Protein 7VCR (pdb70)

Sequence (972 aa):
EPQTTLHKTITPISGQDDKYELSLDITSKLGIHHVSIKDVLSKYVQLLPNGSSEFRVVKEKDGSSEILTENQVTFDTKTTSEGLVEVTAKFSPNYSLEDGARYVLKFTVTSSQEALDAIAGDKKLEAGDAEGSDVNKLYSNKGASVTYSYGIGNSQTKTKEYSDNPTFKPSDPLTVPVEVEWQGVTGARTVITADQPSNVELKLVQKNKNGGSDNQDYRKTNVNVSKNVSNETRNFEKVAKGYQYDLIAPDVPAFTKEIKNVGTESNPSFKVIYKQLPSLTIKKVLEAENNLNKEFRIKVKLTSPDSKPLNGTFGEITVVNGEAEIRVEKRKRWRGILSYLPRGTHYKVEEEAASTNGYHVTYENQEGDLNKDETSTVTNHKLPSLSVTKKVTGKSFKITINIRDAQNSPLNGTYTATVNNKRTPLQFTNGRASIDLNKDQTIKIDGLPLDSHYTVEEETNSSRGYQVSYENQEGKLDGDKSATVTNNKNEPQTTLHKTITPISGQDDKYELSLDITSKLGIHHVSIKDVLSKYVQLLPNGSSEFRVVKEKDGSSEILTENQVTFDTKTTSEGLVEVTAKFSPNYSLEDGARYVLKFTVTSSQEALDAIAGDKKLEAGDAEGSDVNKLYSNKGASVTYSYQTKTKEYSDNPTFKPSDPLTVPVEVEWQGVTGARTVITADQPSNVELKLVQKNKNGGSDNQDYRKTNVNVSKNVSNETRNFEKVAKGYQYDLIAPDVPAFTKEIKNVGTESNPSFKVIYKQLPSLTIKKVLEAENNLNKEFRIKVKLTSPDSKPLNGTFGEITVVNGEAEIRVEKRKRWRGILSYLPRGTHYKVEEEAASTNGYHVTYENQEGDLNKDETSTVTNHKLPSLSVTKKVTGSFKITINIRDAQNSPLNGTYTATVNNKRTPLQFTNGRASIDLNKDQTIKIDGLPLDSHYTVEEETNSSRGYQVSYENQEGKLDGDKSATVTNN

CATH classification: 2.60.40.1140 (+1 more: 2.60.40.1140)

Structure (mmCIF, N/CA/C/O backbone):
data_7VCR
#
_entry.id   7VCR
#
_cell.length_a   61.480
_cell.length_b   70.875
_cell.length_c   82.466
_cell.angle_alpha   80.087
_cell.angle_beta   87.024
_cell.angle_gamma   87.700
#
_symmetry.space_group_name_H-M   'P 1'
#
loop_
_entity.id
_entity.type
_entity.pdbx_description
1 polymer 'von Willebrand factor type A domain protein'
2 polymer 'von Willebrand factor type A domain protein'
3 water water
#
loop_
_atom_site.group_PDB
_atom_site.id
_atom_site.type_symbol
_atom_site.label_atom_id
_atom_site.label_alt_id
_atom_site.label_comp_id
_atom_site.label_asym_id
_atom_site.label_entity_id
_atom_site.label_seq_id
_atom_site.pdbx_PDB_ins_code
_atom_site.Cartn_x
_atom_site.Cartn_y
_atom_site.Cartn_z
_atom_site.occupancy
_atom_site.B_iso_or_equiv
_atom_site.auth_seq_id
_atom_site.auth_comp_id
_atom_site.auth_asym_id
_atom_site.auth_atom_id
_atom_site.pdbx_PDB_model_num
ATOM 1 N N . GLU A 1 1 ? 11.213 32.598 34.699 1.000 78.012 40 GLU C N 1
ATOM 2 C CA . GLU A 1 1 ? 10.936 32.248 33.261 1.000 84.402 40 GLU C CA 1
ATOM 3 C C . GLU A 1 1 ? 9.886 31.138 33.140 1.000 78.094 40 GLU C C 1
ATOM 4 O O . GLU A 1 1 ? 9.867 30.193 33.929 1.000 67.742 40 GLU C O 1
ATOM 10 N N . PRO A 1 2 ? 8.938 31.226 32.181 1.000 75.970 41 PRO C N 1
ATOM 11 C CA . PRO A 1 2 ? 7.989 30.119 31.948 1.000 67.743 41 PRO C CA 1
ATOM 12 C C . PRO A 1 2 ? 8.649 28.767 31.655 1.000 54.757 41 PRO C C 1
ATOM 13 O O . PRO A 1 2 ? 9.765 28.697 31.155 1.000 57.246 41 PRO C O 1
ATOM 17 N N . GLN A 1 3 ? 8.013 27.693 32.116 1.000 48.276 42 GLN C N 1
ATOM 18 C CA . GLN A 1 3 ? 8.455 26.342 31.843 1.000 50.743 42 GLN C CA 1
ATOM 19 C C . GLN A 1 3 ? 7.762 25.911 30.537 1.000 47.051 42 GLN C C 1
ATOM 20 O O . GLN A 1 3 ? 6.549 26.144 30.349 1.000 43.521 42 GLN C O 1
ATOM 26 N N . THR A 1 4 ? 8.523 25.240 29.673 1.000 44.476 43 THR C N 1
ATOM 27 C CA . THR A 1 4 ? 7.970 24.774 28.403 1.000 41.839 43 THR C CA 1
ATOM 28 C C . THR A 1 4 ? 8.298 23.310 28.237 1.000 45.610 43 THR C C 1
ATOM 29 O O . THR A 1 4 ? 9.374 22.893 28.614 1.000 43.664 43 THR C O 1
ATOM 33 N N . THR A 1 5 ? 7.366 22.544 27.654 1.000 37.123 44 THR C N 1
ATOM 34 C CA . THR A 1 5 ? 7.690 21.178 27.332 1.000 40.230 44 THR C CA 1
ATOM 35 C C . THR A 1 5 ? 7.419 20.976 25.823 1.000 40.859 44 THR C C 1
ATOM 36 O O . THR A 1 5 ? 6.534 21.610 25.268 1.000 38.781 44 THR C O 1
ATOM 40 N N . LEU A 1 6 ? 8.223 20.136 25.181 1.000 39.201 45 LEU C N 1
ATOM 41 C CA . LEU A 1 6 ? 8.257 19.972 23.723 1.000 40.195 45 LEU C CA 1
ATOM 42 C C . LEU A 1 6 ? 8.084 18.503 23.456 1.000 37.353 45 LEU C C 1
ATOM 43 O O . LEU A 1 6 ? 8.861 17.774 24.029 1.000 38.356 45 LEU C O 1
ATOM 48 N N . HIS A 1 7 ? 7.122 18.107 22.591 1.000 35.322 46 HIS C N 1
ATOM 49 C CA . HIS A 1 7 ? 7.063 16.708 22.172 1.000 33.838 46 HIS C CA 1
ATOM 50 C C . HIS A 1 7 ? 6.942 16.683 20.631 1.000 33.517 46 HIS C C 1
ATOM 51 O O . HIS A 1 7 ? 6.185 17.481 20.050 1.000 31.446 46 HIS C O 1
ATOM 58 N N . LYS A 1 8 ? 7.642 15.736 20.006 1.000 31.227 47 LYS C N 1
ATOM 59 C CA . LYS A 1 8 ? 7.577 15.538 18.574 1.000 31.535 47 LYS C CA 1
ATOM 60 C C . LYS A 1 8 ? 7.318 14.058 18.272 1.000 36.120 47 LYS C C 1
ATOM 61 O O . LYS A 1 8 ? 8.070 13.178 18.763 1.000 33.447 47 LYS C O 1
ATOM 67 N N . THR A 1 9 ? 6.282 13.807 17.426 1.000 32.806 48 THR C N 1
ATOM 68 C CA . THR A 1 9 ? 6.015 12.428 16.974 1.000 33.124 48 THR C CA 1
ATOM 69 C C . THR A 1 9 ? 5.834 12.387 15.454 1.000 34.046 48 THR C C 1
ATOM 70 O O . THR A 1 9 ? 5.508 13.410 14.817 1.000 32.062 48 THR C O 1
ATOM 74 N N . ILE A 1 10 ? 5.954 11.182 14.874 1.000 36.606 49 ILE C N 1
ATOM 75 C CA . ILE A 1 10 ? 5.503 10.938 13.502 1.000 33.859 49 ILE C CA 1
ATOM 76 C C . ILE A 1 10 ? 4.554 9.740 13.534 1.000 39.787 49 ILE C C 1
ATOM 77 O O . ILE A 1 10 ? 4.754 8.828 14.301 1.000 45.577 49 ILE C O 1
ATOM 82 N N . THR A 1 11 ? 3.452 9.798 12.783 1.000 37.531 50 THR C N 1
ATOM 83 C CA . THR A 1 11 ? 2.432 8.772 12.818 1.000 35.778 50 THR C CA 1
ATOM 84 C C . THR A 1 11 ? 2.079 8.385 11.374 1.000 33.557 50 THR C C 1
ATOM 85 O O . THR A 1 11 ? 1.669 9.255 10.638 1.000 33.813 50 THR C O 1
ATOM 89 N N . PRO A 1 12 ? 2.192 7.116 10.930 1.000 37.313 51 PRO C N 1
ATOM 90 C CA . PRO A 1 12 ? 1.698 6.705 9.601 1.000 40.736 51 PRO C CA 1
ATOM 91 C C . PRO A 1 12 ? 0.227 7.091 9.447 1.000 39.675 51 PRO C C 1
ATOM 92 O O . PRO A 1 12 ? -0.475 7.076 10.420 1.000 37.491 51 PRO C O 1
ATOM 96 N N . ILE A 1 13 ? -0.194 7.558 8.281 1.000 34.577 52 ILE C N 1
ATOM 97 C CA . ILE A 1 13 ? -1.599 7.857 8.080 1.000 35.726 52 ILE C CA 1
ATOM 98 C C . ILE A 1 13 ? -2.263 6.541 7.623 1.000 40.982 52 ILE C C 1
ATOM 99 O O . ILE A 1 13 ? -1.864 5.933 6.630 1.000 36.936 52 ILE C O 1
ATOM 104 N N . SER A 1 14 ? -3.175 6.030 8.444 1.000 37.529 53 SER C N 1
ATOM 105 C CA . SER A 1 14 ? -3.860 4.774 8.185 1.000 43.865 53 SER C CA 1
ATOM 106 C C . SER A 1 14 ? -4.458 4.722 6.750 1.000 40.024 53 SER C C 1
ATOM 107 O O . SER A 1 14 ? -5.131 5.628 6.296 1.000 40.741 53 SER C O 1
ATOM 110 N N . GLY A 1 15 ? -4.192 3.638 6.026 1.000 43.879 54 GLY C N 1
ATOM 111 C CA . GLY A 1 15 ? -4.736 3.339 4.702 1.000 43.722 54 GLY C CA 1
ATOM 112 C C . GLY A 1 15 ? -4.102 4.205 3.615 1.000 47.385 54 GLY C C 1
ATOM 113 O O . GLY A 1 15 ? -4.702 4.330 2.572 1.000 48.369 54 GLY C O 1
ATOM 114 N N . GLN A 1 16 ? -2.974 4.911 3.897 1.000 43.353 55 GLN C N 1
ATOM 115 C CA . GLN A 1 16 ? -2.290 5.624 2.824 1.000 39.045 55 GLN C CA 1
ATOM 116 C C . GLN A 1 16 ? -0.803 5.303 2.900 1.000 43.151 55 GLN C C 1
ATOM 117 O O . GLN A 1 16 ? -0.048 5.929 3.667 1.000 41.404 55 GLN C O 1
ATOM 123 N N . ASP A 1 17 ? -0.347 4.448 1.999 1.000 37.226 56 ASP C N 1
ATOM 124 C CA . ASP A 1 17 ? 1.035 4.013 1.921 1.000 37.950 56 ASP C CA 1
ATOM 125 C C . ASP A 1 17 ? 1.985 5.217 1.858 1.000 34.021 56 ASP C C 1
ATOM 126 O O . ASP A 1 17 ? 1.767 6.159 1.102 1.000 31.133 56 ASP C O 1
ATOM 131 N N . ASP A 1 18 ? 3.073 5.122 2.602 1.000 32.054 57 ASP C N 1
ATOM 132 C CA . ASP A 1 18 ? 4.165 6.094 2.470 1.000 32.721 57 ASP C CA 1
ATOM 133 C C . ASP A 1 18 ? 3.722 7.514 2.930 1.000 31.625 57 ASP C C 1
ATOM 134 O O . ASP A 1 18 ? 4.411 8.487 2.554 1.000 30.700 57 ASP C O 1
ATOM 139 N N . LYS A 1 19 ? 2.590 7.656 3.668 1.000 29.176 58 LYS C N 1
ATOM 140 C CA . LYS A 1 19 ? 2.238 8.992 4.157 1.000 32.627 58 LYS C CA 1
ATOM 141 C C . LYS A 1 19 ? 2.255 9.012 5.702 1.000 31.519 58 LYS C C 1
ATOM 142 O O . LYS A 1 19 ? 1.872 8.027 6.337 1.000 29.080 58 LYS C O 1
ATOM 148 N N . TYR A 1 20 ? 2.760 10.118 6.293 1.000 28.808 59 TYR C N 1
ATOM 149 C CA . TYR A 1 20 ? 3.017 10.177 7.745 1.000 29.628 59 TYR C CA 1
ATOM 150 C C . TYR A 1 20 ? 2.705 11.601 8.187 1.000 31.961 59 TYR C C 1
ATOM 151 O O . TYR A 1 20 ? 2.907 12.541 7.425 1.000 32.134 59 TYR C O 1
ATOM 160 N N . GLU A 1 21 ? 2.136 11.740 9.392 1.000 30.508 60 GLU C N 1
ATOM 161 C CA . GLU A 1 21 ? 1.845 13.072 9.911 1.000 29.943 60 GLU C CA 1
ATOM 162 C C . GLU A 1 21 ? 2.889 13.390 10.983 1.000 28.381 60 GLU C C 1
ATOM 163 O O . GLU A 1 21 ? 3.100 12.588 11.911 1.000 29.822 60 GLU C O 1
ATOM 169 N N . LEU A 1 22 ? 3.594 14.488 10.809 1.000 26.918 61 LEU C N 1
ATOM 170 C CA . LEU A 1 22 ? 4.523 14.957 11.843 1.000 28.819 61 LEU C CA 1
ATOM 171 C C . LEU A 1 22 ? 3.744 15.886 12.775 1.000 31.595 61 LEU C C 1
ATOM 172 O O . LEU A 1 22 ? 2.890 16.699 12.312 1.000 30.132 61 LEU C O 1
ATOM 177 N N . SER A 1 23 ? 4.114 15.812 14.079 1.000 29.944 62 SER C N 1
ATOM 178 C CA . SER A 1 23 ? 3.487 16.641 15.093 1.000 30.582 62 SER C CA 1
ATOM 179 C C . SER A 1 23 ? 4.576 17.224 15.991 1.000 30.830 62 SER C C 1
ATOM 180 O O . SER A 1 23 ? 5.379 16.480 16.602 1.000 31.475 62 SER C O 1
ATOM 183 N N . LEU A 1 24 ? 4.697 18.562 15.988 1.000 30.231 63 LEU C N 1
ATOM 184 C CA . LEU A 1 24 ? 5.736 19.206 16.821 1.000 29.676 63 LEU C CA 1
ATOM 185 C C . LEU A 1 24 ? 5.021 20.166 17.784 1.000 31.308 63 LEU C C 1
ATOM 186 O O . LEU A 1 24 ? 4.360 21.102 17.320 1.000 32.251 63 LEU C O 1
ATOM 191 N N . ASP A 1 25 ? 5.052 19.836 19.100 1.000 30.343 64 ASP C N 1
ATOM 192 C CA . ASP A 1 25 ? 4.243 20.658 19.987 1.000 32.786 64 ASP C CA 1
ATOM 193 C C . ASP A 1 25 ? 5.080 21.452 20.998 1.000 35.057 64 ASP C C 1
ATOM 194 O O . ASP A 1 25 ? 6.312 21.271 21.120 1.000 31.825 64 ASP C O 1
ATOM 199 N N . ILE A 1 26 ? 4.401 22.461 21.566 1.000 34.174 65 ILE C N 1
ATOM 200 C CA . ILE A 1 26 ? 4.973 23.201 22.670 1.000 33.193 65 ILE C CA 1
ATOM 201 C C . ILE A 1 26 ? 3.814 23.517 23.633 1.000 36.139 65 ILE C C 1
ATOM 202 O O . ILE A 1 26 ? 2.752 23.934 23.177 1.000 37.436 65 ILE C O 1
ATOM 207 N N . THR A 1 27 ? 4.045 23.332 24.930 1.000 35.147 66 THR C N 1
ATOM 208 C CA . THR A 1 27 ? 3.123 23.788 25.977 1.000 41.104 66 THR C CA 1
ATOM 209 C C . THR A 1 27 ? 3.904 24.654 26.974 1.000 43.148 66 THR C C 1
ATOM 210 O O . THR A 1 27 ? 5.022 24.286 27.353 1.000 42.558 66 THR C O 1
ATOM 214 N N . SER A 1 28 ? 3.295 25.772 27.398 1.000 43.855 67 SER C N 1
ATOM 215 C CA . SER A 1 28 ? 3.961 26.725 28.268 1.000 46.009 67 SER C CA 1
ATOM 216 C C . SER A 1 28 ? 3.176 26.885 29.576 1.000 50.665 67 SER C C 1
ATOM 217 O O . SER A 1 28 ? 1.951 27.004 29.533 1.000 50.876 67 SER C O 1
ATOM 220 N N . LYS A 1 29 ? 3.893 26.899 30.714 1.000 54.292 68 LYS C N 1
ATOM 221 C CA . LYS A 1 29 ? 3.321 27.167 32.040 1.000 74.146 68 LYS C CA 1
ATOM 222 C C . LYS A 1 29 ? 3.988 28.405 32.652 1.000 75.727 68 LYS C C 1
ATOM 223 O O . LYS A 1 29 ? 5.201 28.522 32.552 1.000 71.766 68 LYS C O 1
ATOM 229 N N . LEU A 1 30 ? 3.218 29.315 33.283 1.000 84.668 69 LEU C N 1
ATOM 230 C CA . LEU A 1 30 ? 3.686 30.644 33.709 1.000 82.754 69 LEU C CA 1
ATOM 231 C C . LEU A 1 30 ? 4.858 30.561 34.705 1.000 81.064 69 LEU C C 1
ATOM 232 O O . LEU A 1 30 ? 4.890 29.599 35.527 1.000 77.674 69 LEU C O 1
ATOM 234 N N . GLY B 2 1 ? 3.036 35.737 29.111 1.000 54.323 358 GLY A N 1
ATOM 235 C CA . GLY B 2 1 ? 3.274 34.478 28.358 1.000 55.013 358 GLY A CA 1
ATOM 236 C C . GLY B 2 1 ? 4.563 34.565 27.519 1.000 60.283 358 GLY A C 1
ATOM 237 O O . GLY B 2 1 ? 5.295 35.566 27.571 1.000 62.938 358 GLY A O 1
ATOM 238 N N . ILE B 2 2 ? 4.878 33.487 26.784 1.000 46.363 359 ILE A N 1
ATOM 239 C CA . ILE B 2 2 ? 5.962 33.445 25.818 1.000 43.445 359 ILE A CA 1
ATOM 240 C C . ILE B 2 2 ? 5.433 33.964 24.472 1.000 36.982 359 ILE A C 1
ATOM 241 O O . ILE B 2 2 ? 4.225 33.854 24.169 1.000 41.352 359 ILE A O 1
ATOM 246 N N . HIS B 2 3 ? 6.281 34.663 23.724 1.000 36.739 360 HIS A N 1
ATOM 247 C CA . HIS B 2 3 ? 5.864 35.342 22.488 1.000 33.618 360 HIS A CA 1
ATOM 248 C C . HIS B 2 3 ? 7.012 35.240 21.494 1.000 30.920 360 HIS A C 1
ATOM 249 O O . HIS B 2 3 ? 8.025 34.584 21.763 1.000 34.882 360 HIS A O 1
ATOM 256 N N . HIS B 2 4 ? 6.857 35.854 20.317 1.000 32.628 361 HIS A N 1
ATOM 257 C CA . HIS B 2 4 ? 7.839 35.671 19.224 1.000 32.854 361 HIS A CA 1
ATOM 258 C C . HIS B 2 4 ? 8.182 34.187 19.034 1.000 31.896 361 HIS A C 1
ATOM 259 O O . HIS B 2 4 ? 9.359 33.772 18.962 1.000 30.361 361 HIS A O 1
ATOM 266 N N . VAL B 2 5 ? 7.142 33.366 19.001 1.000 30.912 362 VAL A N 1
ATOM 267 C CA . VAL B 2 5 ? 7.382 31.933 19.009 1.000 33.305 362 VAL A CA 1
ATOM 268 C C . VAL B 2 5 ? 7.636 31.449 17.551 1.000 32.778 362 VAL A C 1
ATOM 269 O O . VAL B 2 5 ? 6.938 31.874 16.638 1.000 30.466 362 VAL A O 1
ATOM 273 N N . SER B 2 6 ? 8.555 30.518 17.355 1.000 32.172 363 SER A N 1
ATOM 274 C CA . SER B 2 6 ? 8.615 29.820 16.071 1.000 34.568 363 SER A CA 1
ATOM 275 C C . SER B 2 6 ? 8.934 28.350 16.312 1.000 40.193 363 SER A C 1
ATOM 276 O O . SER B 2 6 ? 9.672 28.063 17.244 1.000 36.905 363 SER A O 1
ATOM 279 N N . ILE B 2 7 ? 8.346 27.437 15.476 1.000 32.783 364 ILE A N 1
ATOM 280 C CA . ILE B 2 7 ? 8.692 26.042 15.574 1.000 31.575 364 ILE A CA 1
ATOM 281 C C . ILE B 2 7 ? 9.316 25.634 14.245 1.000 35.586 364 ILE A C 1
ATOM 282 O O . ILE B 2 7 ? 8.758 25.927 13.166 1.000 35.224 364 ILE A O 1
ATOM 287 N N . LYS B 2 8 ? 10.380 24.833 14.311 1.000 34.370 365 LYS A N 1
ATOM 288 C CA . LYS B 2 8 ? 11.189 24.559 13.122 1.000 33.971 365 LYS A CA 1
ATOM 289 C C . LYS B 2 8 ? 11.419 23.048 13.080 1.000 33.461 365 LYS A C 1
ATOM 290 O O . LYS B 2 8 ? 11.679 22.433 14.115 1.000 32.430 365 LYS A O 1
ATOM 296 N N . ASP B 2 9 ? 11.266 22.425 11.878 1.000 28.889 366 ASP A N 1
ATOM 297 C CA . ASP B 2 9 ? 11.748 21.045 11.733 1.000 28.853 366 ASP A CA 1
ATOM 298 C C . ASP B 2 9 ? 12.625 21.003 10.484 1.000 28.849 366 ASP A C 1
ATOM 299 O O . ASP B 2 9 ? 12.205 21.531 9.455 1.000 32.414 366 ASP A O 1
ATOM 304 N N . VAL B 2 10 ? 13.766 20.308 10.538 1.000 31.899 367 VAL A N 1
ATOM 305 C CA . VAL B 2 10 ? 14.597 20.069 9.364 1.000 30.329 367 VAL A CA 1
ATOM 306 C C . VAL B 2 10 ? 14.322 18.632 8.931 1.000 31.660 367 VAL A C 1
ATOM 307 O O . VAL B 2 10 ? 14.561 17.731 9.714 1.000 36.152 367 VAL A O 1
ATOM 311 N N . LEU B 2 11 ? 13.776 18.441 7.739 1.000 29.906 368 LEU A N 1
ATOM 312 C CA . LEU B 2 11 ? 13.367 17.096 7.291 1.000 30.123 368 LEU A CA 1
ATOM 313 C C . LEU B 2 11 ? 14.585 16.349 6.734 1.000 30.231 368 LEU A C 1
ATOM 314 O O . LEU B 2 11 ? 15.413 16.979 6.081 1.000 35.014 368 LEU A O 1
ATOM 319 N N . SER B 2 12 ? 14.759 15.067 7.088 1.000 33.210 369 SER A N 1
ATOM 320 C CA . SER B 2 12 ? 15.803 14.233 6.546 1.000 31.938 369 SER A CA 1
ATOM 321 C C . SER B 2 12 ? 15.575 13.994 5.036 1.000 28.990 369 SER A C 1
ATOM 322 O O . SER B 2 12 ? 14.491 14.272 4.520 1.000 32.633 369 SER A O 1
ATOM 325 N N . LYS B 2 13 ? 16.584 13.421 4.389 1.000 29.847 370 LYS A N 1
ATOM 326 C CA . LYS B 2 13 ? 16.479 13.138 2.953 1.000 33.206 370 LYS A CA 1
ATOM 327 C C . LYS B 2 13 ? 15.480 12.003 2.735 1.000 31.721 370 LYS A C 1
ATOM 328 O O . LYS B 2 13 ? 15.170 11.733 1.600 1.000 30.403 370 LYS A O 1
ATOM 334 N N . TYR B 2 14 ? 14.963 11.398 3.837 1.000 32.670 371 TYR A N 1
ATOM 335 C CA . TYR B 2 14 ? 14.071 10.243 3.680 1.000 27.255 371 TYR A CA 1
ATOM 336 C C . TYR B 2 14 ? 12.595 10.631 3.555 1.000 28.646 371 TYR A C 1
ATOM 337 O O . TYR B 2 14 ? 11.768 9.761 3.221 1.000 29.321 371 TYR A O 1
ATOM 346 N N . VAL B 2 15 ? 12.236 11.910 3.810 1.000 26.205 372 VAL A N 1
ATOM 347 C CA . VAL B 2 15 ? 10.850 12.308 3.643 1.000 26.764 372 VAL A CA 1
ATOM 348 C C . VAL B 2 15 ? 10.843 13.574 2.803 1.000 27.796 372 VAL A C 1
ATOM 349 O O . VAL B 2 15 ? 11.857 14.246 2.750 1.000 28.542 372 VAL A O 1
ATOM 353 N N . GLN B 2 16 ? 9.646 13.986 2.369 1.000 27.584 373 GLN A N 1
ATOM 354 C CA . GLN B 2 16 ? 9.446 15.255 1.688 1.000 28.253 373 GLN A CA 1
ATOM 355 C C . GLN B 2 16 ? 7.995 15.685 1.872 1.000 30.352 373 GLN A C 1
ATOM 356 O O . GLN B 2 16 ? 7.070 14.850 2.031 1.000 29.046 373 GLN A O 1
ATOM 362 N N . LEU B 2 17 ? 7.762 16.981 1.625 1.000 30.730 374 LEU A N 1
ATOM 363 C CA . LEU B 2 17 ? 6.409 17.525 1.686 1.000 31.769 374 LEU A CA 1
ATOM 364 C C . LEU B 2 17 ? 5.641 17.059 0.463 1.000 34.827 374 LEU A C 1
ATOM 365 O O . LEU B 2 17 ? 6.212 16.643 -0.543 1.000 34.199 374 LEU A O 1
ATOM 370 N N . LEU B 2 18 ? 4.330 17.211 0.532 1.000 37.404 375 LEU A N 1
ATOM 371 C CA . LEU B 2 18 ? 3.441 16.834 -0.533 1.000 38.721 375 LEU A CA 1
ATOM 372 C C . LEU B 2 18 ? 3.400 17.999 -1.502 1.000 41.842 375 LEU A C 1
ATOM 373 O O . LEU B 2 18 ? 3.633 19.094 -1.060 1.000 39.453 375 LEU A O 1
ATOM 378 N N . PRO B 2 19 ? 2.927 17.813 -2.765 1.000 44.526 376 PRO A N 1
ATOM 379 C CA . PRO B 2 19 ? 2.839 18.920 -3.726 1.000 48.570 376 PRO A CA 1
ATOM 380 C C . PRO B 2 19 ? 1.774 19.962 -3.350 1.000 52.189 376 PRO A C 1
ATOM 381 O O . PRO B 2 19 ? 0.735 19.583 -2.789 1.000 59.762 376 PRO A O 1
ATOM 385 N N . ASN B 2 20 ? 1.998 21.260 -3.660 1.000 65.644 377 ASN A N 1
ATOM 386 C CA . ASN B 2 20 ? 0.959 22.307 -3.664 1.000 77.517 377 ASN A CA 1
ATOM 387 C C . ASN B 2 20 ? 0.193 22.438 -2.340 1.000 82.952 377 ASN A C 1
ATOM 388 O O . ASN B 2 20 ? -1.039 22.280 -2.340 1.000 82.476 377 ASN A O 1
ATOM 393 N N . GLY B 2 21 ? 0.899 22.683 -1.216 1.000 74.119 378 GLY A N 1
ATOM 394 C CA . GLY B 2 21 ? 0.259 22.804 0.082 1.000 68.047 378 GLY A CA 1
ATOM 395 C C . GLY B 2 21 ? -0.699 21.662 0.470 1.000 69.586 378 GLY A C 1
ATOM 396 O O . GLY B 2 21 ? -1.568 21.850 1.343 1.000 67.759 378 GLY A O 1
ATOM 397 N N . SER B 2 22 ? -0.546 20.475 -0.142 1.000 58.918 379 SER A N 1
ATOM 398 C CA . SER B 2 22 ? -1.236 19.268 0.332 1.000 55.488 379 SER A CA 1
ATOM 399 C C . SER B 2 22 ? -0.692 18.803 1.690 1.000 48.840 379 SER A C 1
ATOM 400 O O . SER B 2 22 ? -1.296 17.934 2.336 1.000 54.787 379 SER A O 1
ATOM 403 N N . SER B 2 23 ? 0.494 19.324 2.077 1.000 45.308 380 SER A N 1
ATOM 404 C CA . SER B 2 23 ? 1.089 19.070 3.372 1.000 42.462 380 SER A CA 1
ATOM 405 C C . SER B 2 23 ? 0.182 19.573 4.499 1.000 42.613 380 SER A C 1
ATOM 406 O O . SER B 2 23 ? 0.223 18.955 5.555 1.000 37.045 380 SER A O 1
ATOM 409 N N . GLU B 2 24 ? -0.661 20.607 4.185 1.000 45.569 381 GLU A N 1
ATOM 410 C CA . GLU B 2 24 ? -1.726 21.214 4.975 1.000 49.065 381 GLU A CA 1
ATOM 411 C C . GLU B 2 24 ? -1.140 21.708 6.299 1.000 42.331 381 GLU A C 1
ATOM 412 O O . GLU B 2 24 ? -1.532 21.242 7.390 1.000 48.301 381 GLU A O 1
ATOM 418 N N . PHE B 2 25 ? -0.112 22.544 6.221 1.000 38.378 382 PHE A N 1
ATOM 419 C CA . PHE B 2 25 ? 0.493 23.056 7.435 1.000 34.942 382 PHE A CA 1
ATOM 420 C C . PHE B 2 25 ? -0.604 23.696 8.296 1.000 35.256 382 PHE A C 1
ATOM 421 O O . PHE B 2 25 ? -1.402 24.496 7.837 1.000 33.422 382 PHE A O 1
ATOM 429 N N . ARG B 2 26 ? -0.616 23.345 9.597 1.000 34.561 383 ARG A N 1
ATOM 430 C CA . ARG B 2 26 ? -1.527 23.999 10.517 1.000 33.042 383 ARG A CA 1
ATOM 431 C C . ARG B 2 26 ? -0.953 23.969 11.944 1.000 31.722 383 ARG A C 1
ATOM 432 O O . ARG B 2 26 ? -0.149 23.109 12.250 1.000 30.811 383 ARG A O 1
ATOM 440 N N . VAL B 2 27 ? -1.326 24.957 12.779 1.000 28.558 384 VAL A N 1
ATOM 441 C CA . VAL B 2 27 ? -1.025 24.900 14.200 1.000 30.743 384 VAL A CA 1
ATOM 442 C C . VAL B 2 27 ? -2.369 24.812 14.936 1.000 34.623 384 VAL A C 1
ATOM 443 O O . VAL B 2 27 ? -3.246 25.645 14.682 1.000 36.366 384 VAL A O 1
ATOM 447 N N . VAL B 2 28 ? -2.533 23.765 15.756 1.000 31.463 385 VAL A N 1
ATOM 448 C CA . VAL B 2 28 ? -3.760 23.581 16.517 1.000 34.491 385 VAL A CA 1
ATOM 449 C C . VAL B 2 28 ? -3.451 24.012 17.961 1.000 35.973 385 VAL A C 1
ATOM 450 O O . VAL B 2 28 ? -2.405 23.639 18.527 1.000 35.391 385 VAL A O 1
ATOM 454 N N . LYS B 2 29 ? -4.346 24.806 18.530 1.000 33.290 386 LYS A N 1
ATOM 455 C CA . LYS B 2 29 ? -4.300 25.108 19.948 1.000 38.911 386 LYS A CA 1
ATOM 456 C C . LYS B 2 29 ? -5.261 24.175 20.719 1.000 37.025 386 LYS A C 1
ATOM 457 O O . LYS B 2 29 ? -6.451 24.209 20.461 1.000 39.124 386 LYS A O 1
ATOM 463 N N . GLU B 2 30 ? -4.772 23.403 21.691 1.000 37.303 387 GLU A N 1
ATOM 464 C CA . GLU B 2 30 ? -5.604 22.483 22.441 1.000 42.026 387 GLU A CA 1
ATOM 465 C C . GLU B 2 30 ? -5.593 22.887 23.913 1.000 42.087 387 GLU A C 1
ATOM 466 O O . GLU B 2 30 ? -4.510 23.004 24.528 1.000 39.932 387 GLU A O 1
ATOM 472 N N . LYS B 2 31 ? -6.793 23.113 24.429 1.000 43.663 388 LYS A N 1
ATOM 473 C CA . LYS B 2 31 ? -6.967 23.533 25.817 1.000 53.687 388 LYS A CA 1
ATOM 474 C C . LYS B 2 31 ? -8.323 23.048 26.297 1.000 49.302 388 LYS A C 1
ATOM 475 O O . LYS B 2 31 ? -9.315 23.262 25.599 1.000 51.045 388 LYS A O 1
ATOM 481 N N . ASP B 2 32 ? -8.340 22.383 27.464 1.000 55.953 389 ASP A N 1
ATOM 482 C CA . ASP B 2 32 ? -9.577 21.975 28.137 1.000 55.855 389 ASP A CA 1
ATOM 483 C C . ASP B 2 32 ? -10.352 21.059 27.204 1.000 55.503 389 ASP A C 1
ATOM 484 O O . ASP B 2 32 ? -11.576 21.161 27.130 1.000 65.255 389 ASP A O 1
ATOM 489 N N . GLY B 2 33 ? -9.634 20.223 26.448 1.000 50.091 390 GLY A N 1
ATOM 490 C CA . GLY B 2 33 ? -10.279 19.273 25.568 1.000 50.873 390 GLY A CA 1
ATOM 491 C C . GLY B 2 33 ? -10.896 19.844 24.282 1.000 52.570 390 GLY A C 1
ATOM 492 O O . GLY B 2 33 ? -11.562 19.129 23.551 1.000 55.070 390 GLY A O 1
ATOM 493 N N . SER B 2 34 ? -10.714 21.135 24.028 1.000 52.881 391 SER A N 1
ATOM 494 C CA . SER B 2 34 ? -11.147 21.787 22.802 1.000 52.732 391 SER A CA 1
ATOM 495 C C . SER B 2 34 ? -9.957 22.077 21.868 1.000 49.245 391 SER A C 1
ATOM 496 O O . SER B 2 34 ? -8.868 22.411 22.333 1.000 46.726 391 SER A O 1
ATOM 499 N N . SER B 2 35 ? -10.175 22.097 20.551 1.000 45.072 392 SER A N 1
ATOM 500 C CA . SER B 2 35 ? -9.093 22.284 19.584 1.000 45.009 392 SER A CA 1
ATOM 501 C C . SER B 2 35 ? -9.472 23.384 18.622 1.000 42.525 392 SER A C 1
ATOM 502 O O . SER B 2 35 ? -10.560 23.382 18.030 1.000 43.925 392 SER A O 1
ATOM 505 N N . GLU B 2 36 ? -8.546 24.303 18.416 1.000 38.608 393 GLU A N 1
ATOM 506 C CA . GLU B 2 36 ? -8.866 25.276 17.378 1.000 44.312 393 GLU A CA 1
ATOM 507 C C . GLU B 2 36 ? -7.629 25.537 16.522 1.000 40.080 393 GLU A C 1
ATOM 508 O O . GLU B 2 36 ? -6.523 25.360 16.985 1.000 42.545 393 GLU A O 1
ATOM 514 N N . ILE B 2 37 ? -7.840 25.995 15.293 1.000 41.083 394 ILE A N 1
ATOM 515 C CA . ILE B 2 37 ? -6.777 26.175 14.318 1.000 36.044 394 ILE A CA 1
ATOM 516 C C . ILE B 2 37 ? -6.423 27.662 14.305 1.000 35.441 394 ILE A C 1
ATOM 517 O O . ILE B 2 37 ? -7.285 28.499 14.076 1.000 36.904 394 ILE A O 1
ATOM 522 N N . LEU B 2 38 ? -5.140 27.980 14.489 1.000 33.244 395 LEU A N 1
ATOM 523 C CA . LEU B 2 38 ? -4.663 29.352 14.362 1.000 35.356 395 LEU A CA 1
ATOM 524 C C . LEU B 2 38 ? -4.897 29.864 12.935 1.000 38.084 395 LEU A C 1
ATOM 525 O O . LEU B 2 38 ? -4.700 29.092 11.997 1.000 35.675 395 LEU A O 1
ATOM 530 N N . THR B 2 39 ? -5.327 31.123 12.803 1.000 37.051 396 THR A N 1
ATOM 531 C CA . THR B 2 39 ? -5.621 31.695 11.487 1.000 43.048 396 THR A CA 1
ATOM 532 C C . THR B 2 39 ? -4.312 32.184 10.849 1.000 39.643 396 THR A C 1
ATOM 533 O O . THR B 2 39 ? -3.260 32.206 11.505 1.000 38.674 396 THR A O 1
ATOM 537 N N . GLU B 2 40 ? -4.404 32.690 9.628 1.000 52.295 397 GLU A N 1
ATOM 538 C CA . GLU B 2 40 ? -3.283 33.268 8.877 1.000 49.576 397 GLU A CA 1
ATOM 539 C C . GLU B 2 40 ? -2.781 34.553 9.525 1.000 52.733 397 GLU A C 1
ATOM 540 O O . GLU B 2 40 ? -1.624 34.909 9.288 1.000 54.027 397 GLU A O 1
ATOM 546 N N . ASN B 2 41 ? -3.624 35.220 10.317 1.000 50.259 398 ASN A N 1
ATOM 547 C CA . ASN B 2 41 ? -3.148 36.385 11.039 1.000 51.765 398 ASN A CA 1
ATOM 548 C C . ASN B 2 41 ? -2.403 35.997 12.313 1.000 48.722 398 ASN A C 1
ATOM 549 O O . ASN B 2 41 ? -1.891 36.876 12.984 1.000 48.910 398 ASN A O 1
ATOM 554 N N . GLN B 2 42 ? -2.365 34.706 12.657 1.000 42.910 399 GLN A N 1
ATOM 555 C CA . GLN B 2 42 ? -1.736 34.288 13.915 1.000 37.682 399 GLN A CA 1
ATOM 556 C C . GLN B 2 42 ? -0.491 33.452 13.618 1.000 35.636 399 GLN A C 1
ATOM 557 O O . GLN B 2 42 ? 0.401 33.277 14.467 1.000 35.865 399 GLN A O 1
ATOM 563 N N . VAL B 2 43 ? -0.413 32.886 12.397 1.000 36.833 400 VAL A N 1
ATOM 564 C CA . VAL B 2 43 ? 0.787 32.095 12.128 1.000 35.902 400 VAL A CA 1
ATOM 565 C C . VAL B 2 43 ? 1.041 32.102 10.628 1.000 35.755 400 VAL A C 1
ATOM 566 O O . VAL B 2 43 ? 0.084 32.198 9.889 1.000 38.385 400 VAL A O 1
ATOM 570 N N . THR B 2 44 ? 2.324 32.028 10.250 1.000 32.150 401 THR A N 1
ATOM 571 C CA . THR B 2 44 ? 2.796 31.995 8.878 1.000 38.559 401 THR A CA 1
ATOM 572 C C . THR B 2 44 ? 3.755 30.802 8.793 1.000 34.588 401 THR A C 1
ATOM 573 O O . THR B 2 44 ? 4.623 30.637 9.681 1.000 34.401 401 THR A O 1
ATOM 577 N N . PHE B 2 45 ? 3.740 30.081 7.664 1.000 34.280 402 PHE A N 1
ATOM 578 C CA . PHE B 2 45 ? 4.615 28.913 7.430 1.000 31.543 402 PHE A CA 1
ATOM 579 C C . PHE B 2 45 ? 5.630 29.270 6.364 1.000 34.549 402 PHE A C 1
ATOM 580 O O . PHE B 2 45 ? 5.294 29.916 5.353 1.000 35.268 402 PHE A O 1
ATOM 588 N N . ASP B 2 46 ? 6.869 28.867 6.594 1.000 33.872 403 ASP A N 1
ATOM 589 C CA . ASP B 2 46 ? 7.838 29.046 5.527 1.000 36.454 403 ASP A CA 1
ATOM 590 C C . ASP B 2 46 ? 8.577 27.732 5.289 1.000 34.950 403 ASP A C 1
ATOM 591 O O . ASP B 2 46 ? 8.884 27.009 6.264 1.000 32.800 403 ASP A O 1
ATOM 596 N N . THR B 2 47 ? 9.000 27.532 4.040 1.000 31.119 404 THR A N 1
ATOM 597 C CA . THR B 2 47 ? 9.800 26.380 3.682 1.000 39.022 404 THR A CA 1
ATOM 598 C C . THR B 2 47 ? 11.086 26.908 3.064 1.000 41.201 404 THR A C 1
ATOM 599 O O . THR B 2 47 ? 11.023 27.713 2.136 1.000 42.726 404 THR A O 1
ATOM 603 N N . LYS B 2 48 ? 12.241 26.398 3.489 1.000 39.761 405 LYS A N 1
ATOM 604 C CA . LYS B 2 48 ? 13.503 26.875 2.907 1.000 46.905 405 LYS A CA 1
ATOM 605 C C . LYS B 2 48 ? 14.401 25.664 2.729 1.000 43.629 405 LYS A C 1
ATOM 606 O O . LYS B 2 48 ? 14.244 24.699 3.471 1.000 42.354 405 LYS A O 1
ATOM 612 N N . THR B 2 49 ? 15.391 25.786 1.843 1.000 40.977 406 THR A N 1
ATOM 613 C CA . THR B 2 49 ? 16.508 24.849 1.744 1.000 46.842 406 THR A CA 1
ATOM 614 C C . THR B 2 49 ? 17.666 25.278 2.658 1.000 49.850 406 THR A C 1
ATOM 615 O O . THR B 2 49 ? 18.076 26.423 2.617 1.000 58.207 406 THR A O 1
ATOM 619 N N . THR B 2 50 ? 18.184 24.365 3.512 1.000 49.017 407 THR A N 1
ATOM 620 C CA . THR B 2 50 ? 19.344 24.623 4.359 1.000 48.983 407 THR A CA 1
ATOM 621 C C . THR B 2 50 ? 20.597 24.581 3.480 1.000 53.678 407 THR A C 1
ATOM 622 O O . THR B 2 50 ? 20.507 24.183 2.303 1.000 48.468 407 THR A O 1
ATOM 626 N N . SER B 2 51 ? 21.774 24.895 4.057 1.000 60.337 408 SER A N 1
ATOM 627 C CA . SER B 2 51 ? 23.027 24.898 3.286 1.000 68.910 408 SER A CA 1
ATOM 628 C C . SER B 2 51 ? 23.480 23.486 2.885 1.000 79.800 408 SER A C 1
ATOM 629 O O . SER B 2 51 ? 24.211 23.333 1.903 1.000 85.207 408 SER A O 1
ATOM 632 N N . GLU B 2 52 ? 23.008 22.454 3.614 1.000 76.440 409 GLU A N 1
ATOM 633 C CA . GLU B 2 52 ? 23.319 21.065 3.290 1.000 69.839 409 GLU A CA 1
ATOM 634 C C . GLU B 2 52 ? 22.210 20.468 2.439 1.000 57.768 409 GLU A C 1
ATOM 635 O O . GLU B 2 52 ? 22.120 19.253 2.368 1.000 63.943 409 GLU A O 1
ATOM 641 N N . GLY B 2 53 ? 21.321 21.305 1.890 1.000 51.518 410 GLY A N 1
ATOM 642 C CA . GLY B 2 53 ? 20.352 20.860 0.902 1.000 48.205 410 GLY A CA 1
ATOM 643 C C . GLY B 2 53 ? 19.096 20.211 1.481 1.000 45.307 410 GLY A C 1
ATOM 644 O O . GLY B 2 53 ? 18.363 19.590 0.729 1.000 48.656 410 GLY A O 1
ATOM 645 N N . LEU B 2 54 ? 18.817 20.368 2.779 1.000 41.484 411 LEU A N 1
ATOM 646 C CA . LEU B 2 54 ? 17.606 19.802 3.393 1.000 38.701 411 LEU A CA 1
ATOM 647 C C . LEU B 2 54 ? 16.474 20.815 3.439 1.000 36.937 411 LEU A C 1
ATOM 648 O O . LEU B 2 54 ? 16.711 22.017 3.487 1.000 41.026 411 LEU A O 1
ATOM 653 N N . VAL B 2 55 ? 15.235 20.314 3.555 1.000 31.873 412 VAL A N 1
ATOM 654 C CA . VAL B 2 55 ? 14.081 21.153 3.598 1.000 31.164 412 VAL A CA 1
ATOM 655 C C . VAL B 2 55 ? 13.836 21.470 5.066 1.000 35.155 412 VAL A C 1
ATOM 656 O O . VAL B 2 55 ? 13.668 20.554 5.884 1.000 34.835 412 VAL A O 1
ATOM 660 N N . GLU B 2 56 ? 13.688 22.764 5.369 1.000 32.933 413 GLU A N 1
ATOM 661 C CA . GLU B 2 56 ? 13.403 23.178 6.734 1.000 32.660 413 GLU A CA 1
ATOM 662 C C . GLU B 2 56 ? 12.067 23.860 6.700 1.000 31.362 413 GLU A C 1
ATOM 663 O O . GLU B 2 56 ? 11.814 24.749 5.873 1.000 33.160 413 GLU A O 1
ATOM 669 N N . VAL B 2 57 ? 11.196 23.441 7.610 1.000 30.474 414 VAL A N 1
ATOM 670 C CA . VAL B 2 57 ? 9.827 23.933 7.664 1.000 30.122 414 VAL A CA 1
ATOM 671 C C . VAL B 2 57 ? 9.760 24.814 8.933 1.000 33.320 414 VAL A C 1
ATOM 672 O O . VAL B 2 57 ? 10.232 24.386 9.978 1.000 31.987 414 VAL A O 1
ATOM 676 N N . THR B 2 58 ? 9.255 26.051 8.835 1.000 30.562 415 THR A N 1
ATOM 677 C CA . THR B 2 58 ? 9.102 26.878 10.040 1.000 33.748 415 THR A CA 1
ATOM 678 C C . THR B 2 58 ? 7.656 27.331 10.175 1.000 33.027 415 THR A C 1
ATOM 679 O O . THR B 2 58 ? 7.079 27.817 9.197 1.000 36.267 415 THR A O 1
ATOM 683 N N . ALA B 2 59 ? 7.102 27.189 11.380 1.000 28.341 416 ALA A N 1
ATOM 684 C CA . ALA B 2 59 ? 5.846 27.869 11.677 1.000 29.384 416 ALA A CA 1
ATOM 685 C C . ALA B 2 59 ? 6.196 29.101 12.519 1.000 31.736 416 ALA A C 1
ATOM 686 O O . ALA B 2 59 ? 6.625 28.915 13.683 1.000 32.638 416 ALA A O 1
ATOM 688 N N . LYS B 2 60 ? 5.977 30.313 11.981 1.000 35.043 417 LYS A N 1
ATOM 689 C CA . LYS B 2 60 ? 6.337 31.553 12.699 1.000 33.987 417 LYS A CA 1
ATOM 690 C C . LYS B 2 60 ? 5.046 32.163 13.203 1.000 32.889 417 LYS A C 1
ATOM 691 O O . LYS B 2 60 ? 4.229 32.600 12.387 1.000 31.269 417 LYS A O 1
ATOM 697 N N . PHE B 2 61 ? 4.863 32.126 14.542 1.000 32.117 418 PHE A N 1
ATOM 698 C CA . PHE B 2 61 ? 3.665 32.706 15.144 1.000 37.078 418 PHE A CA 1
ATOM 699 C C . PHE B 2 61 ? 3.727 34.228 14.915 1.000 37.581 418 PHE A C 1
ATOM 700 O O . PHE B 2 61 ? 4.810 34.790 14.794 1.000 34.795 418 PHE A O 1
ATOM 708 N N . SER B 2 62 ? 2.592 34.881 14.716 1.000 34.814 419 SER A N 1
ATOM 709 C CA . SER B 2 62 ? 2.593 36.319 14.647 1.000 41.321 419 SER A CA 1
ATOM 710 C C . SER B 2 62 ? 3.358 36.874 15.876 1.000 41.868 419 SER A C 1
ATOM 711 O O . SER B 2 62 ? 3.227 36.348 17.007 1.000 40.625 419 SER A O 1
ATOM 714 N N . PRO B 2 63 ? 4.291 37.863 15.725 1.000 39.124 420 PRO A N 1
ATOM 715 C CA . PRO B 2 63 ? 5.327 38.090 16.743 1.000 39.051 420 PRO A CA 1
ATOM 716 C C . PRO B 2 63 ? 4.731 38.445 18.113 1.000 38.215 420 PRO A C 1
ATOM 717 O O . PRO B 2 63 ? 5.258 38.002 19.120 1.000 39.377 420 PRO A O 1
ATOM 721 N N . ASN B 2 64 ? 3.600 39.154 18.124 1.000 40.632 421 ASN A N 1
ATOM 722 C CA . ASN B 2 64 ? 3.029 39.596 19.395 1.000 47.847 421 ASN A CA 1
ATOM 723 C C . ASN B 2 64 ? 1.998 38.611 19.923 1.000 49.429 421 ASN A C 1
ATOM 724 O O . ASN B 2 64 ? 1.350 38.905 20.917 1.000 48.581 421 ASN A O 1
ATOM 729 N N . TYR B 2 65 ? 1.844 37.446 19.285 1.000 43.544 422 TYR A N 1
ATOM 730 C CA . TYR B 2 65 ? 0.976 36.412 19.844 1.000 40.868 422 TYR A CA 1
ATOM 731 C C . TYR B 2 65 ? 1.640 35.757 21.060 1.000 41.606 422 TYR A C 1
ATOM 732 O O . TYR B 2 65 ? 2.764 35.298 20.994 1.000 41.483 422 TYR A O 1
ATOM 741 N N . SER B 2 66 ? 0.936 35.677 22.186 1.000 44.524 423 SER A N 1
ATOM 742 C CA . SER B 2 66 ? 1.440 35.045 23.411 1.000 47.864 423 SER A CA 1
ATOM 743 C C . SER B 2 66 ? 0.738 33.714 23.596 1.000 41.437 423 SER A C 1
ATOM 744 O O . SER B 2 66 ? -0.487 33.704 23.527 1.000 43.423 423 SER A O 1
ATOM 747 N N . LEU B 2 67 ? 1.486 32.681 23.990 1.000 38.638 424 LEU A N 1
ATOM 748 C CA . LEU B 2 67 ? 0.860 31.378 24.157 1.000 41.993 424 LEU A CA 1
ATOM 749 C C . LEU B 2 67 ? 0.016 31.405 25.423 1.000 43.608 424 LEU A C 1
ATOM 750 O O . LEU B 2 67 ? 0.481 31.868 26.438 1.000 44.683 424 LEU A O 1
ATOM 755 N N . GLU B 2 68 ? -1.238 30.956 25.313 1.000 44.589 425 GLU A N 1
ATOM 756 C CA . GLU B 2 68 ? -2.123 30.831 26.454 1.000 45.546 425 GLU A CA 1
ATOM 757 C C . GLU B 2 68 ? -1.532 29.831 27.425 1.000 43.243 425 GLU A C 1
ATOM 758 O O . GLU B 2 68 ? -1.056 28.758 27.039 1.000 43.300 425 GLU A O 1
ATOM 764 N N . ASP B 2 69 ? -1.546 30.195 28.708 1.000 44.003 426 ASP A N 1
ATOM 765 C CA . ASP B 2 69 ? -1.087 29.344 29.809 1.000 47.324 426 ASP A CA 1
ATOM 766 C C . ASP B 2 69 ? -1.696 27.946 29.793 1.000 43.288 426 ASP A C 1
ATOM 767 O O . ASP B 2 69 ? -2.895 27.800 29.735 1.000 43.309 426 ASP A O 1
ATOM 772 N N . GLY B 2 70 ? -0.831 26.923 29.816 1.000 46.847 427 GLY A N 1
ATOM 773 C CA . GLY B 2 70 ? -1.248 25.529 29.871 1.000 44.815 427 GLY A CA 1
ATOM 774 C C . GLY B 2 70 ? -1.848 24.998 28.557 1.000 46.167 427 GLY A C 1
ATOM 775 O O . GLY B 2 70 ? -2.236 23.846 28.531 1.000 48.138 427 GLY A O 1
ATOM 776 N N . ALA B 2 71 ? -1.920 25.799 27.466 1.000 41.377 428 ALA A N 1
ATOM 777 C CA . ALA B 2 71 ? -2.504 25.280 26.230 1.000 40.345 428 ALA A CA 1
ATOM 778 C C . ALA B 2 71 ? -1.415 24.553 25.460 1.000 39.818 428 ALA A C 1
ATOM 779 O O . ALA B 2 71 ? -0.279 25.023 25.422 1.000 41.218 428 ALA A O 1
ATOM 781 N N . ARG B 2 72 ? -1.776 23.446 24.804 1.000 37.983 429 ARG A N 1
ATOM 782 C CA . ARG B 2 72 ? -0.840 22.831 23.870 1.000 40.187 429 ARG A CA 1
ATOM 783 C C . ARG B 2 72 ? -0.981 23.433 22.471 1.000 32.847 429 ARG A C 1
ATOM 784 O O . ARG B 2 72 ? -2.059 23.467 21.890 1.000 37.063 429 ARG A O 1
ATOM 792 N N . TYR B 2 73 ? 0.136 23.868 21.904 1.000 32.541 430 TYR A N 1
ATOM 793 C CA . TYR B 2 73 ? 0.160 24.323 20.491 1.000 31.762 430 TYR A CA 1
ATOM 794 C C . TYR B 2 73 ? 0.959 23.307 19.686 1.000 30.193 430 TYR A C 1
ATOM 795 O O . TYR B 2 73 ? 2.009 22.898 20.151 1.000 38.319 430 TYR A O 1
ATOM 804 N N . VAL B 2 74 ? 0.370 22.774 18.618 1.000 29.818 431 VAL A N 1
ATOM 805 C CA . VAL B 2 74 ? 1.001 21.667 17.895 1.000 30.400 431 VAL A CA 1
ATOM 806 C C . VAL B 2 74 ? 0.976 21.973 16.381 1.000 29.258 431 VAL A C 1
ATOM 807 O O . VAL B 2 74 ? -0.088 22.313 15.796 1.000 29.015 431 VAL A O 1
ATOM 811 N N . LEU B 2 75 ? 2.188 22.027 15.818 1.000 26.089 432 LEU A N 1
ATOM 812 C CA . LEU B 2 75 ? 2.360 22.156 14.384 1.000 29.138 432 LEU A CA 1
ATOM 813 C C . LEU B 2 75 ? 2.096 20.775 13.772 1.000 28.549 432 LEU A C 1
ATOM 814 O O . LEU B 2 75 ? 2.727 19.804 14.222 1.000 28.075 432 LEU A O 1
ATOM 819 N N . LYS B 2 76 ? 1.150 20.676 12.810 1.000 27.694 433 LYS A N 1
ATOM 820 C CA . LYS B 2 76 ? 0.919 19.374 12.146 1.000 28.749 433 LYS A CA 1
ATOM 821 C C . LYS B 2 76 ? 1.133 19.560 10.637 1.000 28.265 433 LYS A C 1
ATOM 822 O O . LYS B 2 76 ? 0.742 20.604 10.087 1.000 27.008 433 LYS A O 1
ATOM 828 N N . PHE B 2 77 ? 1.769 18.577 9.986 1.000 27.461 434 PHE A N 1
ATOM 829 C CA . PHE B 2 77 ? 1.844 18.548 8.525 1.000 28.082 434 PHE A CA 1
ATOM 830 C C . PHE B 2 77 ? 2.154 17.124 8.078 1.000 28.751 434 PHE A C 1
ATOM 831 O O . PHE B 2 77 ? 2.640 16.283 8.866 1.000 28.031 434 PHE A O 1
ATOM 839 N N . THR B 2 78 ? 1.825 16.840 6.811 1.000 29.146 435 THR A N 1
ATOM 840 C CA . THR B 2 78 ? 2.027 15.476 6.278 1.000 27.861 435 THR A CA 1
ATOM 841 C C . THR B 2 78 ? 3.309 15.459 5.467 1.000 28.923 435 THR A C 1
ATOM 842 O O . THR B 2 78 ? 3.625 16.450 4.795 1.000 31.263 435 THR A O 1
ATOM 846 N N . VAL B 2 79 ? 4.063 14.348 5.541 1.000 28.111 436 VAL A N 1
ATOM 847 C CA . VAL B 2 79 ? 5.196 14.134 4.658 1.000 27.610 436 VAL A CA 1
ATOM 848 C C . VAL B 2 79 ? 4.983 12.780 3.985 1.000 29.601 436 VAL A C 1
ATOM 849 O O . VAL B 2 79 ? 4.122 12.004 4.419 1.000 29.504 436 VAL A O 1
ATOM 85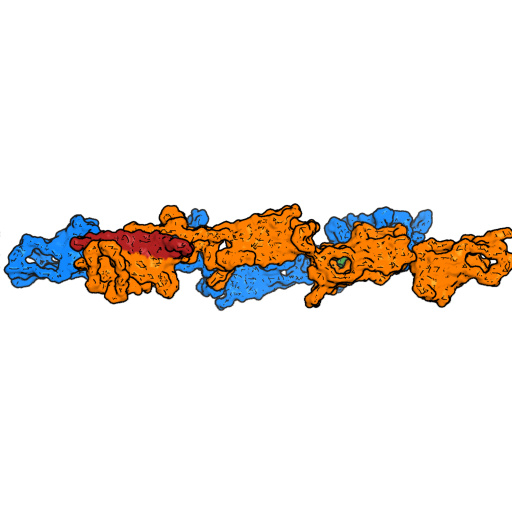3 N N . THR B 2 80 ? 5.774 12.525 2.928 1.000 28.689 437 THR A N 1
ATOM 854 C CA . THR B 2 80 ? 5.685 11.249 2.257 1.000 31.203 437 THR A CA 1
ATOM 855 C C . THR B 2 80 ? 7.126 10.738 2.128 1.000 33.365 437 THR A C 1
ATOM 856 O O . THR B 2 80 ? 8.074 11.548 2.216 1.000 30.928 437 THR A O 1
ATOM 860 N N . SER B 2 81 ? 7.318 9.409 2.018 1.000 30.229 438 SER A N 1
ATOM 861 C CA . SER B 2 81 ? 8.654 8.837 1.772 1.000 30.168 438 SER A CA 1
ATOM 862 C C . SER B 2 81 ? 9.226 9.432 0.479 1.000 32.162 438 SER A C 1
ATOM 863 O O . SER B 2 81 ? 8.498 9.461 -0.506 1.000 30.773 438 SER A O 1
ATOM 866 N N . SER B 2 82 ? 10.507 9.865 0.491 1.000 27.482 439 SER A N 1
ATOM 867 C CA . SER B 2 82 ? 11.210 10.365 -0.647 1.000 28.139 439 SER A CA 1
ATOM 868 C C . SER B 2 82 ? 11.660 9.146 -1.467 1.000 31.466 439 SER A C 1
ATOM 869 O O . SER B 2 82 ? 11.618 8.018 -0.968 1.000 31.137 439 SER A O 1
ATOM 872 N N . GLN B 2 83 ? 12.223 9.386 -2.656 1.000 31.441 440 GLN A N 1
ATOM 873 C CA . GLN B 2 83 ? 12.765 8.291 -3.467 1.000 32.104 440 GLN A CA 1
ATOM 874 C C . GLN B 2 83 ? 13.854 7.570 -2.685 1.000 31.316 440 GLN A C 1
ATOM 875 O O . GLN B 2 83 ? 14.096 6.403 -2.828 1.000 31.084 440 GLN A O 1
ATOM 881 N N . GLU B 2 84 ? 14.631 8.312 -1.921 1.000 29.523 441 GLU A N 1
ATOM 882 C CA . GLU B 2 84 ? 15.707 7.760 -1.135 1.000 32.493 441 GLU A CA 1
ATOM 883 C C . GLU B 2 84 ? 15.186 6.696 -0.163 1.000 30.440 441 GLU A C 1
ATOM 884 O O . GLU B 2 84 ? 15.858 5.698 0.056 1.000 30.718 441 GLU A O 1
ATOM 890 N N . ALA B 2 85 ? 14.043 6.937 0.478 1.000 30.861 442 ALA A N 1
ATOM 891 C CA . ALA B 2 85 ? 13.496 5.970 1.426 1.000 31.046 442 ALA A CA 1
ATOM 892 C C . ALA B 2 85 ? 12.996 4.739 0.623 1.000 31.832 442 ALA A C 1
ATOM 893 O O . ALA B 2 85 ? 13.129 3.612 1.083 1.000 29.845 442 ALA A O 1
ATOM 895 N N . LEU B 2 86 ? 12.326 4.971 -0.513 1.000 31.970 443 LEU A N 1
ATOM 896 C CA . LEU B 2 86 ? 11.821 3.858 -1.322 1.000 36.328 443 LEU A CA 1
ATOM 897 C C . LEU B 2 86 ? 12.973 3.012 -1.860 1.000 34.669 443 LEU A C 1
ATOM 898 O O . LEU B 2 86 ? 12.863 1.788 -1.890 1.000 36.683 443 LEU A O 1
ATOM 903 N N . ASP B 2 87 ? 14.098 3.656 -2.205 1.000 36.891 444 ASP A N 1
ATOM 904 C CA . ASP B 2 87 ? 15.282 2.923 -2.670 1.000 37.561 444 ASP A CA 1
ATOM 905 C C . ASP B 2 87 ? 15.866 2.078 -1.538 1.000 36.980 444 ASP A C 1
ATOM 906 O O . ASP B 2 87 ? 16.209 0.920 -1.763 1.000 34.043 444 ASP A O 1
ATOM 911 N N . ALA B 2 88 ? 16.074 2.694 -0.348 1.000 34.655 445 ALA A N 1
ATOM 912 C CA . ALA B 2 88 ? 16.695 2.047 0.796 1.000 34.354 445 ALA A CA 1
ATOM 913 C C . ALA B 2 88 ? 15.893 0.815 1.214 1.000 32.890 445 ALA A C 1
ATOM 914 O O . ALA B 2 88 ? 16.451 -0.234 1.524 1.000 35.507 445 ALA A O 1
ATOM 916 N N . ILE B 2 89 ? 14.551 0.888 1.177 1.000 33.728 446 ILE A N 1
ATOM 917 C CA . ILE B 2 89 ? 13.804 -0.276 1.633 1.000 34.567 446 ILE A CA 1
ATOM 918 C C . ILE B 2 89 ? 13.816 -1.426 0.594 1.000 39.022 446 ILE A C 1
ATOM 919 O O . ILE B 2 89 ? 13.646 -2.580 0.964 1.000 42.460 446 ILE A O 1
ATOM 924 N N . ALA B 2 90 ? 13.989 -1.112 -0.692 1.000 35.749 447 ALA A N 1
ATOM 925 C CA . ALA B 2 90 ? 14.181 -2.118 -1.752 1.000 38.674 447 ALA A CA 1
ATOM 926 C C . ALA B 2 90 ? 15.600 -2.685 -1.681 1.000 41.068 447 ALA A C 1
ATOM 927 O O . ALA B 2 90 ? 15.918 -3.574 -2.448 1.000 41.278 447 ALA A O 1
ATOM 929 N N . GLY B 2 91 ? 16.482 -2.067 -0.852 1.000 41.589 448 GLY A N 1
ATOM 930 C CA . GLY B 2 91 ? 17.850 -2.545 -0.696 1.000 37.172 448 GLY A CA 1
ATOM 931 C C . GLY B 2 91 ? 18.796 -1.984 -1.761 1.000 42.488 448 GLY A C 1
ATOM 932 O O . GLY B 2 91 ? 19.864 -2.527 -1.930 1.000 42.461 448 GLY A O 1
ATOM 933 N N . ASP B 2 92 ? 18.407 -0.906 -2.477 1.000 39.598 449 ASP A N 1
ATOM 934 C CA . ASP B 2 92 ? 19.179 -0.347 -3.568 1.000 39.478 449 ASP A CA 1
ATOM 935 C C . ASP B 2 92 ? 20.146 0.720 -3.030 1.000 42.812 449 ASP A C 1
ATOM 936 O O . ASP B 2 92 ? 20.960 1.198 -3.789 1.000 44.208 449 ASP A O 1
ATOM 941 N N . LYS B 2 93 ? 20.019 1.149 -1.773 1.000 44.715 450 LYS A N 1
ATOM 942 C CA . LYS B 2 93 ? 20.909 2.183 -1.258 1.000 53.378 450 LYS A CA 1
ATOM 943 C C . LYS B 2 93 ? 21.395 1.755 0.119 1.000 49.450 450 LYS A C 1
ATOM 944 O O . LYS B 2 93 ? 20.576 1.343 0.913 1.000 52.514 450 LYS A O 1
ATOM 950 N N . LYS B 2 94 ? 22.691 1.911 0.400 1.000 53.937 451 LYS A N 1
ATOM 951 C CA . LYS B 2 94 ? 23.270 1.659 1.726 1.000 57.542 451 LYS A CA 1
ATOM 952 C C . LYS B 2 94 ? 22.887 2.791 2.681 1.000 50.904 451 LYS A C 1
ATOM 953 O O . LYS B 2 94 ? 22.739 3.914 2.239 1.000 50.640 451 LYS A O 1
ATOM 959 N N . LEU B 2 95 ? 22.644 2.495 3.961 1.000 47.114 452 LEU A N 1
ATOM 960 C CA . LEU B 2 95 ? 22.515 3.546 4.966 1.000 47.747 452 LEU A CA 1
ATOM 961 C C . LEU B 2 95 ? 23.893 4.003 5.440 1.000 48.552 452 LEU A C 1
ATOM 962 O O . LEU B 2 95 ? 24.836 3.244 5.427 1.000 49.404 452 LEU A O 1
ATOM 967 N N . GLU B 2 96 ? 24.021 5.268 5.832 1.000 49.306 453 GLU A N 1
ATOM 968 C CA . GLU B 2 96 ? 25.190 5.768 6.528 1.000 48.120 453 GLU A CA 1
ATOM 969 C C . GLU B 2 96 ? 24.818 5.990 7.997 1.000 51.692 453 GLU A C 1
ATOM 970 O O . GLU B 2 96 ? 23.632 6.020 8.320 1.000 44.798 453 GLU A O 1
ATOM 976 N N . ALA B 2 97 ? 25.833 6.232 8.859 1.000 51.363 454 ALA A N 1
ATOM 977 C CA . ALA B 2 97 ? 25.666 6.509 10.287 1.000 48.958 454 ALA A CA 1
ATOM 978 C C . ALA B 2 97 ? 24.741 7.709 10.431 1.000 43.551 454 ALA A C 1
ATOM 979 O O . ALA B 2 97 ? 24.915 8.693 9.723 1.000 44.539 454 ALA A O 1
ATOM 981 N N . GLY B 2 98 ? 23.771 7.660 11.340 1.000 42.905 455 GLY A N 1
ATOM 982 C CA . GLY B 2 98 ? 22.880 8.812 11.495 1.000 38.986 455 GLY A CA 1
ATOM 983 C C . GLY B 2 98 ? 21.569 8.676 10.708 1.000 41.016 455 GLY A C 1
ATOM 984 O O . GLY B 2 98 ? 20.643 9.450 10.943 1.000 38.363 455 GLY A O 1
ATOM 985 N N . ASP B 2 99 ? 21.491 7.749 9.741 1.000 38.344 456 ASP A N 1
ATOM 986 C CA . ASP B 2 99 ? 20.345 7.710 8.833 1.000 39.988 456 ASP A CA 1
ATOM 987 C C . ASP B 2 99 ? 19.128 7.133 9.542 1.000 36.182 456 ASP A C 1
ATOM 988 O O . ASP B 2 99 ? 17.997 7.559 9.305 1.000 36.237 456 ASP A O 1
ATOM 993 N N . ALA B 2 100 ? 19.373 6.106 10.373 1.000 38.087 457 ALA A N 1
ATOM 994 C CA . ALA B 2 100 ? 18.277 5.360 10.950 1.000 36.506 457 ALA A CA 1
ATOM 995 C C . ALA B 2 100 ? 18.672 4.809 12.331 1.000 42.590 457 ALA A C 1
ATOM 996 O O . ALA B 2 100 ? 19.830 4.507 12.578 1.000 40.473 457 ALA A O 1
ATOM 998 N N . GLU B 2 101 ? 17.688 4.534 13.177 1.000 36.258 458 GLU A N 1
ATOM 999 C CA . GLU B 2 101 ? 18.000 3.978 14.484 1.000 46.775 458 GLU A CA 1
ATOM 1000 C C . GLU B 2 101 ? 18.576 2.568 14.336 1.000 44.400 458 GLU A C 1
ATOM 1001 O O . GLU B 2 101 ? 17.927 1.715 13.762 1.000 50.293 458 GLU A O 1
ATOM 1007 N N . GLY B 2 102 ? 19.785 2.352 14.854 1.000 47.575 459 GLY A N 1
ATOM 1008 C CA . GLY B 2 102 ? 20.528 1.101 14.714 1.000 51.244 459 GLY A CA 1
ATOM 1009 C C . GLY B 2 102 ? 20.736 0.654 13.261 1.000 59.335 459 GLY A C 1
ATOM 1010 O O . GLY B 2 102 ? 20.783 -0.529 13.008 1.000 58.237 459 GLY A O 1
ATOM 1011 N N . SER B 2 103 ? 20.893 1.585 12.302 1.000 53.406 460 SER A N 1
ATOM 1012 C CA . SER B 2 103 ? 21.001 1.275 10.877 1.000 55.869 460 SER A CA 1
ATOM 1013 C C . SER B 2 103 ? 19.929 0.334 10.333 1.000 51.006 460 SER A C 1
ATOM 1014 O O . SER B 2 103 ? 20.210 -0.427 9.426 1.000 50.894 460 SER A O 1
ATOM 1017 N N . ASP B 2 104 ? 18.707 0.423 10.845 1.000 49.123 461 ASP A N 1
ATOM 1018 C CA . ASP B 2 104 ? 17.608 -0.422 10.405 1.000 43.621 461 ASP A CA 1
ATOM 1019 C C . ASP B 2 104 ? 16.727 0.437 9.502 1.000 44.423 461 ASP A C 1
ATOM 1020 O O . ASP B 2 104 ? 16.196 1.478 9.921 1.000 43.015 461 ASP A O 1
ATOM 1025 N N . VAL B 2 105 ? 16.542 -0.014 8.250 1.000 42.507 462 VAL A N 1
ATOM 1026 C CA . VAL B 2 105 ? 15.747 0.697 7.259 1.000 37.062 462 VAL A CA 1
ATOM 1027 C C . VAL B 2 105 ? 14.264 0.766 7.673 1.000 36.697 462 VAL A C 1
ATOM 1028 O O . VAL B 2 105 ? 13.481 1.550 7.137 1.000 37.077 462 VAL A O 1
ATOM 1032 N N . ASN B 2 106 ? 13.824 -0.045 8.647 1.000 35.357 463 ASN A N 1
ATOM 1033 C CA . ASN B 2 106 ? 12.480 0.097 9.200 1.000 35.727 463 ASN A CA 1
ATOM 1034 C C . ASN B 2 106 ? 12.411 1.240 10.245 1.000 36.531 463 ASN A C 1
ATOM 1035 O O . ASN B 2 106 ? 11.340 1.597 10.726 1.000 37.267 463 ASN A O 1
ATOM 1040 N N . LYS B 2 107 ? 13.527 1.933 10.497 1.000 37.356 464 LYS A N 1
ATOM 1041 C CA . LYS B 2 107 ? 13.519 2.993 11.508 1.000 36.928 464 LYS A CA 1
ATOM 1042 C C . LYS B 2 107 ? 14.337 4.180 11.001 1.000 37.117 464 LYS A C 1
ATOM 1043 O O . LYS B 2 107 ? 15.258 4.615 11.724 1.000 40.230 464 LYS A O 1
ATOM 1049 N N . LEU B 2 108 ? 13.957 4.720 9.809 1.000 36.124 465 LEU A N 1
ATOM 1050 C CA . LEU B 2 108 ? 14.579 5.930 9.269 1.000 32.445 465 LEU A CA 1
ATOM 1051 C C . LEU B 2 108 ? 14.157 7.134 10.126 1.000 29.996 465 LEU A C 1
ATOM 1052 O O . LEU B 2 108 ? 12.968 7.318 10.353 1.000 29.470 465 LEU A O 1
ATOM 1057 N N . TYR B 2 109 ? 15.117 7.998 10.509 1.000 28.592 466 TYR A N 1
ATOM 1058 C CA . TYR B 2 109 ? 14.731 9.258 11.120 1.000 30.173 466 TYR A CA 1
ATOM 1059 C C . TYR B 2 109 ? 14.016 10.165 10.127 1.000 32.908 466 TYR A C 1
ATOM 1060 O O . TYR B 2 109 ? 14.550 10.384 9.007 1.000 31.062 466 TYR A O 1
ATOM 1069 N N . SER B 2 110 ? 12.902 10.787 10.570 1.000 27.950 467 SER A N 1
ATOM 1070 C CA . SER B 2 110 ? 12.216 11.773 9.751 1.000 30.061 467 SER A CA 1
ATOM 1071 C C . SER B 2 110 ? 12.884 13.150 9.843 1.000 32.109 467 SER A C 1
ATOM 1072 O O . SER B 2 110 ? 12.815 13.896 8.885 1.000 31.601 467 SER A O 1
ATOM 1075 N N . ASN B 2 111 ? 13.588 13.449 10.937 1.000 30.969 468 ASN A N 1
ATOM 1076 C CA . ASN B 2 111 ? 14.082 14.798 11.175 1.000 33.679 468 ASN A CA 1
ATOM 1077 C C . ASN B 2 111 ? 15.601 14.770 11.187 1.000 33.885 468 ASN A C 1
ATOM 1078 O O . ASN B 2 111 ? 16.172 13.805 11.614 1.000 32.510 468 ASN A O 1
ATOM 1082 N N . LYS B 2 112 ? 16.222 15.899 10.846 1.000 38.014 469 LYS A N 1
ATOM 1083 C CA . LYS B 2 112 ? 17.628 16.123 11.129 1.000 40.146 469 LYS A CA 1
ATOM 1084 C C . LYS B 2 112 ? 17.753 17.369 12.025 1.000 40.195 469 LYS A C 1
ATOM 1085 O O . LYS B 2 112 ? 18.405 18.315 11.621 1.000 48.341 469 LYS A O 1
ATOM 1091 N N . GLY B 2 113 ? 17.081 17.392 13.177 1.000 39.144 470 GLY A N 1
ATOM 1092 C CA . GLY B 2 113 ? 16.998 18.531 14.078 1.000 41.047 470 GLY A CA 1
ATOM 1093 C C . GLY B 2 113 ? 15.680 19.280 13.965 1.000 39.900 470 GLY A C 1
ATOM 1094 O O . GLY B 2 113 ? 15.083 19.435 12.893 1.000 42.278 470 GLY A O 1
ATOM 1095 N N . ALA B 2 114 ? 15.153 19.620 15.142 1.000 32.491 471 ALA A N 1
ATOM 1096 C CA . ALA B 2 114 ? 13.916 20.357 15.225 1.000 29.853 471 ALA A CA 1
ATOM 1097 C C . ALA B 2 114 ? 14.052 21.177 16.489 1.000 29.668 471 ALA A C 1
ATOM 1098 O O . ALA B 2 114 ? 14.635 20.704 17.483 1.000 29.981 471 ALA A O 1
ATOM 1100 N N . SER B 2 115 ? 13.384 22.318 16.526 1.000 31.141 472 SER A N 1
ATOM 1101 C CA . SER B 2 115 ? 13.547 23.101 17.745 1.000 31.021 472 SER A CA 1
ATOM 1102 C C . SER B 2 115 ? 12.464 24.154 17.781 1.000 33.387 472 SER A C 1
ATOM 1103 O O . SER B 2 115 ? 11.655 24.264 16.852 1.000 30.291 472 SER A O 1
ATOM 1106 N N . VAL B 2 116 ? 12.424 24.890 18.904 1.000 31.405 473 VAL A N 1
ATOM 1107 C CA . VAL B 2 116 ? 11.428 25.935 19.090 1.000 33.485 473 VAL A CA 1
ATOM 1108 C C . VAL B 2 116 ? 12.254 27.113 19.616 1.000 35.779 473 VAL A C 1
ATOM 1109 O O . VAL B 2 116 ? 13.109 26.875 20.487 1.000 37.363 473 VAL A O 1
ATOM 1113 N N . THR B 2 117 ? 11.990 28.321 19.111 1.000 35.834 474 THR A N 1
ATOM 1114 C CA . THR B 2 117 ? 12.551 29.560 19.631 1.000 35.558 474 THR A CA 1
ATOM 1115 C C . THR B 2 117 ? 11.396 30.402 20.179 1.000 37.567 474 THR A C 1
ATOM 1116 O O . THR B 2 117 ? 10.283 30.369 19.642 1.000 34.037 474 THR A O 1
ATOM 1120 N N . TYR B 2 118 ? 11.611 31.122 21.304 1.000 34.913 475 TYR A N 1
ATOM 1121 C CA . TYR B 2 118 ? 10.565 31.975 21.844 1.000 35.235 475 TYR A CA 1
ATOM 1122 C C . TYR B 2 118 ? 11.210 33.039 22.758 1.000 36.690 475 TYR A C 1
ATOM 1123 O O . TYR B 2 118 ? 12.390 32.907 23.162 1.000 37.054 475 TYR A O 1
ATOM 1132 N N . SER B 2 119 ? 10.406 34.057 23.068 1.000 36.459 476 SER A N 1
ATOM 1133 C CA . SER B 2 119 ? 10.869 35.145 23.949 1.000 38.001 476 SER A CA 1
ATOM 1134 C C . SER B 2 119 ? 9.896 35.292 25.103 1.000 40.145 476 SER A C 1
ATOM 1135 O O . SER B 2 119 ? 8.726 34.885 24.994 1.000 37.824 476 SER A O 1
ATOM 1138 N N . TYR B 2 120 ? 10.391 35.938 26.185 1.000 39.492 477 TYR A N 1
ATOM 1139 C CA . TYR B 2 120 ? 9.532 36.180 27.340 1.000 45.956 477 TYR A CA 1
ATOM 1140 C C . TYR B 2 120 ? 10.069 37.408 28.094 1.000 47.409 477 TYR A C 1
ATOM 1141 O O . TYR B 2 120 ? 11.282 37.617 28.085 1.000 42.657 477 TYR A O 1
ATOM 1150 N N . GLY B 2 121 ? 9.191 38.137 28.786 1.000 53.927 478 GLY A N 1
ATOM 1151 C CA . GLY B 2 121 ? 9.596 39.394 29.409 1.000 59.420 478 GLY A CA 1
ATOM 1152 C C . GLY B 2 121 ? 8.895 40.517 28.663 1.000 60.044 478 GLY A C 1
ATOM 1153 O O . GLY B 2 121 ? 8.498 40.297 27.523 1.000 59.787 478 GLY A O 1
ATOM 1154 N N . ILE B 2 122 ? 8.665 41.650 29.343 1.000 69.173 479 ILE A N 1
ATOM 1155 C CA . ILE B 2 122 ? 8.272 42.946 28.770 1.000 73.451 479 ILE A CA 1
ATOM 1156 C C . ILE B 2 122 ? 9.592 43.671 28.490 1.000 73.833 479 ILE A C 1
ATOM 1157 O O . ILE B 2 122 ? 10.627 43.175 28.944 1.000 77.459 479 ILE A O 1
ATOM 1162 N N . GLY B 2 123 ? 9.565 44.829 27.793 1.000 72.683 480 GLY A N 1
ATOM 1163 C CA . GLY B 2 123 ? 10.789 45.598 27.549 1.000 66.515 480 GLY A CA 1
ATOM 1164 C C . GLY B 2 123 ? 11.839 44.721 26.849 1.000 64.380 480 GLY A C 1
ATOM 1165 O O . GLY B 2 123 ? 11.495 44.004 25.923 1.000 59.940 480 GLY A O 1
ATOM 1166 N N . ASN B 2 124 ? 13.098 44.704 27.320 1.000 61.355 481 ASN A N 1
ATOM 1167 C CA . ASN B 2 124 ? 14.105 43.842 26.701 1.000 60.202 481 ASN A CA 1
ATOM 1168 C C . ASN B 2 124 ? 13.877 42.404 27.146 1.000 63.579 481 ASN A C 1
ATOM 1169 O O . ASN B 2 124 ? 14.257 42.003 28.250 1.000 63.612 481 ASN A O 1
ATOM 1174 N N . SER B 2 125 ? 13.240 41.644 26.252 1.000 58.232 482 SER A N 1
ATOM 1175 C CA . SER B 2 125 ? 12.882 40.275 26.566 1.000 57.675 482 SER A CA 1
ATOM 1176 C C . SER B 2 125 ? 14.135 39.385 26.532 1.000 55.660 482 SER A C 1
ATOM 1177 O O . SER B 2 125 ? 15.234 39.842 26.193 1.000 58.524 482 SER A O 1
ATOM 1180 N N . GLN B 2 126 ? 13.994 38.137 26.995 1.000 49.881 483 GLN A N 1
ATOM 1181 C CA . GLN B 2 126 ? 15.030 37.120 26.879 1.000 51.533 483 GLN A CA 1
ATOM 1182 C C . GLN B 2 126 ? 14.533 36.164 25.772 1.000 47.043 483 GLN A C 1
ATOM 1183 O O . GLN B 2 126 ? 13.325 35.969 25.681 1.000 43.334 483 GLN A O 1
ATOM 1189 N N . THR B 2 127 ? 15.465 35.597 25.008 1.000 44.107 484 THR A N 1
ATOM 1190 C CA . THR B 2 127 ? 15.176 34.661 23.927 1.000 49.515 484 THR A CA 1
ATOM 1191 C C . THR B 2 127 ? 15.834 33.319 24.210 1.000 50.579 484 THR A C 1
ATOM 1192 O O . THR B 2 127 ? 17.010 33.302 24.583 1.000 56.102 484 THR A O 1
ATOM 1196 N N . LYS B 2 128 ? 15.079 32.211 24.002 1.000 45.633 485 LYS A N 1
ATOM 1197 C CA . LYS B 2 128 ? 15.634 30.878 24.209 1.000 46.541 485 LYS A CA 1
ATOM 1198 C C . LYS B 2 128 ? 15.324 30.058 22.941 1.000 42.550 485 LYS A C 1
ATOM 1199 O O . LYS B 2 128 ? 14.252 30.224 22.339 1.000 38.422 485 LYS A O 1
ATOM 1205 N N . THR B 2 129 ? 16.212 29.128 22.622 1.000 41.935 486 THR A N 1
ATOM 1206 C CA . THR B 2 129 ? 15.935 28.072 21.654 1.000 45.932 486 THR A CA 1
ATOM 1207 C C . THR B 2 129 ? 16.047 26.718 22.350 1.000 47.610 486 THR A C 1
ATOM 1208 O O . THR B 2 129 ? 17.066 26.483 22.967 1.000 52.883 486 THR A O 1
ATOM 1212 N N . LYS B 2 130 ? 15.037 25.833 22.260 1.000 42.696 487 LYS A N 1
ATOM 1213 C CA . LYS B 2 130 ? 15.187 24.489 22.779 1.000 41.868 487 LYS A CA 1
ATOM 1214 C C . LYS B 2 130 ? 15.049 23.485 21.626 1.000 42.173 487 LYS A C 1
ATOM 1215 O O . LYS B 2 130 ? 14.163 23.648 20.780 1.000 36.793 487 LYS A O 1
ATOM 1221 N N . GLU B 2 131 ? 15.936 22.486 21.614 1.000 45.649 488 GLU A N 1
ATOM 1222 C CA . GLU B 2 131 ? 15.948 21.392 20.647 1.000 44.330 488 GLU A CA 1
ATOM 1223 C C . GLU B 2 131 ? 14.906 20.367 21.086 1.000 40.322 488 GLU A C 1
ATOM 1224 O O . GLU B 2 131 ? 14.756 20.064 22.266 1.000 42.055 488 GLU A O 1
ATOM 1230 N N . TYR B 2 132 ? 14.143 19.798 20.159 1.000 36.726 489 TYR A N 1
ATOM 1231 C CA . TYR B 2 132 ? 13.306 18.678 20.559 1.000 36.708 489 TYR A CA 1
ATOM 1232 C C . TYR B 2 132 ? 14.244 17.509 20.857 1.000 38.167 489 TYR A C 1
ATOM 1233 O O . TYR B 2 132 ? 15.164 17.274 20.092 1.000 39.453 489 TYR A O 1
ATOM 1242 N N . SER B 2 133 ? 13.950 16.727 21.893 1.000 35.117 490 SER A N 1
ATOM 1243 C CA . SER B 2 133 ? 14.802 15.596 22.219 1.000 39.879 490 SER A CA 1
ATOM 1244 C C . SER B 2 133 ? 14.259 14.316 21.564 1.000 40.661 490 SER A C 1
ATOM 1245 O O . SER B 2 133 ? 14.969 13.338 21.427 1.000 43.966 490 SER A O 1
ATOM 1248 N N . ASP B 2 134 ? 13.013 14.319 21.109 1.000 40.056 491 ASP A N 1
ATOM 1249 C CA . ASP B 2 134 ? 12.476 13.172 20.371 1.000 40.098 491 ASP A CA 1
ATOM 1250 C C . ASP B 2 134 ? 13.093 13.130 18.973 1.000 38.945 491 ASP A C 1
ATOM 1251 O O . ASP B 2 134 ? 13.243 14.173 18.344 1.000 37.366 491 ASP A O 1
ATOM 1256 N N . ASN B 2 135 ? 13.435 11.942 18.518 1.000 37.652 492 ASN A N 1
ATOM 1257 C CA . ASN B 2 135 ? 13.967 11.699 17.177 1.000 40.544 492 ASN A CA 1
ATOM 1258 C C . ASN B 2 135 ? 13.111 10.605 16.484 1.000 35.876 492 ASN A C 1
ATOM 1259 O O . ASN B 2 135 ? 13.448 9.427 16.463 1.000 37.175 492 ASN A O 1
ATOM 1264 N N . PRO B 2 136 ? 11.905 10.906 16.006 1.000 29.772 493 PRO A N 1
ATOM 1265 C CA . PRO B 2 136 ? 10.994 9.881 15.547 1.000 31.936 493 PRO A CA 1
ATOM 1266 C C . PRO B 2 136 ? 11.464 9.136 14.272 1.000 32.452 493 PRO A C 1
ATOM 1267 O O . PRO B 2 136 ? 12.300 9.629 13.529 1.000 27.614 493 PRO A O 1
ATOM 1271 N N . THR B 2 137 ? 10.947 7.911 14.075 1.000 28.997 494 THR A N 1
ATOM 1272 C CA . THR B 2 137 ? 11.423 7.041 13.034 1.000 30.892 494 THR A CA 1
ATOM 1273 C C . THR B 2 137 ? 10.191 6.519 12.332 1.000 30.866 494 THR A C 1
ATOM 1274 O O . THR B 2 137 ? 9.067 6.570 12.865 1.000 27.887 494 THR A O 1
ATOM 1278 N N . PHE B 2 138 ? 10.386 6.036 11.091 1.000 29.205 495 PHE A N 1
ATOM 1279 C CA . PHE B 2 138 ? 9.249 5.515 10.338 1.000 28.454 495 PHE A CA 1
ATOM 1280 C C . PHE B 2 138 ? 9.822 4.439 9.423 1.000 30.068 495 PHE A C 1
ATOM 1281 O O . PHE B 2 138 ? 11.039 4.420 9.136 1.000 28.367 495 PHE A O 1
ATOM 1289 N N . LYS B 2 139 ? 8.914 3.588 8.960 1.000 31.461 496 LYS A N 1
ATOM 1290 C CA . LYS B 2 139 ? 9.154 2.516 8.021 1.000 30.886 496 LYS A CA 1
ATOM 1291 C C . LYS B 2 139 ? 8.457 2.872 6.722 1.000 30.020 496 LYS A C 1
ATOM 1292 O O . LYS B 2 139 ? 7.287 3.152 6.721 1.000 33.338 496 LYS A O 1
ATOM 1298 N N . PRO B 2 140 ? 9.147 2.944 5.572 1.000 30.481 497 PRO A N 1
ATOM 1299 C CA . PRO B 2 140 ? 8.464 3.141 4.291 1.000 29.718 497 PRO A CA 1
ATOM 1300 C C . PRO B 2 140 ? 7.623 1.901 3.941 1.000 33.123 497 PRO A C 1
ATOM 1301 O O . PRO B 2 140 ? 7.782 0.874 4.566 1.000 32.068 497 PRO A O 1
ATOM 1305 N N . SER B 2 141 ? 6.722 1.990 2.957 1.000 33.585 498 SER A N 1
ATOM 1306 C CA . SER B 2 141 ? 5.927 0.789 2.572 1.000 40.569 498 SER A CA 1
ATOM 1307 C C . SER B 2 141 ? 6.843 -0.325 2.028 1.000 32.852 498 SER A C 1
ATOM 1308 O O . SER B 2 141 ? 7.966 -0.077 1.656 1.000 35.631 498 SER A O 1
ATOM 1311 N N . ASP B 2 142 ? 6.379 -1.566 2.043 1.000 39.484 499 ASP A N 1
ATOM 1312 C CA . ASP B 2 142 ? 7.057 -2.696 1.413 1.000 42.637 499 ASP A CA 1
ATOM 1313 C C . ASP B 2 142 ? 7.392 -2.372 -0.047 1.000 36.078 499 ASP A C 1
ATOM 1314 O O . ASP B 2 142 ? 6.568 -1.793 -0.734 1.000 35.839 499 ASP A O 1
ATOM 1319 N N . PRO B 2 143 ? 8.578 -2.778 -0.529 1.000 32.138 500 PRO A N 1
ATOM 1320 C CA . PRO B 2 143 ? 8.879 -2.731 -1.962 1.000 32.233 500 PRO A CA 1
ATOM 1321 C C . PRO B 2 143 ? 7.979 -3.728 -2.735 1.000 35.203 500 PRO A C 1
ATOM 1322 O O . PRO B 2 143 ? 7.224 -4.513 -2.170 1.000 38.339 500 PRO A O 1
ATOM 1326 N N . LEU B 2 144 ? 8.000 -3.656 -4.065 1.000 36.896 501 LEU A N 1
ATOM 1327 C CA . LEU B 2 144 ? 7.151 -4.440 -4.960 1.000 35.799 501 LEU A CA 1
ATOM 1328 C C . LEU B 2 144 ? 7.750 -5.816 -5.159 1.000 36.095 501 LEU A C 1
ATOM 1329 O O . LEU B 2 144 ? 8.968 -5.965 -5.080 1.000 35.699 501 LEU A O 1
ATOM 1334 N N . THR B 2 145 ? 6.897 -6.806 -5.473 1.000 35.231 502 THR A N 1
ATOM 1335 C CA . THR B 2 145 ? 7.445 -7.900 -6.235 1.000 40.382 502 THR A CA 1
ATOM 1336 C C . THR B 2 145 ? 6.791 -7.854 -7.625 1.000 33.828 502 THR A C 1
ATOM 1337 O O . THR B 2 145 ? 5.630 -7.508 -7.742 1.000 37.442 502 THR A O 1
ATOM 1341 N N . VAL B 2 146 ? 7.512 -8.182 -8.693 1.000 32.468 503 VAL A N 1
ATOM 1342 C CA . VAL B 2 146 ? 7.029 -8.014 -10.060 1.000 28.103 503 VAL A CA 1
ATOM 1343 C C . VAL B 2 146 ? 6.999 -9.403 -10.676 1.000 30.634 503 VAL A C 1
ATOM 1344 O O . VAL B 2 146 ? 8.080 -9.977 -10.906 1.000 30.815 503 VAL A O 1
ATOM 1348 N N . PRO B 2 147 ? 5.797 -9.977 -10.949 1.000 31.189 504 PRO A N 1
ATOM 1349 C CA . PRO B 2 147 ? 5.679 -11.314 -11.543 1.000 32.142 504 PRO A CA 1
ATOM 1350 C C . PRO B 2 147 ? 6.117 -11.275 -12.992 1.000 34.490 504 PRO A C 1
ATOM 1351 O O . PRO B 2 147 ? 5.908 -10.270 -13.675 1.000 30.621 504 PRO A O 1
ATOM 1355 N N . VAL B 2 148 ? 6.745 -12.375 -13.467 1.000 35.292 505 VAL A N 1
ATOM 1356 C CA . VAL B 2 148 ? 6.979 -12.471 -14.909 1.000 34.164 505 VAL A CA 1
ATOM 1357 C C . VAL B 2 148 ? 6.592 -13.877 -15.343 1.000 39.693 505 VAL A C 1
ATOM 1358 O O . VAL B 2 148 ? 6.890 -14.839 -14.644 1.000 44.057 505 VAL A O 1
ATOM 1362 N N . GLU B 2 149 ? 5.864 -13.977 -16.457 1.000 40.638 506 GLU A N 1
ATOM 1363 C CA . GLU B 2 149 ? 5.380 -15.241 -16.979 1.000 37.713 506 GLU A CA 1
ATOM 1364 C C . GLU B 2 149 ? 5.931 -15.410 -18.413 1.000 38.080 506 GLU A C 1
ATOM 1365 O O . GLU B 2 149 ? 5.980 -14.446 -19.164 1.000 37.240 506 GLU A O 1
ATOM 1371 N N . VAL B 2 150 ? 6.441 -16.604 -18.774 1.000 38.209 507 VAL A N 1
ATOM 1372 C CA . VAL B 2 150 ? 6.900 -16.851 -20.141 1.000 37.278 507 VAL A CA 1
ATOM 1373 C C . VAL B 2 150 ? 5.999 -17.906 -20.764 1.000 40.030 507 VAL A C 1
ATOM 1374 O O . VAL B 2 150 ? 5.775 -18.964 -20.146 1.000 43.512 507 VAL A O 1
ATOM 1378 N N . GLU B 2 151 ? 5.447 -17.603 -21.936 1.000 36.112 508 GLU A N 1
ATOM 1379 C CA . GLU B 2 151 ? 4.554 -18.562 -22.579 1.000 37.882 508 GLU A CA 1
ATOM 1380 C C . GLU B 2 151 ? 5.111 -18.910 -23.971 1.000 41.660 508 GLU A C 1
ATOM 1381 O O . GLU B 2 151 ? 5.493 -17.995 -24.743 1.000 40.393 508 GLU A O 1
ATOM 1387 N N . TRP B 2 152 ? 5.164 -20.203 -24.289 1.000 36.951 509 TRP A N 1
ATOM 1388 C CA . TRP B 2 152 ? 5.627 -20.714 -25.588 1.000 40.643 509 TRP A CA 1
ATOM 1389 C C . TRP B 2 152 ? 4.417 -21.171 -26.417 1.000 43.480 509 TRP A C 1
ATOM 1390 O O . TRP B 2 152 ? 3.622 -21.974 -25.923 1.000 40.547 509 TRP A O 1
ATOM 1401 N N . GLN B 2 153 ? 4.276 -20.638 -27.651 1.000 42.521 510 GLN A N 1
ATOM 1402 C CA . GLN B 2 153 ? 3.235 -21.084 -28.574 1.000 41.572 510 GLN A CA 1
ATOM 1403 C C . GLN B 2 153 ? 3.813 -21.692 -29.857 1.000 40.809 510 GLN A C 1
ATOM 1404 O O . GLN B 2 153 ? 4.844 -21.257 -30.372 1.000 39.393 510 GLN A O 1
ATOM 1410 N N . GLY B 2 154 ? 3.159 -22.749 -30.355 1.000 40.303 511 GLY A N 1
ATOM 1411 C CA . GLY B 2 154 ? 3.476 -23.296 -31.673 1.000 40.805 511 GLY A CA 1
ATOM 1412 C C . GLY B 2 154 ? 2.981 -22.344 -32.742 1.000 39.802 511 GLY A C 1
ATOM 1413 O O . GLY B 2 154 ? 2.396 -21.286 -32.415 1.000 39.811 511 GLY A O 1
ATOM 1414 N N . VAL B 2 155 ? 3.131 -22.782 -34.004 1.000 42.531 512 VAL A N 1
ATOM 1415 C CA . VAL B 2 155 ? 2.904 -21.895 -35.129 1.000 44.973 512 VAL A CA 1
ATOM 1416 C C . VAL B 2 155 ? 1.456 -21.418 -35.131 1.000 43.345 512 VAL A C 1
ATOM 1417 O O . VAL B 2 155 ? 1.193 -20.266 -35.449 1.000 49.558 512 VAL A O 1
ATOM 1421 N N . THR B 2 156 ? 0.515 -22.283 -34.759 1.000 45.426 513 THR A N 1
ATOM 1422 C CA . THR B 2 156 ? -0.871 -21.841 -34.866 1.000 58.462 513 THR A CA 1
ATOM 1423 C C . THR B 2 156 ? -1.477 -21.359 -33.536 1.000 60.698 513 THR A C 1
ATOM 1424 O O . THR B 2 156 ? -2.688 -21.298 -33.452 1.000 67.095 513 THR A O 1
ATOM 1428 N N . GLY B 2 157 ? -0.679 -20.977 -32.526 1.000 57.494 514 GLY A N 1
ATOM 1429 C CA . GLY B 2 157 ? -1.263 -20.360 -31.335 1.000 56.496 514 GLY A CA 1
ATOM 1430 C C . GLY B 2 157 ? -0.987 -21.166 -30.067 1.000 55.175 514 GLY A C 1
ATOM 1431 O O . GLY B 2 157 ? -0.128 -22.076 -30.063 1.000 52.650 514 GLY A O 1
ATOM 1432 N N . ALA B 2 158 ? -1.678 -20.790 -28.971 1.000 64.216 515 ALA A N 1
ATOM 1433 C CA . ALA B 2 158 ? -1.428 -21.378 -27.661 1.000 58.235 515 ALA A CA 1
ATOM 1434 C C . ALA B 2 158 ? -1.764 -22.863 -27.640 1.000 66.870 515 ALA A C 1
ATOM 1435 O O . ALA B 2 158 ? -2.699 -23.312 -28.322 1.000 66.922 515 ALA A O 1
ATOM 1437 N N . ARG B 2 159 ? -0.963 -23.613 -26.863 1.000 68.457 516 ARG A N 1
ATOM 1438 C CA . ARG B 2 159 ? -1.212 -25.027 -26.623 1.000 82.505 516 ARG A CA 1
ATOM 1439 C C . ARG B 2 159 ? -0.901 -25.882 -27.866 1.000 79.370 516 ARG A C 1
ATOM 1440 O O . ARG B 2 159 ? -0.817 -27.094 -27.704 1.000 82.923 516 ARG A O 1
ATOM 1448 N N . THR B 2 160 ? -0.647 -25.292 -29.051 1.000 77.003 517 THR A N 1
ATOM 1449 C CA . THR B 2 160 ? -0.357 -26.020 -30.292 1.000 65.332 517 THR A CA 1
ATOM 1450 C C . THR B 2 160 ? 1.097 -26.463 -30.292 1.000 61.296 517 THR A C 1
ATOM 1451 O O . THR B 2 160 ? 1.924 -25.788 -29.711 1.000 70.898 517 THR A O 1
ATOM 1455 N N . VAL B 2 161 ? 1.388 -27.665 -30.800 1.000 64.760 518 VAL A N 1
ATOM 1456 C CA . VAL B 2 161 ? 2.694 -28.309 -30.639 1.000 60.720 518 VAL A CA 1
ATOM 1457 C C . VAL B 2 161 ? 3.789 -27.380 -31.170 1.000 53.893 518 VAL A C 1
ATOM 1458 O O . VAL B 2 161 ? 3.628 -26.741 -32.197 1.000 57.800 518 VAL A O 1
ATOM 1462 N N . ILE B 2 162 ? 4.940 -27.378 -30.519 1.000 52.438 519 ILE A N 1
ATOM 1463 C CA . ILE B 2 162 ? 6.095 -26.644 -30.990 1.000 49.592 519 ILE A CA 1
ATOM 1464 C C . ILE B 2 162 ? 7.008 -27.671 -31.620 1.000 48.311 519 ILE A C 1
ATOM 1465 O O . ILE B 2 162 ? 7.214 -28.695 -31.012 1.000 48.608 519 ILE A O 1
ATOM 1470 N N . THR B 2 163 ? 7.576 -27.363 -32.795 1.000 45.793 520 THR A N 1
ATOM 1471 C CA . THR B 2 163 ? 8.510 -28.258 -33.445 1.000 46.265 520 THR A CA 1
ATOM 1472 C C . THR B 2 163 ? 9.932 -27.703 -33.448 1.000 51.497 520 THR A C 1
ATOM 1473 O O . THR B 2 163 ? 10.869 -28.466 -33.663 1.000 53.358 520 THR A O 1
ATOM 1477 N N . ALA B 2 164 ? 10.114 -26.374 -33.270 1.000 47.456 521 ALA A N 1
ATOM 1478 C CA . ALA B 2 164 ? 11.447 -25.804 -33.383 1.000 41.111 521 ALA A CA 1
ATOM 1479 C C . ALA B 2 164 ? 12.272 -26.092 -32.126 1.000 43.956 521 ALA A C 1
ATOM 1480 O O . ALA B 2 164 ? 11.720 -26.370 -31.065 1.000 43.189 521 ALA A O 1
ATOM 1482 N N . ASP B 2 165 ? 13.614 -25.995 -32.249 1.000 42.898 522 ASP A N 1
ATOM 1483 C CA . ASP B 2 165 ? 14.519 -26.053 -31.115 1.000 50.141 522 ASP A CA 1
ATOM 1484 C C . ASP B 2 165 ? 14.223 -24.862 -30.198 1.000 49.044 522 ASP A C 1
ATOM 1485 O O . ASP B 2 165 ? 13.879 -23.790 -30.677 1.000 44.400 522 ASP A O 1
ATOM 1490 N N . GLN B 2 166 ? 14.311 -25.111 -28.896 1.000 44.352 523 GLN A N 1
ATOM 1491 C CA . GLN B 2 166 ? 14.122 -24.133 -27.852 1.000 48.199 523 GLN A CA 1
ATOM 1492 C C . GLN B 2 166 ? 15.372 -24.146 -26.980 1.000 52.466 523 GLN A C 1
ATOM 1493 O O . GLN B 2 166 ? 15.950 -25.202 -26.758 1.000 51.920 523 GLN A O 1
ATOM 1499 N N . PRO B 2 167 ? 15.837 -22.995 -26.441 1.000 45.895 524 PRO A N 1
ATOM 1500 C CA . PRO B 2 167 ? 16.909 -23.012 -25.431 1.000 49.142 524 PRO A CA 1
ATOM 1501 C C . PRO B 2 167 ? 16.451 -23.730 -24.145 1.000 46.844 524 PRO A C 1
ATOM 1502 O O . PRO B 2 167 ? 15.251 -23.973 -23.950 1.000 43.092 524 PRO A O 1
ATOM 1506 N N . SER B 2 168 ? 17.398 -24.084 -23.259 1.000 51.801 525 SER A N 1
ATOM 1507 C CA . SER B 2 168 ? 17.047 -24.688 -21.970 1.000 54.169 525 SER A CA 1
ATOM 1508 C C . SER B 2 168 ? 16.572 -23.638 -20.952 1.000 53.559 525 SER A C 1
ATOM 1509 O O . SER B 2 168 ? 15.849 -23.967 -20.018 1.000 50.163 525 SER A O 1
ATOM 1512 N N . ASN B 2 169 ? 16.984 -22.370 -21.107 1.000 51.851 526 ASN A N 1
ATOM 1513 C CA . ASN B 2 169 ? 16.371 -21.307 -20.332 1.000 53.778 526 ASN A CA 1
ATOM 1514 C C . ASN B 2 169 ? 16.476 -19.951 -21.012 1.000 48.145 526 ASN A C 1
ATOM 1515 O O . ASN B 2 169 ? 17.148 -19.819 -22.028 1.000 49.536 526 ASN A O 1
ATOM 1520 N N . VAL B 2 170 ? 15.703 -18.971 -20.495 1.000 40.445 527 VAL A N 1
ATOM 1521 C CA . VAL B 2 170 ? 15.718 -17.604 -20.984 1.000 37.961 527 VAL A CA 1
ATOM 1522 C C . VAL B 2 170 ? 15.988 -16.716 -19.777 1.000 46.542 527 VAL A C 1
ATOM 1523 O O . VAL B 2 170 ? 15.271 -16.824 -18.759 1.000 46.641 527 VAL A O 1
ATOM 1527 N N . GLU B 2 171 ? 17.016 -15.869 -19.891 1.000 40.660 528 GLU A N 1
ATOM 1528 C CA . GLU B 2 171 ? 17.284 -14.887 -18.854 1.000 41.471 528 GLU A CA 1
ATOM 1529 C C . GLU B 2 171 ? 16.420 -13.650 -19.100 1.000 42.457 528 GLU A C 1
ATOM 1530 O O . GLU B 2 171 ? 16.506 -13.078 -20.161 1.000 42.222 528 GLU A O 1
ATOM 1536 N N . LEU B 2 172 ? 15.596 -13.226 -18.125 1.000 38.241 529 LEU A N 1
ATOM 1537 C CA . LEU B 2 172 ? 14.748 -12.047 -18.231 1.000 36.389 529 LEU A CA 1
ATOM 1538 C C . LEU B 2 172 ? 15.317 -10.966 -17.296 1.000 39.197 529 LEU A C 1
ATOM 1539 O O . LEU B 2 172 ? 15.767 -11.299 -16.206 1.000 34.548 529 LEU A O 1
ATOM 1544 N N . LYS B 2 173 ? 15.339 -9.691 -17.740 1.000 38.979 530 LYS A N 1
ATOM 1545 C CA . LYS B 2 173 ? 15.889 -8.586 -16.939 1.000 35.598 530 LYS A CA 1
ATOM 1546 C C . LYS B 2 173 ? 14.827 -7.514 -16.781 1.000 37.200 530 LYS A C 1
ATOM 1547 O O . LYS B 2 173 ? 14.107 -7.197 -17.746 1.000 35.673 530 LYS A O 1
ATOM 1553 N N . LEU B 2 174 ? 14.685 -7.010 -15.534 1.000 32.895 531 LEU A N 1
ATOM 1554 C CA . LEU B 2 174 ? 13.748 -5.939 -15.253 1.000 34.468 531 LEU A CA 1
ATOM 1555 C C . LEU B 2 174 ? 14.566 -4.666 -15.451 1.000 32.862 531 LEU A C 1
ATOM 1556 O O . LEU B 2 174 ? 15.686 -4.545 -14.913 1.000 36.001 531 LEU A O 1
ATOM 1561 N N . VAL B 2 175 ? 13.994 -3.715 -16.213 1.000 34.091 532 VAL A N 1
ATOM 1562 C CA . VAL B 2 175 ? 14.701 -2.501 -16.554 1.000 33.925 532 VAL A CA 1
ATOM 1563 C C . VAL B 2 175 ? 13.992 -1.425 -15.744 1.000 35.396 532 VAL A C 1
ATOM 1564 O O . VAL B 2 175 ? 12.764 -1.254 -15.876 1.000 35.197 532 VAL A O 1
ATOM 1568 N N . GLN B 2 176 ? 14.768 -0.704 -14.936 1.000 32.822 533 GLN A N 1
ATOM 1569 C CA . GLN B 2 176 ? 14.226 0.424 -14.176 1.000 32.980 533 GLN A CA 1
ATOM 1570 C C . GLN B 2 176 ? 14.449 1.638 -15.041 1.000 33.610 533 GLN A C 1
ATOM 1571 O O . GLN B 2 176 ? 15.599 1.927 -15.377 1.000 37.245 533 GLN A O 1
ATOM 1577 N N . LYS B 2 177 ? 13.360 2.326 -15.415 1.000 38.151 534 LYS A N 1
ATOM 1578 C CA . LYS B 2 177 ? 13.470 3.464 -16.315 1.000 44.994 534 LYS A CA 1
ATOM 1579 C C . LYS B 2 177 ? 13.955 4.685 -15.525 1.000 52.538 534 LYS A C 1
ATOM 1580 O O . LYS B 2 177 ? 13.386 5.001 -14.449 1.000 49.454 534 LYS A O 1
ATOM 1586 N N . ASN B 2 178 ? 15.030 5.309 -16.029 1.000 56.465 535 ASN A N 1
ATOM 1587 C CA . ASN B 2 178 ? 15.553 6.548 -15.451 1.000 68.056 535 ASN A CA 1
ATOM 1588 C C . ASN B 2 178 ? 14.515 7.649 -15.619 1.000 67.033 535 ASN A C 1
ATOM 1589 O O . ASN B 2 178 ? 13.958 7.795 -16.697 1.000 82.632 535 ASN A O 1
ATOM 1594 N N . LYS B 2 179 ? 14.249 8.394 -14.539 1.000 72.626 536 LYS A N 1
ATOM 1595 C CA . LYS B 2 179 ? 13.242 9.433 -14.589 1.000 82.607 536 LYS A CA 1
ATOM 1596 C C . LYS B 2 179 ? 13.880 10.825 -14.506 1.000 96.210 536 LYS A C 1
ATOM 1597 O O . LYS B 2 179 ? 13.157 11.788 -14.701 1.000 105.043 536 LYS A O 1
ATOM 1603 N N . ASN B 2 180 ? 15.214 10.907 -14.287 1.000 107.986 537 ASN A N 1
ATOM 1604 C CA . ASN B 2 180 ? 15.965 12.156 -14.142 1.000 105.120 537 ASN A CA 1
ATOM 1605 C C . ASN B 2 180 ? 17.072 12.312 -15.187 1.000 104.855 537 ASN A C 1
ATOM 1606 O O . ASN B 2 180 ? 18.232 12.542 -14.844 1.000 101.965 537 ASN A O 1
ATOM 1611 N N . GLY B 2 181 ? 16.713 12.177 -16.460 1.000 103.924 538 GLY A N 1
ATOM 1612 C CA . GLY B 2 181 ? 17.637 12.509 -17.530 1.000 105.913 538 GLY A CA 1
ATOM 1613 C C . GLY B 2 181 ? 18.616 11.388 -17.886 1.000 106.012 538 GLY A C 1
ATOM 1614 O O . GLY B 2 181 ? 18.963 11.277 -19.054 1.000 107.569 538 GLY A O 1
ATOM 1615 N N . GLY B 2 182 ? 19.057 10.577 -16.902 1.000 99.409 539 GLY A N 1
ATOM 1616 C CA . GLY B 2 182 ? 20.092 9.558 -17.076 1.000 86.343 539 GLY A CA 1
ATOM 1617 C C . GLY B 2 182 ? 19.661 8.396 -17.977 1.000 86.108 539 GLY A C 1
ATOM 1618 O O . GLY B 2 182 ? 18.667 8.490 -18.696 1.000 83.011 539 GLY A O 1
ATOM 1619 N N . SER B 2 183 ? 20.424 7.293 -17.936 1.000 82.209 540 SER A N 1
ATOM 1620 C CA . SER B 2 183 ? 20.145 6.088 -18.710 1.000 76.472 540 SER A CA 1
ATOM 1621 C C . SER B 2 183 ? 19.403 5.030 -17.872 1.000 71.561 540 SER A C 1
ATOM 1622 O O . SER B 2 183 ? 19.703 4.846 -16.690 1.000 59.793 540 SER A O 1
ATOM 1625 N N . ASP B 2 184 ? 18.477 4.296 -18.525 1.000 57.795 541 ASP A N 1
ATOM 1626 C CA . ASP B 2 184 ? 17.771 3.169 -17.931 1.000 52.503 541 ASP A CA 1
ATOM 1627 C C . ASP B 2 184 ? 18.740 2.159 -17.333 1.000 49.431 541 ASP A C 1
ATOM 1628 O O . ASP B 2 184 ? 19.736 1.862 -17.949 1.000 54.573 541 ASP A O 1
ATOM 1633 N N . ASN B 2 185 ? 18.441 1.610 -16.142 1.000 47.059 542 ASN A N 1
ATOM 1634 C CA . ASN B 2 185 ? 19.212 0.504 -15.599 1.000 41.968 542 ASN A CA 1
ATOM 1635 C C . ASN B 2 185 ? 18.593 -0.815 -16.128 1.000 45.075 542 ASN A C 1
ATOM 1636 O O . ASN B 2 185 ? 17.566 -1.286 -15.622 1.000 40.736 542 ASN A O 1
ATOM 1641 N N . GLN B 2 186 ? 19.252 -1.411 -17.120 1.000 42.720 543 GLN A N 1
ATOM 1642 C CA . GLN B 2 186 ? 18.766 -2.566 -17.853 1.000 47.089 543 GLN A CA 1
ATOM 1643 C C . GLN B 2 186 ? 19.182 -3.850 -17.154 1.000 47.418 543 GLN A C 1
ATOM 1644 O O . GLN B 2 186 ? 18.870 -4.931 -17.653 1.000 53.554 543 GLN A O 1
ATOM 1650 N N . ASP B 2 187 ? 19.895 -3.739 -16.031 1.000 49.080 544 ASP A N 1
ATOM 1651 C CA . ASP B 2 187 ? 20.265 -4.924 -15.264 1.000 46.997 544 ASP A CA 1
ATOM 1652 C C . ASP B 2 187 ? 19.739 -4.821 -13.834 1.000 43.341 544 ASP A C 1
ATOM 1653 O O . ASP B 2 187 ? 20.372 -5.347 -12.953 1.000 45.054 544 ASP A O 1
ATOM 1658 N N . TYR B 2 188 ? 18.607 -4.157 -13.612 1.000 42.442 545 TYR A N 1
ATOM 1659 C CA . TYR B 2 188 ? 18.189 -3.851 -12.237 1.000 36.661 545 TYR A CA 1
ATOM 1660 C C . TYR B 2 188 ? 17.852 -5.145 -11.476 1.000 38.064 545 TYR A C 1
ATOM 1661 O O . TYR B 2 188 ? 18.280 -5.310 -10.327 1.000 36.695 545 TYR A O 1
ATOM 1670 N N . ARG B 2 189 ? 17.065 -6.080 -12.072 1.000 33.163 546 ARG A N 1
ATOM 1671 C CA . ARG B 2 189 ? 16.901 -7.398 -11.462 1.000 34.593 546 ARG A CA 1
ATOM 1672 C C . ARG B 2 189 ? 16.914 -8.406 -12.618 1.000 35.618 546 ARG A C 1
ATOM 1673 O O . ARG B 2 189 ? 16.592 -8.039 -13.753 1.000 34.414 546 ARG A O 1
ATOM 1681 N N . LYS B 2 190 ? 17.343 -9.644 -12.349 1.000 39.497 547 LYS A N 1
ATOM 1682 C CA . LYS B 2 190 ? 17.407 -10.659 -13.408 1.000 44.769 547 LYS A CA 1
ATOM 1683 C C . LYS B 2 190 ? 16.867 -11.950 -12.841 1.000 47.755 547 LYS A C 1
ATOM 1684 O O . LYS B 2 190 ? 16.972 -12.146 -11.639 1.000 38.925 547 LYS A O 1
ATOM 1690 N N . THR B 2 191 ? 16.366 -12.826 -13.729 1.000 40.476 548 THR A N 1
ATOM 1691 C CA . THR B 2 191 ? 15.905 -14.118 -13.288 1.000 41.779 548 THR A CA 1
ATOM 1692 C C . THR B 2 191 ? 16.135 -15.068 -14.481 1.000 39.715 548 THR A C 1
ATOM 1693 O O . THR B 2 191 ? 16.181 -14.648 -15.611 1.000 38.387 548 THR A O 1
ATOM 1697 N N . ASN B 2 192 ? 16.366 -16.335 -14.231 1.000 44.909 549 ASN A N 1
ATOM 1698 C CA . ASN B 2 192 ? 16.417 -17.353 -15.290 1.000 50.837 549 ASN A CA 1
ATOM 1699 C C . ASN B 2 192 ? 15.143 -18.163 -15.253 1.000 48.957 549 ASN A C 1
ATOM 1700 O O . ASN B 2 192 ? 14.753 -18.635 -14.189 1.000 51.912 549 ASN A O 1
ATOM 1705 N N . VAL B 2 193 ? 14.416 -18.181 -16.366 1.000 45.228 550 VAL A N 1
ATOM 1706 C CA . VAL B 2 193 ? 13.225 -19.011 -16.401 1.000 47.333 550 VAL A CA 1
ATOM 1707 C C . VAL B 2 193 ? 13.560 -20.299 -17.142 1.000 49.558 550 VAL A C 1
ATOM 1708 O O . VAL B 2 193 ? 14.079 -20.305 -18.264 1.000 46.261 550 VAL A O 1
ATOM 1712 N N . ASN B 2 194 ? 13.297 -21.398 -16.470 1.000 48.809 551 ASN A N 1
ATOM 1713 C CA . ASN B 2 194 ? 13.432 -22.721 -17.049 1.000 53.299 551 ASN A CA 1
ATOM 1714 C C . ASN B 2 194 ? 12.603 -22.876 -18.346 1.000 46.960 551 ASN A C 1
ATOM 1715 O O . ASN B 2 194 ? 11.452 -22.454 -18.462 1.000 46.014 551 ASN A O 1
ATOM 1720 N N . VAL B 2 195 ? 13.159 -23.558 -19.346 1.000 50.079 552 VAL A N 1
ATOM 1721 C CA . VAL B 2 195 ? 12.365 -23.860 -20.538 1.000 53.560 552 VAL A CA 1
ATOM 1722 C C . VAL B 2 195 ? 12.386 -25.362 -20.735 1.000 53.406 552 VAL A C 1
ATOM 1723 O O . VAL B 2 195 ? 13.483 -25.892 -20.891 1.000 58.988 552 VAL A O 1
ATOM 1727 N N . SER B 2 196 ? 11.190 -25.990 -20.720 1.000 55.474 553 SER A N 1
ATOM 1728 C CA . SER B 2 196 ? 11.091 -27.422 -21.000 1.000 59.466 553 SER A CA 1
ATOM 1729 C C . SER B 2 196 ? 10.102 -27.659 -22.130 1.000 57.050 553 SER A C 1
ATOM 1730 O O . SER B 2 196 ? 9.044 -27.016 -22.219 1.000 52.151 553 SER A O 1
ATOM 1733 N N . LYS B 2 197 ? 10.405 -28.721 -22.888 1.000 61.433 554 LYS A N 1
ATOM 1734 C CA . LYS B 2 197 ? 9.564 -29.202 -23.956 1.000 61.011 554 LYS A CA 1
ATOM 1735 C C . LYS B 2 197 ? 8.126 -29.434 -23.480 1.000 59.807 554 LYS A C 1
ATOM 1736 O O . LYS B 2 197 ? 7.876 -30.099 -22.485 1.000 62.721 554 LYS A O 1
ATOM 1742 N N . ASN B 2 198 ? 7.158 -28.895 -24.233 1.000 60.216 555 ASN A N 1
ATOM 1743 C CA . ASN B 2 198 ? 5.730 -29.099 -23.993 1.000 64.061 555 ASN A CA 1
ATOM 1744 C C . ASN B 2 198 ? 5.226 -28.513 -22.672 1.000 70.323 555 ASN A C 1
ATOM 1745 O O . ASN B 2 198 ? 4.059 -28.710 -22.323 1.000 72.655 555 ASN A O 1
ATOM 1750 N N . VAL B 2 199 ? 6.084 -27.766 -21.955 1.000 67.427 556 VAL A N 1
ATOM 1751 C CA . VAL B 2 199 ? 5.532 -26.972 -20.867 1.000 71.082 556 VAL A CA 1
ATOM 1752 C C . VAL B 2 199 ? 5.444 -25.544 -21.373 1.000 68.557 556 VAL A C 1
ATOM 1753 O O . VAL B 2 199 ? 6.457 -24.821 -21.385 1.000 65.849 556 VAL A O 1
ATOM 1757 N N . SER B 2 200 ? 4.204 -25.167 -21.727 1.000 63.301 557 SER A N 1
ATOM 1758 C CA . SER B 2 200 ? 3.934 -23.881 -22.361 1.000 69.675 557 SER A CA 1
ATOM 1759 C C . SER B 2 200 ? 4.164 -22.619 -21.475 1.000 60.986 557 SER A C 1
ATOM 1760 O O . SER B 2 200 ? 4.594 -21.617 -22.017 1.000 53.558 557 SER A O 1
ATOM 1763 N N . ASN B 2 201 ? 3.883 -22.656 -20.154 1.000 51.306 558 ASN A N 1
ATOM 1764 C CA . ASN B 2 201 ? 3.908 -21.477 -19.283 1.000 55.634 558 ASN A CA 1
ATOM 1765 C C . ASN B 2 201 ? 4.657 -21.767 -18.001 1.000 53.364 558 ASN A C 1
ATOM 1766 O O . ASN B 2 201 ? 4.459 -22.832 -17.444 1.000 64.617 558 ASN A O 1
ATOM 1771 N N . GLU B 2 202 ? 5.492 -20.815 -17.562 1.000 51.547 559 GLU A N 1
ATOM 1772 C CA . GLU B 2 202 ? 6.405 -20.856 -16.424 1.000 48.205 559 GLU A CA 1
ATOM 1773 C C . GLU B 2 202 ? 6.452 -19.413 -15.831 1.000 46.388 559 GLU A C 1
ATOM 1774 O O . GLU B 2 202 ? 6.332 -18.443 -16.585 1.000 41.000 559 GLU A O 1
ATOM 1780 N N . THR B 2 203 ? 6.546 -19.255 -14.503 1.000 45.454 560 THR A N 1
ATOM 1781 C CA . THR B 2 203 ? 6.467 -17.946 -13.862 1.000 43.442 560 THR A CA 1
ATOM 1782 C C . THR B 2 203 ? 7.570 -17.801 -12.812 1.000 42.662 560 THR A C 1
ATOM 1783 O O . THR B 2 203 ? 8.017 -18.772 -12.215 1.000 40.418 560 THR A O 1
ATOM 1787 N N . ARG B 2 204 ? 8.052 -16.559 -12.652 1.000 37.073 561 ARG A N 1
ATOM 1788 C CA . ARG B 2 204 ? 9.072 -16.189 -11.697 1.000 37.967 561 ARG A CA 1
ATOM 1789 C C . ARG B 2 204 ? 8.676 -14.811 -11.184 1.000 35.697 561 ARG A C 1
ATOM 1790 O O . ARG B 2 204 ? 7.655 -14.269 -11.640 1.000 34.031 561 ARG A O 1
ATOM 1798 N N . ASN B 2 205 ? 9.427 -14.286 -10.204 1.000 32.218 562 ASN A N 1
ATOM 1799 C CA . ASN B 2 205 ? 9.122 -12.926 -9.782 1.000 32.860 562 ASN A CA 1
ATOM 1800 C C . ASN B 2 205 ? 10.439 -12.217 -9.471 1.000 34.099 562 ASN A C 1
ATOM 1801 O O . ASN B 2 205 ? 11.361 -12.831 -8.938 1.000 33.222 562 ASN A O 1
ATOM 1806 N N . PHE B 2 206 ? 10.531 -10.947 -9.882 1.000 34.094 563 PHE A N 1
ATOM 1807 C CA . PHE B 2 206 ? 11.627 -10.123 -9.370 1.000 33.972 563 PHE A CA 1
ATOM 1808 C C . PHE B 2 206 ? 11.264 -9.655 -7.963 1.000 35.983 563 PHE A C 1
ATOM 1809 O O . PHE B 2 206 ? 10.197 -9.051 -7.741 1.000 33.087 563 PHE A O 1
ATOM 1817 N N . GLU B 2 207 ? 12.214 -9.789 -7.036 1.000 36.718 564 GLU A N 1
ATOM 1818 C CA . GLU B 2 207 ? 11.912 -9.474 -5.656 1.000 39.486 564 GLU A CA 1
ATOM 1819 C C . GLU B 2 207 ? 12.485 -8.082 -5.299 1.000 44.532 564 GLU A C 1
ATOM 1820 O O . GLU B 2 207 ? 13.480 -7.616 -5.901 1.000 36.717 564 GLU A O 1
ATOM 1826 N N . LYS B 2 208 ? 11.868 -7.458 -4.287 1.000 38.211 565 LYS A N 1
ATOM 1827 C CA . LYS B 2 208 ? 12.279 -6.185 -3.665 1.000 37.471 565 LYS A CA 1
ATOM 1828 C C . LYS B 2 208 ? 12.514 -5.132 -4.731 1.000 35.186 565 LYS A C 1
ATOM 1829 O O . LYS B 2 208 ? 13.618 -4.609 -4.876 1.000 40.401 565 LYS A O 1
ATOM 1835 N N . VAL B 2 209 ? 11.440 -4.808 -5.471 1.000 32.028 566 VAL A N 1
ATOM 1836 C CA . VAL B 2 209 ? 11.547 -3.821 -6.547 1.000 31.467 566 VAL A CA 1
ATOM 1837 C C . VAL B 2 209 ? 11.133 -2.462 -6.019 1.000 31.763 566 VAL A C 1
ATOM 1838 O O . VAL B 2 209 ? 10.071 -2.370 -5.394 1.000 35.123 566 VAL A O 1
ATOM 1842 N N . ALA B 2 210 ? 11.931 -1.414 -6.264 1.000 32.078 567 ALA A N 1
ATOM 1843 C CA . ALA B 2 210 ? 11.673 -0.134 -5.607 1.000 28.875 567 ALA A CA 1
ATOM 1844 C C . ALA B 2 210 ? 10.444 0.471 -6.240 1.000 35.351 567 ALA A C 1
ATOM 1845 O O . ALA B 2 210 ? 10.369 0.513 -7.479 1.000 34.778 567 ALA A O 1
ATOM 1847 N N . LYS B 2 211 ? 9.549 1.049 -5.403 1.000 30.541 568 LYS A N 1
ATOM 1848 C CA . LYS B 2 211 ? 8.469 1.883 -5.901 1.000 32.555 568 LYS A CA 1
ATOM 1849 C C . LYS B 2 211 ? 8.991 3.231 -6.405 1.000 38.359 568 LYS A C 1
ATOM 1850 O O . LYS B 2 211 ? 10.128 3.657 -6.067 1.000 34.662 568 LYS A O 1
ATOM 1856 N N . GLY B 2 212 ? 8.166 3.913 -7.203 1.000 34.919 569 GLY A N 1
ATOM 1857 C CA . GLY B 2 212 ? 8.534 5.252 -7.654 1.000 38.518 569 GLY A CA 1
ATOM 1858 C C . GLY B 2 212 ? 9.066 5.266 -9.085 1.000 43.155 569 GLY A C 1
ATOM 1859 O O . GLY B 2 212 ? 9.386 6.343 -9.581 1.000 47.114 569 GLY A O 1
ATOM 1860 N N . TYR B 2 213 ? 9.223 4.094 -9.741 1.000 35.974 570 TYR A N 1
ATOM 1861 C CA . TYR B 2 213 ? 9.823 4.093 -11.058 1.000 36.771 570 TYR A CA 1
ATOM 1862 C C . TYR B 2 213 ? 8.874 3.417 -12.062 1.000 39.424 570 TYR A C 1
ATOM 1863 O O . TYR B 2 213 ? 8.082 2.620 -11.642 1.000 39.982 570 TYR A O 1
ATOM 1872 N N . GLN B 2 214 ? 8.943 3.718 -13.353 1.000 40.695 571 GLN A N 1
ATOM 1873 C CA . GLN B 2 214 ? 8.373 2.818 -14.362 1.000 44.370 571 GLN A CA 1
ATOM 1874 C C . GLN B 2 214 ? 9.345 1.707 -14.735 1.000 38.334 571 GLN A C 1
ATOM 1875 O O . GLN B 2 214 ? 10.572 1.877 -14.632 1.000 39.946 571 GLN A O 1
ATOM 1881 N N . TYR B 2 215 ? 8.801 0.522 -15.035 1.000 32.717 572 TYR A N 1
ATOM 1882 C CA . TYR B 2 215 ? 9.662 -0.611 -15.337 1.000 31.456 572 TYR A CA 1
ATOM 1883 C C . TYR B 2 215 ? 9.333 -1.160 -16.731 1.000 35.193 572 TYR A C 1
ATOM 1884 O O . TYR B 2 215 ? 8.204 -1.049 -17.204 1.000 32.251 572 TYR A O 1
ATOM 1893 N N . ASP B 2 216 ? 10.312 -1.814 -17.323 1.000 34.256 573 ASP A N 1
ATOM 1894 C CA . ASP B 2 216 ? 10.124 -2.527 -18.563 1.000 37.781 573 ASP A CA 1
ATOM 1895 C C . ASP B 2 216 ? 10.850 -3.859 -18.387 1.000 40.157 573 ASP A C 1
ATOM 1896 O O . ASP B 2 216 ? 11.545 -4.048 -17.363 1.000 35.556 573 ASP A O 1
ATOM 1901 N N . LEU B 2 217 ? 10.762 -4.739 -19.403 1.000 35.204 574 LEU A N 1
ATOM 1902 C CA . LEU B 2 217 ? 11.400 -6.032 -19.328 1.000 36.849 574 LEU A CA 1
ATOM 1903 C C . LEU B 2 217 ? 12.233 -6.274 -20.591 1.000 38.906 574 LEU A C 1
ATOM 1904 O O . LEU B 2 217 ? 11.773 -6.003 -21.690 1.000 38.660 574 LEU A O 1
ATOM 1909 N N . ILE B 2 218 ? 13.414 -6.879 -20.445 1.000 37.088 575 ILE A N 1
ATOM 1910 C CA . ILE B 2 218 ? 14.168 -7.344 -21.591 1.000 35.810 575 ILE A CA 1
ATOM 1911 C C . ILE B 2 218 ? 14.117 -8.881 -21.551 1.000 38.668 575 ILE A C 1
ATOM 1912 O O . ILE B 2 218 ? 14.265 -9.546 -20.508 1.000 36.915 575 ILE A O 1
ATOM 1917 N N . ALA B 2 219 ? 13.807 -9.460 -22.699 1.000 38.430 576 ALA A N 1
ATOM 1918 C CA . ALA B 2 219 ? 13.802 -10.911 -22.878 1.000 34.563 576 ALA A CA 1
ATOM 1919 C C . ALA B 2 219 ? 14.571 -11.214 -24.179 1.000 38.396 576 ALA A C 1
ATOM 1920 O O . ALA B 2 219 ? 14.585 -10.409 -25.123 1.000 34.488 576 ALA A O 1
ATOM 1922 N N . PRO B 2 220 ? 15.296 -12.336 -24.234 1.000 35.379 577 PRO A N 1
ATOM 1923 C CA . PRO B 2 220 ? 16.180 -12.588 -25.385 1.000 42.571 577 PRO A CA 1
ATOM 1924 C C . PRO B 2 220 ? 15.373 -12.875 -26.673 1.000 42.790 577 PRO A C 1
ATOM 1925 O O . PRO B 2 220 ? 14.222 -13.304 -26.608 1.000 41.528 577 PRO A O 1
ATOM 1929 N N . ASP B 2 221 ? 15.956 -12.563 -27.839 1.000 45.438 578 ASP A N 1
ATOM 1930 C CA . ASP B 2 221 ? 15.512 -13.038 -29.142 1.000 46.909 578 ASP A CA 1
ATOM 1931 C C . ASP B 2 221 ? 15.824 -14.525 -29.239 1.000 42.058 578 ASP A C 1
ATOM 1932 O O . ASP B 2 221 ? 16.955 -14.931 -29.011 1.000 47.166 578 ASP A O 1
ATOM 1937 N N . VAL B 2 222 ? 14.795 -15.326 -29.524 1.000 39.090 579 VAL A N 1
ATOM 1938 C CA . VAL B 2 222 ? 15.040 -16.754 -29.638 1.000 40.759 579 VAL A CA 1
ATOM 1939 C C . VAL B 2 222 ? 14.795 -17.122 -31.120 1.000 39.652 579 VAL A C 1
ATOM 1940 O O . VAL B 2 222 ? 13.663 -16.935 -31.606 1.000 33.002 579 VAL A O 1
ATOM 1944 N N . PRO B 2 223 ? 15.827 -17.608 -31.851 1.000 40.033 580 PRO A N 1
ATOM 1945 C CA . PRO B 2 223 ? 15.665 -18.072 -33.261 1.000 43.075 580 PRO A CA 1
ATOM 1946 C C . PRO B 2 223 ? 14.460 -18.993 -33.398 1.000 40.748 580 PRO A C 1
ATOM 1947 O O . PRO B 2 223 ? 14.239 -19.845 -32.529 1.000 41.455 580 PRO A O 1
ATOM 1951 N N . ALA B 2 224 ? 13.677 -18.778 -34.465 1.000 42.077 581 ALA A N 1
ATOM 1952 C CA . ALA B 2 224 ? 12.561 -19.638 -34.825 1.000 40.569 581 ALA A CA 1
ATOM 1953 C C . ALA B 2 224 ? 11.279 -19.105 -34.201 1.000 39.580 581 ALA A C 1
ATOM 1954 O O . ALA B 2 224 ? 10.198 -19.574 -34.563 1.000 35.296 581 ALA A O 1
ATOM 1956 N N . PHE B 2 225 ? 11.392 -18.095 -33.313 1.000 37.649 582 PHE A N 1
ATOM 1957 C CA . PHE B 2 225 ? 10.219 -17.552 -32.621 1.000 36.675 582 PHE A CA 1
ATOM 1958 C C . PHE B 2 225 ? 10.178 -16.040 -32.743 1.000 36.847 582 PHE A C 1
ATOM 1959 O O . PHE B 2 225 ? 11.252 -15.416 -32.733 1.000 35.687 582 PHE A O 1
ATOM 1967 N N . THR B 2 226 ? 8.951 -15.478 -32.770 1.000 32.868 583 THR A N 1
ATOM 1968 C CA . THR B 2 226 ? 8.764 -14.068 -32.508 1.000 33.377 583 THR A CA 1
ATOM 1969 C C . THR B 2 226 ? 8.442 -13.886 -31.014 1.000 40.618 583 THR A C 1
ATOM 1970 O O . THR B 2 226 ? 7.954 -14.800 -30.351 1.000 35.709 583 THR A O 1
ATOM 1974 N N . LYS B 2 227 ? 8.642 -12.661 -30.528 1.000 39.037 584 LYS A N 1
ATOM 1975 C CA . LYS B 2 227 ? 8.634 -12.329 -29.100 1.000 46.135 584 LYS A CA 1
ATOM 1976 C C . LYS B 2 227 ? 7.702 -11.144 -28.890 1.000 41.304 584 LYS A C 1
ATOM 1977 O O . LYS B 2 227 ? 7.836 -10.189 -29.630 1.000 39.322 584 LYS A O 1
ATOM 1983 N N . GLU B 2 228 ? 6.722 -11.255 -27.973 1.000 40.512 585 GLU A N 1
ATOM 1984 C CA . GLU B 2 228 ? 5.904 -10.112 -27.595 1.000 41.586 585 GLU A CA 1
ATOM 1985 C C . GLU B 2 228 ? 6.013 -9.914 -26.075 1.000 44.307 585 GLU A C 1
ATOM 1986 O O . GLU B 2 228 ? 5.862 -10.892 -25.315 1.000 37.861 585 GLU A O 1
ATOM 1992 N N . ILE B 2 229 ? 6.203 -8.665 -25.611 1.000 38.059 586 ILE A N 1
ATOM 1993 C CA . ILE B 2 229 ? 6.389 -8.426 -24.179 1.000 37.605 586 ILE A CA 1
ATOM 1994 C C . ILE B 2 229 ? 5.242 -7.513 -23.772 1.000 43.180 586 ILE A C 1
ATOM 1995 O O . ILE B 2 229 ? 5.049 -6.500 -24.436 1.000 42.130 586 ILE A O 1
ATOM 2000 N N . LYS B 2 230 ? 4.438 -7.903 -22.765 1.000 39.886 587 LYS A N 1
ATOM 2001 C CA . LYS B 2 230 ? 3.377 -7.009 -22.330 1.000 42.921 587 LYS A CA 1
ATOM 2002 C C . LYS B 2 230 ? 3.424 -6.793 -20.812 1.000 41.651 587 LYS A C 1
ATOM 2003 O O . LYS B 2 230 ? 3.800 -7.703 -20.061 1.000 36.718 587 LYS A O 1
ATOM 2009 N N . ASN B 2 231 ? 2.970 -5.616 -20.383 1.000 40.293 588 ASN A N 1
ATOM 2010 C CA . ASN B 2 231 ? 2.739 -5.375 -18.964 1.000 39.994 588 ASN A CA 1
ATOM 2011 C C . ASN B 2 231 ? 1.264 -5.689 -18.757 1.000 43.833 588 ASN A C 1
ATOM 2012 O O . ASN B 2 231 ? 0.414 -4.935 -19.192 1.000 49.894 588 ASN A O 1
ATOM 2017 N N . VAL B 2 232 ? 0.962 -6.830 -18.133 1.000 41.434 589 VAL A N 1
ATOM 2018 C CA . VAL B 2 232 ? -0.414 -7.199 -17.916 1.000 42.944 589 VAL A CA 1
ATOM 2019 C C . VAL B 2 232 ? -0.846 -6.696 -16.548 1.000 44.146 589 VAL A C 1
ATOM 2020 O O . VAL B 2 232 ? -1.918 -7.043 -16.120 1.000 48.175 589 VAL A O 1
ATOM 2024 N N . GLY B 2 233 ? -0.030 -5.867 -15.865 1.000 45.916 590 GLY A N 1
ATOM 2025 C CA . GLY B 2 233 ? -0.460 -5.251 -14.593 1.000 43.909 590 GLY A CA 1
ATOM 2026 C C . GLY B 2 233 ? -0.711 -3.760 -14.834 1.000 48.684 590 GLY A C 1
ATOM 2027 O O . GLY B 2 233 ? -1.284 -3.376 -15.862 1.000 51.230 590 GLY A O 1
ATOM 2028 N N . THR B 2 234 ? -0.235 -2.888 -13.932 1.000 45.677 591 THR A N 1
ATOM 2029 C CA . THR B 2 234 ? -0.357 -1.436 -14.095 1.000 46.406 591 THR A CA 1
ATOM 2030 C C . THR B 2 234 ? 1.038 -0.812 -14.070 1.000 46.136 591 THR A C 1
ATOM 2031 O O . THR B 2 234 ? 2.047 -1.506 -13.868 1.000 45.237 591 THR A O 1
ATOM 2035 N N . GLU B 2 235 ? 1.099 0.517 -14.167 1.000 48.520 592 GLU A N 1
ATOM 2036 C CA . GLU B 2 235 ? 2.386 1.189 -14.057 1.000 53.300 592 GLU A CA 1
ATOM 2037 C C . GLU B 2 235 ? 2.926 1.049 -12.624 1.000 51.953 592 GLU A C 1
ATOM 2038 O O . GLU B 2 235 ? 4.125 0.808 -12.427 1.000 48.307 592 GLU A O 1
ATOM 2044 N N . SER B 2 236 ? 2.030 1.097 -11.631 1.000 45.571 593 SER A N 1
ATOM 2045 C CA . SER B 2 236 ? 2.492 1.130 -10.250 1.000 48.130 593 SER A CA 1
ATOM 2046 C C . SER B 2 236 ? 2.571 -0.287 -9.675 1.000 48.878 593 SER A C 1
ATOM 2047 O O . SER B 2 236 ? 3.282 -0.546 -8.673 1.000 47.465 593 SER A O 1
ATOM 2050 N N . ASN B 2 237 ? 1.922 -1.250 -10.364 1.000 41.731 594 ASN A N 1
ATOM 2051 C CA . ASN B 2 237 ? 2.086 -2.637 -9.953 1.000 38.967 594 ASN A CA 1
ATOM 2052 C C . ASN B 2 237 ? 2.327 -3.464 -11.222 1.000 40.640 594 ASN A C 1
ATOM 2053 O O . ASN B 2 237 ? 1.467 -4.227 -11.677 1.000 40.499 594 ASN A O 1
ATOM 2058 N N . PRO B 2 238 ? 3.529 -3.414 -11.793 1.000 37.455 595 PRO A N 1
ATOM 2059 C CA . PRO B 2 238 ? 3.758 -4.094 -13.073 1.000 37.306 595 PRO A CA 1
ATOM 2060 C C . PRO B 2 238 ? 3.750 -5.596 -12.914 1.000 38.674 595 PRO A C 1
ATOM 2061 O O . PRO B 2 238 ? 4.049 -6.139 -11.820 1.000 36.095 595 PRO A O 1
ATOM 2065 N N . SER B 2 239 ? 3.336 -6.273 -13.998 1.000 36.088 596 SER A N 1
ATOM 2066 C CA . SER B 2 239 ? 3.352 -7.719 -14.039 1.000 34.462 596 SER A CA 1
ATOM 2067 C C . SER B 2 239 ? 3.556 -8.053 -15.532 1.000 36.140 596 SER A C 1
ATOM 2068 O O . SER B 2 239 ? 2.884 -7.451 -16.361 1.000 39.732 596 SER A O 1
ATOM 2071 N N . PHE B 2 240 ? 4.552 -8.879 -15.874 1.000 30.699 597 PHE A N 1
ATOM 2072 C CA . PHE B 2 240 ? 4.971 -8.991 -17.260 1.000 34.694 597 PHE A CA 1
ATOM 2073 C C . PHE B 2 240 ? 4.723 -10.385 -17.827 1.000 32.471 597 PHE A C 1
ATOM 2074 O O . PHE B 2 240 ? 4.805 -11.383 -17.118 1.000 33.327 597 PHE A O 1
ATOM 2082 N N . LYS B 2 241 ? 4.341 -10.447 -19.111 1.000 39.890 598 LYS A N 1
ATOM 2083 C CA . LYS B 2 241 ? 4.209 -11.721 -19.835 1.000 36.576 598 LYS A CA 1
ATOM 2084 C C . LYS B 2 241 ? 4.965 -11.631 -21.156 1.000 36.598 598 LYS A C 1
ATOM 2085 O O . LYS B 2 241 ? 4.854 -10.634 -21.861 1.000 37.378 598 LYS A O 1
ATOM 2091 N N . VAL B 2 242 ? 5.834 -12.607 -21.395 1.000 35.162 599 VAL A N 1
ATOM 2092 C CA . VAL B 2 242 ? 6.566 -12.721 -22.646 1.000 34.402 599 VAL A CA 1
ATOM 2093 C C . VAL B 2 242 ? 5.960 -13.897 -23.422 1.000 37.053 599 VAL A C 1
ATOM 2094 O O . VAL B 2 242 ? 5.903 -15.011 -22.888 1.000 37.671 599 VAL A O 1
ATOM 2098 N N . ILE B 2 243 ? 5.538 -13.659 -24.675 1.000 37.183 600 ILE A N 1
ATOM 2099 C CA . ILE B 2 243 ? 5.028 -14.728 -25.521 1.000 34.863 600 ILE A CA 1
ATOM 2100 C C . ILE B 2 243 ? 5.971 -14.945 -26.692 1.000 35.033 600 ILE A C 1
ATOM 2101 O O . ILE B 2 243 ? 6.285 -13.999 -27.409 1.000 34.749 600 ILE A O 1
ATOM 2106 N N . TYR B 2 244 ? 6.501 -16.172 -26.780 1.000 35.981 601 TYR A N 1
ATOM 2107 C CA . TYR B 2 244 ? 7.320 -16.673 -27.875 1.000 34.933 601 TYR A CA 1
ATOM 2108 C C . TYR B 2 244 ? 6.451 -17.601 -28.751 1.000 37.094 601 TYR A C 1
ATOM 2109 O O . TYR B 2 244 ? 5.883 -18.579 -28.259 1.000 37.384 601 TYR A O 1
ATOM 2118 N N . LYS B 2 245 ? 6.319 -17.226 -30.042 1.000 36.769 602 LYS A N 1
ATOM 2119 C CA . LYS B 2 245 ? 5.412 -17.881 -30.961 1.000 38.985 602 LYS A CA 1
ATOM 2120 C C . LYS B 2 245 ? 6.209 -18.358 -32.192 1.000 33.946 602 LYS A C 1
ATOM 2121 O O . LYS B 2 245 ? 6.925 -17.585 -32.832 1.000 33.181 602 LYS A O 1
ATOM 2127 N N . GLN B 2 246 ? 6.193 -19.679 -32.449 1.000 34.352 603 GLN A N 1
ATOM 2128 C CA . GLN B 2 246 ? 7.093 -20.244 -33.457 1.000 39.323 603 GLN A CA 1
ATOM 2129 C C . GLN B 2 246 ? 6.705 -19.634 -34.805 1.000 31.967 603 GLN A C 1
ATOM 2130 O O . GLN B 2 246 ? 5.518 -19.416 -35.046 1.000 37.134 603 GLN A O 1
ATOM 2136 N N . LEU B 2 247 ? 7.684 -19.259 -35.624 1.000 31.975 604 LEU A N 1
ATOM 2137 C CA . LEU B 2 247 ? 7.451 -18.741 -36.965 1.000 34.364 604 LEU A CA 1
ATOM 2138 C C . LEU B 2 247 ? 7.046 -19.921 -37.912 1.000 39.358 604 LEU A C 1
ATOM 2139 O O . LEU B 2 247 ? 7.516 -21.040 -37.764 1.000 35.061 604 LEU A O 1
ATOM 2144 N N . PRO B 2 248 ? 6.278 -19.701 -38.988 1.000 38.118 605 PRO A N 1
ATOM 2145 C CA . PRO B 2 248 ? 5.927 -20.787 -39.934 1.000 41.303 605 PRO A CA 1
ATOM 2146 C C . PRO B 2 248 ? 7.053 -21.168 -40.898 1.000 39.900 605 PRO A C 1
ATOM 2147 O O . PRO B 2 248 ? 8.021 -20.428 -41.026 1.000 41.893 605 PRO A O 1
ATOM 2151 N N . SER B 2 249 ? 6.994 -22.376 -41.478 1.000 37.037 606 SER A N 1
ATOM 2152 C CA . SER B 2 249 ? 7.993 -22.816 -42.445 1.000 40.236 606 SER A CA 1
ATOM 2153 C C . SER B 2 249 ? 7.291 -23.292 -43.731 1.000 38.333 606 SER A C 1
ATOM 2154 O O . SER B 2 249 ? 6.173 -23.848 -43.650 1.000 36.399 606 SER A O 1
ATOM 2157 N N . LEU B 2 250 ? 8.014 -23.180 -44.870 1.000 34.093 607 LEU A N 1
ATOM 2158 C CA . LEU B 2 250 ? 7.459 -23.554 -46.158 1.000 33.626 607 LEU A CA 1
ATOM 2159 C C . LEU B 2 250 ? 8.279 -24.719 -46.690 1.000 34.629 607 LEU A C 1
ATOM 2160 O O . LEU B 2 250 ? 9.508 -24.606 -46.866 1.000 34.012 607 LEU A O 1
ATOM 2165 N N . THR B 2 251 ? 7.635 -25.890 -46.774 1.000 33.070 608 THR A N 1
ATOM 2166 C CA . THR B 2 251 ? 8.311 -27.070 -47.332 1.000 35.898 608 THR A CA 1
ATOM 2167 C C . THR B 2 251 ? 7.982 -27.199 -48.836 1.000 36.538 608 THR A C 1
ATOM 2168 O O . THR B 2 251 ? 6.795 -27.128 -49.204 1.000 38.814 608 THR A O 1
ATOM 2172 N N . ILE B 2 252 ? 9.001 -27.409 -49.664 1.000 33.256 609 ILE A N 1
ATOM 2173 C CA . ILE B 2 252 ? 8.785 -27.626 -51.108 1.000 32.662 609 ILE A CA 1
ATOM 2174 C C . ILE B 2 252 ? 9.097 -29.093 -51.370 1.000 32.932 609 ILE A C 1
ATOM 2175 O O . ILE B 2 252 ? 10.208 -29.513 -50.969 1.000 32.456 609 ILE A O 1
ATOM 2180 N N . LYS B 2 253 ? 8.074 -29.880 -51.796 1.000 29.064 610 LYS A N 1
ATOM 2181 C CA . LYS B 2 253 ? 8.302 -31.292 -52.085 1.000 32.563 610 LYS A CA 1
ATOM 2182 C C . LYS B 2 253 ? 8.263 -31.524 -53.608 1.000 34.582 610 LYS A C 1
ATOM 2183 O O . LYS B 2 253 ? 7.456 -30.896 -54.275 1.000 33.124 610 LYS A O 1
ATOM 2189 N N . LYS B 2 254 ? 9.074 -32.482 -54.104 1.000 33.254 611 LYS A N 1
ATOM 2190 C CA . LYS B 2 254 ? 9.010 -32.891 -55.488 1.000 32.415 611 LYS A CA 1
ATOM 2191 C C . LYS B 2 254 ? 8.498 -34.340 -55.509 1.000 32.929 611 LYS A C 1
ATOM 2192 O O . LYS B 2 254 ? 9.015 -35.195 -54.822 1.000 35.740 611 LYS A O 1
ATOM 2198 N N . VAL B 2 255 ? 7.495 -34.629 -56.332 1.000 32.289 612 VAL A N 1
ATOM 2199 C CA . VAL B 2 255 ? 6.997 -35.975 -56.573 1.000 29.997 612 VAL A CA 1
ATOM 2200 C C . VAL B 2 255 ? 7.256 -36.344 -58.040 1.000 34.166 612 VAL A C 1
ATOM 2201 O O . VAL B 2 255 ? 7.029 -35.514 -58.951 1.000 31.832 612 VAL A O 1
ATOM 2205 N N . LEU B 2 256 ? 7.827 -37.527 -58.256 1.000 31.357 613 LEU A N 1
ATOM 2206 C CA . LEU B 2 256 ? 8.021 -38.094 -59.600 1.000 36.782 613 LEU A CA 1
ATOM 2207 C C . LEU B 2 256 ? 6.887 -39.078 -59.889 1.000 37.521 613 LEU A C 1
ATOM 2208 O O . LEU B 2 256 ? 6.515 -39.831 -58.988 1.000 36.832 613 LEU A O 1
ATOM 2213 N N . GLU B 2 257 ? 6.285 -39.032 -61.079 1.000 35.806 614 GLU A N 1
ATOM 2214 C CA . GLU B 2 257 ? 5.272 -40.027 -61.449 1.000 38.932 614 GLU A CA 1
ATOM 2215 C C . GLU B 2 257 ? 5.632 -40.667 -62.795 1.000 35.935 614 GLU A C 1
ATOM 2216 O O . GLU B 2 257 ? 6.075 -39.958 -63.705 1.000 33.167 614 GLU A O 1
ATOM 2222 N N . ALA B 2 258 ? 5.556 -42.010 -62.865 1.000 36.748 615 ALA A N 1
ATOM 2223 C CA . ALA B 2 258 ? 5.787 -42.812 -64.059 1.000 40.007 615 ALA A CA 1
ATOM 2224 C C . ALA B 2 258 ? 7.228 -42.647 -64.494 1.000 38.810 615 ALA A C 1
ATOM 2225 O O . ALA B 2 258 ? 7.495 -42.546 -65.691 1.000 34.950 615 ALA A O 1
ATOM 2227 N N . GLU B 2 259 ? 8.115 -42.442 -63.530 1.000 37.490 616 GLU A N 1
ATOM 2228 C CA . GLU B 2 259 ? 9.513 -42.158 -63.856 1.000 40.262 616 GLU A CA 1
ATOM 2229 C C . GLU B 2 259 ? 10.396 -43.147 -63.100 1.000 46.960 616 GLU A C 1
ATOM 2230 O O . GLU B 2 259 ? 10.536 -43.055 -61.877 1.000 54.168 616 GLU A O 1
ATOM 2236 N N . ASN B 2 260 ? 11.018 -44.079 -63.810 1.000 50.468 617 ASN A N 1
ATOM 2237 C CA . ASN B 2 260 ? 11.825 -45.106 -63.164 1.000 55.119 617 ASN A CA 1
ATOM 2238 C C . ASN B 2 260 ? 13.272 -44.620 -62.960 1.000 52.064 617 ASN A C 1
ATOM 2239 O O . ASN B 2 260 ? 14.028 -45.254 -62.234 1.000 53.667 617 ASN A O 1
ATOM 2244 N N . ASN B 2 261 ? 13.685 -43.497 -63.565 1.000 43.599 618 ASN A N 1
ATOM 2245 C CA . ASN B 2 261 ? 14.999 -42.936 -63.258 1.000 40.307 618 ASN A CA 1
ATOM 2246 C C . ASN B 2 261 ? 14.913 -41.961 -62.061 1.000 45.729 618 ASN A C 1
ATOM 2247 O O . ASN B 2 261 ? 14.429 -40.844 -62.234 1.000 43.333 618 ASN A O 1
ATOM 2252 N N . LEU B 2 262 ? 15.387 -42.370 -60.863 1.000 41.167 619 LEU A N 1
ATOM 2253 C CA . LEU B 2 262 ? 15.297 -41.585 -59.646 1.000 48.964 619 LEU A CA 1
ATOM 2254 C C . LEU B 2 262 ? 16.577 -40.767 -59.416 1.000 46.413 619 LEU A C 1
ATOM 2255 O O . LEU B 2 262 ? 16.766 -40.258 -58.315 1.000 39.008 619 LEU A O 1
ATOM 2260 N N . ASN B 2 263 ? 17.477 -40.745 -60.406 1.000 41.676 620 ASN A N 1
ATOM 2261 C CA . ASN B 2 263 ? 18.742 -40.051 -60.234 1.000 43.895 620 ASN A CA 1
ATOM 2262 C C . ASN B 2 263 ? 18.673 -38.605 -60.742 1.000 39.171 620 ASN A C 1
ATOM 2263 O O . ASN B 2 263 ? 19.704 -37.964 -60.876 1.000 40.911 620 ASN A O 1
ATOM 2268 N N . LYS B 2 264 ? 17.497 -38.132 -61.160 1.000 38.294 621 LYS A N 1
ATOM 2269 C CA . LYS B 2 264 ? 17.416 -36.807 -61.766 1.000 38.604 621 LYS A CA 1
ATOM 2270 C C . LYS B 2 264 ? 17.541 -35.766 -60.649 1.000 43.857 621 LYS A C 1
ATOM 2271 O O . LYS B 2 264 ? 17.331 -36.085 -59.460 1.000 39.491 621 LYS A O 1
ATOM 2277 N N . GLU B 2 265 ? 17.941 -34.550 -61.014 1.000 40.273 622 GLU A N 1
ATOM 2278 C CA . GLU B 2 265 ? 17.821 -33.439 -60.069 1.000 40.642 622 GLU A CA 1
ATOM 2279 C C . GLU B 2 265 ? 16.918 -32.397 -60.715 1.000 33.772 622 GLU A C 1
ATOM 2280 O O . GLU B 2 265 ? 16.879 -32.302 -61.920 1.000 33.435 622 GLU A O 1
ATOM 2286 N N . PHE B 2 266 ? 16.185 -31.635 -59.894 1.000 33.582 623 PHE A N 1
ATOM 2287 C CA . PHE B 2 266 ? 15.256 -30.634 -60.375 1.000 32.694 623 PHE A CA 1
ATOM 2288 C C . PHE B 2 266 ? 15.519 -29.329 -59.597 1.000 33.352 623 PHE A C 1
ATOM 2289 O O . PHE B 2 266 ? 15.859 -29.412 -58.422 1.000 33.944 623 PHE A O 1
ATOM 2297 N N . ARG B 2 267 ? 15.371 -28.166 -60.285 1.000 30.128 624 ARG A N 1
ATOM 2298 C CA . ARG B 2 267 ? 15.515 -26.864 -59.620 1.000 37.725 624 ARG A CA 1
ATOM 2299 C C . ARG B 2 267 ? 14.142 -26.212 -59.577 1.000 33.947 624 ARG A C 1
ATOM 2300 O O . ARG B 2 267 ? 13.426 -26.155 -60.566 1.000 33.597 624 ARG A O 1
ATOM 2308 N N . ILE B 2 268 ? 13.758 -25.784 -58.380 1.000 30.915 625 ILE A N 1
ATOM 2309 C CA . ILE B 2 268 ? 12.436 -25.251 -58.119 1.000 30.334 625 ILE A CA 1
ATOM 2310 C C . ILE B 2 268 ? 12.638 -23.845 -57.560 1.000 34.688 625 ILE A C 1
ATOM 2311 O O . ILE B 2 268 ? 13.405 -23.677 -56.604 1.000 35.012 625 ILE A O 1
ATOM 2316 N N . LYS B 2 269 ? 11.972 -22.861 -58.157 1.000 33.884 626 LYS A N 1
ATOM 2317 C CA . LYS B 2 269 ? 12.174 -21.484 -57.693 1.000 35.961 626 LYS A CA 1
ATOM 2318 C C . LYS B 2 269 ? 11.022 -21.114 -56.779 1.000 35.103 626 LYS A C 1
ATOM 2319 O O . LYS B 2 269 ? 9.881 -21.573 -57.012 1.000 33.367 626 LYS A O 1
ATOM 2325 N N . VAL B 2 270 ? 11.324 -20.260 -55.784 1.000 34.170 627 VAL A N 1
ATOM 2326 C CA . VAL B 2 270 ? 10.273 -19.824 -54.875 1.000 37.377 627 VAL A CA 1
ATOM 2327 C C . VAL B 2 270 ? 10.363 -18.314 -54.843 1.000 38.220 627 VAL A C 1
ATOM 2328 O O . VAL B 2 270 ? 11.459 -17.787 -54.620 1.000 37.184 627 VAL A O 1
ATOM 2332 N N . LYS B 2 271 ? 9.235 -17.638 -55.052 1.000 38.769 628 LYS A N 1
ATOM 2333 C CA . LYS B 2 271 ? 9.199 -16.182 -54.954 1.000 41.406 628 LYS A CA 1
ATOM 2334 C C . LYS B 2 271 ? 8.510 -15.818 -53.633 1.000 40.567 628 LYS A C 1
ATOM 2335 O O . LYS B 2 271 ? 7.424 -16.340 -53.315 1.000 41.341 628 LYS A O 1
ATOM 2341 N N . LEU B 2 272 ? 9.152 -14.947 -52.838 1.000 41.074 629 LEU A N 1
ATOM 2342 C CA . LEU B 2 272 ? 8.706 -14.655 -51.470 1.000 42.301 629 LEU A CA 1
ATOM 2343 C C . LEU B 2 272 ? 8.634 -13.137 -51.328 1.000 46.929 629 LEU A C 1
ATOM 2344 O O . LEU B 2 272 ? 9.609 -12.456 -51.625 1.000 44.128 629 LEU A O 1
ATOM 2349 N N . THR B 2 273 ? 7.447 -12.637 -50.993 1.000 46.164 630 THR A N 1
ATOM 2350 C CA . THR B 2 273 ? 7.219 -11.201 -50.847 1.000 49.839 630 THR A CA 1
ATOM 2351 C C . THR B 2 273 ? 6.486 -10.936 -49.520 1.000 55.003 630 THR A C 1
ATOM 2352 O O . THR B 2 273 ? 5.697 -11.763 -49.036 1.000 49.543 630 THR A O 1
ATOM 2356 N N . SER B 2 274 ? 6.798 -9.790 -48.900 1.000 63.568 631 SER A N 1
ATOM 2357 C CA . SER B 2 274 ? 6.185 -9.328 -47.652 1.000 67.135 631 SER A CA 1
ATOM 2358 C C . SER B 2 274 ? 4.867 -8.616 -47.941 1.000 72.932 631 SER A C 1
ATOM 2359 O O . SER B 2 274 ? 4.696 -8.062 -49.028 1.000 84.084 631 SER A O 1
ATOM 2362 N N . PRO B 2 275 ? 3.908 -8.535 -46.988 1.000 80.465 632 PRO A N 1
ATOM 2363 C CA . PRO B 2 275 ? 2.730 -7.677 -47.191 1.000 83.087 632 PRO A CA 1
ATOM 2364 C C . PRO B 2 275 ? 3.088 -6.211 -47.490 1.000 93.745 632 PRO A C 1
ATOM 2365 O O . PRO B 2 275 ? 2.531 -5.603 -48.408 1.000 87.828 632 PRO A O 1
ATOM 2369 N N . ASP B 2 276 ? 4.076 -5.677 -46.745 1.000 95.490 633 ASP A N 1
ATOM 2370 C CA . ASP B 2 276 ? 4.634 -4.339 -46.940 1.000 102.602 633 ASP A CA 1
ATOM 2371 C C . ASP B 2 276 ? 5.345 -4.139 -48.284 1.000 103.320 633 ASP A C 1
ATOM 2372 O O . ASP B 2 276 ? 5.504 -3.006 -48.702 1.000 110.418 633 ASP A O 1
ATOM 2377 N N . SER B 2 277 ? 5.817 -5.213 -48.935 1.000 121.685 634 SER A N 1
ATOM 2378 C CA . SER B 2 277 ? 6.438 -5.217 -50.267 1.000 119.824 634 SER A CA 1
ATOM 2379 C C . SER B 2 277 ? 7.889 -4.718 -50.256 1.000 122.314 634 SER A C 1
ATOM 2380 O O . SER B 2 277 ? 8.418 -4.315 -51.293 1.000 116.418 634 SER A O 1
ATOM 2383 N N . LYS B 2 278 ? 8.541 -4.749 -49.085 1.000 128.790 635 LYS A N 1
ATOM 2384 C CA . LYS B 2 278 ? 9.996 -4.719 -49.000 1.000 137.241 635 LYS A CA 1
ATOM 2385 C C . LYS B 2 278 ? 10.562 -5.986 -49.660 1.000 141.761 635 LYS A C 1
ATOM 2386 O O . LYS B 2 278 ? 10.010 -7.080 -49.512 1.000 157.518 635 LYS A O 1
ATOM 2392 N N . PRO B 2 279 ? 11.734 -5.935 -50.342 1.000 133.219 636 PRO A N 1
ATOM 2393 C CA . PRO B 2 279 ? 12.332 -7.162 -50.889 1.000 117.966 636 PRO A CA 1
ATOM 2394 C C . PRO B 2 279 ? 12.740 -8.068 -49.721 1.000 106.052 636 PRO A C 1
ATOM 2395 O O . PRO B 2 279 ? 13.316 -7.579 -48.747 1.000 120.943 636 PRO A O 1
ATOM 2399 N N . LEU B 2 280 ? 12.384 -9.365 -49.758 1.000 82.903 637 LEU A N 1
ATOM 2400 C CA . LEU B 2 280 ? 12.769 -10.246 -48.659 1.000 66.382 637 LEU A CA 1
ATOM 2401 C C . LEU B 2 280 ? 14.187 -10.791 -48.876 1.000 63.865 637 LEU A C 1
ATOM 2402 O O . LEU B 2 280 ? 14.543 -11.308 -49.962 1.000 61.168 637 LEU A O 1
ATOM 2407 N N . ASN B 2 281 ? 15.002 -10.661 -47.827 1.000 55.093 638 ASN A N 1
ATOM 2408 C CA . ASN B 2 281 ? 16.360 -11.165 -47.823 1.000 60.575 638 ASN A CA 1
ATOM 2409 C C . ASN B 2 281 ? 16.631 -11.909 -46.534 1.000 64.447 638 ASN A C 1
ATOM 2410 O O . ASN B 2 281 ? 16.104 -11.514 -45.503 1.000 74.295 638 ASN A O 1
ATOM 2415 N N . GLY B 2 282 ? 17.438 -12.971 -46.605 1.000 57.522 639 GLY A N 1
ATOM 2416 C CA . GLY B 2 282 ? 17.801 -13.703 -45.410 1.000 51.736 639 GLY A CA 1
ATOM 2417 C C . GLY B 2 282 ? 18.097 -15.154 -45.720 1.000 52.244 639 GLY A C 1
ATOM 2418 O O . GLY B 2 282 ? 17.925 -15.592 -46.844 1.000 53.979 639 GLY A O 1
ATOM 2419 N N . THR B 2 283 ? 18.554 -15.878 -44.710 1.000 53.361 640 THR A N 1
ATOM 2420 C CA . THR B 2 283 ? 18.782 -17.300 -44.773 1.000 53.545 640 THR A CA 1
ATOM 2421 C C . THR B 2 283 ? 17.742 -17.951 -43.855 1.000 56.972 640 THR A C 1
ATOM 2422 O O . THR B 2 283 ? 17.655 -17.617 -42.691 1.000 55.124 640 THR A O 1
ATOM 2426 N N . PHE B 2 284 ? 16.967 -18.898 -44.389 1.000 48.997 641 PHE A N 1
ATOM 2427 C CA . PHE B 2 284 ? 15.916 -19.580 -43.670 1.000 47.562 641 PHE A CA 1
ATOM 2428 C C . PHE B 2 284 ? 16.185 -21.079 -43.725 1.000 51.163 641 PHE A C 1
ATOM 2429 O O . PHE B 2 284 ? 15.959 -21.718 -44.745 1.000 54.637 641 PHE A O 1
ATOM 2437 N N . GLY B 2 285 ? 16.788 -21.622 -42.675 1.000 54.121 642 GLY A N 1
ATOM 2438 C CA . GLY B 2 285 ? 17.240 -23.003 -42.688 1.000 57.678 642 GLY A CA 1
ATOM 2439 C C . GLY B 2 285 ? 18.499 -23.085 -43.542 1.000 64.136 642 GLY A C 1
ATOM 2440 O O . GLY B 2 285 ? 19.416 -22.284 -43.377 1.000 57.523 642 GLY A O 1
ATOM 2441 N N . GLU B 2 286 ? 18.452 -23.950 -44.560 1.000 63.095 643 GLU A N 1
ATOM 2442 C CA . GLU B 2 286 ? 19.509 -24.078 -45.554 1.000 65.351 643 GLU A CA 1
ATOM 2443 C C . GLU B 2 286 ? 19.351 -23.095 -46.727 1.000 62.046 643 GLU A C 1
ATOM 2444 O O . GLU B 2 286 ? 20.253 -22.980 -47.530 1.000 68.761 643 GLU A O 1
ATOM 2450 N N . ILE B 2 287 ? 18.218 -22.396 -46.850 1.000 53.887 644 ILE A N 1
ATOM 2451 C CA . ILE B 2 287 ? 17.800 -21.794 -48.102 1.000 51.612 644 ILE A CA 1
ATOM 2452 C C . ILE B 2 287 ? 17.962 -20.309 -47.956 1.000 53.794 644 ILE A C 1
ATOM 2453 O O . ILE B 2 287 ? 17.369 -19.731 -47.074 1.000 52.442 644 ILE A O 1
ATOM 2458 N N . THR B 2 288 ? 18.787 -19.716 -48.817 1.000 53.635 645 THR A N 1
ATOM 2459 C CA . THR B 2 288 ? 18.996 -18.284 -48.797 1.000 54.157 645 THR A CA 1
ATOM 2460 C C . THR B 2 288 ? 18.043 -17.688 -49.822 1.000 52.907 645 THR A C 1
ATOM 2461 O O . THR B 2 288 ? 17.809 -18.286 -50.868 1.000 57.433 645 THR A O 1
ATOM 2465 N N . VAL B 2 289 ? 17.433 -16.568 -49.467 1.000 41.617 646 VAL A N 1
ATOM 2466 C CA . VAL B 2 289 ? 16.542 -15.764 -50.261 1.000 43.059 646 VAL A CA 1
ATOM 2467 C C . VAL B 2 289 ? 17.238 -14.434 -50.572 1.000 50.123 646 VAL A C 1
ATOM 2468 O O . VAL B 2 289 ? 17.619 -13.712 -49.638 1.000 49.320 646 VAL A O 1
ATOM 2472 N N . VAL B 2 290 ? 17.372 -14.094 -51.854 1.000 49.411 647 VAL A N 1
ATOM 2473 C CA . VAL B 2 290 ? 17.970 -12.830 -52.252 1.000 55.314 647 VAL A CA 1
ATOM 2474 C C . VAL B 2 290 ? 16.928 -12.072 -53.054 1.000 56.482 647 VAL A C 1
ATOM 2475 O O . VAL B 2 290 ? 16.418 -12.539 -54.071 1.000 59.403 647 VAL A O 1
ATOM 2479 N N . ASN B 2 291 ? 16.549 -10.924 -52.542 1.000 58.296 648 ASN A N 1
ATOM 2480 C CA . ASN B 2 291 ? 15.588 -10.111 -53.248 1.000 61.703 648 ASN A CA 1
ATOM 2481 C C . ASN B 2 291 ? 14.299 -10.898 -53.518 1.000 52.174 648 ASN A C 1
ATOM 2482 O O . ASN B 2 291 ? 13.707 -10.782 -54.566 1.000 53.487 648 ASN A O 1
ATOM 2487 N N . GLY B 2 292 ? 13.794 -11.645 -52.547 1.000 49.638 649 GLY A N 1
ATOM 2488 C CA . GLY B 2 292 ? 12.501 -12.274 -52.744 1.000 44.493 649 GLY A CA 1
ATOM 2489 C C . GLY B 2 292 ? 12.610 -13.586 -53.566 1.000 43.337 649 GLY A C 1
ATOM 2490 O O . GLY B 2 292 ? 11.595 -14.204 -53.807 1.000 44.785 649 GLY A O 1
ATOM 2491 N N . GLU B 2 293 ? 13.809 -13.989 -54.009 1.000 43.403 650 GLU A N 1
ATOM 2492 C CA . GLU B 2 293 ? 13.964 -15.183 -54.854 1.000 50.732 650 GLU A CA 1
ATOM 2493 C C . GLU B 2 293 ? 14.810 -16.214 -54.123 1.000 44.676 650 GLU A C 1
ATOM 2494 O O . GLU B 2 293 ? 15.802 -15.870 -53.477 1.000 44.318 650 GLU A O 1
ATOM 2500 N N . ALA B 2 294 ? 14.376 -17.481 -54.146 1.000 41.726 651 ALA A N 1
ATOM 2501 C CA . ALA B 2 294 ? 15.198 -18.573 -53.666 1.000 37.888 651 ALA A CA 1
ATOM 2502 C C . ALA B 2 294 ? 15.054 -19.731 -54.674 1.000 41.723 651 ALA A C 1
ATOM 2503 O O . ALA B 2 294 ? 14.088 -19.787 -55.435 1.000 34.973 651 ALA A O 1
ATOM 2505 N N . GLU B 2 295 ? 16.044 -20.619 -54.709 1.000 41.260 652 GLU A N 1
ATOM 2506 C CA . GLU B 2 295 ? 16.102 -21.706 -55.659 1.000 46.281 652 GLU A CA 1
ATOM 2507 C C . GLU B 2 295 ? 16.460 -22.971 -54.869 1.000 49.079 652 GLU A C 1
ATOM 2508 O O . GLU B 2 295 ? 17.449 -22.974 -54.187 1.000 47.097 652 GLU A O 1
ATOM 2514 N N . ILE B 2 296 ? 15.596 -23.992 -54.923 1.000 39.380 653 ILE A N 1
ATOM 2515 C CA . ILE B 2 296 ? 15.823 -25.248 -54.199 1.000 42.529 653 ILE A CA 1
ATOM 2516 C C . ILE B 2 296 ? 16.173 -26.346 -55.230 1.000 48.573 653 ILE A C 1
ATOM 2517 O O . ILE B 2 296 ? 15.480 -26.474 -56.227 1.000 43.431 653 ILE A O 1
ATOM 2522 N N . ARG B 2 297 ? 17.261 -27.061 -55.022 1.000 42.319 654 ARG A N 1
ATOM 2523 C CA . ARG B 2 297 ? 17.631 -28.191 -55.854 1.000 42.346 654 ARG A CA 1
ATOM 2524 C C . ARG B 2 297 ? 17.192 -29.455 -55.123 1.000 45.166 654 ARG A C 1
ATOM 2525 O O . ARG B 2 297 ? 17.665 -29.683 -54.002 1.000 41.133 654 ARG A O 1
ATOM 2533 N N . VAL B 2 298 ? 16.280 -30.237 -55.746 1.000 34.269 655 VAL A N 1
ATOM 2534 C CA . VAL B 2 298 ? 15.822 -31.467 -55.093 1.000 33.707 655 VAL A CA 1
ATOM 2535 C C . VAL B 2 298 ? 16.409 -32.690 -55.814 1.000 42.390 655 VAL A C 1
ATOM 2536 O O . VAL B 2 298 ? 16.538 -32.664 -57.048 1.000 37.663 655 VAL A O 1
ATOM 2540 N N . GLU B 2 299 ? 16.773 -33.720 -55.045 1.000 40.966 656 GLU A N 1
ATOM 2541 C CA . GLU B 2 299 ? 17.235 -34.997 -55.567 1.000 43.045 656 GLU A CA 1
ATOM 2542 C C . GLU B 2 299 ? 16.970 -36.052 -54.468 1.000 44.284 656 GLU A C 1
ATOM 2543 O O . GLU B 2 299 ? 16.530 -35.712 -53.354 1.000 43.355 656 GLU A O 1
ATOM 2549 N N . LYS B 2 300 ? 17.225 -37.329 -54.783 1.000 38.183 657 LYS A N 1
ATOM 2550 C CA . LYS B 2 300 ? 16.881 -38.436 -53.900 1.000 44.143 657 LYS A CA 1
ATOM 2551 C C . LYS B 2 300 ? 17.614 -38.311 -52.570 1.000 43.532 657 LYS A C 1
ATOM 2552 O O . LYS B 2 300 ? 17.017 -38.519 -51.551 1.000 47.710 657 LYS A O 1
ATOM 2558 N N . ARG B 2 301 ? 18.888 -37.943 -52.577 1.000 48.888 658 ARG A N 1
ATOM 2559 C CA . ARG B 2 301 ? 19.707 -37.840 -51.383 1.000 57.222 658 ARG A CA 1
ATOM 2560 C C . ARG B 2 301 ? 19.090 -36.856 -50.371 1.000 58.985 658 ARG A C 1
ATOM 2561 O O . ARG B 2 301 ? 19.208 -37.091 -49.182 1.000 59.697 658 ARG A O 1
ATOM 2569 N N . LYS B 2 302 ? 18.376 -35.817 -50.821 1.000 53.429 659 LYS A N 1
ATOM 2570 C CA . LYS B 2 302 ? 17.730 -34.834 -49.950 1.000 52.433 659 LYS A CA 1
ATOM 2571 C C . LYS B 2 302 ? 16.249 -35.134 -49.731 1.000 47.373 659 LYS A C 1
ATOM 2572 O O . LYS B 2 302 ? 15.482 -34.281 -49.336 1.000 40.900 659 LYS A O 1
ATOM 2578 N N . ARG B 2 303 ? 15.816 -36.336 -50.081 1.000 46.815 660 ARG A N 1
ATOM 2579 C CA . ARG B 2 303 ? 14.444 -36.733 -49.809 1.000 46.129 660 ARG A CA 1
ATOM 2580 C C . ARG B 2 303 ? 13.493 -35.855 -50.598 1.000 43.379 660 ARG A C 1
ATOM 2581 O O . ARG B 2 303 ? 12.367 -35.643 -50.161 1.000 38.821 660 ARG A O 1
ATOM 2589 N N . TRP B 2 304 ? 13.940 -35.456 -51.835 1.000 39.448 661 TRP A N 1
ATOM 2590 C CA . TRP B 2 304 ? 13.038 -34.804 -52.775 1.000 37.592 661 TRP A CA 1
ATOM 2591 C C . TRP B 2 304 ? 12.337 -33.600 -52.155 1.000 34.552 661 TRP A C 1
ATOM 2592 O O . TRP B 2 304 ? 11.177 -33.329 -52.498 1.000 32.825 661 TRP A O 1
ATOM 2603 N N . ARG B 2 305 ? 13.065 -32.826 -51.333 1.000 36.007 662 ARG A N 1
ATOM 2604 C CA . ARG B 2 305 ? 12.421 -31.687 -50.679 1.000 35.281 662 ARG A CA 1
ATOM 2605 C C . ARG B 2 305 ? 13.478 -30.683 -50.230 1.000 36.807 662 ARG A C 1
ATOM 2606 O O . ARG B 2 305 ? 14.663 -31.053 -50.149 1.000 37.468 662 ARG A O 1
ATOM 2614 N N . GLY B 2 306 ? 13.043 -29.415 -50.002 1.000 35.891 663 GLY A N 1
ATOM 2615 C CA . GLY B 2 306 ? 13.836 -28.418 -49.262 1.000 33.878 663 GLY A CA 1
ATOM 2616 C C . GLY B 2 306 ? 12.864 -27.650 -48.353 1.000 38.514 663 GLY A C 1
ATOM 2617 O O . GLY B 2 306 ? 11.628 -27.674 -48.587 1.000 35.905 663 GLY A O 1
ATOM 2618 N N . ILE B 2 307 ? 13.411 -27.005 -47.301 1.000 36.365 664 ILE A N 1
ATOM 2619 C CA . ILE B 2 307 ? 12.565 -26.329 -46.309 1.000 41.701 664 ILE A CA 1
ATOM 2620 C C . ILE B 2 307 ? 13.059 -24.903 -46.138 1.000 38.052 664 ILE A C 1
ATOM 2621 O O . ILE B 2 307 ? 14.221 -24.721 -45.789 1.000 42.849 664 ILE A O 1
ATOM 2626 N N . LEU B 2 308 ? 12.167 -23.919 -46.299 1.000 37.049 665 LEU A N 1
ATOM 2627 C CA . LEU B 2 308 ? 12.475 -22.555 -45.855 1.000 37.151 665 LEU A CA 1
ATOM 2628 C C . LEU B 2 308 ? 11.896 -22.437 -44.444 1.000 38.864 665 LEU A C 1
ATOM 2629 O O . LEU B 2 308 ? 10.685 -22.248 -44.272 1.000 39.835 665 LEU A O 1
ATOM 2634 N N . SER B 2 309 ? 12.773 -22.614 -43.468 1.000 36.073 666 SER A N 1
ATOM 2635 C CA . SER B 2 309 ? 12.425 -22.658 -42.043 1.000 44.793 666 SER A CA 1
ATOM 2636 C C . SER B 2 309 ? 12.231 -21.253 -41.464 1.000 36.258 666 SER A C 1
ATOM 2637 O O . SER B 2 309 ? 13.126 -20.459 -41.636 1.000 36.630 666 SER A O 1
ATOM 2640 N N . TYR B 2 310 ? 11.083 -20.990 -40.823 1.000 38.017 667 TYR A N 1
ATOM 2641 C CA . TYR B 2 310 ? 10.874 -19.842 -39.911 1.000 38.200 667 TYR A CA 1
ATOM 2642 C C . TYR B 2 310 ? 10.873 -18.542 -40.708 1.000 41.716 667 TYR A C 1
ATOM 2643 O O . TYR B 2 310 ? 11.578 -17.609 -40.381 1.000 41.145 667 TYR A O 1
ATOM 2652 N N . LEU B 2 311 ? 10.119 -18.503 -41.816 1.000 39.430 668 LEU A N 1
ATOM 2653 C CA . LEU B 2 311 ? 9.910 -17.296 -42.609 1.000 38.792 668 LEU A CA 1
ATOM 2654 C C . LEU B 2 311 ? 9.021 -16.342 -41.815 1.000 40.063 668 LEU A C 1
ATOM 2655 O O . LEU B 2 311 ? 8.223 -16.813 -40.993 1.000 37.408 668 LEU A O 1
ATOM 2660 N N . PRO B 2 312 ? 8.968 -15.033 -42.165 1.000 42.680 669 PRO A N 1
ATOM 2661 C CA . PRO B 2 312 ? 8.096 -14.085 -41.468 1.000 41.217 669 PRO A CA 1
ATOM 2662 C C . PRO B 2 312 ? 6.633 -14.491 -41.703 1.000 47.721 669 PRO A C 1
ATOM 2663 O O . PRO B 2 312 ? 6.262 -14.968 -42.793 1.000 43.238 669 PRO A O 1
ATOM 2667 N N . ARG B 2 313 ? 5.793 -14.275 -40.686 1.000 39.122 670 ARG A N 1
ATOM 2668 C CA . ARG B 2 313 ? 4.367 -14.540 -40.727 1.000 44.318 670 ARG A CA 1
ATOM 2669 C C . ARG B 2 313 ? 3.750 -13.719 -41.849 1.000 49.930 670 ARG A C 1
ATOM 2670 O O . ARG B 2 313 ? 4.103 -12.564 -41.985 1.000 49.190 670 ARG A O 1
ATOM 2678 N N . GLY B 2 314 ? 2.831 -14.309 -42.646 1.000 51.628 671 GLY A N 1
ATOM 2679 C CA . GLY B 2 314 ? 2.161 -13.617 -43.740 1.000 50.524 671 GLY A CA 1
ATOM 2680 C C . GLY B 2 314 ? 2.998 -13.488 -45.033 1.000 50.138 671 GLY A C 1
ATOM 2681 O O . GLY B 2 314 ? 2.647 -12.716 -45.936 1.000 54.525 671 GLY A O 1
ATOM 2682 N N . THR B 2 315 ? 4.168 -14.136 -45.111 1.000 44.772 672 THR A N 1
ATOM 2683 C CA . THR B 2 315 ? 4.970 -14.037 -46.335 1.000 44.175 672 THR A CA 1
ATOM 2684 C C . THR B 2 315 ? 4.169 -14.642 -47.486 1.000 44.727 672 THR A C 1
ATOM 2685 O O . THR B 2 315 ? 3.564 -15.703 -47.353 1.000 43.364 672 THR A O 1
ATOM 2689 N N . HIS B 2 316 ? 4.078 -13.926 -48.593 1.000 45.978 673 HIS A N 1
ATOM 2690 C CA . HIS B 2 316 ? 3.444 -14.488 -49.775 1.000 48.038 673 HIS A CA 1
ATOM 2691 C C . HIS B 2 316 ? 4.475 -15.377 -50.511 1.000 44.365 673 HIS A C 1
ATOM 2692 O O . HIS B 2 316 ? 5.641 -14.967 -50.698 1.000 40.649 673 HIS A O 1
ATOM 2699 N N . TYR B 2 317 ? 4.057 -16.601 -50.899 1.000 38.705 674 TYR A N 1
ATOM 2700 C CA . TYR B 2 317 ? 4.975 -17.513 -51.603 1.000 38.457 674 TYR A CA 1
ATOM 2701 C C . TYR B 2 317 ? 4.358 -17.903 -52.951 1.000 38.909 674 TYR A C 1
ATOM 2702 O O . TYR B 2 317 ? 3.140 -18.064 -53.042 1.000 34.615 674 TYR A O 1
ATOM 2711 N N . LYS B 2 318 ? 5.211 -18.085 -53.962 1.000 39.496 675 LYS A N 1
ATOM 2712 C CA . LYS B 2 318 ? 4.788 -18.637 -55.246 1.000 42.344 675 LYS A CA 1
ATOM 2713 C C . LYS B 2 318 ? 5.909 -19.543 -55.752 1.000 40.027 675 LYS A C 1
ATOM 2714 O O . LYS B 2 318 ? 7.074 -19.121 -55.898 1.000 37.371 675 LYS A O 1
ATOM 2720 N N . VAL B 2 319 ? 5.545 -20.805 -55.966 1.000 37.252 676 VAL A N 1
ATOM 2721 C CA . VAL B 2 319 ? 6.476 -21.858 -56.294 1.000 34.466 676 VAL A CA 1
ATOM 2722 C C . VAL B 2 319 ? 6.385 -22.163 -57.796 1.000 36.646 676 VAL A C 1
ATOM 2723 O O . VAL B 2 319 ? 5.277 -22.226 -58.381 1.000 38.064 676 VAL A O 1
ATOM 2727 N N . GLU B 2 320 ? 7.571 -22.249 -58.436 1.000 33.521 677 GLU A N 1
ATOM 2728 C CA . GLU B 2 320 ? 7.547 -22.608 -59.852 1.000 34.603 677 GLU A CA 1
ATOM 2729 C C . GLU B 2 320 ? 8.768 -23.442 -60.190 1.000 31.685 677 GLU A C 1
ATOM 2730 O O . GLU B 2 320 ? 9.911 -23.055 -59.828 1.000 32.760 677 GLU A O 1
ATOM 2736 N N . GLU B 2 321 ? 8.580 -24.533 -60.957 1.000 30.017 678 GLU A N 1
ATOM 2737 C CA . GLU B 2 321 ? 9.773 -25.292 -61.257 1.000 28.943 678 GLU A CA 1
ATOM 2738 C C . GLU B 2 321 ? 10.510 -24.545 -62.370 1.000 32.986 678 GLU A C 1
ATOM 2739 O O . GLU B 2 321 ? 9.877 -23.957 -63.277 1.000 32.185 678 GLU A O 1
ATOM 2745 N N . GLU B 2 322 ? 11.840 -24.581 -62.367 1.000 34.156 679 GLU A N 1
ATOM 2746 C CA . GLU B 2 322 ? 12.542 -23.848 -63.416 1.000 35.846 679 GLU A CA 1
ATOM 2747 C C . GLU B 2 322 ? 12.278 -24.541 -64.744 1.000 40.056 679 GLU A C 1
ATOM 2748 O O . GLU B 2 322 ? 12.206 -25.780 -64.823 1.000 35.022 679 GLU A O 1
ATOM 2754 N N . ALA B 2 323 ? 12.119 -23.745 -65.797 1.000 37.762 680 ALA A N 1
ATOM 2755 C CA . ALA B 2 323 ? 11.762 -24.187 -67.145 1.000 37.380 680 ALA A CA 1
ATOM 2756 C C . ALA B 2 323 ? 12.647 -25.326 -67.639 1.000 39.007 680 ALA A C 1
ATOM 2757 O O . ALA B 2 323 ? 12.099 -26.356 -68.068 1.000 37.367 680 ALA A O 1
ATOM 2759 N N . ALA B 2 324 ? 13.970 -25.238 -67.430 1.000 38.711 681 ALA A N 1
ATOM 2760 C CA . ALA B 2 324 ? 14.890 -26.295 -67.856 1.000 48.779 681 ALA A CA 1
ATOM 2761 C C . ALA B 2 324 ? 14.606 -27.658 -67.172 1.000 51.465 681 ALA A C 1
ATOM 2762 O O . ALA B 2 324 ? 14.668 -28.750 -67.828 1.000 53.829 681 ALA A O 1
ATOM 2764 N N . SER B 2 325 ? 14.150 -27.612 -65.912 1.000 39.949 682 SER A N 1
ATOM 2765 C CA . SER B 2 325 ? 13.851 -28.833 -65.169 1.000 37.362 682 SER A CA 1
ATOM 2766 C C . SER B 2 325 ? 12.511 -29.426 -65.609 1.000 38.730 682 SER A C 1
ATOM 2767 O O . SER B 2 325 ? 12.189 -30.497 -65.142 1.000 40.025 682 SER A O 1
ATOM 2770 N N . THR B 2 326 ? 11.671 -28.739 -66.402 1.000 38.948 683 THR A N 1
ATOM 2771 C CA . THR B 2 326 ? 10.360 -29.278 -66.754 1.000 33.036 683 THR A CA 1
ATOM 2772 C C . THR B 2 326 ? 10.399 -30.133 -68.039 1.000 41.031 683 THR A C 1
ATOM 2773 O O . THR B 2 326 ? 9.415 -30.840 -68.357 1.000 36.253 683 THR A O 1
ATOM 2777 N N . ASN B 2 327 ? 11.536 -30.146 -68.751 1.000 38.391 684 ASN A N 1
ATOM 2778 C CA . ASN B 2 327 ? 11.631 -30.820 -70.046 1.000 38.177 684 ASN A CA 1
ATOM 2779 C C . ASN B 2 327 ? 11.413 -32.330 -69.875 1.000 37.661 684 ASN A C 1
ATOM 2780 O O . ASN B 2 327 ? 12.087 -32.973 -69.057 1.000 38.089 684 ASN A O 1
ATOM 2785 N N . GLY B 2 328 ? 10.419 -32.875 -70.573 1.000 37.136 685 GLY A N 1
ATOM 2786 C CA . GLY B 2 328 ? 10.176 -34.317 -70.533 1.000 34.084 685 GLY A CA 1
ATOM 2787 C C . GLY B 2 328 ? 9.084 -34.669 -69.512 1.000 33.440 685 GLY A C 1
ATOM 2788 O O . GLY B 2 328 ? 8.694 -35.840 -69.400 1.000 34.787 685 GLY A O 1
ATOM 2789 N N . TYR B 2 329 ? 8.502 -33.674 -68.847 1.000 28.811 686 TYR A N 1
ATOM 2790 C CA . TYR B 2 329 ? 7.525 -33.888 -67.783 1.000 30.261 686 TYR A CA 1
ATOM 2791 C C . TYR B 2 329 ? 6.229 -33.102 -68.040 1.000 36.161 686 TYR A C 1
ATOM 2792 O O . TYR B 2 329 ? 6.224 -32.009 -68.612 1.000 31.089 686 TYR A O 1
ATOM 2801 N N . HIS B 2 330 ? 5.098 -33.658 -67.581 1.000 32.217 687 HIS A N 1
ATOM 2802 C CA . HIS B 2 330 ? 3.938 -32.825 -67.380 1.000 32.493 687 HIS A CA 1
ATOM 2803 C C . HIS B 2 330 ? 3.981 -32.399 -65.887 1.000 34.405 687 HIS A C 1
ATOM 2804 O O . HIS B 2 330 ? 3.962 -33.266 -64.974 1.000 31.035 687 HIS A O 1
ATOM 2811 N N . VAL B 2 331 ? 4.010 -31.080 -65.651 1.000 31.644 688 VAL A N 1
ATOM 2812 C CA . VAL B 2 331 ? 4.320 -30.541 -64.345 1.000 32.354 688 VAL A CA 1
ATOM 2813 C C . VAL B 2 331 ? 3.056 -29.955 -63.712 1.000 32.998 688 VAL A C 1
ATOM 2814 O O . VAL B 2 331 ? 2.437 -29.128 -64.321 1.000 33.735 688 VAL A O 1
ATOM 2818 N N . THR B 2 332 ? 2.612 -30.491 -62.567 1.000 34.269 689 THR A N 1
ATOM 2819 C CA . THR B 2 332 ? 1.472 -29.901 -61.884 1.000 36.313 689 THR A CA 1
ATOM 2820 C C . THR B 2 332 ? 1.875 -29.531 -60.455 1.000 35.259 689 THR A C 1
ATOM 2821 O O . THR B 2 332 ? 2.925 -29.972 -59.942 1.000 32.185 689 THR A O 1
ATOM 2825 N N . TYR B 2 333 ? 1.000 -28.738 -59.815 1.000 37.549 690 TYR A N 1
ATOM 2826 C CA . TYR B 2 333 ? 1.395 -28.104 -58.548 1.000 42.208 690 TYR A CA 1
ATOM 2827 C C . TYR B 2 333 ? 0.256 -28.239 -57.557 1.000 43.474 690 TYR A C 1
ATOM 2828 O O . TYR B 2 333 ? -0.909 -28.137 -57.964 1.000 41.846 690 TYR A O 1
ATOM 2837 N N . GLU B 2 334 ? 0.596 -28.486 -56.284 1.000 40.383 691 GLU A N 1
ATOM 2838 C CA . GLU B 2 334 ? -0.451 -28.403 -55.265 1.000 42.252 691 GLU A CA 1
ATOM 2839 C C . GLU B 2 334 ? 0.001 -27.314 -54.308 1.000 36.915 691 GLU A C 1
ATOM 2840 O O . GLU B 2 334 ? 1.186 -27.302 -53.961 1.000 30.922 691 GLU A O 1
ATOM 2846 N N . ASN B 2 335 ? -0.903 -26.414 -53.941 1.000 39.322 692 ASN A N 1
ATOM 2847 C CA . ASN B 2 335 ? -0.543 -25.326 -53.020 1.000 40.062 692 ASN A CA 1
ATOM 2848 C C . ASN B 2 335 ? 0.651 -24.562 -53.581 1.000 37.838 692 ASN A C 1
ATOM 2849 O O . ASN B 2 335 ? 1.681 -24.353 -52.901 1.000 39.644 692 ASN A O 1
ATOM 2854 N N . GLN B 2 336 ? 0.474 -24.106 -54.818 1.000 34.394 693 GLN A N 1
ATOM 2855 C CA . GLN B 2 336 ? 1.514 -23.411 -55.542 1.000 34.891 693 GLN A CA 1
ATOM 2856 C C . GLN B 2 336 ? 1.793 -22.009 -54.969 1.000 38.843 693 GLN A C 1
ATOM 2857 O O . GLN B 2 336 ? 2.899 -21.478 -55.080 1.000 35.192 693 GLN A O 1
ATOM 2863 N N . GLU B 2 337 ? 0.763 -21.376 -54.406 1.000 40.408 694 GLU A N 1
ATOM 2864 C CA . GLU B 2 337 ? 0.796 -19.943 -54.150 1.000 42.597 694 GLU A CA 1
ATOM 2865 C C . GLU B 2 337 ? -0.064 -19.690 -52.899 1.000 41.326 694 GLU A C 1
ATOM 2866 O O . GLU B 2 337 ? -1.137 -20.247 -52.766 1.000 39.252 694 GLU A O 1
ATOM 2872 N N . GLY B 2 338 ? 0.397 -18.853 -51.983 1.000 39.104 695 GLY A N 1
ATOM 2873 C CA . GLY B 2 338 ? -0.475 -18.520 -50.857 1.000 42.482 695 GLY A CA 1
ATOM 2874 C C . GLY B 2 338 ? 0.236 -17.580 -49.890 1.000 43.009 695 GLY A C 1
ATOM 2875 O O . GLY B 2 338 ? 1.300 -17.020 -50.235 1.000 41.082 695 GLY A O 1
ATOM 2876 N N . ASP B 2 339 ? -0.402 -17.395 -48.722 1.000 42.872 696 ASP A N 1
ATOM 2877 C CA . ASP B 2 339 ? 0.183 -16.615 -47.634 1.000 47.566 696 ASP A CA 1
ATOM 2878 C C . ASP B 2 339 ? 0.591 -17.557 -46.518 1.000 41.841 696 ASP A C 1
ATOM 2879 O O . ASP B 2 339 ? -0.139 -18.487 -46.215 1.000 52.337 696 ASP A O 1
ATOM 2884 N N . LEU B 2 340 ? 1.763 -17.339 -45.952 1.000 38.842 697 LEU A N 1
ATOM 2885 C CA . LEU B 2 340 ? 2.297 -18.276 -44.979 1.000 42.557 697 LEU A CA 1
ATOM 2886 C C . LEU B 2 340 ? 1.898 -17.839 -43.563 1.000 49.956 697 LEU A C 1
ATOM 2887 O O . LEU B 2 340 ? 2.578 -17.022 -42.913 1.000 44.105 697 LEU A O 1
ATOM 2892 N N . ASN B 2 341 ? 0.780 -18.408 -43.088 1.000 49.872 698 ASN A N 1
ATOM 2893 C CA . ASN B 2 341 ? 0.266 -18.109 -41.754 1.000 53.419 698 ASN A CA 1
ATOM 2894 C C . ASN B 2 341 ? 0.325 -19.334 -40.847 1.000 53.584 698 ASN A C 1
ATOM 2895 O O . ASN B 2 341 ? 0.047 -19.218 -39.672 1.000 57.721 698 ASN A O 1
ATOM 2900 N N . LYS B 2 342 ? 0.618 -20.497 -41.417 1.000 44.298 699 LYS A N 1
ATOM 2901 C CA . LYS B 2 342 ? 0.924 -21.690 -40.666 1.000 47.263 699 LYS A CA 1
ATOM 2902 C C . LYS B 2 342 ? 1.911 -22.482 -41.508 1.000 45.900 699 LYS A C 1
ATOM 2903 O O . LYS B 2 342 ? 2.345 -21.992 -42.536 1.000 45.376 699 LYS A O 1
ATOM 2909 N N . ASP B 2 343 ? 2.346 -23.643 -41.036 1.000 42.941 700 ASP A N 1
ATOM 2910 C CA . ASP B 2 343 ? 3.306 -24.386 -41.830 1.000 44.118 700 ASP A CA 1
ATOM 2911 C C . ASP B 2 343 ? 2.600 -24.727 -43.142 1.000 48.530 700 ASP A C 1
ATOM 2912 O O . ASP B 2 343 ? 1.394 -24.975 -43.103 1.000 44.474 700 ASP A O 1
ATOM 2917 N N . GLU B 2 344 ? 3.311 -24.651 -44.283 1.000 43.980 701 GLU A N 1
ATOM 2918 C CA . GLU B 2 344 ? 2.704 -25.044 -45.561 1.000 47.271 701 GLU A CA 1
ATOM 2919 C C . GLU B 2 344 ? 3.652 -25.964 -46.331 1.000 39.336 701 GLU A C 1
ATOM 2920 O O . GLU B 2 344 ? 4.900 -25.839 -46.226 1.000 38.470 701 GLU A O 1
ATOM 2926 N N . THR B 2 345 ? 3.068 -26.901 -47.080 1.000 39.136 702 THR A N 1
ATOM 2927 C CA . THR B 2 345 ? 3.848 -27.739 -47.993 1.000 41.746 702 THR A CA 1
ATOM 2928 C C . THR B 2 345 ? 3.365 -27.459 -49.416 1.000 39.686 702 THR A C 1
ATOM 2929 O O . THR B 2 345 ? 2.170 -27.452 -49.699 1.000 40.308 702 THR A O 1
ATOM 2933 N N . SER B 2 346 ? 4.319 -27.159 -50.270 1.000 35.625 703 SER A N 1
ATOM 2934 C CA . SER B 2 346 ? 4.005 -26.881 -51.649 1.000 35.978 703 SER A CA 1
ATOM 2935 C C . SER B 2 346 ? 4.591 -28.028 -52.490 1.000 35.837 703 SER A C 1
ATOM 2936 O O . SER B 2 346 ? 5.788 -28.334 -52.323 1.000 30.820 703 SER A O 1
ATOM 2939 N N . THR B 2 347 ? 3.740 -28.702 -53.296 1.000 31.916 704 THR A N 1
ATOM 2940 C CA . THR B 2 347 ? 4.226 -29.938 -53.946 1.000 33.997 704 THR A CA 1
ATOM 2941 C C . THR B 2 347 ? 4.327 -29.768 -55.466 1.000 30.891 704 THR A C 1
ATOM 2942 O O . THR B 2 347 ? 3.347 -29.332 -56.101 1.000 30.887 704 THR A O 1
ATOM 2946 N N . VAL B 2 348 ? 5.478 -30.113 -56.038 1.000 30.424 705 VAL A N 1
ATOM 2947 C CA . VAL B 2 348 ? 5.655 -30.079 -57.503 1.000 28.350 705 VAL A CA 1
ATOM 2948 C C . VAL B 2 348 ? 5.647 -31.532 -57.982 1.000 30.874 705 VAL A C 1
ATOM 2949 O O . VAL B 2 348 ? 6.438 -32.337 -57.470 1.000 31.873 705 VAL A O 1
ATOM 2953 N N . THR B 2 349 ? 4.727 -31.881 -58.893 1.000 30.539 706 THR A N 1
ATOM 2954 C CA . THR B 2 349 ? 4.753 -33.240 -59.466 1.000 30.227 706 THR A CA 1
ATOM 2955 C C . THR B 2 349 ? 5.262 -33.185 -60.913 1.000 29.981 706 THR A C 1
ATOM 2956 O O . THR B 2 349 ? 4.772 -32.408 -61.734 1.000 30.807 706 THR A O 1
ATOM 2960 N N . ASN B 2 350 ? 6.296 -33.991 -61.182 1.000 31.316 707 ASN A N 1
ATOM 2961 C CA . ASN B 2 350 ? 6.854 -34.203 -62.469 1.000 29.527 707 ASN A CA 1
ATOM 2962 C C . ASN B 2 350 ? 6.394 -35.597 -62.949 1.000 33.295 707 ASN A C 1
ATOM 2963 O O . ASN B 2 350 ? 6.910 -36.639 -62.493 1.000 34.644 707 ASN A O 1
ATOM 2967 N N . HIS B 2 351 ? 5.413 -35.614 -63.841 1.000 31.261 708 HIS A N 1
ATOM 2968 C CA . HIS B 2 351 ? 4.890 -36.869 -64.417 1.000 33.489 708 HIS A CA 1
ATOM 2969 C C . HIS B 2 351 ? 5.579 -37.052 -65.783 1.000 30.734 708 HIS A C 1
ATOM 2970 O O . HIS B 2 351 ? 5.362 -36.268 -66.695 1.000 30.264 708 HIS A O 1
ATOM 2977 N N . LYS B 2 352 ? 6.444 -38.064 -65.933 1.000 32.326 709 LYS A N 1
ATOM 2978 C CA . LYS B 2 352 ? 7.119 -38.297 -67.193 1.000 34.419 709 LYS A CA 1
ATOM 2979 C C . LYS B 2 352 ? 6.134 -38.418 -68.369 1.000 32.890 709 LYS A C 1
ATOM 2980 O O . LYS B 2 352 ? 5.050 -38.992 -68.247 1.000 32.171 709 LYS A O 1
ATOM 2986 N N . LEU B 2 353 ? 6.463 -37.729 -69.485 1.000 34.331 710 LEU A N 1
ATOM 2987 C CA . LEU B 2 353 ? 5.505 -37.651 -70.593 1.000 30.814 710 LEU A CA 1
ATOM 2988 C C . LEU B 2 353 ? 5.468 -39.032 -71.225 1.000 31.944 710 LEU A C 1
ATOM 2989 O O . LEU B 2 353 ? 6.477 -39.724 -71.244 1.000 29.714 710 LEU A O 1
ATOM 2994 N N . PRO B 2 354 ? 4.311 -39.469 -71.750 1.000 30.552 711 PRO A N 1
ATOM 2995 C CA . PRO B 2 354 ? 4.213 -40.819 -72.324 1.000 30.235 711 PRO A CA 1
ATOM 2996 C C . PRO B 2 354 ? 4.914 -40.889 -73.696 1.000 33.766 711 PRO A C 1
ATOM 2997 O O . PRO B 2 354 ? 5.244 -39.864 -74.363 1.000 29.098 711 PRO A O 1
ATOM 3001 N N . SER B 2 355 ? 5.178 -42.130 -74.095 1.000 31.126 712 SER A N 1
ATOM 3002 C CA . SER B 2 355 ? 5.707 -42.331 -75.437 1.000 34.457 712 SER A CA 1
ATOM 3003 C C . SER B 2 355 ? 4.766 -43.233 -76.254 1.000 32.999 712 SER A C 1
ATOM 3004 O O . SER B 2 355 ? 3.932 -43.945 -75.687 1.000 33.187 712 SER A O 1
ATOM 3007 N N . LEU B 2 356 ? 4.878 -43.200 -77.599 1.000 32.499 713 LEU A N 1
ATOM 3008 C CA . LEU B 2 356 ? 4.168 -44.158 -78.445 1.000 30.829 713 LEU A CA 1
ATOM 3009 C C . LEU B 2 356 ? 5.205 -44.896 -79.297 1.000 30.061 713 LEU A C 1
ATOM 3010 O O . LEU B 2 356 ? 6.067 -44.283 -79.934 1.000 32.831 713 LEU A O 1
ATOM 3015 N N . SER B 2 357 ? 5.181 -46.227 -79.245 1.000 32.244 714 SER A N 1
ATOM 3016 C CA . SER B 2 357 ? 6.011 -47.108 -80.066 1.000 31.794 714 SER A CA 1
ATOM 3017 C C . SER B 2 357 ? 5.121 -47.762 -81.136 1.000 32.848 714 SER A C 1
ATOM 3018 O O . SER B 2 357 ? 3.983 -48.207 -80.835 1.000 33.619 714 SER A O 1
ATOM 3021 N N . VAL B 2 358 ? 5.634 -47.869 -82.377 1.000 31.698 715 VAL A N 1
ATOM 3022 C CA . VAL B 2 358 ? 4.867 -48.535 -83.453 1.000 33.431 715 VAL A CA 1
ATOM 3023 C C . VAL B 2 358 ? 5.839 -49.541 -84.094 1.000 34.243 715 VAL A C 1
ATOM 3024 O O . VAL B 2 358 ? 6.978 -49.191 -84.408 1.000 33.210 715 VAL A O 1
ATOM 3028 N N . THR B 2 359 ? 5.392 -50.799 -84.209 1.000 36.069 716 THR A N 1
ATOM 3029 C CA . THR B 2 359 ? 6.180 -51.921 -84.712 1.000 35.686 716 THR A CA 1
ATOM 3030 C C . THR B 2 359 ? 5.507 -52.386 -85.996 1.000 35.595 716 THR A C 1
ATOM 3031 O O . THR B 2 359 ? 4.252 -52.492 -86.064 1.000 35.210 716 THR A O 1
ATOM 3035 N N . LYS B 2 360 ? 6.338 -52.705 -87.012 1.000 40.611 717 LYS A N 1
ATOM 3036 C CA . LYS B 2 360 ? 5.859 -53.364 -88.227 1.000 35.635 717 LYS A CA 1
ATOM 3037 C C . LYS B 2 360 ? 6.241 -54.859 -88.203 1.000 41.519 717 LYS A C 1
ATOM 3038 O O . LYS B 2 360 ? 7.427 -55.186 -88.053 1.000 40.525 717 LYS A O 1
ATOM 3044 N N . LYS B 2 361 ? 5.220 -55.727 -88.335 1.000 36.916 718 LYS A N 1
ATOM 3045 C CA . LYS B 2 361 ? 5.418 -57.162 -88.448 1.000 47.284 718 LYS A CA 1
ATOM 3046 C C . LYS B 2 361 ? 4.989 -57.630 -89.845 1.000 47.244 718 LYS A C 1
ATOM 3047 O O . LYS B 2 361 ? 3.932 -57.213 -90.345 1.000 45.507 718 LYS A O 1
ATOM 3053 N N . VAL B 2 362 ? 5.802 -58.507 -90.455 1.000 50.497 719 VAL A N 1
ATOM 3054 C CA . VAL B 2 362 ? 5.455 -59.078 -91.779 1.000 61.452 719 VAL A CA 1
ATOM 3055 C C . VAL B 2 362 ? 5.385 -60.612 -91.715 1.000 59.270 719 VAL A C 1
ATOM 3056 O O . VAL B 2 362 ? 6.381 -61.226 -91.325 1.000 56.571 719 VAL A O 1
ATOM 3060 N N . THR B 2 363 ? 4.212 -61.186 -92.049 1.000 60.002 720 THR A N 1
ATOM 3061 C CA . THR B 2 363 ? 3.946 -62.625 -91.967 1.000 66.974 720 THR A CA 1
ATOM 3062 C C . THR B 2 363 ? 3.760 -63.204 -93.384 1.000 73.838 720 THR A C 1
ATOM 3063 O O . THR B 2 363 ? 3.233 -62.521 -94.281 1.000 72.659 720 THR A O 1
ATOM 3067 N N . GLY B 2 364 ? 4.236 -64.455 -93.606 1.000 85.887 721 GLY A N 1
ATOM 3068 C CA . GLY B 2 364 ? 4.119 -65.136 -94.907 1.000 83.095 721 GLY A CA 1
ATOM 3069 C C . GLY B 2 364 ? 5.444 -65.303 -95.656 1.000 82.352 721 GLY A C 1
ATOM 3070 O O . GLY B 2 364 ? 5.622 -64.663 -96.708 1.000 81.381 721 GLY A O 1
ATOM 3071 N N . LYS B 2 371 ? 11.316 -53.804 -98.501 1.000 70.870 728 LYS A N 1
ATOM 3072 C CA . LYS B 2 371 ? 9.983 -53.176 -98.566 1.000 69.234 728 LYS A CA 1
ATOM 3073 C C . LYS B 2 371 ? 9.792 -52.445 -97.247 1.000 70.772 728 LYS A C 1
ATOM 3074 O O . LYS B 2 371 ? 9.890 -53.028 -96.157 1.000 60.437 728 LYS A O 1
ATOM 3080 N N . SER B 2 372 ? 9.497 -51.162 -97.420 1.000 64.225 729 SER A N 1
ATOM 3081 C CA . SER B 2 372 ? 9.234 -50.208 -96.368 1.000 64.938 729 SER A CA 1
ATOM 3082 C C . SER B 2 372 ? 7.733 -49.962 -96.443 1.000 62.589 729 SER A C 1
ATOM 3083 O O . SER B 2 372 ? 7.191 -49.967 -97.537 1.000 60.703 729 SER A O 1
ATOM 3086 N N . PHE B 2 373 ? 7.078 -49.851 -95.275 1.000 50.304 730 PHE A N 1
ATOM 3087 C CA . PHE B 2 373 ? 5.638 -49.667 -95.136 1.000 46.774 730 PHE A CA 1
ATOM 3088 C C . PHE B 2 373 ? 5.356 -48.310 -94.475 1.000 51.367 730 PHE A C 1
ATOM 3089 O O . PHE B 2 373 ? 5.924 -47.967 -93.445 1.000 47.825 730 PHE A O 1
ATOM 3097 N N . LYS B 2 374 ? 4.474 -47.532 -95.083 1.000 50.993 731 LYS A N 1
ATOM 3098 C CA . LYS B 2 374 ? 4.205 -46.193 -94.650 1.000 47.331 731 LYS A CA 1
ATOM 3099 C C . LYS B 2 374 ? 3.010 -46.243 -93.704 1.000 49.382 731 LYS A C 1
ATOM 3100 O O . LYS B 2 374 ? 1.948 -46.793 -94.0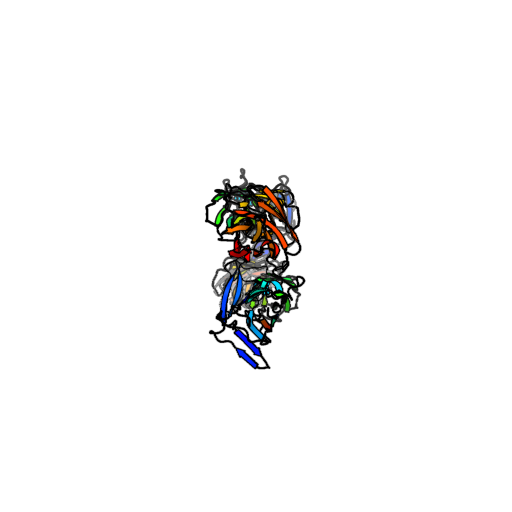62 1.000 42.894 731 LYS A O 1
ATOM 3106 N N . ILE B 2 375 ? 3.177 -45.583 -92.529 1.000 42.727 732 ILE A N 1
ATOM 3107 C CA . ILE B 2 375 ? 2.129 -45.658 -91.505 1.000 41.232 732 ILE A CA 1
ATOM 3108 C C . ILE B 2 375 ? 1.837 -44.235 -91.037 1.000 41.853 732 ILE A C 1
ATOM 3109 O O . ILE B 2 375 ? 2.789 -43.480 -90.778 1.000 42.293 732 ILE A O 1
ATOM 3114 N N . THR B 2 376 ? 0.543 -43.869 -90.985 1.000 37.753 733 THR A N 1
ATOM 3115 C CA . THR B 2 376 ? 0.187 -42.555 -90.499 1.000 41.864 733 THR A CA 1
ATOM 3116 C C . THR B 2 376 ? -0.222 -42.642 -89.013 1.000 44.070 733 THR A C 1
ATOM 3117 O O . THR B 2 376 ? -0.877 -43.621 -88.607 1.000 36.873 733 THR A O 1
ATOM 3121 N N . ILE B 2 377 ? 0.263 -41.665 -88.224 1.000 39.238 734 ILE A N 1
ATOM 3122 C CA . ILE B 2 377 ? -0.106 -41.525 -86.814 1.000 38.512 734 ILE A CA 1
ATOM 3123 C C . ILE B 2 377 ? -0.948 -40.258 -86.628 1.000 39.882 734 ILE A C 1
ATOM 3124 O O . ILE B 2 377 ? -0.477 -39.197 -87.060 1.000 37.311 734 ILE A O 1
ATOM 3129 N N . ASN B 2 378 ? -2.206 -40.400 -86.134 1.000 34.780 735 ASN A N 1
ATOM 3130 C CA . ASN B 2 378 ? -3.011 -39.244 -85.732 1.000 40.286 735 ASN A CA 1
ATOM 3131 C C . ASN B 2 378 ? -3.064 -39.118 -84.208 1.000 37.134 735 ASN A C 1
ATOM 3132 O O . ASN B 2 378 ? -3.318 -40.090 -83.505 1.000 34.417 735 ASN A O 1
ATOM 3137 N N . ILE B 2 379 ? -2.780 -37.912 -83.691 1.000 37.792 736 ILE A N 1
ATOM 3138 C CA . ILE B 2 379 ? -2.813 -37.702 -82.235 1.000 37.411 736 ILE A CA 1
ATOM 3139 C C . ILE B 2 379 ? -3.586 -36.404 -81.960 1.000 41.367 736 ILE A C 1
ATOM 3140 O O . ILE B 2 379 ? -3.371 -35.408 -82.667 1.000 38.077 736 ILE A O 1
ATOM 3145 N N . ARG B 2 380 ? -4.526 -36.456 -81.006 1.000 41.096 737 ARG A N 1
ATOM 3146 C CA . ARG B 2 380 ? -5.228 -35.255 -80.560 1.000 44.729 737 ARG A CA 1
ATOM 3147 C C . ARG B 2 380 ? -4.875 -35.104 -79.087 1.000 44.261 737 ARG A C 1
ATOM 3148 O O . ARG B 2 380 ? -4.841 -36.127 -78.414 1.000 44.008 737 ARG A O 1
ATOM 3156 N N . ASP B 2 381 ? -4.611 -33.888 -78.599 1.000 45.889 738 ASP A N 1
ATOM 3157 C CA . ASP B 2 381 ? -4.138 -33.675 -77.227 1.000 51.856 738 ASP A CA 1
ATOM 3158 C C . ASP B 2 381 ? -5.243 -33.906 -76.185 1.000 51.855 738 ASP A C 1
ATOM 3159 O O . ASP B 2 381 ? -6.356 -34.276 -76.559 1.000 49.720 738 ASP A O 1
ATOM 3164 N N . ALA B 2 382 ? -4.915 -33.695 -74.889 1.000 58.056 739 ALA A N 1
ATOM 3165 C CA . ALA B 2 382 ? -5.884 -33.959 -73.830 1.000 64.024 739 ALA A CA 1
ATOM 3166 C C . ALA B 2 382 ? -7.147 -33.111 -73.999 1.000 67.788 739 ALA A C 1
ATOM 3167 O O . ALA B 2 382 ? -8.250 -33.613 -73.769 1.000 70.988 739 ALA A O 1
ATOM 3169 N N . GLN B 2 383 ? -6.974 -31.864 -74.474 1.000 66.312 740 GLN A N 1
ATOM 3170 C CA . GLN B 2 383 ? -8.068 -30.941 -74.735 1.000 65.768 740 GLN A CA 1
ATOM 3171 C C . GLN B 2 383 ? -8.702 -31.201 -76.110 1.000 63.828 740 GLN A C 1
ATOM 3172 O O . GLN B 2 383 ? -9.436 -30.349 -76.572 1.000 62.343 740 GLN A O 1
ATOM 3178 N N . ASN B 2 384 ? -8.379 -32.318 -76.796 1.000 56.944 741 ASN A N 1
ATOM 3179 C CA . ASN B 2 384 ? -9.058 -32.702 -78.029 1.000 62.027 741 ASN A CA 1
ATOM 3180 C C . ASN B 2 384 ? -8.560 -31.980 -79.309 1.000 61.274 741 ASN A C 1
ATOM 3181 O O . ASN B 2 384 ? -9.103 -32.164 -80.412 1.000 64.167 741 ASN A O 1
ATOM 3186 N N . SER B 2 385 ? -7.482 -31.201 -79.236 1.000 54.482 742 SER A N 1
ATOM 3187 C CA . SER B 2 385 ? -7.080 -30.474 -80.435 1.000 59.119 742 SER A CA 1
ATOM 3188 C C . SER B 2 385 ? -5.929 -31.196 -81.147 1.000 52.625 742 SER A C 1
ATOM 3189 O O . SER B 2 385 ? -5.062 -31.812 -80.519 1.000 49.727 742 SER A O 1
ATOM 3192 N N . PRO B 2 386 ? -5.919 -31.175 -82.495 1.000 51.693 743 PRO A N 1
ATOM 3193 C CA . PRO B 2 386 ? -4.901 -31.901 -83.268 1.000 45.913 743 PRO A CA 1
ATOM 3194 C C . PRO B 2 386 ? -3.491 -31.470 -82.856 1.000 44.524 743 PRO A C 1
ATOM 3195 O O . PRO B 2 386 ? -3.249 -30.302 -82.611 1.000 43.553 743 PRO A O 1
ATOM 3199 N N . LEU B 2 387 ? -2.554 -32.425 -82.758 1.000 37.581 744 LEU A N 1
ATOM 3200 C CA . LEU B 2 387 ? -1.204 -32.107 -82.320 1.000 38.229 744 LEU A CA 1
ATOM 3201 C C . LEU B 2 387 ? -0.459 -31.394 -83.451 1.000 41.235 744 LEU A C 1
ATOM 3202 O O . LEU B 2 387 ? -0.604 -31.756 -84.641 1.000 38.258 744 LEU A O 1
ATOM 3207 N N . ASN B 2 388 ? 0.323 -30.379 -83.071 1.000 37.225 745 ASN A N 1
ATOM 3208 C CA . ASN B 2 388 ? 1.291 -29.732 -83.955 1.000 40.294 745 ASN A CA 1
ATOM 3209 C C . ASN B 2 388 ? 2.561 -29.608 -83.152 1.000 44.695 745 ASN A C 1
ATOM 3210 O O . ASN B 2 388 ? 2.522 -28.961 -82.118 1.000 53.464 745 ASN A O 1
ATOM 3215 N N . GLY B 2 389 ? 3.662 -30.192 -83.612 1.000 37.453 746 GLY A N 1
ATOM 3216 C CA . GLY B 2 389 ? 4.956 -29.987 -82.945 1.000 34.895 746 GLY A CA 1
ATOM 3217 C C . GLY B 2 389 ? 5.855 -31.120 -83.473 1.000 36.358 746 GLY A C 1
ATOM 3218 O O . GLY B 2 389 ? 5.378 -32.018 -84.205 1.000 31.776 746 GLY A O 1
ATOM 3219 N N . THR B 2 390 ? 7.120 -31.084 -83.037 1.000 37.202 747 THR A N 1
ATOM 3220 C CA . THR B 2 390 ? 8.173 -32.020 -83.411 1.000 38.028 747 THR A CA 1
ATOM 3221 C C . THR B 2 390 ? 8.642 -32.718 -82.130 1.000 41.126 747 THR A C 1
ATOM 3222 O O . THR B 2 390 ? 8.834 -32.075 -81.102 1.000 36.436 747 THR A O 1
ATOM 3226 N N . TYR B 2 391 ? 8.829 -34.036 -82.210 1.000 36.229 748 TYR A N 1
ATOM 3227 C CA . TYR B 2 391 ? 9.117 -34.929 -81.103 1.000 36.566 748 TYR A CA 1
ATOM 3228 C C . TYR B 2 391 ? 10.303 -35.797 -81.514 1.000 40.933 748 TYR A C 1
ATOM 3229 O O . TYR B 2 391 ? 10.544 -36.066 -82.718 1.000 41.399 748 TYR A O 1
ATOM 3238 N N . THR B 2 392 ? 11.076 -36.221 -80.513 1.000 36.345 749 THR A N 1
ATOM 3239 C CA . THR B 2 392 ? 12.198 -37.101 -80.812 1.000 40.341 749 THR A CA 1
ATOM 3240 C C . THR B 2 392 ? 11.632 -38.494 -81.060 1.000 41.342 749 THR A C 1
ATOM 3241 O O . THR B 2 392 ? 10.865 -38.975 -80.249 1.000 39.660 749 THR A O 1
ATOM 3245 N N . ALA B 2 393 ? 12.053 -39.127 -82.152 1.000 37.076 750 ALA A N 1
ATOM 3246 C CA . ALA B 2 393 ? 11.690 -40.476 -82.486 1.000 41.997 750 ALA A CA 1
ATOM 3247 C C . ALA B 2 393 ? 12.984 -41.259 -82.666 1.000 46.568 750 ALA A C 1
ATOM 3248 O O . ALA B 2 393 ? 13.936 -40.702 -83.183 1.000 50.253 750 ALA A O 1
ATOM 3250 N N . THR B 2 394 ? 12.985 -42.545 -82.267 1.000 43.235 751 THR A N 1
ATOM 3251 C CA . THR B 2 394 ? 14.173 -43.363 -82.340 1.000 46.423 751 THR A CA 1
ATOM 3252 C C . THR B 2 394 ? 13.781 -44.637 -83.062 1.000 50.015 751 THR A C 1
ATOM 3253 O O . THR B 2 394 ? 12.791 -45.275 -82.682 1.000 44.647 751 THR A O 1
ATOM 3257 N N . VAL B 2 395 ? 14.556 -44.947 -84.108 1.000 54.547 752 VAL A N 1
ATOM 3258 C CA . VAL B 2 395 ? 14.541 -46.266 -84.723 1.000 67.734 752 VAL A CA 1
ATOM 3259 C C . VAL B 2 395 ? 15.963 -46.845 -84.698 1.000 72.091 752 VAL A C 1
ATOM 3260 O O . VAL B 2 395 ? 16.869 -46.282 -85.316 1.000 71.030 752 VAL A O 1
ATOM 3264 N N . ASN B 2 396 ? 16.150 -47.961 -83.970 1.000 76.284 753 ASN A N 1
ATOM 3265 C CA . ASN B 2 396 ? 17.426 -48.665 -83.859 1.000 82.947 753 ASN A CA 1
ATOM 3266 C C . ASN B 2 396 ? 18.526 -47.703 -83.456 1.000 74.765 753 ASN A C 1
ATOM 3267 O O . ASN B 2 396 ? 19.612 -47.747 -84.022 1.000 80.245 753 ASN A O 1
ATOM 3272 N N . ASN B 2 397 ? 18.191 -46.825 -82.514 1.000 69.625 754 ASN A N 1
ATOM 3273 C CA . ASN B 2 397 ? 19.164 -45.942 -81.920 1.000 74.759 754 ASN A CA 1
ATOM 3274 C C . ASN B 2 397 ? 19.563 -44.822 -82.866 1.000 72.848 754 ASN A C 1
ATOM 3275 O O . ASN B 2 397 ? 20.477 -44.104 -82.520 1.000 76.807 754 ASN A O 1
ATOM 3280 N N . LYS B 2 398 ? 18.902 -44.682 -84.028 1.000 79.076 755 LYS A N 1
ATOM 3281 C CA . LYS B 2 398 ? 18.958 -43.452 -84.817 1.000 74.437 755 LYS A CA 1
ATOM 3282 C C . LYS B 2 398 ? 17.853 -42.535 -84.301 1.000 70.119 755 LYS A C 1
ATOM 3283 O O . LYS B 2 398 ? 16.686 -42.896 -84.395 1.000 65.477 755 LYS A O 1
ATOM 3289 N N . ARG B 2 399 ? 18.223 -41.375 -83.740 1.000 65.774 756 ARG A N 1
ATOM 3290 C CA . ARG B 2 399 ? 17.268 -40.370 -83.303 1.000 69.180 756 ARG A CA 1
ATOM 3291 C C . ARG B 2 399 ? 16.968 -39.444 -84.477 1.000 72.671 756 ARG A C 1
ATOM 3292 O O . ARG B 2 399 ? 17.874 -38.806 -84.972 1.000 76.193 756 ARG A O 1
ATOM 3300 N N . THR B 2 400 ? 15.701 -39.370 -84.910 1.000 66.824 757 THR A N 1
ATOM 3301 C CA . THR B 2 400 ? 15.233 -38.383 -85.878 1.000 66.428 757 THR A CA 1
ATOM 3302 C C . THR B 2 400 ? 14.102 -37.532 -85.278 1.000 59.180 757 THR A C 1
ATOM 3303 O O . THR B 2 400 ? 13.297 -38.032 -84.505 1.000 56.627 757 THR A O 1
ATOM 3307 N N . PRO B 2 401 ? 13.958 -36.237 -85.652 1.000 53.804 758 PRO A N 1
ATOM 3308 C CA . PRO B 2 401 ? 12.737 -35.492 -85.368 1.000 49.198 758 PRO A CA 1
ATOM 3309 C C . PRO B 2 401 ? 11.552 -36.043 -86.156 1.000 46.188 758 PRO A C 1
ATOM 3310 O O . PRO B 2 401 ? 11.698 -36.316 -87.321 1.000 44.949 758 PRO A O 1
ATOM 3314 N N . LEU B 2 402 ? 10.374 -36.211 -85.537 1.000 42.548 759 LEU A N 1
ATOM 3315 C CA . LEU B 2 402 ? 9.130 -36.534 -86.237 1.000 32.213 759 LEU A CA 1
ATOM 3316 C C . LEU B 2 402 ? 8.135 -35.407 -85.968 1.000 34.332 759 LEU A C 1
ATOM 3317 O O . LEU B 2 402 ? 7.855 -35.034 -84.796 1.000 31.465 759 LEU A O 1
ATOM 3322 N N . GLN B 2 403 ? 7.619 -34.811 -87.040 1.000 30.173 760 GLN A N 1
ATOM 3323 C CA . GLN B 2 403 ? 6.783 -33.624 -86.912 1.000 33.730 760 GLN A CA 1
ATOM 3324 C C . GLN B 2 403 ? 5.314 -33.970 -87.166 1.000 35.106 760 GLN A C 1
ATOM 3325 O O . GLN B 2 403 ? 5.012 -34.671 -88.144 1.000 36.167 760 GLN A O 1
ATOM 3331 N N . PHE B 2 404 ? 4.416 -33.450 -86.327 1.000 34.115 761 PHE A N 1
ATOM 3332 C CA . PHE B 2 404 ? 2.965 -33.607 -86.446 1.000 33.495 761 PHE A CA 1
ATOM 3333 C C . PHE B 2 404 ? 2.466 -32.294 -87.005 1.000 35.460 761 PHE A C 1
ATOM 3334 O O . PHE B 2 404 ? 2.886 -31.216 -86.543 1.000 34.549 761 PHE A O 1
ATOM 3342 N N . THR B 2 405 ? 1.635 -32.346 -88.051 1.000 33.473 762 THR A N 1
ATOM 3343 C CA . THR B 2 405 ? 0.976 -31.166 -88.562 1.000 32.513 762 THR A CA 1
ATOM 3344 C C . THR B 2 405 ? -0.514 -31.442 -88.552 1.000 34.512 762 THR A C 1
ATOM 3345 O O . THR B 2 405 ? -0.966 -32.482 -89.060 1.000 36.465 762 THR A O 1
ATOM 3349 N N . ASN B 2 406 ? -1.250 -30.607 -87.822 1.000 35.556 763 ASN A N 1
ATOM 3350 C CA . ASN B 2 406 ? -2.684 -30.762 -87.740 1.000 39.520 763 ASN A CA 1
ATOM 3351 C C . ASN B 2 406 ? -3.003 -32.193 -87.263 1.000 41.772 763 ASN A C 1
ATOM 3352 O O . ASN B 2 406 ? -4.022 -32.756 -87.616 1.000 43.231 763 ASN A O 1
ATOM 3357 N N . GLY B 2 407 ? -2.192 -32.762 -86.374 1.000 39.428 764 GLY A N 1
ATOM 3358 C CA . GLY B 2 407 ? -2.563 -34.040 -85.791 1.000 40.232 764 GLY A CA 1
ATOM 3359 C C . GLY B 2 407 ? -1.859 -35.205 -86.479 1.000 39.054 764 GLY A C 1
ATOM 3360 O O . GLY B 2 407 ? -1.829 -36.312 -85.928 1.000 40.510 764 GLY A O 1
ATOM 3361 N N . ARG B 2 408 ? -1.250 -34.945 -87.636 1.000 34.994 765 ARG A N 1
ATOM 3362 C CA . ARG B 2 408 ? -0.817 -36.105 -88.423 1.000 36.149 765 ARG A CA 1
ATOM 3363 C C . ARG B 2 408 ? 0.692 -36.141 -88.580 1.000 31.998 765 ARG A C 1
ATOM 3364 O O . ARG B 2 408 ? 1.324 -35.142 -88.864 1.000 34.542 765 ARG A O 1
ATOM 3372 N N . ALA B 2 409 ? 1.287 -37.312 -88.421 1.000 31.520 766 ALA A N 1
ATOM 3373 C CA . ALA B 2 409 ? 2.672 -37.550 -88.823 1.000 33.575 766 ALA A CA 1
ATOM 3374 C C . ALA B 2 409 ? 2.678 -38.865 -89.601 1.000 34.593 766 ALA A C 1
ATOM 3375 O O . ALA B 2 409 ? 1.740 -39.657 -89.474 1.000 35.427 766 ALA A O 1
ATOM 3377 N N . SER B 2 410 ? 3.778 -39.137 -90.303 1.000 39.199 767 SER A N 1
ATOM 3378 C CA . SER B 2 410 ? 3.928 -40.420 -90.976 1.000 39.829 767 SER A CA 1
ATOM 3379 C C . SER B 2 410 ? 5.342 -40.911 -90.789 1.000 39.821 767 SER A C 1
ATOM 3380 O O . SER B 2 410 ? 6.300 -40.126 -90.763 1.000 35.284 767 SER A O 1
ATOM 3383 N N . ILE B 2 411 ? 5.417 -42.247 -90.693 1.000 35.454 768 ILE A N 1
ATOM 3384 C CA . ILE B 2 411 ? 6.674 -42.935 -90.505 1.000 38.626 768 ILE A CA 1
ATOM 3385 C C . ILE B 2 411 ? 6.762 -44.030 -91.582 1.000 39.060 768 ILE A C 1
ATOM 3386 O O . ILE B 2 411 ? 5.742 -44.439 -92.167 1.000 38.862 768 ILE A O 1
ATOM 3391 N N . ASP B 2 412 ? 8.000 -44.502 -91.780 1.000 41.905 769 ASP A N 1
ATOM 3392 C CA . ASP B 2 412 ? 8.242 -45.654 -92.630 1.000 50.561 769 ASP A CA 1
ATOM 3393 C C . ASP B 2 412 ? 8.948 -46.733 -91.821 1.000 45.484 769 ASP A C 1
ATOM 3394 O O . ASP B 2 412 ? 9.987 -46.439 -91.238 1.000 51.394 769 ASP A O 1
ATOM 3399 N N . LEU B 2 413 ? 8.405 -47.965 -91.845 1.000 40.595 770 LEU A N 1
ATOM 3400 C CA . LEU B 2 413 ? 8.996 -49.088 -91.141 1.000 40.125 770 LEU A CA 1
ATOM 3401 C C . LEU B 2 413 ? 9.224 -50.285 -92.093 1.000 44.275 770 LEU A C 1
ATOM 3402 O O . LEU B 2 413 ? 8.314 -50.713 -92.796 1.000 42.130 770 LEU A O 1
ATOM 3407 N N . ASN B 2 414 ? 10.385 -50.928 -91.959 1.000 47.430 771 ASN A N 1
ATOM 3408 C CA . ASN B 2 414 ? 10.662 -52.264 -92.480 1.000 50.073 771 ASN A CA 1
ATOM 3409 C C . ASN B 2 414 ? 10.163 -53.299 -91.474 1.000 56.496 771 ASN A C 1
ATOM 3410 O O . ASN B 2 414 ? 9.910 -52.992 -90.287 1.000 46.457 771 ASN A O 1
ATOM 3415 N N . LYS B 2 415 ? 10.026 -54.551 -91.968 1.000 50.711 772 LYS A N 1
ATOM 3416 C CA . LYS B 2 415 ? 9.753 -55.702 -91.132 1.000 50.073 772 LYS A CA 1
ATOM 3417 C C . LYS B 2 415 ? 10.586 -55.676 -89.857 1.000 46.830 772 LYS A C 1
ATOM 3418 O O . LYS B 2 415 ? 11.788 -55.466 -89.907 1.000 50.326 772 LYS A O 1
ATOM 3424 N N . ASP B 2 416 ? 9.907 -55.862 -88.715 1.000 49.828 773 ASP A N 1
ATOM 3425 C CA . ASP B 2 416 ? 10.472 -55.995 -87.376 1.000 52.523 773 ASP A CA 1
ATOM 3426 C C . ASP B 2 416 ? 11.113 -54.695 -86.861 1.000 51.706 773 ASP A C 1
ATOM 3427 O O . ASP B 2 416 ? 11.895 -54.728 -85.900 1.000 50.090 773 ASP A O 1
ATOM 3432 N N . GLN B 2 417 ? 10.835 -53.557 -87.493 1.000 43.646 774 GLN A N 1
ATOM 3433 C CA . GLN B 2 417 ? 11.359 -52.327 -86.922 1.000 46.798 774 GLN A CA 1
ATOM 3434 C C . GLN B 2 417 ? 10.309 -51.716 -85.995 1.000 42.900 774 GLN A C 1
ATOM 3435 O O . GLN B 2 417 ? 9.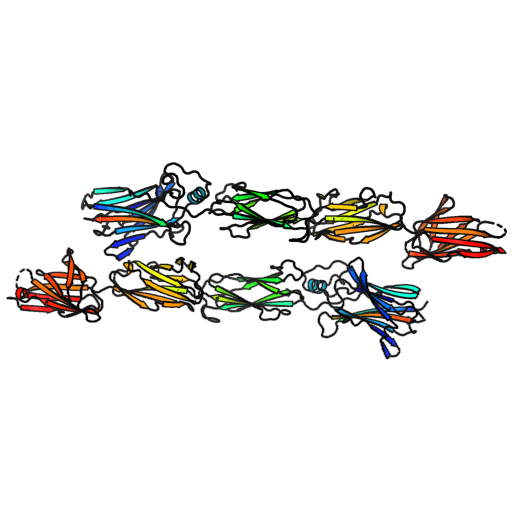080 -51.830 -86.247 1.000 40.292 774 GLN A O 1
ATOM 3441 N N . THR B 2 418 ? 10.824 -51.043 -84.958 1.000 41.761 775 THR A N 1
ATOM 3442 C CA . THR B 2 418 ? 10.004 -50.298 -83.999 1.000 42.637 775 THR A CA 1
ATOM 3443 C C . THR B 2 418 ? 10.476 -48.855 -84.022 1.000 39.836 775 THR A C 1
ATOM 3444 O O . THR B 2 418 ? 11.703 -48.597 -83.926 1.000 42.023 775 THR A O 1
ATOM 3448 N N . ILE B 2 419 ? 9.527 -47.914 -84.106 1.000 36.757 776 ILE A N 1
ATOM 3449 C CA . ILE B 2 419 ? 9.950 -46.544 -83.806 1.000 36.324 776 ILE A CA 1
ATOM 3450 C C . ILE B 2 419 ? 9.323 -46.163 -82.446 1.000 37.363 776 ILE A C 1
ATOM 3451 O O . ILE B 2 419 ? 8.126 -46.441 -82.212 1.000 34.636 776 ILE A O 1
ATOM 3456 N N . LYS B 2 420 ? 10.077 -45.438 -81.617 1.000 29.965 777 LYS A N 1
ATOM 3457 C CA . LYS B 2 420 ? 9.552 -45.001 -80.325 1.000 33.797 777 LYS A CA 1
ATOM 3458 C C . LYS B 2 420 ? 9.577 -43.459 -80.300 1.000 33.284 777 LYS A C 1
ATOM 3459 O O . LYS B 2 420 ? 10.640 -42.825 -80.440 1.000 33.477 777 LYS A O 1
ATOM 3465 N N . ILE B 2 421 ? 8.393 -42.870 -80.129 1.000 28.803 778 ILE A N 1
ATOM 3466 C CA . ILE B 2 421 ? 8.255 -41.426 -80.178 1.000 32.791 778 ILE A CA 1
ATOM 3467 C C . ILE B 2 421 ? 8.046 -40.936 -78.751 1.000 34.209 778 ILE A C 1
ATOM 3468 O O . ILE B 2 421 ? 7.007 -41.280 -78.159 1.000 30.075 778 ILE A O 1
ATOM 3473 N N . ASP B 2 422 ? 8.981 -40.115 -78.262 1.000 32.756 779 ASP A N 1
ATOM 3474 C CA . ASP B 2 422 ? 9.007 -39.646 -76.867 1.000 38.404 779 ASP A CA 1
ATOM 3475 C C . ASP B 2 422 ? 8.403 -38.241 -76.712 1.000 35.601 779 ASP A C 1
ATOM 3476 O O . ASP B 2 422 ? 8.408 -37.451 -77.678 1.000 33.182 779 ASP A O 1
ATOM 3481 N N . GLY B 2 423 ? 7.925 -37.914 -75.473 1.000 32.738 780 GLY A N 1
ATOM 3482 C CA . GLY B 2 423 ? 7.632 -36.532 -75.089 1.000 30.894 780 GLY A CA 1
ATOM 3483 C C . GLY B 2 423 ? 6.248 -36.138 -75.584 1.000 33.559 780 GLY A C 1
ATOM 3484 O O . GLY B 2 423 ? 6.000 -34.950 -75.707 1.000 32.397 780 GLY A O 1
ATOM 3485 N N . LEU B 2 424 ? 5.345 -37.108 -75.894 1.000 28.207 781 LEU A N 1
ATOM 3486 C CA . LEU B 2 424 ? 4.015 -36.686 -76.368 1.000 31.217 781 LEU A CA 1
ATOM 3487 C C . LEU B 2 424 ? 3.142 -36.162 -75.198 1.000 35.078 781 LEU A C 1
ATOM 3488 O O . LEU B 2 424 ? 3.440 -36.401 -74.009 1.000 40.301 781 LEU A O 1
ATOM 3493 N N . PRO B 2 425 ? 2.026 -35.443 -75.451 1.000 36.160 782 PRO A N 1
ATOM 3494 C CA . PRO B 2 425 ? 1.298 -34.866 -74.308 1.000 34.975 782 PRO A CA 1
ATOM 3495 C C . PRO B 2 425 ? 0.512 -35.899 -73.517 1.000 38.917 782 PRO A C 1
ATOM 3496 O O . PRO B 2 425 ? -0.049 -36.852 -74.080 1.000 37.035 782 PRO A O 1
ATOM 3500 N N . LEU B 2 426 ? 0.547 -35.770 -72.183 1.000 38.234 783 LEU A N 1
ATOM 3501 C CA . LEU B 2 426 ? -0.133 -36.677 -71.277 1.000 36.673 783 LEU A CA 1
ATOM 3502 C C . LEU B 2 426 ? -1.637 -36.699 -71.583 1.000 37.872 783 LEU A C 1
ATOM 3503 O O . LEU B 2 426 ? -2.261 -35.652 -71.749 1.000 39.112 783 LEU A O 1
ATOM 3508 N N . ASP B 2 427 ? -2.232 -37.912 -71.695 1.000 38.119 784 ASP A N 1
ATOM 3509 C CA . ASP B 2 427 ? -3.682 -38.079 -71.824 1.000 40.413 784 ASP A CA 1
ATOM 3510 C C . ASP B 2 427 ? -4.189 -37.689 -73.214 1.000 40.847 784 ASP A C 1
ATOM 3511 O O . ASP B 2 427 ? -5.372 -37.553 -73.413 1.000 45.486 784 ASP A O 1
ATOM 3516 N N . SER B 2 428 ? -3.299 -37.585 -74.200 1.000 41.516 785 SER A N 1
ATOM 3517 C CA . SER B 2 428 ? -3.713 -37.458 -75.584 1.000 42.227 785 SER A CA 1
ATOM 3518 C C . SER B 2 428 ? -4.136 -38.840 -76.132 1.000 40.151 785 SER A C 1
ATOM 3519 O O . SER B 2 428 ? -3.945 -39.876 -75.473 1.000 38.914 785 SER A O 1
ATOM 3522 N N . HIS B 2 429 ? -4.775 -38.859 -77.311 1.000 36.000 786 HIS A N 1
ATOM 3523 C CA . HIS B 2 429 ? -5.274 -40.101 -77.903 1.000 41.883 786 HIS A CA 1
ATOM 3524 C C . HIS B 2 429 ? -4.611 -40.268 -79.270 1.000 37.133 786 HIS A C 1
ATOM 3525 O O . HIS B 2 429 ? -4.528 -39.310 -80.016 1.000 33.697 786 HIS A O 1
ATOM 3532 N N . TYR B 2 430 ? -4.172 -41.486 -79.599 1.000 35.274 787 TYR A N 1
ATOM 3533 C CA . TYR B 2 430 ? -3.548 -41.757 -80.882 1.000 33.909 787 TYR A CA 1
ATOM 3534 C C . TYR B 2 430 ? -4.406 -42.759 -81.695 1.000 41.486 787 TYR A C 1
ATOM 3535 O O . TYR B 2 430 ? -5.137 -43.579 -81.122 1.000 37.561 787 TYR A O 1
ATOM 3544 N N . THR B 2 431 ? -4.328 -42.687 -83.049 1.000 39.246 788 THR A N 1
ATOM 3545 C CA . THR B 2 431 ? -4.706 -43.823 -83.882 1.000 39.473 788 THR A CA 1
ATOM 3546 C C . THR B 2 431 ? -3.580 -44.029 -84.886 1.000 39.678 788 THR A C 1
ATOM 3547 O O . THR B 2 431 ? -3.007 -43.030 -85.321 1.000 41.978 788 THR A O 1
ATOM 3551 N N . VAL B 2 432 ? -3.258 -45.293 -85.257 1.000 36.659 789 VAL A N 1
ATOM 3552 C CA . VAL B 2 432 ? -2.339 -45.524 -86.351 1.000 35.206 789 VAL A CA 1
ATOM 3553 C C . VAL B 2 432 ? -3.084 -46.175 -87.522 1.000 43.758 789 VAL A C 1
ATOM 3554 O O . VAL B 2 432 ? -4.083 -46.862 -87.311 1.000 42.792 789 VAL A O 1
ATOM 3558 N N . GLU B 2 433 ? -2.649 -45.882 -88.755 1.000 38.078 790 GLU A N 1
ATOM 3559 C CA . GLU B 2 433 ? -3.310 -46.480 -89.894 1.000 46.440 790 GLU A CA 1
ATOM 3560 C C . GLU B 2 433 ? -2.288 -46.624 -91.013 1.000 44.021 790 GLU A C 1
ATOM 3561 O O . GLU B 2 433 ? -1.591 -45.656 -91.339 1.000 40.321 790 GLU A O 1
ATOM 3567 N N . GLU B 2 434 ? -2.166 -47.833 -91.564 1.000 42.127 791 GLU A N 1
ATOM 3568 C CA . GLU B 2 434 ? -1.230 -48.044 -92.671 1.000 50.188 791 GLU A CA 1
ATOM 3569 C C . GLU B 2 434 ? -1.786 -47.401 -93.941 1.000 48.336 791 GLU A C 1
ATOM 3570 O O . GLU B 2 434 ? -2.993 -47.396 -94.163 1.000 51.401 791 GLU A O 1
ATOM 3576 N N . GLU B 2 435 ? -0.905 -46.764 -94.727 1.000 52.372 792 GLU A N 1
ATOM 3577 C CA . GLU B 2 435 ? -1.341 -46.096 -95.948 1.000 61.519 792 GLU A CA 1
ATOM 3578 C C . GLU B 2 435 ? -1.809 -47.161 -96.966 1.000 63.152 792 GLU A C 1
ATOM 3579 O O . GLU B 2 435 ? -1.223 -48.240 -97.025 1.000 57.626 792 GLU A O 1
ATOM 3585 N N . THR B 2 436 ? -2.856 -46.846 -97.736 1.000 68.779 793 THR A N 1
ATOM 3586 C CA . THR B 2 436 ? -3.445 -47.765 -98.728 1.000 78.700 793 THR A CA 1
ATOM 3587 C C . THR B 2 436 ? -2.422 -48.393 -99.691 1.000 73.561 793 THR A C 1
ATOM 3588 O O . THR B 2 436 ? -2.472 -49.600 -99.910 1.000 74.528 793 THR A O 1
ATOM 3592 N N . ASN B 2 437 ? -1.466 -47.594 -100.176 1.000 70.587 794 ASN A N 1
ATOM 3593 C CA . ASN B 2 437 ? -0.478 -48.084 -101.134 1.000 76.160 794 ASN A CA 1
ATOM 3594 C C . ASN B 2 437 ? 0.521 -49.051 -100.518 1.000 76.401 794 ASN A C 1
ATOM 3595 O O . ASN B 2 437 ? 0.999 -49.993 -101.184 1.000 70.585 794 ASN A O 1
ATOM 3600 N N . SER B 2 438 ? 0.833 -48.785 -99.251 1.000 65.755 795 SER A N 1
ATOM 3601 C CA . SER B 2 438 ? 1.702 -49.679 -98.508 1.000 70.887 795 SER A CA 1
ATOM 3602 C C . SER B 2 438 ? 1.023 -51.028 -98.224 1.000 66.057 795 SER A C 1
ATOM 3603 O O . SER B 2 438 ? 1.704 -52.047 -98.120 1.000 68.563 795 SER A O 1
ATOM 3606 N N . SER B 2 439 ? -0.311 -51.021 -98.081 1.000 66.692 796 SER A N 1
ATOM 3607 C CA . SER B 2 439 ? -1.066 -52.193 -97.660 1.000 65.788 796 SER A CA 1
ATOM 3608 C C . SER B 2 439 ? -1.523 -53.077 -98.849 1.000 75.172 796 SER A C 1
ATOM 3609 O O . SER B 2 439 ? -2.053 -54.176 -98.646 1.000 72.517 796 SER A O 1
ATOM 3612 N N . ARG B 2 440 ? -1.323 -52.608 -100.090 1.000 79.218 797 ARG A N 1
ATOM 3613 C CA . ARG B 2 440 ? -1.759 -53.372 -101.246 1.000 87.178 797 ARG A CA 1
ATOM 3614 C C . ARG B 2 440 ? -0.929 -54.653 -101.328 1.000 85.069 797 ARG A C 1
ATOM 3615 O O . ARG B 2 440 ? 0.284 -54.615 -101.152 1.000 87.161 797 ARG A O 1
ATOM 3623 N N . GLY B 2 441 ? -1.601 -55.790 -101.549 1.000 86.712 798 GLY A N 1
ATOM 3624 C CA . GLY B 2 441 ? -0.964 -57.102 -101.571 1.000 83.592 798 GLY A CA 1
ATOM 3625 C C . GLY B 2 441 ? -0.968 -57.811 -100.211 1.000 81.280 798 GLY A C 1
ATOM 3626 O O . GLY B 2 441 ? -0.552 -58.973 -100.119 1.000 82.692 798 GLY A O 1
ATOM 3627 N N . TYR B 2 442 ? -1.393 -57.084 -99.147 1.000 77.870 799 TYR A N 1
ATOM 3628 C CA . TYR B 2 442 ? -1.325 -57.550 -97.764 1.000 66.098 799 TYR A CA 1
ATOM 3629 C C . TYR B 2 442 ? -2.680 -57.415 -97.097 1.000 65.380 799 TYR A C 1
ATOM 3630 O O . TYR B 2 442 ? -3.406 -56.466 -97.342 1.000 69.261 799 TYR A O 1
ATOM 3639 N N . GLN B 2 443 ? -3.014 -58.378 -96.249 1.000 62.202 800 GLN A N 1
ATOM 3640 C CA . GLN B 2 443 ? -4.035 -58.172 -95.242 1.000 67.179 800 GLN A CA 1
ATOM 3641 C C . GLN B 2 443 ? -3.348 -57.495 -94.025 1.000 62.068 800 GLN A C 1
ATOM 3642 O O . GLN B 2 443 ? -2.331 -57.979 -93.508 1.000 56.126 800 GLN A O 1
ATOM 3648 N N . VAL B 2 444 ? -3.914 -56.366 -93.583 1.000 64.846 801 VAL A N 1
ATOM 3649 C CA . VAL B 2 444 ? -3.351 -55.566 -92.486 1.000 57.755 801 VAL A CA 1
ATOM 3650 C C . VAL B 2 444 ? -4.145 -55.813 -91.209 1.000 50.758 801 VAL A C 1
ATOM 3651 O O . VAL B 2 444 ? -5.327 -55.508 -91.193 1.000 54.829 801 VAL A O 1
ATOM 3655 N N . SER B 2 445 ? -3.474 -56.227 -90.133 1.000 44.567 802 SER A N 1
ATOM 3656 C CA . SER B 2 445 ? -4.127 -56.271 -88.824 1.000 50.113 802 SER A CA 1
ATOM 3657 C C . SER B 2 445 ? -3.332 -55.415 -87.810 1.000 44.520 802 SER A C 1
ATOM 3658 O O . SER B 2 445 ? -2.156 -55.104 -88.031 1.000 40.666 802 SER A O 1
ATOM 3661 N N . TYR B 2 446 ? -3.998 -55.007 -86.742 1.000 41.498 803 TYR A N 1
ATOM 3662 C CA . TYR B 2 446 ? -3.392 -54.040 -85.818 1.000 41.512 803 TYR A CA 1
ATOM 3663 C C . TYR B 2 446 ? -3.565 -54.571 -84.411 1.000 39.391 803 TYR A C 1
ATOM 3664 O O . TYR B 2 446 ? -4.628 -55.106 -84.106 1.000 38.664 803 TYR A O 1
ATOM 3673 N N . GLU B 2 447 ? -2.568 -54.349 -83.555 1.000 38.400 804 GLU A N 1
ATOM 3674 C CA . GLU B 2 447 ? -2.758 -54.462 -82.101 1.000 40.467 804 GLU A CA 1
ATOM 3675 C C . GLU B 2 447 ? -2.619 -53.055 -81.491 1.000 38.900 804 GLU A C 1
ATOM 3676 O O . GLU B 2 447 ? -1.647 -52.350 -81.813 1.000 34.429 804 GLU A O 1
ATOM 3682 N N . ASN B 2 448 ? -3.654 -52.619 -80.748 1.000 36.042 805 ASN A N 1
ATOM 3683 C CA . ASN B 2 448 ? -3.701 -51.329 -80.078 1.000 38.133 805 ASN A CA 1
ATOM 3684 C C . ASN B 2 448 ? -3.655 -50.272 -81.161 1.000 40.174 805 ASN A C 1
ATOM 3685 O O . ASN B 2 448 ? -2.856 -49.310 -81.065 1.000 39.646 805 ASN A O 1
ATOM 3690 N N . GLN B 2 449 ? -4.571 -50.404 -82.133 1.000 35.658 806 GLN A N 1
ATOM 3691 C CA . GLN B 2 449 ? -4.662 -49.437 -83.219 1.000 36.299 806 GLN A CA 1
ATOM 3692 C C . GLN B 2 449 ? -4.917 -48.023 -82.692 1.000 37.421 806 GLN A C 1
ATOM 3693 O O . GLN B 2 449 ? -4.440 -47.041 -83.285 1.000 35.771 806 GLN A O 1
ATOM 3699 N N . GLU B 2 450 ? -5.752 -47.901 -81.657 1.000 38.065 807 GLU A N 1
ATOM 3700 C CA . GLU B 2 450 ? -6.023 -46.638 -81.007 1.000 39.391 807 GLU A CA 1
ATOM 3701 C C . GLU B 2 450 ? -5.697 -46.780 -79.535 1.000 39.474 807 GLU A C 1
ATOM 3702 O O . GLU B 2 450 ? -5.668 -47.890 -78.975 1.000 34.068 807 GLU A O 1
ATOM 3708 N N . GLY B 2 451 ? -5.531 -45.622 -78.858 1.000 35.936 808 GLY A N 1
ATOM 3709 C CA . GLY B 2 451 ? -5.242 -45.736 -77.425 1.000 31.933 808 GLY A CA 1
ATOM 3710 C C . GLY B 2 451 ? -5.035 -44.357 -76.835 1.000 35.347 808 GLY A C 1
ATOM 3711 O O . GLY B 2 451 ? -4.960 -43.351 -77.549 1.000 30.964 808 GLY A O 1
ATOM 3712 N N . LYS B 2 452 ? -5.005 -44.352 -75.512 1.000 35.582 809 LYS A N 1
ATOM 3713 C CA . LYS B 2 452 ? -4.776 -43.167 -74.743 1.000 38.502 809 LYS A CA 1
ATOM 3714 C C . LYS B 2 452 ? -3.326 -43.142 -74.253 1.000 33.808 809 LYS A C 1
ATOM 3715 O O . LYS B 2 452 ? -2.858 -44.091 -73.598 1.000 35.648 809 LYS A O 1
ATOM 3721 N N . LEU B 2 453 ? -2.671 -41.991 -74.449 1.000 35.138 810 LEU A N 1
ATOM 3722 C CA . LEU B 2 453 ? -1.279 -41.778 -74.053 1.000 37.027 810 LEU A CA 1
ATOM 3723 C C . LEU B 2 453 ? -1.225 -41.373 -72.580 1.000 38.433 810 LEU A C 1
ATOM 3724 O O . LEU B 2 453 ? -1.007 -40.213 -72.226 1.000 42.257 810 LEU A O 1
ATOM 3729 N N . ASP B 2 454 ? -1.393 -42.377 -71.711 1.000 38.861 811 ASP A N 1
ATOM 3730 C CA . ASP B 2 454 ? -1.436 -42.180 -70.269 1.000 40.722 811 ASP A CA 1
ATOM 3731 C C . ASP B 2 454 ? -0.252 -42.912 -69.647 1.000 40.478 811 ASP A C 1
ATOM 3732 O O . ASP B 2 454 ? -0.159 -42.953 -68.418 1.000 45.945 811 ASP A O 1
ATOM 3737 N N . GLY B 2 455 ? 0.674 -43.400 -70.491 1.000 37.515 812 GLY A N 1
ATOM 3738 C CA . GLY B 2 455 ? 1.965 -43.977 -70.097 1.000 35.540 812 GLY A CA 1
ATOM 3739 C C . GLY B 2 455 ? 2.568 -44.457 -71.410 1.000 39.122 812 GLY A C 1
ATOM 3740 O O . GLY B 2 455 ? 2.100 -44.024 -72.457 1.000 40.000 812 GLY A O 1
ATOM 3741 N N . ASP B 2 456 ? 3.598 -45.315 -71.389 1.000 33.434 813 ASP A N 1
ATOM 3742 C CA . ASP B 2 456 ? 4.195 -45.831 -72.613 1.000 38.783 813 ASP A CA 1
ATOM 3743 C C . ASP B 2 456 ? 3.234 -46.801 -73.327 1.000 36.627 813 ASP A C 1
ATOM 3744 O O . ASP B 2 456 ? 2.769 -47.726 -72.714 1.000 38.948 813 ASP A O 1
ATOM 3749 N N . LYS B 2 457 ? 2.863 -46.530 -74.569 1.000 33.419 814 LYS A N 1
ATOM 3750 C CA . LYS B 2 457 ? 1.996 -47.438 -75.332 1.000 35.577 814 LYS A CA 1
ATOM 3751 C C . LYS B 2 457 ? 2.759 -47.957 -76.530 1.000 35.325 814 LYS A C 1
ATOM 3752 O O . LYS B 2 457 ? 3.744 -47.294 -76.957 1.000 32.285 814 LYS A O 1
ATOM 3758 N N . SER B 2 458 ? 2.175 -49.021 -77.100 1.000 33.878 815 SER A N 1
ATOM 3759 C CA . SER B 2 458 ? 2.721 -49.781 -78.216 1.000 42.403 815 SER A CA 1
ATOM 3760 C C . SER B 2 458 ? 1.570 -50.155 -79.120 1.000 39.673 815 SER A C 1
ATOM 3761 O O . SER B 2 458 ? 0.691 -50.857 -78.651 1.000 38.463 815 SER A O 1
ATOM 3764 N N . ALA B 2 459 ? 1.726 -49.851 -80.413 1.000 36.204 816 ALA A N 1
ATOM 3765 C CA . ALA B 2 459 ? 0.826 -50.307 -81.453 1.000 35.352 816 ALA A CA 1
ATOM 3766 C C . ALA B 2 459 ? 1.630 -51.213 -82.372 1.000 37.309 816 ALA A C 1
ATOM 3767 O O . ALA B 2 459 ? 2.867 -51.067 -82.500 1.000 35.154 816 ALA A O 1
ATOM 3769 N N . THR B 2 460 ? 0.968 -52.248 -82.897 1.000 31.587 817 THR A N 1
ATOM 3770 C CA . THR B 2 460 ? 1.649 -53.136 -83.844 1.000 36.214 817 THR A CA 1
ATOM 3771 C C . THR B 2 460 ? 0.815 -53.184 -85.114 1.000 37.750 817 THR A C 1
ATOM 3772 O O . THR B 2 460 ? -0.412 -53.354 -85.041 1.000 36.822 817 THR A O 1
ATOM 3776 N N . VAL B 2 461 ? 1.489 -52.974 -86.253 1.000 37.231 818 VAL A N 1
ATOM 3777 C CA . VAL B 2 461 ? 0.823 -53.167 -87.533 1.000 37.525 818 VAL A CA 1
ATOM 3778 C C . VAL B 2 461 ? 1.349 -54.473 -88.145 1.000 40.897 818 VAL A C 1
ATOM 3779 O O . VAL B 2 461 ? 2.574 -54.629 -88.332 1.000 39.347 818 VAL A O 1
ATOM 3783 N N . THR B 2 462 ? 0.423 -55.380 -88.476 1.000 38.466 819 THR A N 1
ATOM 3784 C CA . THR B 2 462 ? 0.812 -56.697 -88.987 1.000 43.766 819 THR A CA 1
ATOM 3785 C C . THR B 2 462 ? 0.384 -56.817 -90.450 1.000 44.315 819 THR A C 1
ATOM 3786 O O . THR B 2 462 ? -0.795 -56.641 -90.774 1.000 45.221 819 THR A O 1
ATOM 3790 N N . ASN B 2 463 ? 1.369 -57.055 -91.315 1.000 44.774 820 ASN A N 1
ATOM 3791 C CA . ASN B 2 463 ? 1.190 -57.159 -92.770 1.000 49.721 820 ASN A CA 1
ATOM 3792 C C . ASN B 2 463 ? 1.337 -58.613 -93.237 1.000 53.257 820 ASN A C 1
ATOM 3793 O O . ASN B 2 463 ? 2.434 -59.193 -93.195 1.000 54.151 820 ASN A O 1
ATOM 3797 N N . ASN B 2 464 ? 0.198 -59.196 -93.616 1.000 54.413 821 ASN A N 1
ATOM 3798 C CA . ASN B 2 464 ? 0.177 -60.618 -93.985 1.000 65.461 821 ASN A CA 1
ATOM 3799 C C . ASN B 2 464 ? -0.033 -60.738 -95.505 1.000 63.975 821 ASN A C 1
ATOM 3800 O O . ASN B 2 464 ? -1.052 -60.297 -95.980 1.000 61.588 821 ASN A O 1
ATOM 3805 N N . LYS B 2 465 ? 0.947 -61.262 -96.243 1.000 71.215 822 LYS A N 1
ATOM 3806 C CA . LYS B 2 465 ? 0.947 -61.352 -97.713 1.000 89.650 822 LYS A CA 1
ATOM 3807 C C . LYS B 2 465 ? -0.272 -62.058 -98.338 1.000 93.516 822 LYS A C 1
ATOM 3808 O O . LYS B 2 465 ? -0.643 -63.133 -97.881 1.000 90.941 822 LYS A O 1
ATOM 3814 N N . ASN B 2 466 ? -0.856 -61.442 -99.392 1.000 103.937 823 ASN A N 1
ATOM 3815 C CA . ASN B 2 466 ? -2.018 -61.854 -100.198 1.000 117.256 823 ASN A CA 1
ATOM 3816 C C . ASN B 2 466 ? -3.234 -60.953 -99.941 1.000 112.687 823 ASN A C 1
ATOM 3817 O O . ASN B 2 466 ? -3.347 -60.447 -98.820 1.000 99.318 823 ASN A O 1
ATOM 3822 N N . GLU C 1 1 ? -21.478 -38.159 -83.712 1.000 102.506 40 GLU D N 1
ATOM 3823 C CA . GLU C 1 1 ? -21.707 -38.104 -82.228 1.000 102.180 40 GLU D CA 1
ATOM 3824 C C . GLU C 1 1 ? -22.890 -37.184 -81.906 1.000 94.150 40 GLU D C 1
ATOM 3825 O O . GLU C 1 1 ? -23.013 -36.101 -82.484 1.000 94.457 40 GLU D O 1
ATOM 3831 N N . PRO C 1 2 ? -23.773 -37.558 -80.948 1.000 88.962 41 PRO D N 1
ATOM 3832 C CA . PRO C 1 2 ? -24.817 -36.647 -80.446 1.000 79.749 41 PRO D CA 1
ATOM 3833 C C . PRO C 1 2 ? -24.342 -35.256 -79.993 1.000 75.635 41 PRO D C 1
ATOM 3834 O O . PRO C 1 2 ? -23.224 -35.089 -79.474 1.000 67.839 41 PRO D O 1
ATOM 3838 N N . GLN C 1 3 ? -25.175 -34.252 -80.305 1.000 72.934 42 GLN D N 1
ATOM 3839 C CA . GLN C 1 3 ? -24.969 -32.883 -79.872 1.000 73.258 42 GLN D CA 1
ATOM 3840 C C . GLN C 1 3 ? -25.565 -32.749 -78.462 1.000 72.959 42 GLN D C 1
ATOM 3841 O O . GLN C 1 3 ? -26.707 -33.147 -78.206 1.000 62.007 42 GLN D O 1
ATOM 3847 N N . THR C 1 4 ? -24.768 -32.193 -77.550 1.000 68.393 43 THR D N 1
ATOM 3848 C CA . THR C 1 4 ? -25.180 -32.032 -76.168 1.000 67.197 43 THR D CA 1
ATOM 3849 C C . THR C 1 4 ? -25.052 -30.564 -75.814 1.000 61.710 43 THR D C 1
ATOM 3850 O O . THR C 1 4 ? -24.097 -29.926 -76.227 1.000 57.079 43 THR D O 1
ATOM 3854 N N . THR C 1 5 ? -26.025 -30.052 -75.063 1.000 58.088 44 THR D N 1
ATOM 3855 C CA . THR C 1 5 ? -25.878 -28.716 -74.523 1.000 55.254 44 THR D CA 1
ATOM 3856 C C . THR C 1 5 ? -25.946 -28.797 -72.998 1.000 52.251 44 THR D C 1
ATOM 3857 O O . THR C 1 5 ? -26.682 -29.599 -72.439 1.000 48.194 44 THR D O 1
ATOM 3861 N N . LEU C 1 6 ? -25.152 -27.960 -72.340 1.000 53.615 45 LEU D N 1
ATOM 3862 C CA . LEU C 1 6 ? -24.952 -27.965 -70.902 1.000 47.801 45 LEU D CA 1
ATOM 3863 C C . LEU C 1 6 ? -25.287 -26.573 -70.397 1.000 47.957 45 LEU D C 1
ATOM 3864 O O . LEU C 1 6 ? -24.724 -25.634 -70.930 1.000 51.176 45 LEU D O 1
ATOM 3869 N N . HIS C 1 7 ? -26.153 -26.441 -69.373 1.000 47.490 46 HIS D N 1
ATOM 3870 C CA . HIS C 1 7 ? -26.383 -25.150 -68.729 1.000 46.899 46 HIS D CA 1
ATOM 3871 C C . HIS C 1 7 ? -26.353 -25.327 -67.221 1.000 46.916 46 HIS D C 1
ATOM 3872 O O . HIS C 1 7 ? -26.939 -26.277 -66.686 1.000 44.345 46 HIS D O 1
ATOM 3879 N N . LYS C 1 8 ? -25.686 -24.378 -66.556 1.000 46.093 47 LYS D N 1
ATOM 3880 C CA . LYS C 1 8 ? -25.568 -24.363 -65.102 1.000 45.473 47 LYS D CA 1
ATOM 3881 C C . LYS C 1 8 ? -25.989 -22.992 -64.557 1.000 44.802 47 LYS D C 1
ATOM 3882 O O . LYS C 1 8 ? -25.478 -21.976 -65.028 1.000 38.090 47 LYS D O 1
ATOM 3888 N N . THR C 1 9 ? -26.875 -22.990 -63.519 1.000 41.398 48 THR D N 1
ATOM 3889 C CA . THR C 1 9 ? -27.329 -21.777 -62.843 1.000 38.225 48 THR D CA 1
ATOM 3890 C C . THR C 1 9 ? -27.246 -21.954 -61.319 1.000 39.450 48 THR D C 1
ATOM 3891 O O . THR C 1 9 ? -27.260 -23.081 -60.791 1.000 39.860 48 THR D O 1
ATOM 3895 N N . ILE C 1 10 ? -27.124 -20.833 -60.579 1.000 40.238 49 ILE D N 1
ATOM 3896 C CA . ILE C 1 10 ? -27.394 -20.844 -59.144 1.000 43.351 49 ILE D CA 1
ATOM 3897 C C . ILE C 1 10 ? -28.434 -19.747 -58.881 1.000 49.871 49 ILE D C 1
ATOM 3898 O O . ILE C 1 10 ? -28.404 -18.691 -59.514 1.000 48.750 49 ILE D O 1
ATOM 3903 N N . THR C 1 11 ? -29.430 -20.053 -58.041 1.000 44.141 50 THR D N 1
ATOM 3904 C CA . THR C 1 11 ? -30.545 -19.148 -57.818 1.000 44.391 50 THR D CA 1
ATOM 3905 C C . THR C 1 11 ? -30.813 -19.070 -56.316 1.000 47.616 50 THR D C 1
ATOM 3906 O O . THR C 1 11 ? -31.024 -20.122 -55.718 1.000 41.488 50 THR D O 1
ATOM 3910 N N . PRO C 1 12 ? -30.911 -17.853 -55.697 1.000 50.576 51 PRO D N 1
ATOM 3911 C CA . PRO C 1 12 ? -31.301 -17.723 -54.277 1.000 41.144 51 PRO D CA 1
ATOM 3912 C C . PRO C 1 12 ? -32.656 -18.384 -54.098 1.000 46.615 51 PRO D C 1
ATOM 3913 O O . PRO C 1 12 ? -33.496 -18.338 -55.002 1.000 44.875 51 PRO D O 1
ATOM 3917 N N . ILE C 1 13 ? -32.835 -19.109 -52.984 1.000 46.907 52 ILE D N 1
ATOM 3918 C CA . ILE C 1 13 ? -34.124 -19.692 -52.706 1.000 42.738 52 ILE D CA 1
ATOM 3919 C C . ILE C 1 13 ? -34.888 -18.570 -52.022 1.000 52.019 52 ILE D C 1
ATOM 3920 O O . ILE C 1 13 ? -34.419 -18.027 -51.015 1.000 53.930 52 ILE D O 1
ATOM 3925 N N . SER C 1 14 ? -36.011 -18.180 -52.634 1.000 55.814 53 SER D N 1
ATOM 3926 C CA . SER C 1 14 ? -36.815 -17.053 -52.173 1.000 60.873 53 SER D CA 1
ATOM 3927 C C . SER C 1 14 ? -37.164 -17.177 -50.682 1.000 59.373 53 SER D C 1
ATOM 3928 O O . SER C 1 14 ? -37.649 -18.238 -50.226 1.000 54.192 53 SER D O 1
ATOM 3931 N N . GLY C 1 15 ? -36.830 -16.128 -49.907 1.000 64.644 54 GLY D N 1
ATOM 3932 C CA . GLY C 1 15 ? -37.257 -16.021 -48.522 1.000 62.142 54 GLY D CA 1
ATOM 3933 C C . GLY C 1 15 ? -36.438 -16.899 -47.586 1.000 64.259 54 GLY D C 1
ATOM 3934 O O . GLY C 1 15 ? -36.751 -16.989 -46.413 1.000 66.020 54 GLY D O 1
ATOM 3935 N N . GLN C 1 16 ? -35.364 -17.532 -48.075 1.000 58.492 55 GLN D N 1
ATOM 3936 C CA . GLN C 1 16 ? -34.460 -18.210 -47.156 1.000 59.391 55 GLN D CA 1
ATOM 3937 C C . GLN C 1 16 ? -33.041 -17.678 -47.314 1.000 60.596 55 GLN D C 1
ATOM 3938 O O . GLN C 1 16 ? -32.336 -18.012 -48.277 1.000 62.122 55 GLN D O 1
ATOM 3944 N N . ASP C 1 17 ? -32.618 -16.862 -46.349 1.000 55.126 56 ASP D N 1
ATOM 3945 C CA . ASP C 1 17 ? -31.299 -16.232 -46.347 1.000 51.202 56 ASP D CA 1
ATOM 3946 C C . ASP C 1 17 ? -30.220 -17.276 -46.557 1.000 44.745 56 ASP D C 1
ATOM 3947 O O . ASP C 1 17 ? -30.214 -18.305 -45.914 1.000 45.621 56 ASP D O 1
ATOM 3952 N N . ASP C 1 18 ? -29.279 -16.989 -47.443 1.000 46.305 57 ASP D N 1
ATOM 3953 C CA . ASP C 1 18 ? -28.064 -17.775 -47.566 1.000 47.579 57 ASP D CA 1
ATOM 3954 C C . ASP C 1 18 ? -28.345 -19.183 -48.119 1.000 44.379 57 ASP D C 1
ATOM 3955 O O . ASP C 1 18 ? -27.488 -20.053 -47.998 1.000 44.764 57 ASP D O 1
ATOM 3960 N N . LYS C 1 19 ? -29.530 -19.426 -48.705 1.000 44.652 58 LYS D N 1
ATOM 3961 C CA . LYS C 1 19 ? -29.777 -20.716 -49.359 1.000 43.230 58 LYS D CA 1
ATOM 3962 C C . LYS C 1 19 ? -29.951 -20.506 -50.864 1.000 41.195 58 LYS D C 1
ATOM 3963 O O . LYS C 1 19 ? -30.583 -19.522 -51.284 1.000 39.591 58 LYS D O 1
ATOM 3969 N N . TYR C 1 20 ? -29.352 -21.416 -51.668 1.000 35.582 59 TYR D N 1
ATOM 3970 C CA . TYR C 1 20 ? -29.346 -21.279 -53.126 1.000 39.476 59 TYR D CA 1
ATOM 3971 C C . TYR C 1 20 ? -29.552 -22.661 -53.742 1.000 42.189 59 TYR D C 1
ATOM 3972 O O . TYR C 1 20 ? -29.064 -23.665 -53.193 1.000 40.855 59 TYR D O 1
ATOM 3981 N N . GLU C 1 21 ? -30.244 -22.686 -54.892 1.000 39.509 60 GLU D N 1
ATOM 3982 C CA . GLU C 1 21 ? -30.381 -23.926 -55.645 1.000 37.422 60 GLU D CA 1
ATOM 3983 C C . GLU C 1 21 ? -29.429 -23.937 -56.845 1.000 35.399 60 GLU D C 1
ATOM 3984 O O . GLU C 1 21 ? -29.425 -23.014 -57.691 1.000 36.878 60 GLU D O 1
ATOM 3990 N N . LEU C 1 22 ? -28.593 -24.961 -56.871 1.000 36.917 61 LEU D N 1
ATOM 3991 C CA . LEU C 1 22 ? -27.709 -25.201 -57.999 1.000 41.095 61 LEU D CA 1
ATOM 3992 C C . LEU C 1 22 ? -28.427 -26.096 -58.996 1.000 47.196 61 LEU D C 1
ATOM 3993 O O . LEU C 1 22 ? -29.140 -27.034 -58.606 1.000 43.284 61 LEU D O 1
ATOM 3998 N N . SER C 1 23 ? -28.182 -25.797 -60.277 1.000 43.641 62 SER D N 1
ATOM 3999 C CA . SER C 1 23 ? -28.890 -26.470 -61.337 1.000 43.106 62 SER D CA 1
ATOM 4000 C C . SER C 1 23 ? -27.874 -26.792 -62.433 1.000 44.195 62 SER D C 1
ATOM 4001 O O . SER C 1 23 ? -27.321 -25.860 -63.029 1.000 48.183 62 SER D O 1
ATOM 4004 N N . LEU C 1 24 ? -27.582 -28.098 -62.659 1.000 43.091 63 LEU D N 1
ATOM 4005 C CA . LEU C 1 24 ? -26.642 -28.523 -63.701 1.000 42.227 63 LEU D CA 1
ATOM 4006 C C . LEU C 1 24 ? -27.368 -29.422 -64.675 1.000 44.504 63 LEU D C 1
ATOM 4007 O O . LEU C 1 24 ? -27.813 -30.516 -64.262 1.000 46.435 63 LEU D O 1
ATOM 4012 N N . ASP C 1 25 ? -27.544 -28.934 -65.915 1.000 40.754 64 ASP D N 1
ATOM 4013 C CA . ASP C 1 25 ? -28.339 -29.708 -66.845 1.000 44.356 64 ASP D CA 1
ATOM 4014 C C . ASP C 1 25 ? -27.545 -30.274 -68.035 1.000 45.264 64 ASP D C 1
ATOM 4015 O O . ASP C 1 25 ? -26.398 -29.889 -68.335 1.000 41.979 64 ASP D O 1
ATOM 4020 N N . ILE C 1 26 ? -28.188 -31.229 -68.701 1.000 42.449 65 ILE D N 1
ATOM 4021 C CA . ILE C 1 26 ? -27.698 -31.757 -69.969 1.000 44.672 65 ILE D CA 1
ATOM 4022 C C . ILE C 1 26 ? -28.892 -32.112 -70.839 1.000 45.764 65 ILE D C 1
ATOM 4023 O O . ILE C 1 26 ? -29.833 -32.749 -70.349 1.000 44.316 65 ILE D O 1
ATOM 4028 N N . THR C 1 27 ? -28.866 -31.649 -72.104 1.000 47.800 66 THR D N 1
ATOM 4029 C CA . THR C 1 27 ? -29.807 -32.101 -73.115 1.000 49.597 66 THR D CA 1
ATOM 4030 C C . THR C 1 27 ? -29.017 -32.695 -74.281 1.000 63.052 66 THR D C 1
ATOM 4031 O O . THR C 1 27 ? -28.044 -32.089 -74.733 1.000 62.172 66 THR D O 1
ATOM 4035 N N . SER C 1 28 ? -29.446 -33.858 -74.791 1.000 62.752 67 SER D N 1
ATOM 4036 C CA . SER C 1 28 ? -28.758 -34.465 -75.928 1.000 65.899 67 SER D CA 1
ATOM 4037 C C . SER C 1 28 ? -29.726 -34.634 -77.090 1.000 67.555 67 SER D C 1
ATOM 4038 O O . SER C 1 28 ? -30.900 -34.944 -76.858 1.000 60.578 67 SER D O 1
ATOM 4041 N N . LYS C 1 29 ? -29.212 -34.419 -78.313 1.000 68.943 68 LYS D N 1
ATOM 4042 C CA . LYS C 1 29 ? -29.897 -34.777 -79.553 1.000 80.278 68 LYS D CA 1
ATOM 4043 C C . LYS C 1 29 ? -29.054 -35.754 -80.383 1.000 84.366 68 LYS D C 1
ATOM 4044 O O . LYS C 1 29 ? -27.894 -35.454 -80.683 1.000 77.690 68 LYS D O 1
ATOM 4050 N N . LEU C 1 30 ? -29.647 -36.924 -80.735 1.000 92.234 69 LEU D N 1
ATOM 4051 C CA . LEU C 1 30 ? -28.980 -38.085 -81.357 1.000 95.383 69 LEU D CA 1
ATOM 4052 C C . LEU C 1 30 ? -29.098 -38.055 -82.890 1.000 87.485 69 LEU D C 1
ATOM 4053 O O . LEU C 1 30 ? -29.146 -36.939 -83.437 1.000 92.058 69 LEU D O 1
ATOM 4055 N N . GLY D 2 1 ? -28.635 -43.381 -77.894 1.000 97.710 358 GLY B N 1
ATOM 4056 C CA . GLY D 2 1 ? -28.399 -42.159 -77.100 1.000 92.624 358 GLY B CA 1
ATOM 4057 C C . GLY D 2 1 ? -27.109 -42.259 -76.288 1.000 96.514 358 GLY B C 1
ATOM 4058 O O . GLY D 2 1 ? -26.319 -43.184 -76.505 1.000 109.370 358 GLY B O 1
ATOM 4059 N N . ILE D 2 2 ? -26.893 -41.292 -75.379 1.000 77.441 359 ILE B N 1
ATOM 4060 C CA . ILE D 2 2 ? -25.669 -41.209 -74.589 1.000 67.081 359 ILE B CA 1
ATOM 4061 C C . ILE D 2 2 ? -25.874 -41.947 -73.274 1.000 63.725 359 ILE B C 1
ATOM 4062 O O . ILE D 2 2 ? -27.001 -42.023 -72.796 1.000 63.426 359 ILE B O 1
ATOM 4067 N N . HIS D 2 3 ? -24.802 -42.549 -72.734 1.000 61.652 360 HIS B N 1
ATOM 4068 C CA . HIS D 2 3 ? -24.916 -43.425 -71.578 1.000 61.638 360 HIS B CA 1
ATOM 4069 C C . HIS D 2 3 ? -23.663 -43.287 -70.738 1.000 60.992 360 HIS B C 1
ATOM 4070 O O . HIS D 2 3 ? -22.815 -42.463 -71.048 1.000 62.028 360 HIS B O 1
ATOM 4077 N N . HIS D 2 4 ? -23.570 -44.063 -69.659 1.000 62.631 361 HIS B N 1
ATOM 4078 C CA . HIS D 2 4 ? -22.473 -43.878 -68.720 1.000 70.717 361 HIS B CA 1
ATOM 4079 C C . HIS D 2 4 ? -22.356 -42.422 -68.265 1.000 68.852 361 HIS B C 1
ATOM 4080 O O . HIS D 2 4 ? -21.247 -41.940 -68.046 1.000 62.827 361 HIS B O 1
ATOM 4087 N N . VAL D 2 5 ? -23.503 -41.776 -68.027 1.000 64.500 362 VAL B N 1
ATOM 4088 C CA . VAL D 2 5 ? -23.540 -40.346 -67.763 1.000 57.636 362 VAL B CA 1
ATOM 4089 C C . VAL D 2 5 ? -23.233 -40.061 -66.291 1.000 54.416 362 VAL B C 1
ATOM 4090 O O . VAL D 2 5 ? -23.765 -40.701 -65.383 1.000 61.336 362 VAL B O 1
ATOM 4094 N N . SER D 2 6 ? -22.372 -39.087 -66.046 1.000 55.785 363 SER B N 1
ATOM 4095 C CA . SER D 2 6 ? -22.249 -38.544 -64.708 1.000 58.991 363 SER B CA 1
ATOM 4096 C C . SER D 2 6 ? -22.161 -37.021 -64.782 1.000 59.456 363 SER B C 1
ATOM 4097 O O . SER D 2 6 ? -21.598 -36.487 -65.736 1.000 61.598 363 SER B O 1
ATOM 4100 N N . ILE D 2 7 ? -22.788 -36.348 -63.813 1.000 56.385 364 ILE B N 1
ATOM 4101 C CA . ILE D 2 7 ? -22.742 -34.908 -63.716 1.000 58.490 364 ILE B CA 1
ATOM 4102 C C . ILE D 2 7 ? -22.035 -34.580 -62.405 1.000 64.273 364 ILE B C 1
ATOM 4103 O O . ILE D 2 7 ? -22.421 -35.058 -61.337 1.000 61.834 364 ILE B O 1
ATOM 4108 N N . LYS D 2 8 ? -21.019 -33.728 -62.520 1.000 65.359 365 LYS B N 1
ATOM 4109 C CA . LYS D 2 8 ? -20.085 -33.486 -61.438 1.000 65.603 365 LYS B CA 1
ATOM 4110 C C . LYS D 2 8 ? -20.034 -31.973 -61.191 1.000 64.421 365 LYS B C 1
ATOM 4111 O O . LYS D 2 8 ? -19.965 -31.190 -62.128 1.000 60.860 365 LYS B O 1
ATOM 4117 N N . ASP D 2 9 ? -20.134 -31.550 -59.931 1.000 57.912 366 ASP B N 1
ATOM 4118 C CA . ASP D 2 9 ? -19.864 -30.162 -59.571 1.000 61.500 366 ASP B CA 1
ATOM 4119 C C . ASP D 2 9 ? -18.881 -30.154 -58.400 1.000 67.060 366 ASP B C 1
ATOM 4120 O O . ASP D 2 9 ? -19.061 -30.907 -57.450 1.000 62.369 366 ASP B O 1
ATOM 4125 N N . VAL D 2 10 ? -17.841 -29.309 -58.481 1.000 69.492 367 VAL B N 1
ATOM 4126 C CA . VAL D 2 10 ? -16.941 -29.067 -57.358 1.000 67.738 367 VAL B CA 1
ATOM 4127 C C . VAL D 2 10 ? -17.347 -27.740 -56.715 1.000 62.475 367 VAL B C 1
ATOM 4128 O O . VAL D 2 10 ? -17.261 -26.674 -57.320 1.000 59.775 367 VAL B O 1
ATOM 4132 N N . LEU D 2 11 ? -17.781 -27.808 -55.458 1.000 65.115 368 LEU B N 1
ATOM 4133 C CA . LEU D 2 11 ? -18.260 -26.634 -54.731 1.000 57.509 368 LEU B CA 1
ATOM 4134 C C . LEU D 2 11 ? -17.039 -25.817 -54.318 1.000 61.941 368 LEU B C 1
ATOM 4135 O O . LEU D 2 11 ? -16.090 -26.395 -53.808 1.000 72.980 368 LEU B O 1
ATOM 4140 N N . SER D 2 12 ? -17.059 -24.493 -54.533 1.000 62.944 369 SER B N 1
ATOM 4141 C CA . SER D 2 12 ? -16.039 -23.599 -53.994 1.000 64.890 369 SER B CA 1
ATOM 4142 C C . SER D 2 12 ? -16.166 -23.577 -52.460 1.000 66.249 369 SER B C 1
ATOM 4143 O O . SER D 2 12 ? -17.127 -24.105 -51.896 1.000 62.143 369 SER B O 1
ATOM 4146 N N . LYS D 2 13 ? -15.173 -23.007 -51.780 1.000 66.288 370 LYS B N 1
ATOM 4147 C CA . LYS D 2 13 ? -15.169 -22.997 -50.328 1.000 69.580 370 LYS B CA 1
ATOM 4148 C C . LYS D 2 13 ? -16.243 -22.042 -49.809 1.000 69.123 370 LYS B C 1
ATOM 4149 O O . LYS D 2 13 ? -16.447 -21.980 -48.603 1.000 68.080 370 LYS B O 1
ATOM 4155 N N . TYR D 2 14 ? -16.912 -21.296 -50.714 1.000 67.538 371 TYR B N 1
ATOM 4156 C CA . TYR D 2 14 ? -17.901 -20.298 -50.330 1.000 60.047 371 TYR B CA 1
ATOM 4157 C C . TYR D 2 14 ? -19.294 -20.901 -50.115 1.000 54.800 371 TYR B C 1
ATOM 4158 O O . TYR D 2 14 ? -20.155 -20.210 -49.594 1.000 51.872 371 TYR B O 1
ATOM 4167 N N . VAL D 2 15 ? -19.532 -22.156 -50.511 1.000 51.628 372 VAL B N 1
ATOM 4168 C CA . VAL D 2 15 ? -20.825 -22.797 -50.289 1.000 54.284 372 VAL B CA 1
ATOM 4169 C C . VAL D 2 15 ? -20.577 -24.157 -49.660 1.000 56.977 372 VAL B C 1
ATOM 4170 O O . VAL D 2 15 ? -19.457 -24.639 -49.693 1.000 56.524 372 VAL B O 1
ATOM 4174 N N . GLN D 2 16 ? -21.649 -24.777 -49.146 1.000 59.083 373 GLN B N 1
ATOM 4175 C CA . GLN D 2 16 ? -21.602 -26.133 -48.616 1.000 55.475 373 GLN B CA 1
ATOM 4176 C C . GLN D 2 16 ? -23.009 -26.737 -48.678 1.000 53.729 373 GLN B C 1
ATOM 4177 O O . GLN D 2 16 ? -24.020 -26.036 -48.669 1.000 56.863 373 GLN B O 1
ATOM 4183 N N . LEU D 2 17 ? -23.064 -28.058 -48.685 1.000 54.140 374 LEU B N 1
ATOM 4184 C CA . LEU D 2 17 ? -24.326 -28.783 -48.647 1.000 58.355 374 LEU B CA 1
ATOM 4185 C C . LEU D 2 17 ? -24.984 -28.582 -47.291 1.000 58.023 374 LEU B C 1
ATOM 4186 O O . LEU D 2 17 ? -24.298 -28.263 -46.338 1.000 61.683 374 LEU B O 1
ATOM 4191 N N . LEU D 2 18 ? -26.287 -28.849 -47.222 1.000 57.584 375 LEU B N 1
ATOM 4192 C CA . LEU D 2 18 ? -27.044 -28.778 -45.999 1.000 60.836 375 LEU B CA 1
ATOM 4193 C C . LEU D 2 18 ? -26.825 -30.101 -45.269 1.000 70.646 375 LEU B C 1
ATOM 4194 O O . LEU D 2 18 ? -26.506 -31.094 -45.911 1.000 70.739 375 LEU B O 1
ATOM 4199 N N . PRO D 2 19 ? -27.036 -30.202 -43.934 1.000 81.130 376 PRO B N 1
ATOM 4200 C CA . PRO D 2 19 ? -26.889 -31.500 -43.247 1.000 80.028 376 PRO B CA 1
ATOM 4201 C C . PRO D 2 19 ? -28.027 -32.484 -43.569 1.000 81.836 376 PRO B C 1
ATOM 4202 O O . PRO D 2 19 ? -29.142 -32.041 -43.815 1.000 76.959 376 PRO B O 1
ATOM 4206 N N . ASN D 2 20 ? -27.737 -33.802 -43.572 1.000 96.811 377 ASN B N 1
ATOM 4207 C CA . ASN D 2 20 ? -28.710 -34.902 -43.558 1.000 101.621 377 ASN B CA 1
ATOM 4208 C C . ASN D 2 20 ? -29.606 -35.003 -44.799 1.000 95.582 377 ASN B C 1
ATOM 4209 O O . ASN D 2 20 ? -30.811 -35.190 -44.637 1.000 91.017 377 ASN B O 1
ATOM 4214 N N . GLY D 2 21 ? -29.046 -34.959 -46.017 1.000 90.261 378 GLY B N 1
ATOM 4215 C CA . GLY D 2 21 ? -29.857 -35.071 -47.228 1.000 83.133 378 GLY B CA 1
ATOM 4216 C C . GLY D 2 21 ? -30.910 -33.955 -47.385 1.000 87.276 378 GLY B C 1
ATOM 4217 O O . GLY D 2 21 ? -31.857 -34.069 -48.185 1.000 80.222 378 GLY B O 1
ATOM 4218 N N . SER D 2 22 ? -30.753 -32.861 -46.612 1.000 80.361 379 SER B N 1
ATOM 4219 C CA . SER D 2 22 ? -31.544 -31.652 -46.773 1.000 74.041 379 SER B CA 1
ATOM 4220 C C . SER D 2 22 ? -31.220 -30.929 -48.089 1.000 69.750 379 SER B C 1
ATOM 4221 O O . SER D 2 22 ? -32.015 -30.088 -48.528 1.000 64.509 379 SER B O 1
ATOM 4224 N N . SER D 2 23 ? -30.044 -31.245 -48.676 1.000 63.918 380 SER B N 1
ATOM 4225 C CA . SER D 2 23 ? -29.657 -30.702 -49.969 1.000 58.160 380 SER B CA 1
ATOM 4226 C C . SER D 2 23 ? -30.617 -31.161 -51.073 1.000 62.203 380 SER B C 1
ATOM 4227 O O . SER D 2 23 ? -30.782 -30.442 -52.041 1.000 60.885 380 SER B O 1
ATOM 4230 N N . GLU D 2 24 ? -31.310 -32.299 -50.873 1.000 61.766 381 GLU B N 1
ATOM 4231 C CA . GLU D 2 24 ? -32.389 -32.784 -51.722 1.000 58.490 381 GLU B CA 1
ATOM 4232 C C . GLU D 2 24 ? -31.894 -33.061 -53.142 1.000 60.167 381 GLU B C 1
ATOM 4233 O O . GLU D 2 24 ? -32.461 -32.540 -54.111 1.000 54.696 381 GLU B O 1
ATOM 4239 N N . PHE D 2 25 ? -30.801 -33.818 -53.250 1.000 51.349 382 PHE B N 1
ATOM 4240 C CA . PHE D 2 25 ? -30.297 -34.158 -54.558 1.000 50.995 382 PHE B CA 1
ATOM 4241 C C . PHE D 2 25 ? -31.410 -34.781 -55.391 1.000 55.478 382 PHE B C 1
ATOM 4242 O O . PHE D 2 25 ? -32.072 -35.723 -54.947 1.000 55.997 382 PHE B O 1
ATOM 4250 N N . ARG D 2 26 ? -31.566 -34.315 -56.630 1.000 45.672 383 ARG B N 1
ATOM 4251 C CA . ARG D 2 26 ? -32.489 -35.007 -57.527 1.000 43.276 383 ARG B CA 1
ATOM 4252 C C . ARG D 2 26 ? -32.083 -34.718 -58.971 1.000 42.535 383 ARG B C 1
ATOM 4253 O O . ARG D 2 26 ? -31.417 -33.697 -59.227 1.000 43.063 383 ARG B O 1
ATOM 4261 N N . VAL D 2 27 ? -32.478 -35.623 -59.891 1.000 37.550 384 VAL B N 1
ATOM 4262 C CA . VAL D 2 27 ? -32.389 -35.332 -61.321 1.000 40.694 384 VAL B CA 1
ATOM 4263 C C . VAL D 2 27 ? -33.821 -35.309 -61.833 1.000 40.392 384 VAL B C 1
ATOM 4264 O O . VAL D 2 27 ? -34.556 -36.252 -61.589 1.000 41.960 384 VAL B O 1
ATOM 4268 N N . VAL D 2 28 ? -34.202 -34.217 -62.482 1.000 33.950 385 VAL B N 1
ATOM 4269 C CA . VAL D 2 28 ? -35.524 -34.094 -63.083 1.000 37.528 385 VAL B CA 1
ATOM 4270 C C . VAL D 2 28 ? -35.332 -34.318 -64.588 1.000 39.388 385 VAL B C 1
ATOM 4271 O O . VAL D 2 28 ? -34.378 -33.796 -65.172 1.000 38.588 385 VAL B O 1
ATOM 4275 N N . LYS D 2 29 ? -36.189 -35.167 -65.183 1.000 42.124 386 LYS B N 1
ATOM 4276 C CA . LYS D 2 29 ? -36.240 -35.286 -66.623 1.000 40.353 386 LYS B CA 1
ATOM 4277 C C . LYS D 2 29 ? -37.418 -34.461 -67.120 1.000 41.488 386 LYS B C 1
ATOM 4278 O O . LYS D 2 29 ? -38.552 -34.724 -66.706 1.000 41.887 386 LYS B O 1
ATOM 4284 N N . GLU D 2 30 ? -37.174 -33.547 -68.083 1.000 35.279 387 GLU B N 1
ATOM 4285 C CA . GLU D 2 30 ? -38.226 -32.682 -68.579 1.000 41.572 387 GLU B CA 1
ATOM 4286 C C . GLU D 2 30 ? -38.293 -32.827 -70.094 1.000 49.175 387 GLU B C 1
ATOM 4287 O O . GLU D 2 30 ? -37.274 -32.838 -70.776 1.000 49.458 387 GLU B O 1
ATOM 4293 N N . LYS D 2 31 ? -39.511 -32.924 -70.605 1.000 54.374 388 LYS B N 1
ATOM 4294 C CA . LYS D 2 31 ? -39.798 -33.287 -71.977 1.000 63.340 388 LYS B CA 1
ATOM 4295 C C . LYS D 2 31 ? -41.257 -32.933 -72.199 1.000 78.106 388 LYS B C 1
ATOM 4296 O O . LYS D 2 31 ? -42.106 -33.395 -71.438 1.000 78.314 388 LYS B O 1
ATOM 4302 N N . ASP D 2 32 ? -41.520 -32.118 -73.238 1.000 84.108 389 ASP B N 1
ATOM 4303 C CA . ASP D 2 32 ? -42.868 -31.783 -73.687 1.000 79.393 389 ASP B CA 1
ATOM 4304 C C . ASP D 2 32 ? -43.698 -31.225 -72.538 1.000 72.936 389 ASP B C 1
ATOM 4305 O O . ASP D 2 32 ? -44.883 -31.505 -72.431 1.000 82.362 389 ASP B O 1
ATOM 4310 N N . GLY D 2 33 ? -43.080 -30.479 -71.636 1.000 67.904 390 GLY B N 1
ATOM 4311 C CA . GLY D 2 33 ? -43.867 -29.795 -70.621 1.000 66.436 390 GLY B CA 1
ATOM 4312 C C . GLY D 2 33 ? -44.101 -30.641 -69.373 1.000 69.670 390 GLY B C 1
ATOM 4313 O O . GLY D 2 33 ? -44.606 -30.147 -68.363 1.000 78.773 390 GLY B O 1
ATOM 4314 N N . SER D 2 34 ? -43.647 -31.891 -69.407 1.000 63.447 391 SER B N 1
ATOM 4315 C CA . SER D 2 34 ? -43.788 -32.806 -68.286 1.000 58.095 391 SER B CA 1
ATOM 4316 C C . SER D 2 34 ? -42.476 -32.992 -67.522 1.000 52.702 391 SER B C 1
ATOM 4317 O O . SER D 2 34 ? -41.413 -33.099 -68.135 1.000 54.777 391 SER B O 1
ATOM 4320 N N . SER D 2 35 ? -42.567 -33.146 -66.194 1.000 44.116 392 SER B N 1
ATOM 4321 C CA . SER D 2 35 ? -41.367 -33.254 -65.373 1.000 44.405 392 SER B CA 1
ATOM 4322 C C . SER D 2 35 ? -41.454 -34.488 -64.504 1.000 44.610 392 SER B C 1
ATOM 4323 O O . SER D 2 35 ? -42.448 -34.695 -63.821 1.000 45.620 392 SER B O 1
ATOM 4326 N N . GLU D 2 36 ? -40.366 -35.232 -64.434 1.000 44.244 393 GLU B N 1
ATOM 4327 C CA . GLU D 2 36 ? -40.399 -36.467 -63.673 1.000 47.101 393 GLU B CA 1
ATOM 4328 C C . GLU D 2 36 ? -39.079 -36.558 -62.912 1.000 41.680 393 GLU B C 1
ATOM 4329 O O . GLU D 2 36 ? -38.028 -36.299 -63.501 1.000 43.042 393 GLU B O 1
ATOM 4335 N N . ILE D 2 37 ? -39.129 -37.069 -61.671 1.000 39.933 394 ILE B N 1
ATOM 4336 C CA . ILE D 2 37 ? -37.914 -37.246 -60.889 1.000 40.300 394 ILE B CA 1
ATOM 4337 C C . ILE D 2 37 ? -37.388 -38.668 -61.048 1.000 43.582 394 ILE B C 1
ATOM 4338 O O . ILE D 2 37 ? -38.139 -39.618 -60.870 1.000 43.761 394 ILE B O 1
ATOM 4343 N N . LEU D 2 38 ? -36.098 -38.805 -61.375 1.000 43.929 395 LEU B N 1
ATOM 4344 C CA . LEU D 2 38 ? -35.544 -40.132 -61.618 1.000 50.516 395 LEU B CA 1
ATOM 4345 C C . LEU D 2 38 ? -35.466 -40.861 -60.275 1.000 53.555 395 LEU B C 1
ATOM 4346 O O . LEU D 2 38 ? -35.226 -40.208 -59.256 1.000 49.061 395 LEU B O 1
ATOM 4351 N N . THR D 2 39 ? -35.642 -42.196 -60.290 1.000 50.868 396 THR B N 1
ATOM 4352 C CA . THR D 2 39 ? -35.591 -43.001 -59.069 1.000 53.724 396 THR B CA 1
ATOM 4353 C C . THR D 2 39 ? -34.134 -43.339 -58.755 1.000 59.406 396 THR B C 1
ATOM 4354 O O . THR D 2 39 ? -33.245 -43.089 -59.589 1.000 63.571 396 THR B O 1
ATOM 4358 N N . GLU D 2 40 ? -33.891 -43.974 -57.595 1.000 62.234 397 GLU B N 1
ATOM 4359 C CA . GLU D 2 40 ? -32.582 -44.495 -57.207 1.000 69.314 397 GLU B CA 1
ATOM 4360 C C . GLU D 2 40 ? -32.053 -45.562 -58.163 1.000 71.669 397 GLU B C 1
ATOM 4361 O O . GLU D 2 40 ? -30.841 -45.757 -58.202 1.000 75.749 397 GLU B O 1
ATOM 4367 N N . ASN D 2 41 ? -32.936 -46.207 -58.939 1.000 72.571 398 ASN B N 1
ATOM 4368 C CA . ASN D 2 41 ? -32.506 -47.148 -59.970 1.000 72.757 398 ASN B CA 1
ATOM 4369 C C . ASN D 2 41 ? -31.998 -46.475 -61.232 1.000 78.005 398 ASN B C 1
ATOM 4370 O O . ASN D 2 41 ? -31.508 -47.167 -62.123 1.000 78.810 398 ASN B O 1
ATOM 4375 N N . GLN D 2 42 ? -32.150 -45.146 -61.321 1.000 70.840 399 GLN B N 1
ATOM 4376 C CA . GLN D 2 42 ? -31.769 -44.432 -62.534 1.000 62.198 399 GLN B CA 1
ATOM 4377 C C . GLN D 2 42 ? -30.579 -43.524 -62.254 1.000 59.582 399 GLN B C 1
ATOM 4378 O O . GLN D 2 42 ? -29.753 -43.276 -63.145 1.000 62.068 399 GLN B O 1
ATOM 4384 N N . VAL D 2 43 ? -30.471 -43.074 -60.997 1.000 57.794 400 VAL B N 1
ATOM 4385 C CA . VAL D 2 43 ? -29.368 -42.182 -60.686 1.000 63.569 400 VAL B CA 1
ATOM 4386 C C . VAL D 2 43 ? -29.048 -42.288 -59.204 1.000 57.774 400 VAL B C 1
ATOM 4387 O O . VAL D 2 43 ? -29.960 -42.438 -58.410 1.000 59.731 400 VAL B O 1
ATOM 4391 N N . THR D 2 44 ? -27.768 -42.135 -58.863 1.000 57.482 401 THR B N 1
ATOM 4392 C CA . THR D 2 44 ? -27.309 -42.141 -57.481 1.000 68.177 401 THR B CA 1
ATOM 4393 C C . THR D 2 44 ? -26.396 -40.940 -57.257 1.000 69.295 401 THR B C 1
ATOM 4394 O O . THR D 2 44 ? -25.747 -40.488 -58.199 1.000 69.037 401 THR B O 1
ATOM 4398 N N . PHE D 2 45 ? -26.300 -40.483 -56.002 1.000 65.789 402 PHE B N 1
ATOM 4399 C CA . PHE D 2 45 ? -25.560 -39.277 -55.635 1.000 71.663 402 PHE B CA 1
ATOM 4400 C C . PHE D 2 45 ? -24.421 -39.584 -54.679 1.000 74.888 402 PHE B C 1
ATOM 4401 O O . PHE D 2 45 ? -24.569 -40.399 -53.786 1.000 83.983 402 PHE B O 1
ATOM 4409 N N . ASP D 2 46 ? -23.290 -38.905 -54.853 1.000 82.455 403 ASP B N 1
ATOM 4410 C CA . ASP D 2 46 ? -22.102 -39.204 -54.073 1.000 86.095 403 ASP B CA 1
ATOM 4411 C C . ASP D 2 46 ? -21.415 -37.891 -53.729 1.000 81.864 403 ASP B C 1
ATOM 4412 O O . ASP D 2 46 ? -21.407 -36.966 -54.531 1.000 78.146 403 ASP B O 1
ATOM 4417 N N . THR D 2 47 ? -20.784 -37.866 -52.559 1.000 86.473 404 THR B N 1
ATOM 4418 C CA . THR D 2 47 ? -19.957 -36.779 -52.069 1.000 92.692 404 THR B CA 1
ATOM 4419 C C . THR D 2 47 ? -18.542 -37.318 -51.879 1.000 99.561 404 THR B C 1
ATOM 4420 O O . THR D 2 47 ? -18.363 -38.329 -51.212 1.000 108.982 404 THR B O 1
ATOM 4424 N N . LYS D 2 48 ? -17.550 -36.614 -52.428 1.000 99.291 405 LYS B N 1
ATOM 4425 C CA . LYS D 2 48 ? -16.144 -36.980 -52.315 1.000 105.178 405 LYS B CA 1
ATOM 4426 C C . LYS D 2 48 ? -15.360 -35.700 -52.043 1.000 100.806 405 LYS B C 1
ATOM 4427 O O . LYS D 2 48 ? -15.745 -34.646 -52.559 1.000 98.756 405 LYS B O 1
ATOM 4433 N N . THR D 2 49 ? -14.287 -35.791 -51.237 1.000 101.278 406 THR B N 1
ATOM 4434 C CA . THR D 2 49 ? -13.400 -34.656 -51.000 1.000 103.507 406 THR B CA 1
ATOM 4435 C C . THR D 2 49 ? -12.215 -34.705 -51.972 1.000 109.765 406 THR B C 1
ATOM 4436 O O . THR D 2 49 ? -11.570 -35.740 -52.063 1.000 127.370 406 THR B O 1
ATOM 4440 N N . THR D 2 50 ? -11.936 -33.603 -52.698 1.000 105.888 407 THR B N 1
ATOM 4441 C CA . THR D 2 50 ? -10.794 -33.507 -53.603 1.000 108.023 407 THR B CA 1
ATOM 4442 C C . THR D 2 50 ? -9.531 -33.316 -52.770 1.000 115.709 407 THR B C 1
ATOM 4443 O O . THR D 2 50 ? -9.622 -33.125 -51.560 1.000 127.895 407 THR B O 1
ATOM 4447 N N . SER D 2 51 ? -8.358 -33.332 -53.420 1.000 122.363 408 SER B N 1
ATOM 4448 C CA . SER D 2 51 ? -7.088 -33.189 -52.717 1.000 125.988 408 SER B CA 1
ATOM 4449 C C . SER D 2 51 ? -6.884 -31.765 -52.183 1.000 127.858 408 SER B C 1
ATOM 4450 O O . SER D 2 51 ? -6.096 -31.564 -51.260 1.000 125.248 408 SER B O 1
ATOM 4453 N N . GLU D 2 52 ? -7.614 -30.782 -52.746 1.000 124.365 409 GLU B N 1
ATOM 4454 C CA . GLU D 2 52 ? -7.566 -29.397 -52.287 1.000 122.268 409 GLU B CA 1
ATOM 4455 C C . GLU D 2 52 ? -8.644 -29.140 -51.243 1.000 116.951 409 GLU B C 1
ATOM 4456 O O . GLU D 2 52 ? -8.830 -28.003 -50.842 1.000 119.665 409 GLU B O 1
ATOM 4462 N N . GLY D 2 53 ? -9.341 -30.193 -50.813 1.000 113.430 410 GLY B N 1
ATOM 4463 C CA . GLY D 2 53 ? -10.265 -30.111 -49.697 1.000 110.362 410 GLY B CA 1
ATOM 4464 C C . GLY D 2 53 ? -11.644 -29.604 -50.111 1.000 109.482 410 GLY B C 1
ATOM 4465 O O . GLY D 2 53 ? -12.412 -29.185 -49.247 1.000 115.924 410 GLY B O 1
ATOM 4466 N N . LEU D 2 54 ? -11.961 -29.643 -51.417 1.000 101.984 411 LEU B N 1
ATOM 4467 C CA . LEU D 2 54 ? -13.271 -29.208 -51.889 1.000 90.226 411 LEU B CA 1
ATOM 4468 C C . LEU D 2 54 ? -14.195 -30.406 -52.018 1.000 90.366 411 LEU B C 1
ATOM 4469 O O . LEU D 2 54 ? -13.774 -31.530 -52.293 1.000 101.629 411 LEU B O 1
ATOM 4474 N N . VAL D 2 55 ? -15.473 -30.129 -51.805 1.000 83.823 412 VAL B N 1
ATOM 4475 C CA . VAL D 2 55 ? -16.491 -31.145 -51.919 1.000 75.016 412 VAL B CA 1
ATOM 4476 C C . VAL D 2 55 ? -16.883 -31.244 -53.391 1.000 72.509 412 VAL B C 1
ATOM 4477 O O . VAL D 2 55 ? -17.255 -30.253 -54.016 1.000 72.223 412 VAL B O 1
ATOM 4481 N N . GLU D 2 56 ? -16.858 -32.474 -53.908 1.000 70.715 413 GLU B N 1
ATOM 4482 C CA . GLU D 2 56 ? -17.313 -32.792 -55.239 1.000 66.837 413 GLU B CA 1
ATOM 4483 C C . GLU D 2 56 ? -18.588 -33.597 -55.098 1.000 66.134 413 GLU B C 1
ATOM 4484 O O . GLU D 2 56 ? -18.642 -34.589 -54.361 1.000 73.676 413 GLU B O 1
ATOM 4490 N N . VAL D 2 57 ? -19.609 -33.137 -55.812 1.000 65.498 414 VAL B N 1
ATOM 4491 C CA . VAL D 2 57 ? -20.906 -33.787 -55.849 1.000 70.445 414 VAL B CA 1
ATOM 4492 C C . VAL D 2 57 ? -21.015 -34.473 -57.204 1.000 72.517 414 VAL B C 1
ATOM 4493 O O . VAL D 2 57 ? -20.803 -33.824 -58.235 1.000 72.201 414 VAL B O 1
ATOM 4497 N N . THR D 2 58 ? -21.322 -35.777 -57.197 1.000 68.007 415 THR B N 1
ATOM 4498 C CA . THR D 2 58 ? -21.563 -36.464 -58.456 1.000 64.889 415 THR B CA 1
ATOM 4499 C C . THR D 2 58 ? -22.977 -37.012 -58.452 1.000 57.542 415 THR B C 1
ATOM 4500 O O . THR D 2 58 ? -23.390 -37.634 -57.479 1.000 65.975 415 THR B O 1
ATOM 4504 N N . ALA D 2 59 ? -23.687 -36.771 -59.555 1.000 55.496 416 ALA B N 1
ATOM 4505 C CA . ALA D 2 59 ? -24.856 -37.557 -59.918 1.000 56.249 416 ALA B CA 1
ATOM 4506 C C . ALA D 2 59 ? -24.459 -38.602 -60.943 1.000 59.113 416 ALA B C 1
ATOM 4507 O O . ALA D 2 59 ? -24.138 -38.256 -62.087 1.000 61.337 416 ALA B O 1
ATOM 4509 N N . LYS D 2 60 ? -24.428 -39.873 -60.512 1.000 69.060 417 LYS B N 1
ATOM 4510 C CA . LYS D 2 60 ? -23.976 -40.988 -61.335 1.000 66.602 417 LYS B CA 1
ATOM 4511 C C . LYS D 2 60 ? -25.207 -41.705 -61.862 1.000 60.076 417 LYS B C 1
ATOM 4512 O O . LYS D 2 60 ? -25.935 -42.306 -61.071 1.000 65.709 417 LYS B O 1
ATOM 4518 N N . PHE D 2 61 ? -25.459 -41.592 -63.172 1.000 58.443 418 PHE B N 1
ATOM 4519 C CA . PHE D 2 61 ? -26.584 -42.301 -63.769 1.000 59.541 418 PHE B CA 1
ATOM 4520 C C . PHE D 2 61 ? -26.300 -43.789 -63.661 1.000 69.250 418 PHE B C 1
ATOM 4521 O O . PHE D 2 61 ? -25.129 -44.162 -63.660 1.000 65.643 418 PHE B O 1
ATOM 4529 N N . SER D 2 62 ? -27.340 -44.621 -63.529 1.000 73.933 419 SER B N 1
ATOM 4530 C CA . SER D 2 62 ? -27.099 -46.047 -63.694 1.000 75.423 419 SER B CA 1
ATOM 4531 C C . SER D 2 62 ? -26.362 -46.235 -65.018 1.000 83.902 419 SER B C 1
ATOM 4532 O O . SER D 2 62 ? -26.800 -45.676 -66.015 1.000 75.288 419 SER B O 1
ATOM 4535 N N . PRO D 2 63 ? -25.218 -46.982 -65.081 1.000 85.935 420 PRO B N 1
ATOM 4536 C CA . PRO D 2 63 ? -24.317 -46.939 -66.240 1.000 83.126 420 PRO B CA 1
ATOM 4537 C C . PRO D 2 63 ? -24.984 -47.222 -67.582 1.000 77.495 420 PRO B C 1
ATOM 4538 O O . PRO D 2 63 ? -24.641 -46.615 -68.590 1.000 71.160 420 PRO B O 1
ATOM 4542 N N . ASN D 2 64 ? -26.004 -48.075 -67.565 1.000 80.862 421 ASN B N 1
ATOM 4543 C CA . ASN D 2 64 ? -26.640 -48.518 -68.797 1.000 84.420 421 ASN B CA 1
ATOM 4544 C C . ASN D 2 64 ? -27.754 -47.560 -69.235 1.000 78.559 421 ASN B C 1
ATOM 4545 O O . ASN D 2 64 ? -28.292 -47.720 -70.327 1.000 79.602 421 ASN B O 1
ATOM 4550 N N . TYR D 2 65 ? -28.118 -46.585 -68.378 1.000 74.496 422 TYR B N 1
ATOM 4551 C CA . TYR D 2 65 ? -29.191 -45.647 -68.699 1.000 68.767 422 TYR B CA 1
ATOM 4552 C C . TYR D 2 65 ? -28.741 -44.647 -69.769 1.000 64.620 422 TYR B C 1
ATOM 4553 O O . TYR D 2 65 ? -27.692 -43.978 -69.579 1.000 55.379 422 TYR B O 1
ATOM 4562 N N . SER D 2 66 ? -29.584 -44.586 -70.831 1.000 58.184 423 SER B N 1
ATOM 4563 C CA . SER D 2 66 ? -29.446 -43.750 -72.004 1.000 65.448 423 SER B CA 1
ATOM 4564 C C . SER D 2 66 ? -30.381 -42.557 -71.917 1.000 59.404 423 SER B C 1
ATOM 4565 O O . SER D 2 66 ? -31.578 -42.765 -71.810 1.000 66.802 423 SER B O 1
ATOM 4568 N N . LEU D 2 67 ? -29.868 -41.355 -72.148 1.000 55.890 424 LEU B N 1
ATOM 4569 C CA . LEU D 2 67 ? -30.707 -40.175 -72.071 1.000 58.168 424 LEU B CA 1
ATOM 4570 C C . LEU D 2 67 ? -31.651 -40.152 -73.259 1.000 58.097 424 LEU B C 1
ATOM 4571 O O . LEU D 2 67 ? -31.227 -40.296 -74.388 1.000 61.639 424 LEU B O 1
ATOM 4576 N N . GLU D 2 68 ? -32.932 -39.952 -72.998 1.000 56.159 425 GLU B N 1
ATOM 4577 C CA . GLU D 2 68 ? -33.933 -39.861 -74.040 1.000 57.088 425 GLU B CA 1
ATOM 4578 C C . GLU D 2 68 ? -33.681 -38.598 -74.850 1.000 67.898 425 GLU B C 1
ATOM 4579 O O . GLU D 2 68 ? -33.380 -37.524 -74.308 1.000 69.160 425 GLU B O 1
ATOM 4585 N N . ASP D 2 69 ? -33.788 -38.767 -76.171 1.000 61.791 426 ASP B N 1
ATOM 4586 C CA . ASP D 2 69 ? -33.487 -37.743 -77.153 1.000 64.593 426 ASP B CA 1
ATOM 4587 C C . ASP D 2 69 ? -34.317 -36.483 -76.923 1.000 62.404 426 ASP B C 1
ATOM 4588 O O . ASP D 2 69 ? -35.538 -36.548 -76.807 1.000 59.986 426 ASP B O 1
ATOM 4593 N N . GLY D 2 70 ? -33.638 -35.324 -76.871 1.000 58.705 427 GLY B N 1
ATOM 4594 C CA . GLY D 2 70 ? -34.283 -34.038 -76.687 1.000 53.834 427 GLY B CA 1
ATOM 4595 C C . GLY D 2 70 ? -34.924 -33.808 -75.312 1.000 54.905 427 GLY B C 1
ATOM 4596 O O . GLY D 2 70 ? -35.518 -32.763 -75.109 1.000 56.740 427 GLY B O 1
ATOM 4597 N N . ALA D 2 71 ? -34.780 -34.729 -74.351 1.000 51.063 428 ALA B N 1
ATOM 4598 C CA . ALA D 2 71 ? -35.242 -34.452 -72.997 1.000 46.552 428 ALA B CA 1
ATOM 4599 C C . ALA D 2 71 ? -34.138 -33.699 -72.245 1.000 47.551 428 ALA B C 1
ATOM 4600 O O . ALA D 2 71 ? -32.963 -33.966 -72.409 1.000 47.125 428 ALA B O 1
ATOM 4602 N N . ARG D 2 72 ? -34.527 -32.746 -71.404 1.000 45.660 429 ARG B N 1
ATOM 4603 C CA . ARG D 2 72 ? -33.592 -32.090 -70.510 1.000 40.946 429 ARG B CA 1
ATOM 4604 C C . ARG D 2 72 ? -33.475 -32.859 -69.193 1.000 42.226 429 ARG B C 1
ATOM 4605 O O . ARG D 2 72 ? -34.485 -33.177 -68.538 1.000 45.483 429 ARG B O 1
ATOM 4613 N N . TYR D 2 73 ? -32.236 -33.193 -68.812 1.000 40.407 430 TYR B N 1
ATOM 4614 C CA . TYR D 2 73 ? -31.996 -33.783 -67.499 1.000 37.224 430 TYR B CA 1
ATOM 4615 C C . TYR D 2 73 ? -31.238 -32.778 -66.645 1.000 42.125 430 TYR B C 1
ATOM 4616 O O . TYR D 2 73 ? -30.239 -32.228 -67.124 1.000 40.048 430 TYR B O 1
ATOM 4625 N N . VAL D 2 74 ? -31.747 -32.504 -65.412 1.000 36.078 431 VAL B N 1
ATOM 4626 C CA . VAL D 2 74 ? -31.135 -31.433 -64.635 1.000 34.547 431 VAL B CA 1
ATOM 4627 C C . VAL D 2 74 ? -30.993 -31.942 -63.197 1.000 40.600 431 VAL B C 1
ATOM 4628 O O . VAL D 2 74 ? -31.976 -32.415 -62.563 1.000 38.020 431 VAL B O 1
ATOM 4632 N N . LEU D 2 75 ? -29.740 -31.881 -62.715 1.000 38.771 432 LEU B N 1
ATOM 4633 C CA . LEU D 2 75 ? -29.435 -32.166 -61.323 1.000 40.195 432 LEU B CA 1
ATOM 4634 C C . LEU D 2 75 ? -29.704 -30.873 -60.555 1.000 43.426 432 LEU B C 1
ATOM 4635 O O . LEU D 2 75 ? -29.251 -29.792 -60.968 1.000 41.509 432 LEU B O 1
ATOM 4640 N N . LYS D 2 76 ? -30.525 -30.966 -59.500 1.000 39.445 433 LYS B N 1
ATOM 4641 C CA . LYS D 2 76 ? -30.847 -29.836 -58.626 1.000 40.148 433 LYS B CA 1
ATOM 4642 C C . LYS D 2 76 ? -30.449 -30.218 -57.200 1.000 45.355 433 LYS B C 1
ATOM 4643 O O . LYS D 2 76 ? -30.639 -31.388 -56.794 1.000 47.005 433 LYS B O 1
ATOM 4649 N N . PHE D 2 77 ? -29.886 -29.255 -56.454 1.000 42.703 434 PHE B N 1
ATOM 4650 C CA . PHE D 2 77 ? -29.641 -29.421 -55.019 1.000 44.747 434 PHE B CA 1
ATOM 4651 C C . PHE D 2 77 ? -29.419 -28.050 -54.389 1.000 44.874 434 PHE B C 1
ATOM 4652 O O . PHE D 2 77 ? -29.114 -27.076 -55.093 1.000 43.208 434 PHE B O 1
ATOM 4660 N N . THR D 2 78 ? -29.612 -27.990 -53.063 1.000 42.204 435 THR B N 1
ATOM 4661 C CA . THR D 2 78 ? -29.489 -26.741 -52.321 1.000 44.845 435 THR B CA 1
ATOM 4662 C C . THR D 2 78 ? -28.124 -26.659 -51.663 1.000 38.529 435 THR B C 1
ATOM 4663 O O . THR D 2 78 ? -27.666 -27.653 -51.137 1.000 42.956 435 THR B O 1
ATOM 4667 N N . VAL D 2 79 ? -27.498 -25.473 -51.705 1.000 40.904 436 VAL B N 1
ATOM 4668 C CA . VAL D 2 79 ? -26.306 -25.213 -50.911 1.000 42.390 436 VAL B CA 1
ATOM 4669 C C . VAL D 2 79 ? -26.542 -23.991 -50.036 1.000 45.452 436 VAL B C 1
ATOM 4670 O O . VAL D 2 79 ? -27.505 -23.285 -50.268 1.000 42.765 436 VAL B O 1
ATOM 4674 N N . THR D 2 80 ? -25.685 -23.785 -49.017 1.000 46.948 437 THR B N 1
ATOM 4675 C CA . THR D 2 80 ? -25.801 -22.616 -48.164 1.000 45.806 437 THR B CA 1
ATOM 4676 C C . THR D 2 80 ? -24.433 -21.934 -48.138 1.000 47.365 437 THR B C 1
ATOM 4677 O O . THR D 2 80 ? -23.420 -22.590 -48.365 1.000 51.677 437 THR B O 1
ATOM 4681 N N . SER D 2 81 ? -24.404 -20.605 -47.947 1.000 49.065 438 SER B N 1
ATOM 4682 C CA . SER D 2 81 ? -23.153 -19.862 -47.709 1.000 52.392 438 SER B CA 1
ATOM 4683 C C . SER D 2 81 ? -22.342 -20.518 -46.580 1.000 58.636 438 SER B C 1
ATOM 4684 O O . SER D 2 81 ? -22.909 -20.749 -45.505 1.000 59.973 438 SER B O 1
ATOM 4687 N N . SER D 2 82 ? -21.039 -20.784 -46.802 1.000 55.799 439 SER B N 1
ATOM 4688 C CA . SER D 2 82 ? -20.134 -21.309 -45.790 1.000 55.625 439 SER B CA 1
ATOM 4689 C C . SER D 2 82 ? -19.715 -20.153 -44.874 1.000 59.873 439 SER B C 1
ATOM 4690 O O . SER D 2 82 ? -19.985 -18.995 -45.182 1.000 57.025 439 SER B O 1
ATOM 4693 N N . GLN D 2 83 ? -19.041 -20.450 -43.745 1.000 67.134 440 GLN B N 1
ATOM 4694 C CA . GLN D 2 83 ? -18.516 -19.393 -42.887 1.000 65.957 440 GLN B CA 1
ATOM 4695 C C . GLN D 2 83 ? -17.561 -18.487 -43.674 1.000 65.519 440 GLN B C 1
ATOM 4696 O O . GLN D 2 83 ? -17.516 -17.278 -43.453 1.000 67.052 440 GLN B O 1
ATOM 4702 N N . GLU D 2 84 ? -16.794 -19.074 -44.592 1.000 64.806 441 GLU B N 1
ATOM 4703 C CA . GLU D 2 84 ? -15.949 -18.298 -45.493 1.000 69.785 441 GLU B CA 1
ATOM 4704 C C . GLU D 2 84 ? -16.712 -17.209 -46.242 1.000 63.084 441 GLU B C 1
ATOM 4705 O O . GLU D 2 84 ? -16.221 -16.103 -46.391 1.000 67.615 441 GLU B O 1
ATOM 4711 N N . ALA D 2 85 ? -17.896 -17.536 -46.749 1.000 59.106 442 ALA B N 1
ATOM 4712 C CA . ALA D 2 85 ? -18.688 -16.558 -47.479 1.000 57.960 442 ALA B CA 1
ATOM 4713 C C . ALA D 2 85 ? -19.231 -15.480 -46.532 1.000 50.625 442 ALA B C 1
ATOM 4714 O O . ALA D 2 85 ? -19.284 -14.301 -46.888 1.000 50.369 442 ALA B O 1
ATOM 4716 N N . LEU D 2 86 ? -19.709 -15.897 -45.351 1.000 54.022 443 LEU B N 1
ATOM 4717 C CA . LEU D 2 86 ? -20.244 -14.924 -44.396 1.000 58.859 443 LEU B CA 1
ATOM 4718 C C . LEU D 2 86 ? -19.128 -13.986 -43.911 1.000 61.810 443 LEU B C 1
ATOM 4719 O O . LEU D 2 86 ? -19.360 -12.796 -43.736 1.000 63.257 443 LEU B O 1
ATOM 4724 N N . ASP D 2 87 ? -17.910 -14.516 -43.733 1.000 63.705 444 ASP B N 1
ATOM 4725 C CA . ASP D 2 87 ? -16.765 -13.694 -43.348 1.000 70.197 444 ASP B CA 1
ATOM 4726 C C . ASP D 2 87 ? -16.403 -12.688 -44.448 1.000 71.070 444 ASP B C 1
ATOM 4727 O O . ASP D 2 87 ? -16.144 -11.521 -44.153 1.000 70.382 444 ASP B O 1
ATOM 4732 N N . ALA D 2 88 ? -16.359 -13.157 -45.708 1.000 64.138 445 ALA B N 1
ATOM 4733 C CA . ALA D 2 88 ? -15.975 -12.341 -46.846 1.000 66.055 445 ALA B CA 1
ATOM 4734 C C . ALA D 2 88 ? -16.926 -11.162 -47.008 1.000 64.309 445 ALA B C 1
ATOM 4735 O O . ALA D 2 88 ? -16.500 -10.053 -47.297 1.000 69.981 445 ALA B O 1
ATOM 4737 N N . ILE D 2 89 ? -18.227 -11.381 -46.834 1.000 58.851 446 ILE B N 1
ATOM 4738 C CA . ILE D 2 89 ? -19.141 -10.274 -47.070 1.000 57.853 446 ILE B CA 1
ATOM 4739 C C . ILE D 2 89 ? -19.083 -9.238 -45.943 1.000 60.807 446 ILE B C 1
ATOM 4740 O O . ILE D 2 89 ? -19.493 -8.090 -46.136 1.000 61.292 446 ILE B O 1
ATOM 4745 N N . ALA D 2 90 ? -18.679 -9.678 -44.739 1.000 57.723 447 ALA B N 1
ATOM 4746 C CA . ALA D 2 90 ? -18.479 -8.800 -43.602 1.000 65.168 447 ALA B CA 1
ATOM 4747 C C . ALA D 2 90 ? -17.182 -8.010 -43.786 1.000 67.803 447 ALA B C 1
ATOM 4748 O O . ALA D 2 90 ? -16.907 -7.110 -42.993 1.000 66.737 447 ALA B O 1
ATOM 4750 N N . GLY D 2 91 ? -16.365 -8.420 -44.761 1.000 61.973 448 GLY B N 1
ATOM 4751 C CA . GLY D 2 91 ? -15.097 -7.759 -45.028 1.000 68.547 448 GLY B CA 1
ATOM 4752 C C . GLY D 2 91 ? -13.952 -8.283 -44.163 1.000 73.490 448 GLY B C 1
ATOM 4753 O O . GLY D 2 91 ? -12.935 -7.627 -44.078 1.000 78.123 448 GLY B O 1
ATOM 4754 N N . ASP D 2 92 ? -14.103 -9.466 -43.552 1.000 76.443 449 ASP B N 1
ATOM 4755 C CA . ASP D 2 92 ? -13.137 -10.015 -42.610 1.000 79.977 449 ASP B CA 1
ATOM 4756 C C . ASP D 2 92 ? -12.085 -10.852 -43.321 1.000 83.586 449 ASP B C 1
ATOM 4757 O O . ASP D 2 92 ? -11.073 -11.164 -42.726 1.000 82.651 449 ASP B O 1
ATOM 4762 N N . LYS D 2 93 ? -12.324 -11.228 -44.578 1.000 86.179 450 LYS B N 1
ATOM 4763 C CA . LYS D 2 93 ? -11.395 -12.096 -45.289 1.000 88.350 450 LYS B CA 1
ATOM 4764 C C . LYS D 2 93 ? -11.277 -11.545 -46.692 1.000 89.570 450 LYS B C 1
ATOM 4765 O O . LYS D 2 93 ? -12.305 -11.281 -47.299 1.000 89.083 450 LYS B O 1
ATOM 4771 N N . LYS D 2 94 ? -10.039 -11.346 -47.168 1.000 91.406 451 LYS B N 1
ATOM 4772 C CA . LYS D 2 94 ? -9.784 -10.849 -48.508 1.000 93.879 451 LYS B CA 1
ATOM 4773 C C . LYS D 2 94 ? -10.005 -11.967 -49.521 1.000 87.204 451 LYS B C 1
ATOM 4774 O O . LYS D 2 94 ? -9.738 -13.127 -49.223 1.000 82.452 451 LYS B O 1
ATOM 4780 N N . LEU D 2 95 ? -10.536 -11.582 -50.685 1.000 81.909 452 LEU B N 1
ATOM 4781 C CA . LEU D 2 95 ? -10.690 -12.466 -51.827 1.000 84.556 452 LEU B CA 1
ATOM 4782 C C . LEU D 2 95 ? -9.357 -12.583 -52.562 1.000 87.703 452 LEU B C 1
ATOM 4783 O O . LEU D 2 95 ? -8.616 -11.622 -52.606 1.000 92.412 452 LEU B O 1
ATOM 4788 N N . GLU D 2 96 ? -9.067 -13.758 -53.129 1.000 91.901 453 GLU B N 1
ATOM 4789 C CA . GLU D 2 96 ? -7.957 -13.904 -54.054 1.000 94.448 453 GLU B CA 1
ATOM 4790 C C . GLU D 2 96 ? -8.521 -14.037 -55.469 1.000 94.345 453 GLU B C 1
ATOM 4791 O O . GLU D 2 96 ? -9.727 -14.230 -55.636 1.000 88.022 453 GLU B O 1
ATOM 4797 N N . ALA D 2 97 ? -7.639 -13.943 -56.481 1.000 96.511 454 ALA B N 1
ATOM 4798 C CA . ALA D 2 97 ? -7.963 -14.141 -57.888 1.000 91.016 454 ALA B CA 1
ATOM 4799 C C . ALA D 2 97 ? -8.681 -15.481 -58.040 1.000 92.796 454 ALA B C 1
ATOM 4800 O O . ALA D 2 97 ? -8.269 -16.471 -57.432 1.000 92.548 454 ALA B O 1
ATOM 4802 N N . GLY D 2 98 ? -9.777 -15.489 -58.819 1.000 85.945 455 GLY B N 1
ATOM 4803 C CA . GLY D 2 98 ? -10.544 -16.706 -59.047 1.000 84.182 455 GLY B CA 1
ATOM 4804 C C . GLY D 2 98 ? -11.688 -16.932 -58.050 1.000 82.160 455 GLY B C 1
ATOM 4805 O O . GLY D 2 98 ? -12.502 -17.821 -58.259 1.000 86.309 455 GLY B O 1
ATOM 4806 N N . ASP D 2 99 ? -11.774 -16.120 -56.984 1.000 74.770 456 ASP B N 1
ATOM 4807 C CA . ASP D 2 99 ? -12.757 -16.361 -55.944 1.000 72.016 456 ASP B CA 1
ATOM 4808 C C . ASP D 2 99 ? -14.109 -15.805 -56.358 1.000 72.260 456 ASP B C 1
ATOM 4809 O O . ASP D 2 99 ? -15.128 -16.431 -56.046 1.000 70.509 456 ASP B O 1
ATOM 4814 N N . ALA D 2 100 ? -14.100 -14.672 -57.071 1.000 61.432 457 ALA B N 1
ATOM 4815 C CA . ALA D 2 100 ? -15.331 -13.974 -57.383 1.000 57.852 457 ALA B CA 1
ATOM 4816 C C . ALA D 2 100 ? -15.208 -13.205 -58.693 1.000 65.641 457 ALA B C 1
ATOM 4817 O O . ALA D 2 100 ? -14.140 -12.725 -59.042 1.000 72.322 457 ALA B O 1
ATOM 4819 N N . GLU D 2 101 ? -16.324 -12.998 -59.389 1.000 63.502 458 GLU B N 1
ATOM 4820 C CA . GLU D 2 101 ? -16.283 -12.230 -60.620 1.000 68.308 458 GLU B CA 1
ATOM 4821 C C . GLU D 2 101 ? -15.870 -10.783 -60.375 1.000 69.997 458 GLU B C 1
ATOM 4822 O O . GLU D 2 101 ? -16.559 -10.082 -59.649 1.000 73.574 458 GLU B O 1
ATOM 4828 N N . GLY D 2 102 ? -14.790 -10.332 -61.034 1.000 70.634 459 GLY B N 1
ATOM 4829 C CA . GLY D 2 102 ? -14.225 -9.006 -60.823 1.000 71.996 459 GLY B CA 1
ATOM 4830 C C . GLY D 2 102 ? -13.839 -8.702 -59.368 1.000 78.248 459 GLY B C 1
ATOM 4831 O O . GLY D 2 102 ? -13.921 -7.552 -58.954 1.000 82.554 459 GLY B O 1
ATOM 4832 N N . SER D 2 103 ? -13.424 -9.712 -58.583 1.000 83.327 460 SER B N 1
ATOM 4833 C CA . SER D 2 103 ? -13.165 -9.600 -57.145 1.000 88.244 460 SER B CA 1
ATOM 4834 C C . SER D 2 103 ? -14.256 -8.890 -56.335 1.000 84.900 460 SER B C 1
ATOM 4835 O O . SER D 2 103 ? -13.945 -8.197 -55.378 1.000 102.954 460 SER B O 1
ATOM 4838 N N . ASP D 2 104 ? -15.524 -9.062 -56.706 1.000 78.651 461 ASP B N 1
ATOM 4839 C CA . ASP D 2 104 ? -16.654 -8.436 -56.039 1.000 67.883 461 ASP B CA 1
ATOM 4840 C C . ASP D 2 104 ? -17.312 -9.490 -55.153 1.000 67.942 461 ASP B C 1
ATOM 4841 O O . ASP D 2 104 ? -17.748 -10.545 -55.641 1.000 63.225 461 ASP B O 1
ATOM 4846 N N . VAL D 2 105 ? -17.387 -9.196 -53.846 1.000 69.005 462 VAL B N 1
ATOM 4847 C CA . VAL D 2 105 ? -17.910 -10.144 -52.873 1.000 60.131 462 VAL B CA 1
ATOM 4848 C C . VAL D 2 105 ? -19.414 -10.421 -53.087 1.000 55.854 462 VAL B C 1
ATOM 4849 O O . VAL D 2 105 ? -19.963 -11.377 -52.536 1.000 57.377 462 VAL B O 1
ATOM 4853 N N . ASN D 2 106 ? -20.094 -9.565 -53.850 1.000 52.446 463 ASN B N 1
ATOM 4854 C CA . ASN D 2 106 ? -21.456 -9.802 -54.291 1.000 55.893 463 ASN B CA 1
ATOM 4855 C C . ASN D 2 106 ? -21.537 -10.857 -55.413 1.000 57.786 463 ASN B C 1
ATOM 4856 O O . ASN D 2 106 ? -22.625 -11.203 -55.860 1.000 50.887 463 ASN B O 1
ATOM 4861 N N . LYS D 2 107 ? -20.389 -11.358 -55.885 1.000 54.878 464 LYS B N 1
ATOM 4862 C CA . LYS D 2 107 ? -20.382 -12.279 -57.007 1.000 56.712 464 LYS B CA 1
ATOM 4863 C C . LYS D 2 107 ? -19.347 -13.381 -56.777 1.000 54.962 464 LYS B C 1
ATOM 4864 O O . LYS D 2 107 ? -18.531 -13.599 -57.668 1.000 58.321 464 LYS B O 1
ATOM 4870 N N . LEU D 2 108 ? -19.408 -14.078 -55.615 1.000 51.046 465 LEU B N 1
ATOM 4871 C CA . LEU D 2 108 ? -18.630 -15.279 -55.335 1.000 52.292 465 LEU B CA 1
ATOM 4872 C C . LEU D 2 108 ? -19.030 -16.422 -56.278 1.000 49.630 465 LEU B C 1
ATOM 4873 O O . LEU D 2 108 ? -20.204 -16.703 -56.419 1.000 57.452 465 LEU B O 1
ATOM 4878 N N . TYR D 2 109 ? -18.052 -17.096 -56.897 1.000 50.335 466 TYR B N 1
ATOM 4879 C CA . TYR D 2 109 ? -18.295 -18.300 -57.663 1.000 52.088 466 TYR B CA 1
ATOM 4880 C C . TYR D 2 109 ? -18.717 -19.436 -56.744 1.000 54.520 466 TYR B C 1
ATOM 4881 O O . TYR D 2 109 ? -18.046 -19.702 -55.744 1.000 53.493 466 TYR B O 1
ATOM 4890 N N . SER D 2 110 ? -19.791 -20.151 -57.152 1.000 49.713 467 SER B N 1
ATOM 4891 C CA . SER D 2 110 ? -20.259 -21.304 -56.400 1.000 49.034 467 SER B CA 1
ATOM 4892 C C . SER D 2 110 ? -19.421 -22.524 -56.749 1.000 51.641 467 SER B C 1
ATOM 4893 O O . SER D 2 110 ? -19.272 -23.416 -55.921 1.000 59.647 467 SER B O 1
ATOM 4896 N N . ASN D 2 111 ? -18.868 -22.563 -57.960 1.000 54.126 468 ASN B N 1
ATOM 4897 C CA . ASN D 2 111 ? -18.213 -23.762 -58.463 1.000 58.953 468 ASN B CA 1
ATOM 4898 C C . ASN D 2 111 ? -16.725 -23.502 -58.646 1.000 61.203 468 ASN B C 1
ATOM 4899 O O . ASN D 2 111 ? -16.320 -22.398 -58.981 1.000 55.520 468 ASN B O 1
ATOM 4903 N N . LYS D 2 112 ? -15.943 -24.560 -58.447 1.000 67.921 469 LYS B N 1
ATOM 4904 C CA . LYS D 2 112 ? -14.569 -24.594 -58.900 1.000 72.297 469 LYS B CA 1
ATOM 4905 C C . LYS D 2 112 ? -14.440 -25.707 -59.931 1.000 68.324 469 LYS B C 1
ATOM 4906 O O . LYS D 2 112 ? -13.709 -26.647 -59.695 1.000 75.849 469 LYS B O 1
ATOM 4912 N N . GLY D 2 113 ? -15.182 -25.615 -61.043 1.000 72.217 470 GLY B N 1
ATOM 4913 C CA . GLY D 2 113 ? -15.252 -26.693 -62.026 1.000 69.117 470 GLY B CA 1
ATOM 4914 C C . GLY D 2 113 ? -16.493 -27.579 -61.878 1.000 66.927 470 GLY B C 1
ATOM 4915 O O . GLY D 2 113 ? -16.886 -27.999 -60.793 1.000 70.456 470 GLY B O 1
ATOM 4916 N N . ALA D 2 114 ? -17.091 -27.867 -63.014 1.000 58.882 471 ALA B N 1
ATOM 4917 C CA . ALA D 2 114 ? -18.260 -28.690 -63.118 1.000 57.941 471 ALA B CA 1
ATOM 4918 C C . ALA D 2 114 ? -18.246 -29.226 -64.537 1.000 56.947 471 ALA B C 1
ATOM 4919 O O . ALA D 2 114 ? -17.871 -28.525 -65.493 1.000 55.556 471 ALA B O 1
ATOM 4921 N N . SER D 2 115 ? -18.737 -30.454 -64.674 1.000 54.722 472 SER B N 1
ATOM 4922 C CA . SER D 2 115 ? -18.624 -31.089 -65.970 1.000 62.112 472 SER B CA 1
ATOM 4923 C C . SER D 2 115 ? -19.604 -32.242 -66.066 1.000 58.436 472 SER B C 1
ATOM 4924 O O . SER D 2 115 ? -20.177 -32.677 -65.079 1.000 59.601 472 SER B O 1
ATOM 4927 N N . VAL D 2 116 ? -19.736 -32.763 -67.279 1.000 54.897 473 VAL B N 1
ATOM 4928 C CA . VAL D 2 116 ? -20.516 -33.953 -67.533 1.000 60.054 473 VAL B CA 1
ATOM 4929 C C . VAL D 2 116 ? -19.581 -34.903 -68.269 1.000 64.224 473 VAL B C 1
ATOM 4930 O O . VAL D 2 116 ? -18.862 -34.446 -69.137 1.000 58.466 473 VAL B O 1
ATOM 4934 N N . THR D 2 117 ? -19.579 -36.181 -67.883 1.000 67.630 474 THR B N 1
ATOM 4935 C CA . THR D 2 117 ? -18.927 -37.248 -68.634 1.000 72.255 474 THR B CA 1
ATOM 4936 C C . THR D 2 117 ? -20.011 -38.182 -69.179 1.000 68.727 474 THR B C 1
ATOM 4937 O O . THR D 2 117 ? -20.991 -38.429 -68.481 1.000 67.991 474 THR B O 1
ATOM 4941 N N . TYR D 2 118 ? -19.844 -38.673 -70.422 1.000 67.837 475 TYR B N 1
ATOM 4942 C CA . TYR D 2 118 ? -20.784 -39.592 -71.045 1.000 69.576 475 TYR B CA 1
ATOM 4943 C C . TYR D 2 118 ? -20.127 -40.376 -72.187 1.000 79.154 475 TYR B C 1
ATOM 4944 O O . TYR D 2 118 ? -19.052 -40.024 -72.653 1.000 73.760 475 TYR B O 1
ATOM 4953 N N . SER D 2 119 ? -20.806 -41.433 -72.641 1.000 84.435 476 SER B N 1
ATOM 4954 C CA . SER D 2 119 ? -20.357 -42.326 -73.708 1.000 82.493 476 SER B CA 1
ATOM 4955 C C . SER D 2 119 ? -21.469 -42.494 -74.734 1.000 79.479 476 SER B C 1
ATOM 4956 O O . SER D 2 119 ? -22.624 -42.267 -74.415 1.000 76.637 476 SER B O 1
ATOM 4959 N N . TYR D 2 120 ? -21.128 -42.908 -75.962 1.000 83.871 477 TYR B N 1
ATOM 4960 C CA . TYR D 2 120 ? -22.111 -43.127 -77.029 1.000 88.460 477 TYR B CA 1
ATOM 4961 C C . TYR D 2 120 ? -21.642 -44.194 -78.031 1.000 85.509 477 TYR B C 1
ATOM 4962 O O . TYR D 2 120 ? -20.416 -44.289 -78.144 1.000 84.624 477 TYR B O 1
ATOM 4971 N N . GLN D 2 126 ? -17.043 -44.761 -76.779 1.000 125.071 483 GLN B N 1
ATOM 4972 C CA . GLN D 2 126 ? -16.332 -43.468 -77.007 1.000 121.998 483 GLN B CA 1
ATOM 4973 C C . GLN D 2 126 ? -16.838 -42.525 -75.918 1.000 115.231 483 GLN B C 1
ATOM 4974 O O . GLN D 2 126 ? -18.051 -42.461 -75.717 1.000 106.510 483 GLN B O 1
ATOM 4980 N N . THR D 2 127 ? -15.910 -41.847 -75.220 1.000 111.379 484 THR B N 1
ATOM 4981 C CA . THR D 2 127 ? -16.182 -41.110 -73.990 1.000 106.753 484 THR B CA 1
ATOM 4982 C C . THR D 2 127 ? -15.791 -39.643 -74.144 1.000 110.574 484 THR B C 1
ATOM 4983 O O . THR D 2 127 ? -14.715 -39.356 -74.651 1.000 123.357 484 THR B O 1
ATOM 4987 N N . LYS D 2 128 ? -16.650 -38.725 -73.668 1.000 99.297 485 LYS B N 1
ATOM 4988 C CA . LYS D 2 128 ? -16.364 -37.298 -73.652 1.000 90.335 485 LYS B CA 1
ATOM 4989 C C . LYS D 2 128 ? -16.590 -36.764 -72.241 1.000 87.306 485 LYS B C 1
ATOM 4990 O O . LYS D 2 128 ? -17.498 -37.206 -71.549 1.000 85.282 485 LYS B O 1
ATOM 4996 N N . THR D 2 129 ? -15.761 -35.802 -71.848 1.000 78.103 486 THR B N 1
ATOM 4997 C CA . THR D 2 129 ? -16.017 -34.960 -70.700 1.000 83.489 486 THR B CA 1
ATOM 4998 C C . THR D 2 129 ? -16.168 -33.518 -71.182 1.000 80.705 486 THR B C 1
ATOM 4999 O O . THR D 2 129 ? -15.241 -32.991 -71.777 1.000 80.695 486 THR B O 1
ATOM 5003 N N . LYS D 2 130 ? -17.322 -32.889 -70.922 1.000 68.572 487 LYS B N 1
ATOM 5004 C CA . LYS D 2 130 ? -17.477 -31.484 -71.248 1.000 66.930 487 LYS B CA 1
ATOM 5005 C C . LYS D 2 130 ? -17.601 -30.689 -69.960 1.000 68.906 487 LYS B C 1
ATOM 5006 O O . LYS D 2 130 ? -18.344 -31.079 -69.067 1.000 65.373 487 LYS B O 1
ATOM 5012 N N . GLU D 2 131 ? -16.847 -29.592 -69.895 1.000 64.781 488 GLU B N 1
ATOM 5013 C CA . GLU D 2 131 ? -16.883 -28.631 -68.818 1.000 67.195 488 GLU B CA 1
ATOM 5014 C C . GLU D 2 131 ? -18.097 -27.730 -69.053 1.000 63.142 488 GLU B C 1
ATOM 5015 O O . GLU D 2 131 ? -18.403 -27.350 -70.181 1.000 66.457 488 GLU B O 1
ATOM 5021 N N . TYR D 2 132 ? -18.843 -27.406 -67.995 1.000 61.134 489 TYR B N 1
ATOM 5022 C CA . TYR D 2 132 ? -19.862 -26.376 -68.168 1.000 56.863 489 TYR B CA 1
ATOM 5023 C C . TYR D 2 132 ? -19.141 -25.061 -68.401 1.000 53.699 489 TYR B C 1
ATOM 5024 O O . TYR D 2 132 ? -18.193 -24.794 -67.664 1.000 60.890 489 TYR B O 1
ATOM 5033 N N . SER D 2 133 ? -19.609 -24.245 -69.347 1.000 52.811 490 SER B N 1
ATOM 5034 C CA . SER D 2 133 ? -18.942 -22.979 -69.555 1.000 60.128 490 SER B CA 1
ATOM 5035 C C . SER D 2 133 ? -19.528 -21.876 -68.656 1.000 60.902 490 SER B C 1
ATOM 5036 O O . SER D 2 133 ? -18.894 -20.835 -68.462 1.000 59.179 490 SER B O 1
ATOM 5039 N N . ASP D 2 134 ? -20.731 -22.096 -68.097 1.000 60.599 491 ASP B N 1
ATOM 5040 C CA . ASP D 2 134 ? -21.288 -21.177 -67.117 1.000 58.769 491 ASP B CA 1
ATOM 5041 C C . ASP D 2 134 ? -20.473 -21.247 -65.830 1.000 51.851 491 ASP B C 1
ATOM 5042 O O . ASP D 2 134 ? -20.145 -22.323 -65.367 1.000 56.490 491 ASP B O 1
ATOM 5047 N N . ASN D 2 135 ? -20.225 -20.093 -65.236 1.000 56.960 492 ASN B N 1
ATOM 5048 C CA . ASN D 2 135 ? -19.522 -19.937 -63.967 1.000 55.948 492 ASN B CA 1
ATOM 5049 C C . ASN D 2 135 ? -20.413 -19.113 -63.035 1.000 50.119 492 ASN B C 1
ATOM 5050 O O . ASN D 2 135 ? -20.214 -17.922 -62.854 1.000 54.568 492 ASN B O 1
ATOM 5055 N N . PRO D 2 136 ? -21.468 -19.691 -62.427 1.000 51.294 493 PRO B N 1
ATOM 5056 C CA . PRO D 2 136 ? -22.468 -18.871 -61.729 1.000 49.033 493 PRO B CA 1
ATOM 5057 C C . PRO D 2 136 ? -21.906 -18.195 -60.484 1.000 49.373 493 PRO B C 1
ATOM 5058 O O . PRO D 2 136 ? -20.940 -18.691 -59.892 1.000 53.091 493 PRO B O 1
ATOM 5062 N N . THR D 2 137 ? -22.520 -17.071 -60.095 1.000 45.337 494 THR B N 1
ATOM 5063 C CA . THR D 2 137 ? -22.041 -16.334 -58.929 1.000 48.824 494 THR B CA 1
ATOM 5064 C C . THR D 2 137 ? -23.226 -16.115 -58.002 1.000 43.932 494 THR B C 1
ATOM 5065 O O . THR D 2 137 ? -24.346 -16.165 -58.470 1.000 43.533 494 THR B O 1
ATOM 5069 N N . PHE D 2 138 ? -22.971 -15.862 -56.722 1.000 46.980 495 PHE B N 1
ATOM 5070 C CA . PHE D 2 138 ? -24.060 -15.561 -55.814 1.000 44.199 495 PHE B CA 1
ATOM 5071 C C . PHE D 2 138 ? -23.567 -14.515 -54.829 1.000 47.258 495 PHE B C 1
ATOM 5072 O O . PHE D 2 138 ? -22.348 -14.350 -54.665 1.000 50.014 495 PHE B O 1
ATOM 5080 N N . LYS D 2 139 ? -24.526 -13.801 -54.230 1.000 46.452 496 LYS B N 1
ATOM 5081 C CA . LYS D 2 139 ? -24.274 -12.887 -53.130 1.000 48.957 496 LYS B CA 1
ATOM 5082 C C . LYS D 2 139 ? -24.745 -13.508 -51.796 1.000 50.499 496 LYS B C 1
ATOM 5083 O O . LYS D 2 139 ? -25.877 -13.954 -51.680 1.000 41.283 496 LYS B O 1
ATOM 5089 N N . PRO D 2 140 ? -23.894 -13.627 -50.750 1.000 49.482 497 PRO B N 1
ATOM 5090 C CA . PRO D 2 140 ? -24.360 -14.044 -49.406 1.000 50.038 497 PRO B CA 1
ATOM 5091 C C . PRO D 2 140 ? -25.307 -12.975 -48.868 1.000 46.095 497 PRO B C 1
ATOM 5092 O O . PRO D 2 140 ? -25.301 -11.856 -49.383 1.000 46.187 497 PRO B O 1
ATOM 5096 N N . SER D 2 141 ? -26.094 -13.269 -47.824 1.000 48.678 498 SER B N 1
ATOM 5097 C CA . SER D 2 141 ? -26.944 -12.237 -47.211 1.000 47.919 498 SER B CA 1
ATOM 5098 C C . SER D 2 141 ? -26.099 -11.091 -46.640 1.000 48.090 498 SER B C 1
ATOM 5099 O O . SER D 2 141 ? -24.914 -11.237 -46.406 1.000 48.292 498 SER B O 1
ATOM 5102 N N . ASP D 2 142 ? -26.725 -9.924 -46.447 1.000 50.383 499 ASP B N 1
ATOM 5103 C CA . ASP D 2 142 ? -26.093 -8.750 -45.881 1.000 53.636 499 ASP B CA 1
ATOM 5104 C C . ASP D 2 142 ? -25.502 -9.119 -44.533 1.000 51.982 499 ASP B C 1
ATOM 5105 O O . ASP D 2 142 ? -26.012 -9.975 -43.834 1.000 48.955 499 ASP B O 1
ATOM 5110 N N . PRO D 2 143 ? -24.335 -8.574 -44.166 1.000 51.976 500 PRO B N 1
ATOM 5111 C CA . PRO D 2 143 ? -23.827 -8.769 -42.805 1.000 51.034 500 PRO B CA 1
ATOM 5112 C C . PRO D 2 143 ? -24.735 -8.070 -41.783 1.000 50.580 500 PRO B C 1
ATOM 5113 O O . PRO D 2 143 ? -25.657 -7.333 -42.133 1.000 48.056 500 PRO B O 1
ATOM 5117 N N . LEU D 2 144 ? -24.495 -8.323 -40.491 1.000 53.786 501 LEU B N 1
ATOM 5118 C CA . LEU D 2 144 ? -25.249 -7.700 -39.421 1.000 53.333 501 LEU B CA 1
ATOM 5119 C C . LEU D 2 144 ? -24.776 -6.260 -39.242 1.000 57.254 501 LEU B C 1
ATOM 5120 O O . LEU D 2 144 ? -23.612 -5.952 -39.465 1.000 56.987 501 LEU B O 1
ATOM 5125 N N . THR D 2 145 ? -25.696 -5.394 -38.818 1.000 54.964 502 THR B N 1
ATOM 5126 C CA . THR D 2 145 ? -25.271 -4.243 -38.049 1.000 56.398 502 THR B CA 1
ATOM 5127 C C . THR D 2 145 ? -25.735 -4.462 -36.608 1.000 55.173 502 THR B C 1
ATOM 5128 O O . THR D 2 145 ? -26.830 -5.014 -36.397 1.000 58.113 502 THR B O 1
ATOM 5132 N N . VAL D 2 146 ? -24.913 -4.068 -35.620 1.000 50.591 503 VAL B N 1
ATOM 5133 C CA . VAL D 2 146 ? -25.214 -4.343 -34.207 1.000 46.790 503 VAL B CA 1
ATOM 5134 C C . VAL D 2 146 ? -25.317 -3.000 -33.501 1.000 47.659 503 VAL B C 1
ATOM 5135 O O . VAL D 2 146 ? -24.290 -2.335 -33.343 1.000 47.243 503 VAL B O 1
ATOM 5139 N N . PRO D 2 147 ? -26.542 -2.520 -33.174 1.000 48.916 504 PRO B N 1
ATOM 5140 C CA . PRO D 2 147 ? -26.759 -1.254 -32.462 1.000 52.123 504 PRO B CA 1
ATOM 5141 C C . PRO D 2 147 ? -26.135 -1.311 -31.072 1.000 56.531 504 PRO B C 1
ATOM 5142 O O . PRO D 2 147 ? -26.113 -2.375 -30.447 1.000 53.800 504 PRO B O 1
ATOM 5146 N N . VAL D 2 148 ? -25.607 -0.170 -30.602 1.000 53.245 505 VAL B N 1
ATOM 5147 C CA . VAL D 2 148 ? -25.214 -0.085 -29.213 1.000 53.116 505 VAL B CA 1
ATOM 5148 C C . VAL D 2 148 ? -25.727 1.243 -28.675 1.000 59.449 505 VAL B C 1
ATOM 5149 O O . VAL D 2 148 ? -25.606 2.274 -29.335 1.000 63.602 505 VAL B O 1
ATOM 5153 N N . GLU D 2 149 ? -26.396 1.184 -27.521 1.000 53.172 506 GLU B N 1
ATOM 5154 C CA . GLU D 2 149 ? -26.972 2.374 -26.919 1.000 57.128 506 GLU B CA 1
ATOM 5155 C C . GLU D 2 149 ? -26.299 2.610 -25.552 1.000 55.560 506 GLU B C 1
ATOM 5156 O O . GLU D 2 149 ? -26.095 1.659 -24.793 1.000 53.429 506 GLU B O 1
ATOM 5162 N N . VAL D 2 150 ? -25.930 3.857 -25.238 1.000 52.129 507 VAL B N 1
ATOM 5163 C CA . VAL D 2 150 ? -25.364 4.164 -23.923 1.000 48.479 507 VAL B CA 1
ATOM 5164 C C . VAL D 2 150 ? -26.350 5.064 -23.182 1.000 51.296 507 VAL B C 1
ATOM 5165 O O . VAL D 2 150 ? -26.771 6.107 -23.720 1.000 51.996 507 VAL B O 1
ATOM 5169 N N . GLU D 2 151 ? -26.675 4.674 -21.939 1.000 54.143 508 GLU B N 1
ATOM 5170 C CA . GLU D 2 151 ? -27.589 5.478 -21.137 1.000 51.379 508 GLU B CA 1
ATOM 5171 C C . GLU D 2 151 ? -26.886 5.893 -19.833 1.000 49.848 508 GLU B C 1
ATOM 5172 O O . GLU D 2 151 ? -26.295 5.071 -19.162 1.000 48.413 508 GLU B O 1
ATOM 5178 N N . TRP D 2 152 ? -26.952 7.177 -19.500 1.000 51.806 509 TRP B N 1
ATOM 5179 C CA . TRP D 2 152 ? -26.434 7.756 -18.280 1.000 49.503 509 TRP B CA 1
ATOM 5180 C C . TRP D 2 152 ? -27.572 8.013 -17.312 1.000 54.038 509 TRP B C 1
ATOM 5181 O O . TRP D 2 152 ? -28.489 8.736 -17.680 1.000 55.572 509 TRP B O 1
ATOM 5192 N N . GLN D 2 153 ? -27.449 7.477 -16.067 1.000 57.215 510 GLN B N 1
ATOM 5193 C CA . GLN D 2 153 ? -28.417 7.754 -15.009 1.000 58.566 510 GLN B CA 1
ATOM 5194 C C . GLN D 2 153 ? -27.752 8.410 -13.802 1.000 53.650 510 GLN B C 1
ATOM 5195 O O . GLN D 2 153 ? -26.644 8.068 -13.435 1.000 51.932 510 GLN B O 1
ATOM 5201 N N . GLY D 2 154 ? -28.463 9.360 -13.189 1.000 60.863 511 GLY B N 1
ATOM 5202 C CA . GLY D 2 154 ? -28.108 9.903 -11.880 1.000 53.394 511 GLY B CA 1
ATOM 5203 C C . GLY D 2 154 ? -28.348 8.842 -10.810 1.000 55.135 511 GLY B C 1
ATOM 5204 O O . GLY D 2 154 ? -28.793 7.709 -11.096 1.000 53.472 511 GLY B O 1
ATOM 5205 N N . VAL D 2 155 ? -28.117 9.265 -9.562 1.000 54.048 512 VAL B N 1
ATOM 5206 C CA . VAL D 2 155 ? -28.084 8.354 -8.436 1.000 54.490 512 VAL B CA 1
ATOM 5207 C C . VAL D 2 155 ? -29.415 7.610 -8.299 1.000 55.978 512 VAL B C 1
ATOM 5208 O O . VAL D 2 155 ? -29.437 6.435 -8.003 1.000 64.748 512 VAL B O 1
ATOM 5212 N N . THR D 2 156 ? -30.543 8.276 -8.528 1.000 58.332 513 THR B N 1
ATOM 5213 C CA . THR D 2 156 ? -31.828 7.634 -8.293 1.000 66.069 513 THR B CA 1
ATOM 5214 C C . THR D 2 156 ? -32.532 7.217 -9.591 1.000 71.805 513 THR B C 1
ATOM 5215 O O . THR D 2 156 ? -33.759 7.135 -9.619 1.000 76.541 513 THR B O 1
ATOM 5219 N N . GLY D 2 157 ? -31.793 6.941 -10.674 1.000 66.425 514 GLY B N 1
ATOM 5220 C CA . GLY D 2 157 ? -32.461 6.411 -11.859 1.000 65.959 514 GLY B CA 1
ATOM 5221 C C . GLY D 2 157 ? -32.469 7.377 -13.037 1.000 66.256 514 GLY B C 1
ATOM 5222 O O . GLY D 2 157 ? -31.881 8.473 -12.978 1.000 61.553 514 GLY B O 1
ATOM 5223 N N . ALA D 2 158 ? -33.153 6.929 -14.104 1.000 73.637 515 ALA B N 1
ATOM 5224 C CA . ALA D 2 158 ? -33.190 7.602 -15.397 1.000 71.958 515 ALA B CA 1
ATOM 5225 C C . ALA D 2 158 ? -33.763 9.011 -15.251 1.000 76.836 515 ALA B C 1
ATOM 5226 O O . ALA D 2 158 ? -34.632 9.241 -14.413 1.000 78.630 515 ALA B O 1
ATOM 5228 N N . ARG D 2 159 ? -33.232 9.953 -16.043 1.000 82.382 516 ARG B N 1
ATOM 5229 C CA . ARG D 2 159 ? -33.731 11.324 -16.127 1.000 95.551 516 ARG B CA 1
ATOM 5230 C C . ARG D 2 159 ? -33.545 12.097 -14.812 1.000 95.780 516 ARG B C 1
ATOM 5231 O O . ARG D 2 159 ? -34.185 13.128 -14.626 1.000 101.094 516 ARG B O 1
ATOM 5239 N N . THR D 2 160 ? -32.737 11.575 -13.876 1.000 91.472 517 THR B N 1
ATOM 5240 C CA . THR D 2 160 ? -32.353 12.324 -12.685 1.000 88.559 517 THR B CA 1
ATOM 5241 C C . THR D 2 160 ? -30.991 12.962 -12.939 1.000 83.401 517 THR B C 1
ATOM 5242 O O . THR D 2 160 ? -30.148 12.372 -13.607 1.000 84.216 517 THR B O 1
ATOM 5246 N N . VAL D 2 161 ? -30.799 14.181 -12.418 1.000 77.112 518 VAL B N 1
ATOM 5247 C CA . VAL D 2 161 ? -29.603 14.996 -12.615 1.000 75.439 518 VAL B CA 1
ATOM 5248 C C . VAL D 2 161 ? -28.340 14.160 -12.347 1.000 66.962 518 VAL B C 1
ATOM 5249 O O . VAL D 2 161 ? -28.287 13.424 -11.373 1.000 78.313 518 VAL B O 1
ATOM 5253 N N . ILE D 2 162 ? -27.301 14.285 -13.176 1.000 56.242 519 ILE B N 1
ATOM 5254 C CA . ILE D 2 162 ? -26.014 13.677 -12.876 1.000 55.972 519 ILE B CA 1
ATOM 5255 C C . ILE D 2 162 ? -25.140 14.766 -12.287 1.000 55.583 519 ILE B C 1
ATOM 5256 O O . ILE D 2 162 ? -25.214 15.854 -12.799 1.000 63.097 519 ILE B O 1
ATOM 5261 N N . THR D 2 163 ? -24.387 14.504 -11.200 1.000 52.336 520 THR B N 1
ATOM 5262 C CA . THR D 2 163 ? -23.517 15.518 -10.613 1.000 51.364 520 THR B CA 1
ATOM 5263 C C . THR D 2 163 ? -22.044 15.126 -10.740 1.000 55.423 520 THR B C 1
ATOM 5264 O O . THR D 2 163 ? -21.176 15.989 -10.608 1.000 64.441 520 THR B O 1
ATOM 5268 N N . ALA D 2 164 ? -21.733 13.851 -10.978 1.000 50.059 521 ALA B N 1
ATOM 5269 C CA . ALA D 2 164 ? -20.343 13.407 -11.045 1.000 52.729 521 ALA B CA 1
ATOM 5270 C C . ALA D 2 164 ? -19.716 13.791 -12.383 1.000 58.220 521 ALA B C 1
ATOM 5271 O O . ALA D 2 164 ? -20.449 13.950 -13.358 1.000 54.571 521 ALA B O 1
ATOM 5273 N N . ASP D 2 165 ? -18.369 13.826 -12.428 1.000 55.437 522 ASP B N 1
ATOM 5274 C CA . ASP D 2 165 ? -17.602 13.968 -13.659 1.000 61.895 522 ASP B CA 1
ATOM 5275 C C . ASP D 2 165 ? -17.898 12.821 -14.605 1.000 61.956 522 ASP B C 1
ATOM 5276 O O . ASP D 2 165 ? -17.960 11.694 -14.140 1.000 64.171 522 ASP B O 1
ATOM 5281 N N . GLN D 2 166 ? -18.051 13.118 -15.900 1.000 60.935 523 GLN B N 1
ATOM 5282 C CA . GLN D 2 166 ? -18.212 12.082 -16.919 1.000 60.222 523 GLN B CA 1
ATOM 5283 C C . GLN D 2 166 ? -17.131 12.285 -17.977 1.000 63.966 523 GLN B C 1
ATOM 5284 O O . GLN D 2 166 ? -16.735 13.410 -18.228 1.000 62.095 523 GLN B O 1
ATOM 5290 N N . PRO D 2 167 ? -16.612 11.234 -18.645 1.000 66.683 524 PRO B N 1
ATOM 5291 C CA . PRO D 2 167 ? -15.664 11.449 -19.750 1.000 67.316 524 PRO B CA 1
ATOM 5292 C C . PRO D 2 167 ? -16.364 12.134 -20.942 1.000 69.877 524 PRO B C 1
ATOM 5293 O O . PRO D 2 167 ? -17.588 12.262 -20.963 1.000 69.844 524 PRO B O 1
ATOM 5297 N N . SER D 2 168 ? -15.597 12.606 -21.937 1.000 74.876 525 SER B N 1
ATOM 5298 C CA . SER D 2 168 ? -16.179 13.195 -23.150 1.000 76.022 525 SER B CA 1
ATOM 5299 C C . SER D 2 168 ? -16.651 12.117 -24.136 1.000 68.647 525 SER B C 1
ATOM 5300 O O . SER D 2 168 ? -17.556 12.351 -24.912 1.000 68.795 525 SER B O 1
ATOM 5303 N N . ASN D 2 169 ? -16.052 10.928 -24.107 1.000 65.833 526 ASN B N 1
ATOM 5304 C CA . ASN D 2 169 ? -16.634 9.791 -24.802 1.000 65.738 526 ASN B CA 1
ATOM 5305 C C . ASN D 2 169 ? -16.235 8.465 -24.153 1.000 62.616 526 ASN B C 1
ATOM 5306 O O . ASN D 2 169 ? -15.419 8.447 -23.241 1.000 62.092 526 ASN B O 1
ATOM 5311 N N . VAL D 2 170 ? -16.885 7.374 -24.591 1.000 57.305 527 VAL B N 1
ATOM 5312 C CA . VAL D 2 170 ? -16.555 6.018 -24.186 1.000 59.115 527 VAL B CA 1
ATOM 5313 C C . VAL D 2 170 ? -16.306 5.183 -25.438 1.000 57.915 527 VAL B C 1
ATOM 5314 O O . VAL D 2 170 ? -17.144 5.170 -26.336 1.000 63.090 527 VAL B O 1
ATOM 5318 N N . GLU D 2 171 ? -15.181 4.466 -25.470 1.000 58.271 528 GLU B N 1
ATOM 5319 C CA . GLU D 2 171 ? -14.906 3.536 -26.550 1.000 58.863 528 GLU B CA 1
ATOM 5320 C C . GLU D 2 171 ? -15.555 2.197 -26.233 1.000 61.781 528 GLU B C 1
ATOM 5321 O O . GLU D 2 171 ? -15.253 1.629 -25.192 1.000 63.182 528 GLU B O 1
ATOM 5327 N N . LEU D 2 172 ? -16.425 1.694 -27.127 1.000 61.978 529 LEU B N 1
ATOM 5328 C CA . LEU D 2 172 ? -17.080 0.398 -26.972 1.000 61.949 529 LEU B CA 1
ATOM 5329 C C . LEU D 2 172 ? -16.466 -0.580 -27.975 1.000 58.565 529 LEU B C 1
ATOM 5330 O O . LEU D 2 172 ? -16.229 -0.181 -29.093 1.000 51.081 529 LEU B O 1
ATOM 5335 N N . LYS D 2 173 ? -16.227 -1.840 -27.567 1.000 59.829 530 LYS B N 1
ATOM 5336 C CA . LYS D 2 173 ? -15.675 -2.863 -28.444 1.000 59.246 530 LYS B CA 1
ATOM 5337 C C . LYS D 2 173 ? -16.658 -4.030 -28.553 1.000 60.551 530 LYS B C 1
ATOM 5338 O O . LYS D 2 173 ? -17.220 -4.465 -27.546 1.000 60.251 530 LYS B O 1
ATOM 5344 N N . LEU D 2 174 ? -16.856 -4.544 -29.783 1.000 58.906 531 LEU B N 1
ATOM 5345 C CA . LEU D 2 174 ? -17.648 -5.746 -30.015 1.000 56.347 531 LEU B CA 1
ATOM 5346 C C . LEU D 2 174 ? -16.660 -6.909 -29.987 1.000 57.226 531 LEU B C 1
ATOM 5347 O O . LEU D 2 174 ? -15.628 -6.858 -30.644 1.000 61.490 531 LEU B O 1
ATOM 5352 N N . VAL D 2 175 ? -16.953 -7.954 -29.222 1.000 54.633 532 VAL B N 1
ATOM 5353 C CA . VAL D 2 175 ? -16.075 -9.108 -29.117 1.000 56.253 532 VAL B CA 1
ATOM 5354 C C . VAL D 2 175 ? -16.761 -10.216 -29.906 1.000 58.556 532 VAL B C 1
ATOM 5355 O O . VAL D 2 175 ? -17.919 -10.543 -29.641 1.000 59.523 532 VAL B O 1
ATOM 5359 N N . GLN D 2 176 ? -16.025 -10.781 -30.859 1.000 62.523 533 GLN B N 1
ATOM 5360 C CA . GLN D 2 176 ? -16.488 -11.949 -31.571 1.000 62.436 533 GLN B CA 1
ATOM 5361 C C . GLN D 2 176 ? -15.969 -13.160 -30.815 1.000 63.859 533 GLN B C 1
ATOM 5362 O O . GLN D 2 176 ? -14.751 -13.326 -30.729 1.000 64.186 533 GLN B O 1
ATOM 5368 N N . LYS D 2 177 ? -16.902 -14.016 -30.366 1.000 65.602 534 LYS B N 1
ATOM 5369 C CA . LYS D 2 177 ? -16.564 -15.243 -29.663 1.000 73.168 534 LYS B CA 1
ATOM 5370 C C . LYS D 2 177 ? -15.983 -16.265 -30.635 1.000 79.371 534 LYS B C 1
ATOM 5371 O O . LYS D 2 177 ? -16.534 -16.516 -31.710 1.000 85.055 534 LYS B O 1
ATOM 5377 N N . ASN D 2 178 ? -14.813 -16.802 -30.269 1.000 89.155 535 ASN B N 1
ATOM 5378 C CA . ASN D 2 178 ? -14.250 -17.930 -30.988 1.000 97.978 535 ASN B CA 1
ATOM 5379 C C . ASN D 2 178 ? -15.159 -19.128 -30.750 1.000 103.536 535 ASN B C 1
ATOM 5380 O O . ASN D 2 178 ? -15.595 -19.351 -29.628 1.000 107.734 535 ASN B O 1
ATOM 5385 N N . LYS D 2 179 ? -15.455 -19.876 -31.817 1.000 108.461 536 LYS B N 1
ATOM 5386 C CA . LYS D 2 179 ? -16.342 -21.023 -31.709 1.000 114.310 536 LYS B CA 1
ATOM 5387 C C . LYS D 2 179 ? -15.581 -22.325 -31.976 1.000 127.618 536 LYS B C 1
ATOM 5388 O O . LYS D 2 179 ? -16.175 -23.395 -31.993 1.000 133.898 536 LYS B O 1
ATOM 5394 N N . ASN D 2 180 ? -14.255 -22.240 -32.182 1.000 139.055 537 ASN B N 1
ATOM 5395 C CA . ASN D 2 180 ? -13.385 -23.361 -32.549 1.000 137.917 537 ASN B CA 1
ATOM 5396 C C . ASN D 2 180 ? -12.260 -23.506 -31.521 1.000 136.872 537 ASN B C 1
ATOM 5397 O O . ASN D 2 180 ? -11.123 -23.751 -31.902 1.000 135.039 537 ASN B O 1
ATOM 5402 N N . GLY D 2 181 ? -12.570 -23.329 -30.226 1.000 137.695 538 GLY B N 1
ATOM 5403 C CA . GLY D 2 181 ? -11.624 -23.583 -29.151 1.000 138.386 538 GLY B CA 1
ATOM 5404 C C . GLY D 2 181 ? -10.556 -22.501 -28.950 1.000 139.371 538 GLY B C 1
ATOM 5405 O O . GLY D 2 181 ? -9.947 -22.473 -27.886 1.000 142.559 538 GLY B O 1
ATOM 5406 N N . GLY D 2 182 ? -10.307 -21.638 -29.958 1.000 134.914 539 GLY B N 1
ATOM 5407 C CA . GLY D 2 182 ? -9.315 -20.565 -29.898 1.000 119.774 539 GLY B CA 1
ATOM 5408 C C . GLY D 2 182 ? -9.753 -19.447 -28.952 1.000 117.483 539 GLY B C 1
ATOM 5409 O O . GLY D 2 182 ? -10.659 -19.659 -28.152 1.000 121.268 539 GLY B O 1
ATOM 5410 N N . SER D 2 183 ? -9.108 -18.269 -29.030 1.000 115.302 540 SER B N 1
ATOM 5411 C CA . SER D 2 183 ? -9.474 -17.141 -28.173 1.000 110.071 540 SER B CA 1
ATOM 5412 C C . SER D 2 183 ? -10.301 -16.084 -28.924 1.000 107.971 540 SER B C 1
ATOM 5413 O O . SER D 2 183 ? -10.133 -15.853 -30.120 1.000 105.484 540 SER B O 1
ATOM 5416 N N . ASP D 2 184 ? -11.219 -15.463 -28.179 1.000 98.623 541 ASP B N 1
ATOM 5417 C CA . ASP D 2 184 ? -12.107 -14.396 -28.604 1.000 89.836 541 ASP B CA 1
ATOM 5418 C C . ASP D 2 184 ? -11.342 -13.218 -29.217 1.000 84.462 541 ASP B C 1
ATOM 5419 O O . ASP D 2 184 ? -10.277 -12.840 -28.754 1.000 89.883 541 ASP B O 1
ATOM 5424 N N . ASN D 2 185 ? -11.915 -12.621 -30.258 1.000 76.615 542 ASN B N 1
ATOM 5425 C CA . ASN D 2 185 ? -11.405 -11.401 -30.845 1.000 73.739 542 ASN B CA 1
ATOM 5426 C C . ASN D 2 185 ? -12.095 -10.236 -30.150 1.000 73.266 542 ASN B C 1
ATOM 5427 O O . ASN D 2 185 ? -13.236 -9.892 -30.480 1.000 69.663 542 ASN B O 1
ATOM 5432 N N . GLN D 2 186 ? -11.366 -9.619 -29.207 1.000 69.202 543 GLN B N 1
ATOM 5433 C CA . GLN D 2 186 ? -11.914 -8.604 -28.326 1.000 72.508 543 GLN B CA 1
ATOM 5434 C C . GLN D 2 186 ? -11.779 -7.223 -28.954 1.000 68.705 543 GLN B C 1
ATOM 5435 O O . GLN D 2 186 ? -12.114 -6.231 -28.303 1.000 81.707 543 GLN B O 1
ATOM 5441 N N . ASP D 2 187 ? -11.247 -7.161 -30.177 1.000 68.990 544 ASP B N 1
ATOM 5442 C CA . ASP D 2 187 ? -11.195 -5.909 -30.925 1.000 69.277 544 ASP B CA 1
ATOM 5443 C C . ASP D 2 187 ? -11.860 -6.088 -32.284 1.000 64.024 544 ASP B C 1
ATOM 5444 O O . ASP D 2 187 ? -11.343 -5.610 -33.292 1.000 62.960 544 ASP B O 1
ATOM 5449 N N . TYR D 2 188 ? -12.986 -6.796 -32.329 1.000 59.186 545 TYR B N 1
ATOM 5450 C CA . TYR D 2 188 ? -13.528 -7.114 -33.639 1.000 61.909 545 TYR B CA 1
ATOM 5451 C C . TYR D 2 188 ? -14.090 -5.861 -34.313 1.000 64.719 545 TYR B C 1
ATOM 5452 O O . TYR D 2 188 ? -13.832 -5.598 -35.488 1.000 69.059 545 TYR B O 1
ATOM 5461 N N . ARG D 2 189 ? -14.893 -5.087 -33.583 1.000 62.888 546 ARG B N 1
ATOM 5462 C CA . ARG D 2 189 ? -15.279 -3.754 -34.055 1.000 59.318 546 ARG B CA 1
ATOM 5463 C C . ARG D 2 189 ? -15.158 -2.807 -32.854 1.000 59.477 546 ARG B C 1
ATOM 5464 O O . ARG D 2 189 ? -15.231 -3.271 -31.702 1.000 53.045 546 ARG B O 1
ATOM 5472 N N . LYS D 2 190 ? -14.943 -1.514 -33.132 1.000 55.746 547 LYS B N 1
ATOM 5473 C CA . LYS D 2 190 ? -14.895 -0.516 -32.080 1.000 62.390 547 LYS B CA 1
ATOM 5474 C C . LYS D 2 190 ? -15.695 0.680 -32.548 1.000 64.085 547 LYS B C 1
ATOM 5475 O O . LYS D 2 190 ? -15.814 0.900 -33.745 1.000 60.299 547 LYS B O 1
ATOM 5481 N N . THR D 2 191 ? -16.204 1.464 -31.594 1.000 59.395 548 THR B N 1
ATOM 5482 C CA . THR D 2 191 ? -16.904 2.690 -31.928 1.000 61.197 548 THR B CA 1
ATOM 5483 C C . THR D 2 191 ? -16.695 3.613 -30.744 1.000 59.240 548 THR B C 1
ATOM 5484 O O . THR D 2 191 ? -16.411 3.173 -29.644 1.000 60.098 548 THR B O 1
ATOM 5488 N N . ASN D 2 192 ? -16.748 4.901 -30.990 1.000 67.435 549 ASN B N 1
ATOM 5489 C CA . ASN D 2 192 ? -16.628 5.887 -29.935 1.000 72.727 549 ASN B CA 1
ATOM 5490 C C . ASN D 2 192 ? -17.985 6.538 -29.773 1.000 65.070 549 ASN B C 1
ATOM 5491 O O . ASN D 2 192 ? -18.570 6.996 -30.740 1.000 65.787 549 ASN B O 1
ATOM 5496 N N . VAL D 2 193 ? -18.507 6.502 -28.561 1.000 63.877 550 VAL B N 1
ATOM 5497 C CA . VAL D 2 193 ? -19.788 7.139 -28.341 1.000 65.331 550 VAL B CA 1
ATOM 5498 C C . VAL D 2 193 ? -19.561 8.452 -27.620 1.000 67.646 550 VAL B C 1
ATOM 5499 O O . VAL D 2 193 ? -18.938 8.484 -26.567 1.000 72.478 550 VAL B O 1
ATOM 5503 N N . ASN D 2 194 ? -20.084 9.527 -28.202 1.000 66.102 551 ASN B N 1
ATOM 5504 C CA . ASN D 2 194 ? -20.100 10.828 -27.566 1.000 72.206 551 ASN B CA 1
ATOM 5505 C C . ASN D 2 194 ? -20.756 10.774 -26.163 1.000 69.863 551 ASN B C 1
ATOM 5506 O O . ASN D 2 194 ? -21.784 10.119 -25.938 1.000 66.047 551 ASN B O 1
ATOM 5511 N N . VAL D 2 195 ? -20.209 11.545 -25.217 1.000 67.168 552 VAL B N 1
ATOM 5512 C CA . VAL D 2 195 ? -20.889 11.769 -23.947 1.000 62.142 552 VAL B CA 1
ATOM 5513 C C . VAL D 2 195 ? -21.016 13.268 -23.731 1.000 65.304 552 VAL B C 1
ATOM 5514 O O . VAL D 2 195 ? -19.988 13.918 -23.679 1.000 68.126 552 VAL B O 1
ATOM 5518 N N . SER D 2 196 ? -22.245 13.788 -23.565 1.000 68.331 553 SER B N 1
ATOM 5519 C CA . SER D 2 196 ? -22.492 15.180 -23.201 1.000 75.774 553 SER B CA 1
ATOM 5520 C C . SER D 2 196 ? -23.321 15.282 -21.923 1.000 76.402 553 SER B C 1
ATOM 5521 O O . SER D 2 196 ? -24.224 14.477 -21.707 1.000 75.907 553 SER B O 1
ATOM 5524 N N . LYS D 2 197 ? -23.107 16.348 -21.144 1.000 83.416 554 LYS B N 1
ATOM 5525 C CA . LYS D 2 197 ? -23.888 16.550 -19.924 1.000 86.126 554 LYS B CA 1
ATOM 5526 C C . LYS D 2 197 ? -25.379 16.696 -20.256 1.000 84.087 554 LYS B C 1
ATOM 5527 O O . LYS D 2 197 ? -25.746 17.442 -21.151 1.000 79.485 554 LYS B O 1
ATOM 5533 N N . ASN D 2 198 ? -26.231 15.986 -19.504 1.000 80.533 555 ASN B N 1
ATOM 5534 C CA . ASN D 2 198 ? -27.684 16.052 -19.609 1.000 80.991 555 ASN B CA 1
ATOM 5535 C C . ASN D 2 198 ? -28.216 15.392 -20.886 1.000 86.245 555 ASN B C 1
ATOM 5536 O O . ASN D 2 198 ? -29.433 15.309 -21.058 1.000 88.314 555 ASN B O 1
ATOM 5541 N N . VAL D 2 199 ? -27.337 14.918 -21.782 1.000 81.060 556 VAL B N 1
ATOM 5542 C CA . VAL D 2 199 ? -27.831 14.074 -22.859 1.000 80.061 556 VAL B CA 1
ATOM 5543 C C . VAL D 2 199 ? -27.672 12.633 -22.401 1.000 71.593 556 VAL B C 1
ATOM 5544 O O . VAL D 2 199 ? -26.567 12.102 -22.445 1.000 67.777 556 VAL B O 1
ATOM 5548 N N . SER D 2 200 ? -28.786 12.049 -21.945 1.000 71.690 557 SER B N 1
ATOM 5549 C CA . SER D 2 200 ? -28.783 10.792 -21.202 1.000 73.496 557 SER B CA 1
ATOM 5550 C C . SER D 2 200 ? -28.542 9.558 -22.105 1.000 75.577 557 SER B C 1
ATOM 5551 O O . SER D 2 200 ? -27.973 8.559 -21.636 1.000 64.305 557 SER B O 1
ATOM 5554 N N . ASN D 2 201 ? -28.984 9.616 -23.392 1.000 75.062 558 ASN B N 1
ATOM 5555 C CA . ASN D 2 201 ? -28.933 8.492 -24.318 1.000 73.942 558 ASN B CA 1
ATOM 5556 C C . ASN D 2 201 ? -28.333 8.904 -25.645 1.000 73.578 558 ASN B C 1
ATOM 5557 O O . ASN D 2 201 ? -28.669 9.965 -26.138 1.000 79.006 558 ASN B O 1
ATOM 5562 N N . GLU D 2 202 ? -27.473 8.030 -26.190 1.000 73.013 559 GLU B N 1
ATOM 5563 C CA . GLU D 2 202 ? -26.805 8.133 -27.481 1.000 66.717 559 GLU B CA 1
ATOM 5564 C C . GLU D 2 202 ? -26.666 6.715 -28.031 1.000 64.281 559 GLU B C 1
ATOM 5565 O O . GLU D 2 202 ? -26.538 5.751 -27.272 1.000 60.551 559 GLU B O 1
ATOM 5571 N N . THR D 2 203 ? -26.730 6.579 -29.360 1.000 65.180 560 THR B N 1
ATOM 5572 C CA . THR D 2 203 ? -26.659 5.274 -30.001 1.000 62.572 560 THR B CA 1
ATOM 5573 C C . THR D 2 203 ? -25.658 5.309 -31.169 1.000 59.844 560 THR B C 1
ATOM 5574 O O . THR D 2 203 ? -25.457 6.331 -31.807 1.000 58.613 560 THR B O 1
ATOM 5578 N N . ARG D 2 204 ? -24.973 4.185 -31.384 1.000 56.945 561 ARG B N 1
ATOM 5579 C CA . ARG D 2 204 ? -24.062 3.985 -32.495 1.000 58.637 561 ARG B CA 1
ATOM 5580 C C . ARG D 2 204 ? -24.318 2.576 -33.006 1.000 58.552 561 ARG B C 1
ATOM 5581 O O . ARG D 2 204 ? -25.161 1.898 -32.436 1.000 53.831 561 ARG B O 1
ATOM 5589 N N . ASN D 2 205 ? -23.649 2.150 -34.087 1.000 56.907 562 ASN B N 1
ATOM 5590 C CA . ASN D 2 205 ? -23.755 0.747 -34.444 1.000 51.687 562 ASN B CA 1
ATOM 5591 C C . ASN D 2 205 ? -22.434 0.243 -35.003 1.000 51.676 562 ASN B C 1
ATOM 5592 O O . ASN D 2 205 ? -21.728 0.983 -35.681 1.000 60.709 562 ASN B O 1
ATOM 5597 N N . PHE D 2 206 ? -22.096 -1.015 -34.698 1.000 47.751 563 PHE B N 1
ATOM 5598 C CA . PHE D 2 206 ? -20.977 -1.662 -35.365 1.000 45.174 563 PHE B CA 1
ATOM 5599 C C . PHE D 2 206 ? -21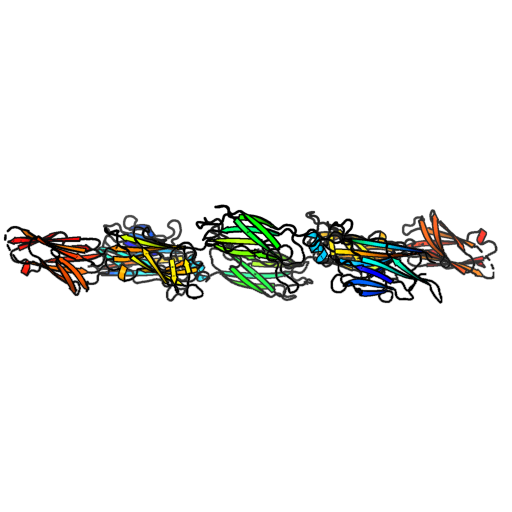.473 -2.132 -36.729 1.000 50.054 563 PHE B C 1
ATOM 5600 O O . PHE D 2 206 ? -22.516 -2.819 -36.853 1.000 47.934 563 PHE B O 1
ATOM 5608 N N . GLU D 2 207 ? -20.693 -1.777 -37.753 1.000 52.582 564 GLU B N 1
ATOM 5609 C CA . GLU D 2 207 ? -21.069 -2.100 -39.120 1.000 55.528 564 GLU B CA 1
ATOM 5610 C C . GLU D 2 207 ? -20.387 -3.381 -39.590 1.000 57.492 564 GLU B C 1
ATOM 5611 O O . GLU D 2 207 ? -19.309 -3.743 -39.095 1.000 59.304 564 GLU B O 1
ATOM 5617 N N . LYS D 2 208 ? -21.075 -4.083 -40.508 1.000 55.792 565 LYS B N 1
ATOM 5618 C CA . LYS D 2 208 ? -20.514 -5.190 -41.267 1.000 54.563 565 LYS B CA 1
ATOM 5619 C C . LYS D 2 208 ? -20.053 -6.299 -40.336 1.000 55.440 565 LYS B C 1
ATOM 5620 O O . LYS D 2 208 ? -18.893 -6.684 -40.360 1.000 59.825 565 LYS B O 1
ATOM 5626 N N . VAL D 2 209 ? -20.964 -6.802 -39.497 1.000 54.563 566 VAL B N 1
ATOM 5627 C CA . VAL D 2 209 ? -20.624 -7.811 -38.503 1.000 47.194 566 VAL B CA 1
ATOM 5628 C C . VAL D 2 209 ? -20.980 -9.184 -39.069 1.000 49.615 566 VAL B C 1
ATOM 5629 O O . VAL D 2 209 ? -22.081 -9.388 -39.573 1.000 50.462 566 VAL B O 1
ATOM 5633 N N . ALA D 2 210 ? -20.032 -10.129 -39.021 1.000 49.905 567 ALA B N 1
ATOM 5634 C CA . ALA D 2 210 ? -20.205 -11.410 -39.687 1.000 48.380 567 ALA B CA 1
ATOM 5635 C C . ALA D 2 210 ? -21.251 -12.245 -38.952 1.000 52.175 567 ALA B C 1
ATOM 5636 O O . ALA D 2 210 ? -21.233 -12.337 -37.706 1.000 49.583 567 ALA B O 1
ATOM 5638 N N . LYS D 2 211 ? -22.151 -12.873 -39.718 1.000 46.076 568 LYS B N 1
ATOM 5639 C CA . LYS D 2 211 ? -23.108 -13.826 -39.164 1.000 49.412 568 LYS B CA 1
ATOM 5640 C C . LYS D 2 211 ? -22.396 -15.129 -38.790 1.000 56.108 568 LYS B C 1
ATOM 5641 O O . LYS D 2 211 ? -21.285 -15.389 -39.284 1.000 57.668 568 LYS B O 1
ATOM 5647 N N . GLY D 2 212 ? -23.038 -15.944 -37.932 1.000 53.704 569 GLY B N 1
ATOM 5648 C CA . GLY D 2 212 ? -22.502 -17.253 -37.604 1.000 52.759 569 GLY B CA 1
ATOM 5649 C C . GLY D 2 212 ? -21.723 -17.274 -36.297 1.000 57.642 569 GLY B C 1
ATOM 5650 O O . GLY D 2 212 ? -21.169 -18.310 -35.958 1.000 65.881 569 GLY B O 1
ATOM 5651 N N . TYR D 2 213 ? -21.668 -16.147 -35.570 1.000 59.233 570 TYR B N 1
ATOM 5652 C CA . TYR D 2 213 ? -20.859 -16.054 -34.355 1.000 63.550 570 TYR B CA 1
ATOM 5653 C C . TYR D 2 213 ? -21.704 -15.511 -33.214 1.000 57.875 570 TYR B C 1
ATOM 5654 O O . TYR D 2 213 ? -22.613 -14.752 -33.474 1.000 58.474 570 TYR B O 1
ATOM 5663 N N . GLN D 2 214 ? -21.350 -15.829 -31.966 1.000 63.833 571 GLN B N 1
ATOM 5664 C CA . GLN D 2 214 ? -21.899 -15.068 -30.844 1.000 69.901 571 GLN B CA 1
ATOM 5665 C C . GLN D 2 214 ? -21.023 -13.843 -30.538 1.000 63.859 571 GLN B C 1
ATOM 5666 O O . GLN D 2 214 ? -19.826 -13.870 -30.770 1.000 59.708 571 GLN B O 1
ATOM 5672 N N . TYR D 2 215 ? -21.650 -12.753 -30.088 1.000 50.555 572 TYR B N 1
ATOM 5673 C CA . TYR D 2 215 ? -20.956 -11.510 -29.835 1.000 54.002 572 TYR B CA 1
ATOM 5674 C C . TYR D 2 215 ? -21.174 -11.083 -28.384 1.000 56.526 572 TYR B C 1
ATOM 5675 O O . TYR D 2 215 ? -22.205 -11.347 -27.799 1.000 57.561 572 TYR B O 1
ATOM 5684 N N . ASP D 2 216 ? -20.208 -10.372 -27.843 1.000 55.886 573 ASP B N 1
ATOM 5685 C CA . ASP D 2 216 ? -20.358 -9.718 -26.567 1.000 62.870 573 ASP B CA 1
ATOM 5686 C C . ASP D 2 216 ? -19.770 -8.319 -26.722 1.000 64.286 573 ASP B C 1
ATOM 5687 O O . ASP D 2 216 ? -19.250 -8.012 -27.803 1.000 60.188 573 ASP B O 1
ATOM 5692 N N . LEU D 2 217 ? -19.870 -7.502 -25.661 1.000 53.777 574 LEU B N 1
ATOM 5693 C CA . LEU D 2 217 ? -19.494 -6.106 -25.706 1.000 54.414 574 LEU B CA 1
ATOM 5694 C C . LEU D 2 217 ? -18.563 -5.777 -24.544 1.000 60.169 574 LEU B C 1
ATOM 5695 O O . LEU D 2 217 ? -18.803 -6.196 -23.410 1.000 63.649 574 LEU B O 1
ATOM 5700 N N . ILE D 2 218 ? -17.511 -4.999 -24.819 1.000 62.166 575 ILE B N 1
ATOM 5701 C CA . ILE D 2 218 ? -16.678 -4.448 -23.761 1.000 59.980 575 ILE B CA 1
ATOM 5702 C C . ILE D 2 218 ? -16.933 -2.943 -23.702 1.000 60.009 575 ILE B C 1
ATOM 5703 O O . ILE D 2 218 ? -16.953 -2.270 -24.740 1.000 55.817 575 ILE B O 1
ATOM 5708 N N . ALA D 2 219 ? -17.171 -2.440 -22.485 1.000 52.730 576 ALA B N 1
ATOM 5709 C CA . ALA D 2 219 ? -17.361 -1.024 -22.223 1.000 52.893 576 ALA B CA 1
ATOM 5710 C C . ALA D 2 219 ? -16.500 -0.623 -21.022 1.000 56.727 576 ALA B C 1
ATOM 5711 O O . ALA D 2 219 ? -16.342 -1.376 -20.064 1.000 62.978 576 ALA B O 1
ATOM 5713 N N . PRO D 2 220 ? -15.955 0.602 -21.005 1.000 56.257 577 PRO B N 1
ATOM 5714 C CA . PRO D 2 220 ? -15.019 0.990 -19.948 1.000 54.587 577 PRO B CA 1
ATOM 5715 C C . PRO D 2 220 ? -15.689 1.108 -18.569 1.000 55.964 577 PRO B C 1
ATOM 5716 O O . PRO D 2 220 ? -16.894 1.355 -18.462 1.000 54.242 577 PRO B O 1
ATOM 5720 N N . ASP D 2 221 ? -14.888 0.891 -17.515 1.000 56.393 578 ASP B N 1
ATOM 5721 C CA . ASP D 2 221 ? -15.250 1.280 -16.152 1.000 62.001 578 ASP B CA 1
ATOM 5722 C C . ASP D 2 221 ? -15.106 2.786 -16.053 1.000 56.525 578 ASP B C 1
ATOM 5723 O O . ASP D 2 221 ? -14.078 3.315 -16.404 1.000 62.442 578 ASP B O 1
ATOM 5728 N N . VAL D 2 222 ? -16.182 3.465 -15.676 1.000 55.132 579 VAL B N 1
ATOM 5729 C CA . VAL D 2 222 ? -16.153 4.907 -15.525 1.000 53.517 579 VAL B CA 1
ATOM 5730 C C . VAL D 2 222 ? -16.232 5.223 -14.025 1.000 56.162 579 VAL B C 1
ATOM 5731 O O . VAL D 2 222 ? -17.238 4.900 -13.397 1.000 53.695 579 VAL B O 1
ATOM 5735 N N . PRO D 2 223 ? -15.195 5.866 -13.432 1.000 52.945 580 PRO B N 1
ATOM 5736 C CA . PRO D 2 223 ? -15.218 6.260 -12.017 1.000 52.976 580 PRO B CA 1
ATOM 5737 C C . PRO D 2 223 ? -16.497 7.021 -11.683 1.000 52.673 580 PRO B C 1
ATOM 5738 O O . PRO D 2 223 ? -16.971 7.821 -12.495 1.000 47.003 580 PRO B O 1
ATOM 5742 N N . ALA D 2 224 ? -17.051 6.752 -10.490 1.000 46.240 581 ALA B N 1
ATOM 5743 C CA . ALA D 2 224 ? -18.271 7.386 -9.987 1.000 46.876 581 ALA B CA 1
ATOM 5744 C C . ALA D 2 224 ? -19.549 6.674 -10.443 1.000 45.649 581 ALA B C 1
ATOM 5745 O O . ALA D 2 224 ? -20.658 7.064 -10.024 1.000 44.997 581 ALA B O 1
ATOM 5747 N N . PHE D 2 225 ? -19.398 5.717 -11.373 1.000 44.297 582 PHE B N 1
ATOM 5748 C CA . PHE D 2 225 ? -20.568 5.066 -11.976 1.000 46.004 582 PHE B CA 1
ATOM 5749 C C . PHE D 2 225 ? -20.422 3.564 -11.894 1.000 45.286 582 PHE B C 1
ATOM 5750 O O . PHE D 2 225 ? -19.285 3.093 -11.941 1.000 45.676 582 PHE B O 1
ATOM 5758 N N . THR D 2 226 ? -21.560 2.852 -11.789 1.000 44.134 583 THR B N 1
ATOM 5759 C CA . THR D 2 226 ? -21.574 1.412 -11.996 1.000 51.581 583 THR B CA 1
ATOM 5760 C C . THR D 2 226 ? -22.065 1.195 -13.433 1.000 52.145 583 THR B C 1
ATOM 5761 O O . THR D 2 226 ? -22.739 2.068 -14.016 1.000 53.602 583 THR B O 1
ATOM 5765 N N . LYS D 2 227 ? -21.739 0.018 -13.977 1.000 49.122 584 LYS B N 1
ATOM 5766 C CA . LYS D 2 227 ? -21.935 -0.289 -15.393 1.000 54.532 584 LYS B CA 1
ATOM 5767 C C . LYS D 2 227 ? -22.736 -1.575 -15.535 1.000 51.552 584 LYS B C 1
ATOM 5768 O O . LYS D 2 227 ? -22.311 -2.577 -14.983 1.000 57.742 584 LYS B O 1
ATOM 5774 N N . GLU D 2 228 ? -23.861 -1.549 -16.260 1.000 50.529 585 GLU B N 1
ATOM 5775 C CA . GLU D 2 228 ? -24.532 -2.786 -16.638 1.000 53.272 585 GLU B CA 1
ATOM 5776 C C . GLU D 2 228 ? -24.577 -2.934 -18.170 1.000 58.788 585 GLU B C 1
ATOM 5777 O O . GLU D 2 228 ? -24.955 -1.971 -18.869 1.000 56.768 585 GLU B O 1
ATOM 5783 N N . ILE D 2 229 ? -24.197 -4.122 -18.692 1.000 49.591 586 ILE B N 1
ATOM 5784 C CA . ILE D 2 229 ? -24.253 -4.344 -20.125 1.000 54.002 586 ILE B CA 1
ATOM 5785 C C . ILE D 2 229 ? -25.292 -5.427 -20.384 1.000 60.982 586 ILE B C 1
ATOM 5786 O O . ILE D 2 229 ? -25.219 -6.475 -19.758 1.000 60.313 586 ILE B O 1
ATOM 5791 N N . LYS D 2 230 ? -26.196 -5.185 -21.343 1.000 52.256 587 LYS B N 1
ATOM 5792 C CA . LYS D 2 230 ? -27.206 -6.176 -21.675 1.000 63.212 587 LYS B CA 1
ATOM 5793 C C . LYS D 2 230 ? -27.277 -6.355 -23.184 1.000 58.823 587 LYS B C 1
ATOM 5794 O O . LYS D 2 230 ? -27.104 -5.378 -23.909 1.000 60.263 587 LYS B O 1
ATOM 5800 N N . ASN D 2 231 ? -27.602 -7.580 -23.634 1.000 61.547 588 ASN B N 1
ATOM 5801 C CA . ASN D 2 231 ? -28.005 -7.821 -25.014 1.000 58.097 588 ASN B CA 1
ATOM 5802 C C . ASN D 2 231 ? -29.521 -7.700 -25.036 1.000 58.972 588 ASN B C 1
ATOM 5803 O O . ASN D 2 231 ? -30.209 -8.567 -24.521 1.000 63.767 588 ASN B O 1
ATOM 5808 N N . VAL D 2 232 ? -30.041 -6.603 -25.585 1.000 54.355 589 VAL B N 1
ATOM 5809 C CA . VAL D 2 232 ? -31.487 -6.452 -25.659 1.000 59.735 589 VAL B CA 1
ATOM 5810 C C . VAL D 2 232 ? -32.021 -7.005 -26.978 1.000 61.666 589 VAL B C 1
ATOM 5811 O O . VAL D 2 232 ? -33.177 -6.794 -27.269 1.000 60.514 589 VAL B O 1
ATOM 5815 N N . GLY D 2 233 ? -31.190 -7.686 -27.779 1.000 60.673 590 GLY B N 1
ATOM 5816 C CA . GLY D 2 233 ? -31.665 -8.333 -28.995 1.000 61.418 590 GLY B CA 1
ATOM 5817 C C . GLY D 2 233 ? -31.651 -9.842 -28.804 1.000 66.004 590 GLY B C 1
ATOM 5818 O O . GLY D 2 233 ? -32.005 -10.319 -27.737 1.000 71.070 590 GLY B O 1
ATOM 5819 N N . THR D 2 234 ? -31.200 -10.593 -29.815 1.000 65.431 591 THR B N 1
ATOM 5820 C CA . THR D 2 234 ? -31.111 -12.052 -29.734 1.000 64.123 591 THR B CA 1
ATOM 5821 C C . THR D 2 234 ? -29.669 -12.476 -30.003 1.000 65.477 591 THR B C 1
ATOM 5822 O O . THR D 2 234 ? -28.802 -11.625 -30.234 1.000 65.619 591 THR B O 1
ATOM 5826 N N . GLU D 2 235 ? -29.415 -13.795 -29.978 1.000 69.327 592 GLU B N 1
ATOM 5827 C CA . GLU D 2 235 ? -28.082 -14.309 -30.279 1.000 66.426 592 GLU B CA 1
ATOM 5828 C C . GLU D 2 235 ? -27.770 -14.003 -31.746 1.000 63.174 592 GLU B C 1
ATOM 5829 O O . GLU D 2 235 ? -26.677 -13.561 -32.064 1.000 66.439 592 GLU B O 1
ATOM 5835 N N . SER D 2 236 ? -28.772 -14.152 -32.617 1.000 61.423 593 SER B N 1
ATOM 5836 C CA . SER D 2 236 ? -28.538 -14.086 -34.048 1.000 63.429 593 SER B CA 1
ATOM 5837 C C . SER D 2 236 ? -28.689 -12.641 -34.556 1.000 65.683 593 SER B C 1
ATOM 5838 O O . SER D 2 236 ? -28.147 -12.296 -35.618 1.000 64.882 593 SER B O 1
ATOM 5841 N N . ASN D 2 237 ? -29.374 -11.784 -33.769 1.000 63.665 594 ASN B N 1
ATOM 5842 C CA . ASN D 2 237 ? -29.455 -10.356 -34.069 1.000 54.245 594 ASN B CA 1
ATOM 5843 C C . ASN D 2 237 ? -29.129 -9.536 -32.822 1.000 55.437 594 ASN B C 1
ATOM 5844 O O . ASN D 2 237 ? -30.016 -8.934 -32.214 1.000 57.688 594 ASN B O 1
ATOM 5849 N N . PRO D 2 238 ? -27.859 -9.486 -32.381 1.000 52.489 595 PRO B N 1
ATOM 5850 C CA . PRO D 2 238 ? -27.524 -8.849 -31.093 1.000 53.491 595 PRO B CA 1
ATOM 5851 C C . PRO D 2 238 ? -27.749 -7.346 -31.127 1.000 52.722 595 PRO B C 1
ATOM 5852 O O . PRO D 2 238 ? -27.614 -6.721 -32.164 1.000 51.442 595 PRO B O 1
ATOM 5856 N N . SER D 2 239 ? -28.221 -6.782 -30.013 1.000 52.395 596 SER B N 1
ATOM 5857 C CA . SER D 2 239 ? -28.350 -5.342 -29.871 1.000 49.550 596 SER B CA 1
ATOM 5858 C C . SER D 2 239 ? -27.957 -5.019 -28.432 1.000 52.963 596 SER B C 1
ATOM 5859 O O . SER D 2 239 ? -28.423 -5.730 -27.540 1.000 52.869 596 SER B O 1
ATOM 5862 N N . PHE D 2 240 ? -27.063 -4.042 -28.200 1.000 50.581 597 PHE B N 1
ATOM 5863 C CA . PHE D 2 240 ? -26.523 -3.893 -26.844 1.000 49.949 597 PHE B CA 1
ATOM 5864 C C . PHE D 2 240 ? -26.918 -2.573 -26.199 1.000 52.508 597 PHE B C 1
ATOM 5865 O O . PHE D 2 240 ? -27.022 -1.556 -26.887 1.000 50.810 597 PHE B O 1
ATOM 5873 N N . LYS D 2 241 ? -27.039 -2.577 -24.855 1.000 58.861 598 LYS B N 1
ATOM 5874 C CA . LYS D 2 241 ? -27.309 -1.362 -24.073 1.000 54.966 598 LYS B CA 1
ATOM 5875 C C . LYS D 2 241 ? -26.417 -1.334 -22.833 1.000 58.328 598 LYS B C 1
ATOM 5876 O O . LYS D 2 241 ? -26.361 -2.308 -22.068 1.000 54.898 598 LYS B O 1
ATOM 5882 N N . VAL D 2 242 ? -25.699 -0.211 -22.662 1.000 57.065 599 VAL B N 1
ATOM 5883 C CA . VAL D 2 242 ? -24.811 -0.002 -21.533 1.000 49.924 599 VAL B CA 1
ATOM 5884 C C . VAL D 2 242 ? -25.434 1.079 -20.665 1.000 50.717 599 VAL B C 1
ATOM 5885 O O . VAL D 2 242 ? -25.722 2.168 -21.178 1.000 52.419 599 VAL B O 1
ATOM 5889 N N . ILE D 2 243 ? -25.666 0.762 -19.375 1.000 45.413 600 ILE B N 1
ATOM 5890 C CA . ILE D 2 243 ? -26.232 1.746 -18.463 1.000 47.352 600 ILE B CA 1
ATOM 5891 C C . ILE D 2 243 ? -25.186 2.035 -17.398 1.000 52.273 600 ILE B C 1
ATOM 5892 O O . ILE D 2 243 ? -24.690 1.107 -16.728 1.000 53.708 600 ILE B O 1
ATOM 5897 N N . TYR D 2 244 ? -24.807 3.329 -17.345 1.000 50.872 601 TYR B N 1
ATOM 5898 C CA . TYR D 2 244 ? -23.947 3.915 -16.341 1.000 45.861 601 TYR B CA 1
ATOM 5899 C C . TYR D 2 244 ? -24.857 4.649 -15.350 1.000 46.366 601 TYR B C 1
ATOM 5900 O O . TYR D 2 244 ? -25.608 5.569 -15.723 1.000 49.347 601 TYR B O 1
ATOM 5909 N N . LYS D 2 245 ? -24.773 4.229 -14.082 1.000 45.859 602 LYS B N 1
ATOM 5910 C CA . LYS D 2 245 ? -25.575 4.804 -13.019 1.000 45.213 602 LYS B CA 1
ATOM 5911 C C . LYS D 2 245 ? -24.682 5.360 -11.917 1.000 45.931 602 LYS B C 1
ATOM 5912 O O . LYS D 2 245 ? -23.837 4.634 -11.383 1.000 43.349 602 LYS B O 1
ATOM 5918 N N . GLN D 2 246 ? -24.840 6.656 -11.614 1.000 45.996 603 GLN B N 1
ATOM 5919 C CA . GLN D 2 246 ? -23.939 7.349 -10.689 1.000 46.475 603 GLN B CA 1
ATOM 5920 C C . GLN D 2 246 ? -24.076 6.697 -9.308 1.000 44.785 603 GLN B C 1
ATOM 5921 O O . GLN D 2 246 ? -25.177 6.331 -8.921 1.000 44.395 603 GLN B O 1
ATOM 5927 N N . LEU D 2 247 ? -22.949 6.483 -8.612 1.000 46.603 604 LEU B N 1
ATOM 5928 C CA . LEU D 2 247 ? -22.962 5.932 -7.262 1.000 45.256 604 LEU B CA 1
ATOM 5929 C C . LEU D 2 247 ? -23.346 7.037 -6.259 1.000 50.866 604 LEU B C 1
ATOM 5930 O O . LEU D 2 247 ? -23.052 8.239 -6.438 1.000 50.613 604 LEU B O 1
ATOM 5935 N N . PRO D 2 248 ? -24.005 6.698 -5.122 1.000 52.015 605 PRO B N 1
ATOM 5936 C CA . PRO D 2 248 ? -24.400 7.730 -4.141 1.000 51.644 605 PRO B CA 1
ATOM 5937 C C . PRO D 2 248 ? -23.210 8.240 -3.318 1.000 44.483 605 PRO B C 1
ATOM 5938 O O . PRO D 2 248 ? -22.175 7.582 -3.257 1.000 46.212 605 PRO B O 1
ATOM 5942 N N . SER D 2 249 ? -23.367 9.410 -2.689 1.000 47.758 606 SER B N 1
ATOM 5943 C CA . SER D 2 249 ? -22.335 10.017 -1.851 1.000 45.024 606 SER B CA 1
ATOM 5944 C C . SER D 2 249 ? -22.932 10.382 -0.502 1.000 45.073 606 SER B C 1
ATOM 5945 O O . SER D 2 249 ? -24.089 10.771 -0.428 1.000 44.154 606 SER B O 1
ATOM 5948 N N . LEU D 2 250 ? -22.092 10.321 0.533 1.000 43.699 607 LEU B N 1
ATOM 5949 C CA . LEU D 2 250 ? -22.517 10.682 1.876 1.000 42.682 607 LEU B CA 1
ATOM 5950 C C . LEU D 2 250 ? -21.754 11.932 2.320 1.000 41.224 607 LEU B C 1
ATOM 5951 O O . LEU D 2 250 ? -20.535 11.922 2.375 1.000 42.497 607 LEU B O 1
ATOM 5956 N N . THR D 2 251 ? -22.470 13.017 2.546 1.000 43.267 608 THR B N 1
ATOM 5957 C CA . THR D 2 251 ? -21.896 14.259 3.070 1.000 46.225 608 THR B CA 1
ATOM 5958 C C . THR D 2 251 ? -22.107 14.339 4.584 1.000 43.223 608 THR B C 1
ATOM 5959 O O . THR D 2 251 ? -23.231 14.208 5.090 1.000 41.038 608 THR B O 1
ATOM 5963 N N . ILE D 2 252 ? -21.035 14.621 5.310 1.000 41.923 609 ILE B N 1
ATOM 5964 C CA . ILE D 2 252 ? -21.093 14.871 6.757 1.000 38.585 609 ILE B CA 1
ATOM 5965 C C . ILE D 2 252 ? -20.956 16.369 6.958 1.000 41.100 609 ILE B C 1
ATOM 5966 O O . ILE D 2 252 ? -19.941 16.905 6.556 1.000 44.646 609 ILE B O 1
ATOM 5971 N N . LYS D 2 253 ? -21.969 17.030 7.519 1.000 40.029 610 LYS B N 1
ATOM 5972 C CA . LYS D 2 253 ? -21.926 18.465 7.745 1.000 45.312 610 LYS B CA 1
ATOM 5973 C C . LYS D 2 253 ? -21.869 18.693 9.255 1.000 45.888 610 LYS B C 1
ATOM 5974 O O . LYS D 2 253 ? -22.516 17.969 10.013 1.000 45.458 610 LYS B O 1
ATOM 5980 N N . LYS D 2 254 ? -21.095 19.703 9.674 1.000 41.718 611 LYS B N 1
ATOM 5981 C CA . LYS D 2 254 ? -21.142 20.159 11.049 1.000 39.092 611 LYS B CA 1
ATOM 5982 C C . LYS D 2 254 ? -21.831 21.520 11.058 1.000 41.728 611 LYS B C 1
ATOM 5983 O O . LYS D 2 254 ? -21.523 22.374 10.239 1.000 44.317 611 LYS B O 1
ATOM 5989 N N . VAL D 2 255 ? -22.757 21.729 11.981 1.000 42.061 612 VAL B N 1
ATOM 5990 C CA . VAL D 2 255 ? -23.374 23.030 12.228 1.000 44.393 612 VAL B CA 1
ATOM 5991 C C . VAL D 2 255 ? -23.019 23.455 13.658 1.000 46.510 612 VAL B C 1
ATOM 5992 O O . VAL D 2 255 ? -23.069 22.632 14.589 1.000 48.121 612 VAL B O 1
ATOM 5996 N N . LEU D 2 256 ? -22.606 24.715 13.836 1.000 47.541 613 LEU B N 1
ATOM 5997 C CA . LEU D 2 256 ? -22.397 25.314 15.154 1.000 54.848 613 LEU B CA 1
ATOM 5998 C C . LEU D 2 256 ? -23.605 26.165 15.559 1.000 56.319 613 LEU B C 1
ATOM 5999 O O . LEU D 2 256 ? -24.177 26.845 14.719 1.000 63.719 613 LEU B O 1
ATOM 6004 N N . GLU D 2 257 ? -24.019 26.113 16.829 1.000 53.752 614 GLU B N 1
ATOM 6005 C CA . GLU D 2 257 ? -25.031 27.026 17.343 1.000 55.359 614 GLU B CA 1
ATOM 6006 C C . GLU D 2 257 ? -24.530 27.682 18.623 1.000 56.080 614 GLU B C 1
ATOM 6007 O O . GLU D 2 257 ? -23.912 27.019 19.459 1.000 52.972 614 GLU B O 1
ATOM 6013 N N . ALA D 2 258 ? -24.752 28.997 18.719 1.000 54.913 615 ALA B N 1
ATOM 6014 C CA . ALA D 2 258 ? -24.480 29.794 19.912 1.000 56.604 615 ALA B CA 1
ATOM 6015 C C . ALA D 2 258 ? -22.968 29.890 20.147 1.000 55.307 615 ALA B C 1
ATOM 6016 O O . ALA D 2 258 ? -22.507 30.033 21.281 1.000 53.598 615 ALA B O 1
ATOM 6018 N N . GLU D 2 259 ? -22.188 29.780 19.071 1.000 52.884 616 GLU B N 1
ATOM 6019 C CA . GLU D 2 259 ? -20.741 29.683 19.208 1.000 57.290 616 GLU B CA 1
ATOM 6020 C C . GLU D 2 259 ? -20.095 30.752 18.334 1.000 59.828 616 GLU B C 1
ATOM 6021 O O . GLU D 2 259 ? -20.157 30.654 17.119 1.000 52.662 616 GLU B O 1
ATOM 6027 N N . ASN D 2 260 ? -19.482 31.753 18.973 1.000 59.152 617 ASN B N 1
ATOM 6028 C CA . ASN D 2 260 ? -18.844 32.869 18.295 1.000 65.522 617 ASN B CA 1
ATOM 6029 C C . ASN D 2 260 ? -17.493 32.486 17.681 1.000 59.225 617 ASN B C 1
ATOM 6030 O O . ASN D 2 260 ? -16.979 33.202 16.830 1.000 61.971 617 ASN B O 1
ATOM 6035 N N . ASN D 2 261 ? -16.829 31.466 18.224 1.000 56.771 618 ASN B N 1
ATOM 6036 C CA . ASN D 2 261 ? -15.492 31.091 17.757 1.000 60.429 618 ASN B CA 1
ATOM 6037 C C . ASN D 2 261 ? -15.574 30.036 16.638 1.000 50.660 618 ASN B C 1
ATOM 6038 O O . ASN D 2 261 ? -15.837 28.885 16.904 1.000 49.942 618 ASN B O 1
ATOM 6043 N N . LEU D 2 262 ? -15.406 30.446 15.387 1.000 48.196 619 LEU B N 1
ATOM 6044 C CA . LEU D 2 262 ? -15.519 29.603 14.209 1.000 49.299 619 LEU B CA 1
ATOM 6045 C C . LEU D 2 262 ? -14.189 28.983 13.816 1.000 43.139 619 LEU B C 1
ATOM 6046 O O . LEU D 2 262 ? -14.098 28.409 12.753 1.000 44.813 619 LEU B O 1
ATOM 6051 N N . ASN D 2 263 ? -13.155 29.126 14.648 1.000 41.858 620 ASN B N 1
ATOM 6052 C CA . ASN D 2 263 ? -11.863 28.534 14.365 1.000 43.821 620 ASN B CA 1
ATOM 6053 C C . ASN D 2 263 ? -11.752 27.106 14.948 1.000 43.532 620 ASN B C 1
ATOM 6054 O O . ASN D 2 263 ? -10.671 26.505 14.891 1.000 41.753 620 ASN B O 1
ATOM 6059 N N . LYS D 2 264 ? -12.832 26.569 15.536 1.000 35.872 621 LYS B N 1
ATOM 6060 C CA . LYS D 2 264 ? -12.763 25.255 16.180 1.000 42.400 621 LYS B CA 1
ATOM 6061 C C . LYS D 2 264 ? -12.710 24.171 15.104 1.000 41.885 621 LYS B C 1
ATOM 6062 O O . LYS D 2 264 ? -13.133 24.391 13.992 1.000 41.480 621 LYS B O 1
ATOM 6068 N N . GLU D 2 265 ? -12.177 23.009 15.455 1.000 41.108 622 GLU B N 1
ATOM 6069 C CA . GLU D 2 265 ? -11.960 21.871 14.569 1.000 39.653 622 GLU B CA 1
ATOM 6070 C C . GLU D 2 265 ? -12.666 20.687 15.259 1.000 38.226 622 GLU B C 1
ATOM 6071 O O . GLU D 2 265 ? -12.661 20.635 16.481 1.000 35.044 622 GLU B O 1
ATOM 6077 N N . PHE D 2 266 ? -13.370 19.830 14.498 1.000 35.882 623 PHE B N 1
ATOM 6078 C CA . PHE D 2 266 ? -14.140 18.755 15.096 1.000 39.545 623 PHE B CA 1
ATOM 6079 C C . PHE D 2 266 ? -13.805 17.474 14.312 1.000 40.762 623 PHE B C 1
ATOM 6080 O O . PHE D 2 266 ? -13.618 17.548 13.097 1.000 42.046 623 PHE B O 1
ATOM 6088 N N . ARG D 2 267 ? -13.636 16.343 15.012 1.000 36.680 624 ARG B N 1
ATOM 6089 C CA . ARG D 2 267 ? -13.434 15.061 14.341 1.000 34.056 624 ARG B CA 1
ATOM 6090 C C . ARG D 2 267 ? -14.725 14.243 14.454 1.000 36.366 624 ARG B C 1
ATOM 6091 O O . ARG D 2 267 ? -15.305 14.104 15.535 1.000 36.409 624 ARG B O 1
ATOM 6099 N N . ILE D 2 268 ? -15.198 13.736 13.328 1.000 37.106 625 ILE B N 1
ATOM 6100 C CA . ILE D 2 268 ? -16.460 13.014 13.266 1.000 37.086 625 ILE B CA 1
ATOM 6101 C C . ILE D 2 268 ? -16.150 11.656 12.667 1.000 39.211 625 ILE B C 1
ATOM 6102 O O . ILE D 2 268 ? -15.507 11.601 11.616 1.000 41.362 625 ILE B O 1
ATOM 6107 N N . LYS D 2 269 ? -16.555 10.588 13.353 1.000 37.886 626 LYS B N 1
ATOM 6108 C CA . LYS D 2 269 ? -16.267 9.257 12.843 1.000 42.790 626 LYS B CA 1
ATOM 6109 C C . LYS D 2 269 ? -17.489 8.743 12.083 1.000 41.770 626 LYS B C 1
ATOM 6110 O O . LYS D 2 269 ? -18.629 9.030 12.469 1.000 37.730 626 LYS B O 1
ATOM 6116 N N . VAL D 2 270 ? -17.229 8.021 10.982 1.000 39.754 627 VAL B N 1
ATOM 6117 C CA . VAL D 2 270 ? -18.322 7.395 10.237 1.000 41.755 627 VAL B CA 1
ATOM 6118 C C . VAL D 2 270 ? -18.013 5.913 10.197 1.000 43.320 627 VAL B C 1
ATOM 6119 O O . VAL D 2 270 ? -16.899 5.549 9.848 1.000 40.378 627 VAL B O 1
ATOM 6123 N N . LYS D 2 271 ? -19.012 5.100 10.537 1.000 39.861 628 LYS B N 1
ATOM 6124 C CA . LYS D 2 271 ? -18.854 3.665 10.337 1.000 45.430 628 LYS B CA 1
ATOM 6125 C C . LYS D 2 271 ? -19.714 3.216 9.126 1.000 45.143 628 LYS B C 1
ATOM 6126 O O . LYS D 2 271 ? -20.875 3.610 9.015 1.000 43.660 628 LYS B O 1
ATOM 6132 N N . LEU D 2 272 ? -19.135 2.397 8.237 1.000 41.194 629 LEU B N 1
ATOM 6133 C CA . LEU D 2 272 ? -19.727 2.028 6.966 1.000 43.569 629 LEU B CA 1
ATOM 6134 C C . LEU D 2 272 ? -19.626 0.510 6.839 1.000 46.752 629 LEU B C 1
ATOM 6135 O O . LEU D 2 272 ? -18.517 -0.037 6.913 1.000 41.615 629 LEU B O 1
ATOM 6140 N N . THR D 2 273 ? -20.787 -0.117 6.602 1.000 43.985 630 THR B N 1
ATOM 6141 C CA . THR D 2 273 ? -20.864 -1.566 6.548 1.000 54.498 630 THR B CA 1
ATOM 6142 C C . THR D 2 273 ? -21.701 -1.965 5.327 1.000 55.181 630 THR B C 1
ATOM 6143 O O . THR D 2 273 ? -22.716 -1.310 4.973 1.000 48.333 630 THR B O 1
ATOM 6147 N N . SER D 2 274 ? -21.210 -3.009 4.643 1.000 59.985 631 SER B N 1
ATOM 6148 C CA . SER D 2 274 ? -21.859 -3.536 3.448 1.000 67.128 631 SER B CA 1
ATOM 6149 C C . SER D 2 274 ? -22.978 -4.504 3.817 1.000 70.713 631 SER B C 1
ATOM 6150 O O . SER D 2 274 ? -22.876 -5.196 4.829 1.000 65.052 631 SER B O 1
ATOM 6153 N N . PRO D 2 275 ? -24.049 -4.640 2.986 1.000 90.080 632 PRO B N 1
ATOM 6154 C CA . PRO D 2 275 ? -25.051 -5.694 3.231 1.000 88.810 632 PRO B CA 1
ATOM 6155 C C . PRO D 2 275 ? -24.427 -7.088 3.187 1.000 94.357 632 PRO B C 1
ATOM 6156 O O . PRO D 2 275 ? -24.681 -7.913 4.072 1.000 94.881 632 PRO B O 1
ATOM 6160 N N . ASP D 2 276 ? -23.532 -7.291 2.203 1.000 92.917 633 ASP B N 1
ATOM 6161 C CA . ASP D 2 276 ? -22.742 -8.503 2.024 1.000 93.936 633 ASP B CA 1
ATOM 6162 C C . ASP D 2 276 ? -21.759 -8.783 3.167 1.000 91.556 633 ASP B C 1
ATOM 6163 O O . ASP D 2 276 ? -21.350 -9.923 3.316 1.000 90.854 633 ASP B O 1
ATOM 6168 N N . SER D 2 277 ? -21.346 -7.757 3.932 1.000 93.585 634 SER B N 1
ATOM 6169 C CA . SER D 2 277 ? -20.483 -7.867 5.110 1.000 88.575 634 SER B CA 1
ATOM 6170 C C . SER D 2 277 ? -18.995 -8.065 4.788 1.000 82.225 634 SER B C 1
ATOM 6171 O O . SER D 2 277 ? -18.243 -8.464 5.665 1.000 90.259 634 SER B O 1
ATOM 6174 N N . LYS D 2 278 ? -18.551 -7.782 3.559 1.000 84.216 635 LYS B N 1
ATOM 6175 C CA . LYS D 2 278 ? -17.112 -7.686 3.320 1.000 87.370 635 LYS B CA 1
ATOM 6176 C C . LYS D 2 278 ? -16.568 -6.395 3.951 1.000 77.463 635 LYS B C 1
ATOM 6177 O O . LYS D 2 278 ? -17.228 -5.368 3.905 1.000 63.999 635 LYS B O 1
ATOM 6183 N N . PRO D 2 279 ? -15.361 -6.365 4.565 1.000 82.146 636 PRO B N 1
ATOM 6184 C CA . PRO D 2 279 ? -14.883 -5.130 5.228 1.000 80.930 636 PRO B CA 1
ATOM 6185 C C . PRO D 2 279 ? -14.618 -4.073 4.144 1.000 71.486 636 PRO B C 1
ATOM 6186 O O . PRO D 2 279 ? -14.073 -4.409 3.098 1.000 76.408 636 PRO B O 1
ATOM 6190 N N . LEU D 2 280 ? -15.114 -2.834 4.317 1.000 60.027 637 LEU B N 1
ATOM 6191 C CA . LEU D 2 280 ? -15.038 -1.871 3.217 1.000 53.540 637 LEU B CA 1
ATOM 6192 C C . LEU D 2 280 ? -13.732 -1.066 3.331 1.000 55.135 637 LEU B C 1
ATOM 6193 O O . LEU D 2 280 ? -13.377 -0.578 4.392 1.000 50.643 637 LEU B O 1
ATOM 6198 N N . ASN D 2 281 ? -12.975 -0.999 2.241 1.000 52.165 638 ASN B N 1
ATOM 6199 C CA . ASN D 2 281 ? -11.671 -0.356 2.156 1.000 55.605 638 ASN B CA 1
ATOM 6200 C C . ASN D 2 281 ? -11.581 0.410 0.849 1.000 57.469 638 ASN B C 1
ATOM 6201 O O . ASN D 2 281 ? -12.066 -0.078 -0.170 1.000 53.995 638 ASN B O 1
ATOM 6206 N N . GLY D 2 282 ? -10.952 1.595 0.879 1.000 55.532 639 GLY B N 1
ATOM 6207 C CA . GLY D 2 282 ? -10.823 2.379 -0.336 1.000 53.559 639 GLY B CA 1
ATOM 6208 C C . GLY D 2 282 ? -10.783 3.859 -0.014 1.000 58.042 639 GLY B C 1
ATOM 6209 O O . GLY D 2 282 ? -10.936 4.256 1.146 1.000 55.015 639 GLY B O 1
ATOM 6210 N N . THR D 2 283 ? -10.564 4.649 -1.063 1.000 55.005 640 THR B N 1
ATOM 6211 C CA . THR D 2 283 ? -10.588 6.088 -0.980 1.000 54.071 640 THR B CA 1
ATOM 6212 C C . THR D 2 283 ? -11.819 6.580 -1.723 1.000 52.025 640 THR B C 1
ATOM 6213 O O . THR D 2 283 ? -11.978 6.289 -2.894 1.000 53.934 640 THR B O 1
ATOM 6217 N N . PHE D 2 284 ? -12.646 7.388 -1.061 1.000 49.538 641 PHE B N 1
ATOM 6218 C CA . PHE D 2 284 ? -13.902 7.854 -1.625 1.000 46.791 641 PHE B CA 1
ATOM 6219 C C . PHE D 2 284 ? -13.873 9.380 -1.572 1.000 50.722 641 PHE B C 1
ATOM 6220 O O . PHE D 2 284 ? -14.031 9.985 -0.493 1.000 49.334 641 PHE B O 1
ATOM 6228 N N . GLY D 2 285 ? -13.527 9.999 -2.711 1.000 50.282 642 GLY B N 1
ATOM 6229 C CA . GLY D 2 285 ? -13.250 11.425 -2.704 1.000 48.806 642 GLY B CA 1
ATOM 6230 C C . GLY D 2 285 ? -11.921 11.650 -2.004 1.000 46.732 642 GLY B C 1
ATOM 6231 O O . GLY D 2 285 ? -10.943 10.980 -2.335 1.000 50.368 642 GLY B O 1
ATOM 6232 N N . GLU D 2 286 ? -11.931 12.514 -0.995 1.000 50.299 643 GLU B N 1
ATOM 6233 C CA . GLU D 2 286 ? -10.714 12.742 -0.209 1.000 58.547 643 GLU B CA 1
ATOM 6234 C C . GLU D 2 286 ? -10.664 11.923 1.081 1.000 55.129 643 GLU B C 1
ATOM 6235 O O . GLU D 2 286 ? -9.706 12.066 1.838 1.000 51.058 643 GLU B O 1
ATOM 6241 N N . ILE D 2 287 ? -11.666 11.052 1.326 1.000 47.773 644 ILE B N 1
ATOM 6242 C CA . ILE D 2 287 ? -11.801 10.422 2.646 1.000 42.886 644 ILE B CA 1
ATOM 6243 C C . ILE D 2 287 ? -11.405 8.964 2.481 1.000 47.754 644 ILE B C 1
ATOM 6244 O O . ILE D 2 287 ? -11.943 8.282 1.584 1.000 48.886 644 ILE B O 1
ATOM 6249 N N . THR D 2 288 ? -10.404 8.536 3.266 1.000 43.456 645 THR B N 1
ATOM 6250 C CA . THR D 2 288 ? -9.994 7.156 3.280 1.000 46.799 645 THR B CA 1
ATOM 6251 C C . THR D 2 288 ? -10.872 6.358 4.248 1.000 44.880 645 THR B C 1
ATOM 6252 O O . THR D 2 288 ? -11.183 6.859 5.320 1.000 44.229 645 THR B O 1
ATOM 6256 N N . VAL D 2 289 ? -11.238 5.126 3.861 1.000 41.804 646 VAL B N 1
ATOM 6257 C CA . VAL D 2 289 ? -11.982 4.159 4.663 1.000 39.725 646 VAL B CA 1
ATOM 6258 C C . VAL D 2 289 ? -11.108 2.948 4.880 1.000 40.525 646 VAL B C 1
ATOM 6259 O O . VAL D 2 289 ? -10.602 2.383 3.922 1.000 44.760 646 VAL B O 1
ATOM 6263 N N . VAL D 2 290 ? -10.893 2.584 6.139 1.000 42.197 647 VAL B N 1
ATOM 6264 C CA . VAL D 2 290 ? -10.111 1.427 6.494 1.000 45.689 647 VAL B CA 1
ATOM 6265 C C . VAL D 2 290 ? -11.015 0.566 7.369 1.000 51.908 647 VAL B C 1
ATOM 6266 O O . VAL D 2 290 ? -11.487 1.013 8.411 1.000 46.152 647 VAL B O 1
ATOM 6270 N N . ASN D 2 291 ? -11.375 -0.617 6.849 1.000 56.922 648 ASN B N 1
ATOM 6271 C CA . ASN D 2 291 ? -12.188 -1.579 7.589 1.000 51.488 648 ASN B CA 1
ATOM 6272 C C . ASN D 2 291 ? -13.485 -0.955 8.042 1.000 45.879 648 ASN B C 1
ATOM 6273 O O . ASN D 2 291 ? -13.856 -1.080 9.203 1.000 52.068 648 ASN B O 1
ATOM 6278 N N . GLY D 2 292 ? -14.142 -0.265 7.131 1.000 41.000 649 GLY B N 1
ATOM 6279 C CA . GLY D 2 292 ? -15.428 0.313 7.436 1.000 46.493 649 GLY B CA 1
ATOM 6280 C C . GLY D 2 292 ? -15.396 1.631 8.237 1.000 46.505 649 GLY B C 1
ATOM 6281 O O . GLY D 2 292 ? -16.464 2.165 8.528 1.000 48.143 649 GLY B O 1
ATOM 6282 N N . GLU D 2 293 ? -14.212 2.137 8.622 1.000 46.478 650 GLU B N 1
ATOM 6283 C CA . GLU D 2 293 ? -14.125 3.353 9.449 1.000 48.575 650 GLU B CA 1
ATOM 6284 C C . GLU D 2 293 ? -13.466 4.489 8.679 1.000 43.967 650 GLU B C 1
ATOM 6285 O O . GLU D 2 293 ? -12.459 4.267 7.988 1.000 44.326 650 GLU B O 1
ATOM 6291 N N . ALA D 2 294 ? -14.148 5.643 8.713 1.000 43.033 651 ALA B N 1
ATOM 6292 C CA . ALA D 2 294 ? -13.643 6.905 8.187 1.000 44.442 651 ALA B CA 1
ATOM 6293 C C . ALA D 2 294 ? -13.626 7.952 9.313 1.000 43.904 651 ALA B C 1
ATOM 6294 O O . ALA D 2 294 ? -14.495 7.942 10.176 1.000 40.418 651 ALA B O 1
ATOM 6296 N N . GLU D 2 295 ? -12.617 8.836 9.297 1.000 45.463 652 GLU B N 1
ATOM 6297 C CA . GLU D 2 295 ? -12.571 9.940 10.262 1.000 50.222 652 GLU B CA 1
ATOM 6298 C C . GLU D 2 295 ? -12.566 11.261 9.511 1.000 43.827 652 GLU B C 1
ATOM 6299 O O . GLU D 2 295 ? -11.728 11.406 8.661 1.000 47.716 652 GLU B O 1
ATOM 6305 N N . ILE D 2 296 ? -13.574 12.126 9.689 1.000 39.553 653 ILE B N 1
ATOM 6306 C CA . ILE D 2 296 ? -13.617 13.386 8.950 1.000 45.525 653 ILE B CA 1
ATOM 6307 C C . ILE D 2 296 ? -13.242 14.514 9.934 1.000 50.653 653 ILE B C 1
ATOM 6308 O O . ILE D 2 296 ? -13.778 14.578 11.062 1.000 43.258 653 ILE B O 1
ATOM 6313 N N . ARG D 2 297 ? -12.281 15.369 9.542 1.000 43.437 654 ARG B N 1
ATOM 6314 C CA . ARG D 2 297 ? -11.948 16.544 10.336 1.000 41.204 654 ARG B CA 1
ATOM 6315 C C . ARG D 2 297 ? -12.630 17.733 9.678 1.000 39.759 654 ARG B C 1
ATOM 6316 O O . ARG D 2 297 ? -12.381 17.991 8.487 1.000 44.032 654 ARG B O 1
ATOM 6324 N N . VAL D 2 298 ? -13.540 18.416 10.396 1.000 37.416 655 VAL B N 1
ATOM 6325 C CA . VAL D 2 298 ? -14.280 19.548 9.829 1.000 35.805 655 VAL B CA 1
ATOM 6326 C C . VAL D 2 298 ? -13.766 20.845 10.448 1.000 39.901 655 VAL B C 1
ATOM 6327 O O . VAL D 2 298 ? -13.343 20.833 11.603 1.000 40.972 655 VAL B O 1
ATOM 6331 N N . GLU D 2 299 ? -13.817 21.938 9.674 1.000 36.508 656 GLU B N 1
ATOM 6332 C CA . GLU D 2 299 ? -13.340 23.260 10.012 1.000 44.098 656 GLU B CA 1
ATOM 6333 C C . GLU D 2 299 ? -13.858 24.232 8.941 1.000 43.726 656 GLU B C 1
ATOM 6334 O O . GLU D 2 299 ? -14.390 23.799 7.882 1.000 40.595 656 GLU B O 1
ATOM 6340 N N . LYS D 2 300 ? -13.706 25.543 9.211 1.000 45.804 657 LYS B N 1
ATOM 6341 C CA . LYS D 2 300 ? -14.253 26.574 8.337 1.000 50.312 657 LYS B CA 1
ATOM 6342 C C . LYS D 2 300 ? -13.668 26.433 6.924 1.000 49.660 657 LYS B C 1
ATOM 6343 O O . LYS D 2 300 ? -14.406 26.497 5.944 1.000 52.632 657 LYS B O 1
ATOM 6349 N N . ARG D 2 301 ? -12.366 26.183 6.825 1.000 52.656 658 ARG B N 1
ATOM 6350 C CA . ARG D 2 301 ? -11.686 26.143 5.535 1.000 64.284 658 ARG B CA 1
ATOM 6351 C C . ARG D 2 301 ? -12.270 25.050 4.644 1.000 60.685 658 ARG B C 1
ATOM 6352 O O . ARG D 2 301 ? -12.306 25.234 3.437 1.000 63.213 658 ARG B O 1
ATOM 6360 N N . LYS D 2 302 ? -12.790 23.958 5.231 1.000 55.147 659 LYS B N 1
ATOM 6361 C CA . LYS D 2 302 ? -13.380 22.848 4.482 1.000 55.172 659 LYS B CA 1
ATOM 6362 C C . LYS D 2 302 ? -14.900 22.971 4.353 1.000 49.609 659 LYS B C 1
ATOM 6363 O O . LYS D 2 302 ? -15.594 22.012 4.086 1.000 46.885 659 LYS B O 1
ATOM 6369 N N . ARG D 2 303 ? -15.432 24.150 4.665 1.000 53.975 660 ARG B N 1
ATOM 6370 C CA . ARG D 2 303 ? -16.857 24.396 4.537 1.000 53.508 660 ARG B CA 1
ATOM 6371 C C . ARG D 2 303 ? -17.643 23.499 5.495 1.000 50.264 660 ARG B C 1
ATOM 6372 O O . ARG D 2 303 ? -18.755 23.068 5.186 1.000 46.505 660 ARG B O 1
ATOM 6380 N N . TRP D 2 304 ? -17.047 23.259 6.671 1.000 47.744 661 TRP B N 1
ATOM 6381 C CA . TRP D 2 304 ? -17.728 22.554 7.744 1.000 50.802 661 TRP B CA 1
ATOM 6382 C C . TRP D 2 304 ? -18.254 21.205 7.281 1.000 50.219 661 TRP B C 1
ATOM 6383 O O . TRP D 2 304 ? -19.261 20.765 7.831 1.000 44.712 661 TRP B O 1
ATOM 6394 N N . ARG D 2 305 ? -17.563 20.549 6.332 1.000 45.789 662 ARG B N 1
ATOM 6395 C CA . ARG D 2 305 ? -18.080 19.288 5.805 1.000 46.387 662 ARG B CA 1
ATOM 6396 C C . ARG D 2 305 ? -16.957 18.414 5.247 1.000 45.106 662 ARG B C 1
ATOM 6397 O O . ARG D 2 305 ? -15.848 18.875 5.033 1.000 47.578 662 ARG B O 1
ATOM 6405 N N . GLY D 2 306 ? -17.220 17.108 5.100 1.000 43.057 663 GLY B N 1
ATOM 6406 C CA . GLY D 2 306 ? -16.432 16.171 4.319 1.000 41.085 663 GLY B CA 1
ATOM 6407 C C . GLY D 2 306 ? -17.434 15.345 3.475 1.000 51.245 663 GLY B C 1
ATOM 6408 O O . GLY D 2 306 ? -18.613 15.179 3.887 1.000 47.525 663 GLY B O 1
ATOM 6409 N N . ILE D 2 307 ? -16.988 14.821 2.332 1.000 42.858 664 ILE B N 1
ATOM 6410 C CA . ILE D 2 307 ? -17.850 14.043 1.443 1.000 46.612 664 ILE B CA 1
ATOM 6411 C C . ILE D 2 307 ? -17.191 12.691 1.165 1.000 44.861 664 ILE B C 1
ATOM 6412 O O . ILE D 2 307 ? -16.117 12.626 0.599 1.000 45.709 664 ILE B O 1
ATOM 6417 N N . LEU D 2 308 ? -17.847 11.591 1.506 1.000 42.465 665 LEU B N 1
ATOM 6418 C CA . LEU D 2 308 ? -17.439 10.298 0.974 1.000 45.873 665 LEU B CA 1
ATOM 6419 C C . LEU D 2 308 ? -18.196 10.098 -0.346 1.000 48.288 665 LEU B C 1
ATOM 6420 O O . LEU D 2 308 ? -19.399 9.787 -0.372 1.000 49.696 665 LEU B O 1
ATOM 6425 N N . SER D 2 309 ? -17.463 10.281 -1.431 1.000 49.379 666 SER B N 1
ATOM 6426 C CA . SER D 2 309 ? -17.985 10.270 -2.786 1.000 48.467 666 SER B CA 1
ATOM 6427 C C . SER D 2 309 ? -18.066 8.847 -3.322 1.000 44.879 666 SER B C 1
ATOM 6428 O O . SER D 2 309 ? -17.064 8.120 -3.299 1.000 44.204 666 SER B O 1
ATOM 6431 N N . TYR D 2 310 ? -19.244 8.495 -3.857 1.000 44.413 667 TYR B N 1
ATOM 6432 C CA . TYR D 2 310 ? -19.391 7.330 -4.715 1.000 45.416 667 TYR B CA 1
ATOM 6433 C C . TYR D 2 310 ? -19.138 6.028 -3.959 1.000 43.553 667 TYR B C 1
ATOM 6434 O O . TYR D 2 310 ? -18.328 5.189 -4.384 1.000 41.903 667 TYR B O 1
ATOM 6443 N N . LEU D 2 311 ? -19.813 5.883 -2.812 1.000 47.383 668 LEU B N 1
ATOM 6444 C CA . LEU D 2 311 ? -19.741 4.677 -1.989 1.000 43.727 668 LEU B CA 1
ATOM 6445 C C . LEU D 2 311 ? -20.633 3.628 -2.657 1.000 47.294 668 LEU B C 1
ATOM 6446 O O . LEU D 2 311 ? -21.531 3.994 -3.411 1.000 50.305 668 LEU B O 1
ATOM 6451 N N . PRO D 2 312 ? -20.454 2.315 -2.373 1.000 50.098 669 PRO B N 1
ATOM 6452 C CA . PRO D 2 312 ? -21.317 1.253 -2.921 1.000 52.693 669 PRO B CA 1
ATOM 6453 C C . PRO D 2 312 ? -22.773 1.495 -2.536 1.000 54.189 669 PRO B C 1
ATOM 6454 O O . PRO D 2 312 ? -23.059 1.924 -1.416 1.000 52.928 669 PRO B O 1
ATOM 6458 N N . ARG D 2 313 ? -23.692 1.226 -3.471 1.000 53.169 670 ARG B N 1
ATOM 6459 C CA . ARG D 2 313 ? -25.116 1.361 -3.235 1.000 52.208 670 ARG B CA 1
ATOM 6460 C C . ARG D 2 313 ? -25.536 0.492 -2.046 1.000 51.112 670 ARG B C 1
ATOM 6461 O O . ARG D 2 313 ? -25.066 -0.628 -1.923 1.000 51.148 670 ARG B O 1
ATOM 6469 N N . GLY D 2 314 ? -26.385 1.016 -1.155 1.000 52.893 671 GLY B N 1
ATOM 6470 C CA . GLY D 2 314 ? -26.885 0.272 0.006 1.000 51.538 671 GLY B CA 1
ATOM 6471 C C . GLY D 2 314 ? -25.918 0.207 1.196 1.000 54.827 671 GLY B C 1
ATOM 6472 O O . GLY D 2 314 ? -26.152 -0.565 2.120 1.000 55.576 671 GLY B O 1
ATOM 6473 N N . THR D 2 315 ? -24.824 0.984 1.172 1.000 50.858 672 THR B N 1
ATOM 6474 C CA . THR D 2 315 ? -23.875 0.941 2.278 1.000 48.237 672 THR B CA 1
ATOM 6475 C C . THR D 2 315 ? -24.582 1.445 3.524 1.000 43.431 672 THR B C 1
ATOM 6476 O O . THR D 2 315 ? -25.290 2.462 3.474 1.000 50.339 672 THR B O 1
ATOM 6480 N N . HIS D 2 316 ? -24.437 0.725 4.636 1.000 42.355 673 HIS B N 1
ATOM 6481 C CA . HIS D 2 316 ? -25.057 1.240 5.847 1.000 45.548 673 HIS B CA 1
ATOM 6482 C C . HIS D 2 316 ? -24.071 2.266 6.467 1.000 44.460 673 HIS B C 1
ATOM 6483 O O . HIS D 2 316 ? -22.883 1.962 6.558 1.000 41.766 673 HIS B O 1
ATOM 6490 N N . TYR D 2 317 ? -24.563 3.452 6.899 1.000 42.686 674 TYR B N 1
ATOM 6491 C CA . TYR D 2 317 ? -23.692 4.439 7.555 1.000 43.197 674 TYR B CA 1
ATOM 6492 C C . TYR D 2 317 ? -24.189 4.713 8.968 1.000 43.360 674 TYR B C 1
ATOM 6493 O O . TYR D 2 317 ? -25.400 4.771 9.216 1.000 44.177 674 TYR B O 1
ATOM 6502 N N . LYS D 2 318 ? -23.238 5.004 9.864 1.000 43.180 675 LYS B N 1
ATOM 6503 C CA . LYS D 2 318 ? -23.571 5.553 11.174 1.000 39.066 675 LYS B CA 1
ATOM 6504 C C . LYS D 2 318 ? -22.494 6.581 11.533 1.000 37.892 675 LYS B C 1
ATOM 6505 O O . LYS D 2 318 ? -21.310 6.283 11.558 1.000 35.517 675 LYS B O 1
ATOM 6511 N N . VAL D 2 319 ? -22.948 7.788 11.851 1.000 40.245 676 VAL B N 1
ATOM 6512 C CA . VAL D 2 319 ? -22.083 8.932 12.102 1.000 42.763 676 VAL B CA 1
ATOM 6513 C C . VAL D 2 319 ? -22.074 9.222 13.604 1.000 41.757 676 VAL B C 1
ATOM 6514 O O . VAL D 2 319 ? -23.118 9.196 14.238 1.000 42.055 676 VAL B O 1
ATOM 6518 N N . GLU D 2 320 ? -20.896 9.520 14.171 1.000 37.801 677 GLU B N 1
ATOM 6519 C CA . GLU D 2 320 ? -20.822 9.931 15.554 1.000 38.480 677 GLU B CA 1
ATOM 6520 C C . GLU D 2 320 ? -19.590 10.810 15.769 1.000 37.943 677 GLU B C 1
ATOM 6521 O O . GLU D 2 320 ? -18.488 10.485 15.326 1.000 36.108 677 GLU B O 1
ATOM 6527 N N . GLU D 2 321 ? -19.780 11.917 16.488 1.000 40.142 678 GLU B N 1
ATOM 6528 C CA . GLU D 2 321 ? -18.689 12.848 16.678 1.000 35.105 678 GLU B CA 1
ATOM 6529 C C . GLU D 2 321 ? -17.761 12.214 17.691 1.000 38.978 678 GLU B C 1
ATOM 6530 O O . GLU D 2 321 ? -18.216 11.632 18.707 1.000 39.827 678 GLU B O 1
ATOM 6536 N N . GLU D 2 322 ? -16.457 12.392 17.514 1.000 40.394 679 GLU B N 1
ATOM 6537 C CA . GLU D 2 322 ? -15.579 11.811 18.523 1.000 43.386 679 GLU B CA 1
ATOM 6538 C C . GLU D 2 322 ? -15.771 12.489 19.861 1.000 42.926 679 GLU B C 1
ATOM 6539 O O . GLU D 2 322 ? -16.045 13.689 19.933 1.000 38.608 679 GLU B O 1
ATOM 6545 N N . ALA D 2 323 ? -15.640 11.689 20.925 1.000 39.683 680 ALA B N 1
ATOM 6546 C CA . ALA D 2 323 ? -15.925 12.146 22.276 1.000 44.140 680 ALA B CA 1
ATOM 6547 C C . ALA D 2 323 ? -15.128 13.415 22.634 1.000 43.398 680 ALA B C 1
ATOM 6548 O O . ALA D 2 323 ? -15.729 14.399 23.104 1.000 41.639 680 ALA B O 1
ATOM 6550 N N . ALA D 2 324 ? -13.844 13.460 22.283 1.000 40.300 681 ALA B N 1
ATOM 6551 C CA . ALA D 2 324 ? -13.034 14.646 22.594 1.000 47.635 681 ALA B CA 1
ATOM 6552 C C . ALA D 2 324 ? -13.496 15.892 21.825 1.000 47.613 681 ALA B C 1
ATOM 6553 O O . ALA D 2 324 ? -13.388 17.000 22.347 1.000 50.625 681 ALA B O 1
ATOM 6555 N N . SER D 2 325 ? -14.133 15.732 20.658 1.000 41.154 682 SER B N 1
ATOM 6556 C CA . SER D 2 325 ? -14.659 16.868 19.931 1.000 38.985 682 SER B CA 1
ATOM 6557 C C . SER D 2 325 ? -15.981 17.365 20.528 1.000 42.674 682 SER B C 1
ATOM 6558 O O . SER D 2 325 ? -16.512 18.356 20.054 1.000 41.846 682 SER B O 1
ATOM 6561 N N . THR D 2 326 ? -16.590 16.667 21.508 1.000 43.250 683 THR B N 1
ATOM 6562 C CA . THR D 2 326 ? -17.908 17.091 21.986 1.000 42.175 683 THR B CA 1
ATOM 6563 C C . THR D 2 326 ? -17.827 17.994 23.228 1.000 44.670 683 THR B C 1
ATOM 6564 O O . THR D 2 326 ? -18.841 18.554 23.670 1.000 43.453 683 THR B O 1
ATOM 6568 N N . ASN D 2 327 ? -16.623 18.172 23.773 1.000 45.558 684 ASN B N 1
ATOM 6569 C CA . ASN D 2 327 ? -16.408 18.910 25.012 1.000 44.950 684 ASN B CA 1
ATOM 6570 C C . ASN D 2 327 ? -16.893 20.344 24.861 1.000 46.337 684 ASN B C 1
ATOM 6571 O O . ASN D 2 327 ? -16.460 21.036 23.932 1.000 46.107 684 ASN B O 1
ATOM 6576 N N . GLY D 2 328 ? -17.820 20.781 25.730 1.000 41.641 685 GLY B N 1
ATOM 6577 C CA . GLY D 2 328 ? -18.297 22.155 25.655 1.000 42.057 685 GLY B CA 1
ATOM 6578 C C . GLY D 2 328 ? -19.560 22.319 24.814 1.000 46.221 685 GLY B C 1
ATOM 6579 O O . GLY D 2 328 ? -20.081 23.430 24.726 1.000 45.407 685 GLY B O 1
ATOM 6580 N N . TYR D 2 329 ? -20.100 21.220 24.259 1.000 40.793 686 TYR B N 1
ATOM 6581 C CA . TYR D 2 329 ? -21.223 21.306 23.333 1.000 44.541 686 TYR B CA 1
ATOM 6582 C C . TYR D 2 329 ? -22.359 20.358 23.765 1.000 45.879 686 TYR B C 1
ATOM 6583 O O . TYR D 2 329 ? -22.134 19.282 24.264 1.000 39.140 686 TYR B O 1
ATOM 6592 N N . HIS D 2 330 ? -23.601 20.733 23.473 1.000 45.505 687 HIS B N 1
ATOM 6593 C CA . HIS D 2 330 ? -24.665 19.747 23.417 1.000 47.410 687 HIS B CA 1
ATOM 6594 C C . HIS D 2 330 ? -24.773 19.315 21.944 1.000 48.666 687 HIS B C 1
ATOM 6595 O O . HIS D 2 330 ? -24.981 20.159 21.076 1.000 48.471 687 HIS B O 1
ATOM 6602 N N . VAL D 2 331 ? -24.590 18.019 21.667 1.000 44.798 688 VAL B N 1
ATOM 6603 C CA . VAL D 2 331 ? -24.403 17.545 20.307 1.000 43.378 688 VAL B CA 1
ATOM 6604 C C . VAL D 2 331 ? -25.651 16.767 19.902 1.000 46.655 688 VAL B C 1
ATOM 6605 O O . VAL D 2 331 ? -26.045 15.852 20.605 1.000 48.658 688 VAL B O 1
ATOM 6609 N N . THR D 2 332 ? -26.275 17.148 18.783 1.000 44.064 689 THR B N 1
ATOM 6610 C CA . THR D 2 332 ? -27.405 16.391 18.258 1.000 45.858 689 THR B CA 1
ATOM 6611 C C . THR D 2 332 ? -27.167 16.074 16.782 1.000 47.738 689 THR B C 1
ATOM 6612 O O . THR D 2 332 ? -26.244 16.625 16.137 1.000 43.576 689 THR B O 1
ATOM 6616 N N . TYR D 2 333 ? -27.997 15.174 16.240 1.000 45.240 690 TYR B N 1
ATOM 6617 C CA . TYR D 2 333 ? -27.690 14.582 14.938 1.000 49.384 690 TYR B CA 1
ATOM 6618 C C . TYR D 2 333 ? -28.947 14.544 14.111 1.000 51.597 690 TYR B C 1
ATOM 6619 O O . TYR D 2 333 ? -30.005 14.231 14.614 1.000 53.076 690 TYR B O 1
ATOM 6628 N N . GLU D 2 334 ? -28.837 14.886 12.855 1.000 47.183 691 GLU B N 1
ATOM 6629 C CA . GLU D 2 334 ? -29.949 14.628 11.959 1.000 51.897 691 GLU B CA 1
ATOM 6630 C C . GLU D 2 334 ? -29.416 13.649 10.923 1.000 50.555 691 GLU B C 1
ATOM 6631 O O . GLU D 2 334 ? -28.292 13.811 10.434 1.000 45.055 691 GLU B O 1
ATOM 6637 N N . ASN D 2 335 ? -30.221 12.635 10.630 1.000 47.572 692 ASN B N 1
ATOM 6638 C CA . ASN D 2 335 ? -29.857 11.638 9.643 1.000 51.811 692 ASN B CA 1
ATOM 6639 C C . ASN D 2 335 ? -28.540 10.989 10.045 1.000 52.245 692 ASN B C 1
ATOM 6640 O O . ASN D 2 335 ? -27.622 10.872 9.250 1.000 50.481 692 ASN B O 1
ATOM 6645 N N . GLN D 2 336 ? -28.489 10.541 11.284 1.000 49.248 693 GLN B N 1
ATOM 6646 C CA . GLN D 2 336 ? -27.283 9.953 11.857 1.000 51.883 693 GLN B CA 1
ATOM 6647 C C . GLN D 2 336 ? -26.978 8.559 11.274 1.000 45.830 693 GLN B C 1
ATOM 6648 O O . GLN D 2 336 ? -25.850 8.075 11.373 1.000 39.886 693 GLN B O 1
ATOM 6654 N N . GLU D 2 337 ? -28.030 7.845 10.840 1.000 45.744 694 GLU B N 1
ATOM 6655 C CA . GLU D 2 337 ? -27.880 6.438 10.504 1.000 48.098 694 GLU B CA 1
ATOM 6656 C C . GLU D 2 337 ? -28.863 6.087 9.386 1.000 49.540 694 GLU B C 1
ATOM 6657 O O . GLU D 2 337 ? -30.019 6.537 9.384 1.000 45.388 694 GLU B O 1
ATOM 6663 N N . GLY D 2 338 ? -28.400 5.278 8.436 1.000 46.195 695 GLY B N 1
ATOM 6664 C CA . GLY D 2 338 ? -29.296 4.852 7.369 1.000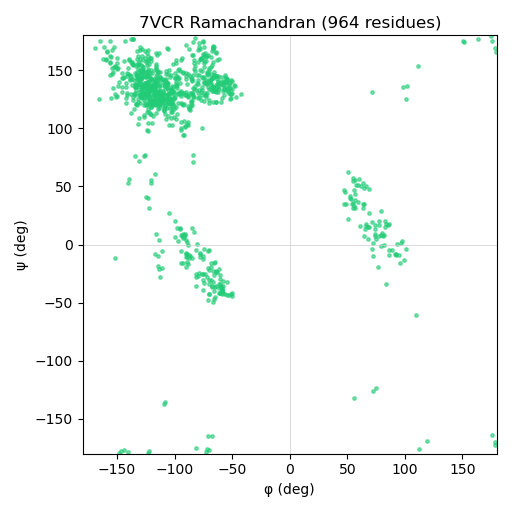 52.966 695 GLY B CA 1
ATOM 6665 C C . GLY D 2 338 ? -28.577 3.963 6.357 1.000 49.922 695 GLY B C 1
ATOM 6666 O O . GLY D 2 338 ? -27.424 3.541 6.603 1.000 45.748 695 GLY B O 1
ATOM 6667 N N . ASP D 2 339 ? -29.303 3.668 5.269 1.000 49.609 696 ASP B N 1
ATOM 6668 C CA . ASP D 2 339 ? -28.761 2.941 4.126 1.000 54.638 696 ASP B CA 1
ATOM 6669 C C . ASP D 2 339 ? -28.628 3.933 2.988 1.000 51.569 696 ASP B C 1
ATOM 6670 O O . ASP D 2 339 ? -29.533 4.727 2.763 1.000 51.997 696 ASP B O 1
ATOM 6675 N N . LEU D 2 340 ? -27.495 3.867 2.294 1.000 50.344 697 LEU B N 1
ATOM 6676 C CA . LEU D 2 340 ? -27.174 4.852 1.287 1.000 53.319 697 LEU B CA 1
ATOM 6677 C C . LEU D 2 340 ? -27.688 4.379 -0.083 1.000 60.055 697 LEU B C 1
ATOM 6678 O O . LEU D 2 340 ? -27.007 3.642 -0.810 1.000 62.720 697 LEU B O 1
ATOM 6683 N N . ASN D 2 341 ? -28.905 4.818 -0.443 1.000 56.481 698 ASN B N 1
ATOM 6684 C CA . ASN D 2 341 ? -29.457 4.472 -1.747 1.000 57.766 698 ASN B CA 1
ATOM 6685 C C . ASN D 2 341 ? -29.664 5.731 -2.588 1.000 62.688 698 ASN B C 1
ATOM 6686 O O . ASN D 2 341 ? -30.030 5.651 -3.747 1.000 70.535 698 ASN B O 1
ATOM 6691 N N . LYS D 2 342 ? -29.490 6.900 -1.982 1.000 61.160 699 LYS B N 1
ATOM 6692 C CA . LYS D 2 342 ? -29.375 8.141 -2.721 1.000 63.682 699 LYS B CA 1
ATOM 6693 C C . LYS D 2 342 ? -28.313 8.981 -2.031 1.000 58.017 699 LYS B C 1
ATOM 6694 O O . LYS D 2 342 ? -27.699 8.523 -1.066 1.000 53.154 699 LYS B O 1
ATOM 6700 N N . ASP D 2 343 ? -28.092 10.181 -2.550 1.000 54.810 700 ASP B N 1
ATOM 6701 C CA . ASP D 2 343 ? -27.158 11.064 -1.878 1.000 55.900 700 ASP B CA 1
ATOM 6702 C C . ASP D 2 343 ? -27.718 11.363 -0.487 1.000 56.211 700 ASP B C 1
ATOM 6703 O O . ASP D 2 343 ? -28.923 11.535 -0.360 1.000 58.364 700 ASP B O 1
ATOM 6708 N N . GLU D 2 344 ? -26.874 11.330 0.552 1.000 50.929 701 GLU B N 1
ATOM 6709 C CA . GLU D 2 344 ? -27.356 11.627 1.894 1.000 55.242 701 GLU B CA 1
ATOM 6710 C C . GLU D 2 344 ? -26.455 12.678 2.528 1.000 52.740 701 GLU B C 1
ATOM 6711 O O . GLU D 2 344 ? -25.244 12.674 2.298 1.000 51.219 701 GLU B O 1
ATOM 6717 N N . THR D 2 345 ? -27.067 13.550 3.332 1.000 47.461 702 THR B N 1
ATOM 6718 C CA . THR D 2 345 ? -26.314 14.435 4.201 1.000 51.013 702 THR B CA 1
ATOM 6719 C C . THR D 2 345 ? -26.627 14.077 5.641 1.000 48.494 702 THR B C 1
ATOM 6720 O O . THR D 2 345 ? -27.788 13.947 6.033 1.000 47.901 702 THR B O 1
ATOM 6724 N N . SER D 2 346 ? -25.575 13.924 6.418 1.000 42.311 703 SER B N 1
ATOM 6725 C CA . SER D 2 346 ? -25.743 13.665 7.826 1.000 42.315 703 SER B CA 1
ATOM 6726 C C . SER D 2 346 ? -25.211 14.883 8.564 1.000 44.959 703 SER B C 1
ATOM 6727 O O . SER D 2 346 ? -24.100 15.312 8.297 1.000 46.345 703 SER B O 1
ATOM 6730 N N . THR D 2 347 ? -26.012 15.472 9.453 1.000 44.110 704 THR B N 1
ATOM 6731 C CA . THR D 2 347 ? -25.641 16.734 10.076 1.000 47.681 704 THR B CA 1
ATOM 6732 C C . THR D 2 347 ? -25.376 16.554 11.574 1.000 47.475 704 THR B C 1
ATOM 6733 O O . THR D 2 347 ? -26.195 16.006 12.300 1.000 52.363 704 THR B O 1
ATOM 6737 N N . VAL D 2 348 ? -24.211 17.035 12.032 1.000 43.695 705 VAL B N 1
ATOM 6738 C CA . VAL D 2 348 ? -23.848 17.035 13.445 1.000 40.153 705 VAL B CA 1
ATOM 6739 C C . VAL D 2 348 ? -23.968 18.484 13.880 1.000 44.367 705 VAL B C 1
ATOM 6740 O O . VAL D 2 348 ? -23.336 19.334 13.273 1.000 47.802 705 VAL B O 1
ATOM 6744 N N . THR D 2 349 ? -24.820 18.768 14.881 1.000 41.786 706 THR B N 1
ATOM 6745 C CA . THR D 2 349 ? -24.963 20.122 15.419 1.000 44.936 706 THR B CA 1
ATOM 6746 C C . THR D 2 349 ? -24.277 20.167 16.785 1.000 42.070 706 THR B C 1
ATOM 6747 O O . THR D 2 349 ? -24.571 19.365 17.670 1.000 39.812 706 THR B O 1
ATOM 6751 N N . ASN D 2 350 ? -23.314 21.068 16.908 1.000 40.392 707 ASN B N 1
ATOM 6752 C CA . ASN D 2 350 ? -22.663 21.378 18.163 1.000 39.019 707 ASN B CA 1
ATOM 6753 C C . ASN D 2 350 ? -23.223 22.709 18.689 1.000 44.610 707 ASN B C 1
ATOM 6754 O O . ASN D 2 350 ? -22.968 23.786 18.124 1.000 44.504 707 ASN B O 1
ATOM 6758 N N . HIS D 2 351 ? -24.006 22.612 19.757 1.000 42.638 708 HIS B N 1
ATOM 6759 C CA . HIS D 2 351 ? -24.631 23.779 20.364 1.000 43.246 708 HIS B CA 1
ATOM 6760 C C . HIS D 2 351 ? -23.846 24.117 21.623 1.000 37.183 708 HIS B C 1
ATOM 6761 O O . HIS D 2 351 ? -23.828 23.324 22.561 1.000 41.927 708 HIS B O 1
ATOM 6768 N N . LYS D 2 352 ? -23.181 25.268 21.659 1.000 39.963 709 LYS B N 1
ATOM 6769 C CA . LYS D 2 352 ? -22.314 25.614 22.788 1.000 41.289 709 LYS B CA 1
ATOM 6770 C C . LYS D 2 352 ? -23.097 25.585 24.121 1.000 43.794 709 LYS B C 1
ATOM 6771 O O . LYS D 2 352 ? -24.245 26.040 24.214 1.000 45.648 709 LYS B O 1
ATOM 6777 N N . LEU D 2 353 ? -22.516 24.958 25.147 1.000 42.291 710 LEU B N 1
ATOM 6778 C CA . LEU D 2 353 ? -23.204 24.855 26.400 1.000 41.060 710 LEU B CA 1
ATOM 6779 C C . LEU D 2 353 ? -23.274 26.241 27.030 1.000 45.844 710 LEU B C 1
ATOM 6780 O O . LEU D 2 353 ? -22.352 27.029 26.910 1.000 42.975 710 LEU B O 1
ATOM 6785 N N . PRO D 2 354 ? -24.409 26.599 27.656 1.000 42.084 711 PRO B N 1
ATOM 6786 C CA . PRO D 2 354 ? -24.600 27.927 28.236 1.000 46.058 711 PRO B CA 1
ATOM 6787 C C . PRO D 2 354 ? -23.786 28.109 29.517 1.000 48.517 711 PRO B C 1
ATOM 6788 O O . PRO D 2 354 ? -23.387 27.156 30.180 1.000 47.823 711 PRO B O 1
ATOM 6792 N N . SER D 2 355 ? -23.544 29.371 29.845 1.000 50.936 712 SER B N 1
ATOM 6793 C CA . SER D 2 355 ? -22.910 29.725 31.102 1.000 64.652 712 SER B CA 1
ATOM 6794 C C . SER D 2 355 ? -23.861 30.556 31.990 1.000 62.335 712 SER B C 1
ATOM 6795 O O . SER D 2 355 ? -24.805 31.177 31.494 1.000 62.857 712 SER B O 1
ATOM 6798 N N . LEU D 2 356 ? -23.626 30.512 33.314 1.000 60.298 713 LEU B N 1
ATOM 6799 C CA . LEU D 2 356 ? -24.359 31.320 34.282 1.000 57.358 713 LEU B CA 1
ATOM 6800 C C . LEU D 2 356 ? -23.355 32.232 34.993 1.000 61.229 713 LEU B C 1
ATOM 6801 O O . LEU D 2 356 ? -22.331 31.773 35.493 1.000 58.475 713 LEU B O 1
ATOM 6806 N N . SER D 2 357 ? -23.609 33.541 34.942 1.000 63.907 714 SER B N 1
ATOM 6807 C CA . SER D 2 357 ? -22.848 34.522 35.700 1.000 69.501 714 SER B CA 1
ATOM 6808 C C . SER D 2 357 ? -23.684 35.046 36.885 1.000 66.939 714 SER B C 1
ATOM 6809 O O . SER D 2 357 ? -24.875 35.317 36.738 1.000 64.144 714 SER B O 1
ATOM 6812 N N . VAL D 2 358 ? -23.055 35.216 38.061 1.000 67.748 715 VAL B N 1
ATOM 6813 C CA . VAL D 2 358 ? -23.694 35.832 39.228 1.000 66.415 715 VAL B CA 1
ATOM 6814 C C . VAL D 2 358 ? -22.784 36.965 39.699 1.000 76.643 715 VAL B C 1
ATOM 6815 O O . VAL D 2 358 ? -21.566 36.768 39.834 1.000 76.865 715 VAL B O 1
ATOM 6819 N N . THR D 2 359 ? -23.376 38.159 39.882 1.000 78.251 716 THR B N 1
ATOM 6820 C CA . THR D 2 359 ? -22.645 39.354 40.313 1.000 85.700 716 THR B CA 1
ATOM 6821 C C . THR D 2 359 ? -23.172 39.792 41.682 1.000 82.621 716 THR B C 1
ATOM 6822 O O . THR D 2 359 ? -24.396 39.791 41.889 1.000 82.815 716 THR B O 1
ATOM 6826 N N . LYS D 2 360 ? -22.254 40.205 42.577 1.000 84.107 717 LYS B N 1
ATOM 6827 C CA . LYS D 2 360 ? -22.640 40.855 43.836 1.000 94.581 717 LYS B CA 1
ATOM 6828 C C . LYS D 2 360 ? -22.426 42.373 43.774 1.000 100.153 717 LYS B C 1
ATOM 6829 O O . LYS D 2 360 ? -21.311 42.833 43.526 1.000 98.988 717 LYS B O 1
ATOM 6835 N N . LYS D 2 361 ? -23.513 43.136 43.985 1.000 104.577 718 LYS B N 1
ATOM 6836 C CA . LYS D 2 361 ? -23.494 44.597 44.052 1.000 115.336 718 LYS B CA 1
ATOM 6837 C C . LYS D 2 361 ? -23.842 45.045 45.479 1.000 117.452 718 LYS B C 1
ATOM 6838 O O . LYS D 2 361 ? -24.736 44.481 46.120 1.000 109.493 718 LYS B O 1
ATOM 6844 N N . VAL D 2 362 ? -23.092 46.036 45.982 1.000 122.026 719 VAL B N 1
ATOM 6845 C CA . VAL D 2 362 ? -23.290 46.576 47.325 1.000 130.018 719 VAL B CA 1
ATOM 6846 C C . VAL D 2 362 ? -23.587 48.077 47.247 1.000 135.099 719 VAL B C 1
ATOM 6847 O O . VAL D 2 362 ? -22.765 48.834 46.728 1.000 138.217 719 VAL B O 1
ATOM 6851 N N . THR D 2 363 ? -24.750 48.481 47.792 1.000 136.624 720 THR B N 1
ATOM 6852 C CA . THR D 2 363 ? -25.204 49.871 47.854 1.000 139.114 720 THR B CA 1
ATOM 6853 C C . THR D 2 363 ? -25.172 50.381 49.311 1.000 141.561 720 THR B C 1
ATOM 6854 O O . THR D 2 363 ? -25.458 49.623 50.239 1.000 128.392 720 THR B O 1
ATOM 6858 N N . GLY D 2 364 ? -24.799 51.661 49.496 1.000 143.356 721 GLY B N 1
ATOM 6859 C CA . GLY D 2 364 ? -24.289 52.173 50.763 1.000 135.670 721 GLY B CA 1
ATOM 6860 C C . GLY D 2 364 ? -25.189 53.226 51.363 1.000 141.681 721 GLY B C 1
ATOM 6861 O O . GLY D 2 364 ? -25.607 52.994 52.500 1.000 147.645 721 GLY B O 1
ATOM 6862 N N . SER D 2 372 ? -17.710 39.805 52.326 1.000 112.199 729 SER B N 1
ATOM 6863 C CA . SER D 2 372 ? -17.877 38.508 51.614 1.000 108.784 729 SER B CA 1
ATOM 6864 C C . SER D 2 372 ? -19.285 37.960 51.835 1.000 105.878 729 SER B C 1
ATOM 6865 O O . SER D 2 372 ? -19.715 37.826 52.984 1.000 108.190 729 SER B O 1
ATOM 6868 N N . PHE D 2 373 ? -19.988 37.664 50.730 1.000 101.154 730 PHE B N 1
ATOM 6869 C CA . PHE D 2 373 ? -21.401 37.284 50.733 1.000 100.753 730 PHE B CA 1
ATOM 6870 C C . PHE D 2 373 ? -21.576 35.891 50.119 1.000 99.767 730 PHE B C 1
ATOM 6871 O O . PHE D 2 373 ? -21.227 35.675 48.961 1.000 98.200 730 PHE B O 1
ATOM 6879 N N . LYS D 2 374 ? -22.146 34.951 50.879 1.000 97.597 731 LYS B N 1
ATOM 6880 C CA . LYS D 2 374 ? -22.354 33.589 50.418 1.000 88.800 731 LYS B CA 1
ATOM 6881 C C . LYS D 2 374 ? -23.683 33.499 49.668 1.000 86.640 731 LYS B C 1
ATOM 6882 O O . LYS D 2 374 ? -24.733 33.893 50.176 1.000 94.955 731 LYS B O 1
ATOM 6888 N N . ILE D 2 375 ? -23.640 32.902 48.475 1.000 80.693 732 ILE B N 1
ATOM 6889 C CA . ILE D 2 375 ? -24.818 32.756 47.619 1.000 81.467 732 ILE B CA 1
ATOM 6890 C C . ILE D 2 375 ? -24.958 31.290 47.203 1.000 74.596 732 ILE B C 1
ATOM 6891 O O . ILE D 2 375 ? -23.962 30.675 46.816 1.000 73.998 732 ILE B O 1
ATOM 6896 N N . THR D 2 376 ? -26.186 30.755 47.275 1.000 73.127 733 THR B N 1
ATOM 6897 C CA . THR D 2 376 ? -26.437 29.387 46.853 1.000 68.592 733 THR B CA 1
ATOM 6898 C C . THR D 2 376 ? -27.079 29.409 45.461 1.000 70.823 733 THR B C 1
ATOM 6899 O O . THR D 2 376 ? -27.945 30.241 45.178 1.000 65.694 733 THR B O 1
ATOM 6903 N N . ILE D 2 377 ? -26.584 28.518 44.585 1.000 58.900 734 ILE B N 1
ATOM 6904 C CA . ILE D 2 377 ? -27.136 28.327 43.257 1.000 58.229 734 ILE B CA 1
ATOM 6905 C C . ILE D 2 377 ? -27.775 26.951 43.222 1.000 55.880 734 ILE B C 1
ATOM 6906 O O . ILE D 2 377 ? -27.117 25.976 43.607 1.000 60.957 734 ILE B O 1
ATOM 6911 N N . ASN D 2 378 ? -29.062 26.899 42.824 1.000 56.531 735 ASN B N 1
ATOM 6912 C CA . ASN D 2 378 ? -29.723 25.624 42.536 1.000 60.131 735 ASN B CA 1
ATOM 6913 C C . ASN D 2 378 ? -29.876 25.451 41.028 1.000 56.759 735 ASN B C 1
ATOM 6914 O O . ASN D 2 378 ? -30.413 26.350 40.388 1.000 62.896 735 ASN B O 1
ATOM 6919 N N . ILE D 2 379 ? -29.447 24.296 40.499 1.000 48.583 736 ILE B N 1
ATOM 6920 C CA . ILE D 2 379 ? -29.683 24.001 39.087 1.000 54.720 736 ILE B CA 1
ATOM 6921 C C . ILE D 2 379 ? -30.272 22.594 38.950 1.000 53.292 736 ILE B C 1
ATOM 6922 O O . ILE D 2 379 ? -29.844 21.658 39.621 1.000 55.144 736 ILE B O 1
ATOM 6927 N N . ARG D 2 380 ? -31.302 22.468 38.120 1.000 56.225 737 ARG B N 1
ATOM 6928 C CA . ARG D 2 380 ? -31.819 21.179 37.672 1.000 61.548 737 ARG B CA 1
ATOM 6929 C C . ARG D 2 380 ? -31.584 21.100 36.163 1.000 58.626 737 ARG B C 1
ATOM 6930 O O . ARG D 2 380 ? -31.693 22.129 35.515 1.000 54.496 737 ARG B O 1
ATOM 6938 N N . ASP D 2 381 ? -31.316 19.905 35.614 1.000 53.402 738 ASP B N 1
ATOM 6939 C CA . ASP D 2 381 ? -30.965 19.790 34.201 1.000 62.806 738 ASP B CA 1
ATOM 6940 C C . ASP D 2 381 ? -32.265 19.803 33.393 1.000 72.350 738 ASP B C 1
ATOM 6941 O O . ASP D 2 381 ? -33.339 19.921 33.994 1.000 67.176 738 ASP B O 1
ATOM 6946 N N . ALA D 2 382 ? -32.141 19.593 32.069 1.000 67.709 739 ALA B N 1
ATOM 6947 C CA . ALA D 2 382 ? -33.255 19.696 31.142 1.000 77.749 739 ALA B CA 1
ATOM 6948 C C . ALA D 2 382 ? -34.383 18.729 31.517 1.000 70.650 739 ALA B C 1
ATOM 6949 O O . ALA D 2 382 ? -35.541 19.099 31.430 1.000 76.769 739 ALA B O 1
ATOM 6951 N N . GLN D 2 383 ? -34.038 17.508 31.942 1.000 74.029 740 GLN B N 1
ATOM 6952 C CA . GLN D 2 383 ? -34.981 16.461 32.339 1.000 72.842 740 GLN B CA 1
ATOM 6953 C C . GLN D 2 383 ? -35.409 16.612 33.801 1.000 73.346 740 GLN B C 1
ATOM 6954 O O . GLN D 2 383 ? -35.920 15.660 34.370 1.000 79.890 740 GLN B O 1
ATOM 6960 N N . ASN D 2 384 ? -35.140 17.761 34.430 1.000 74.847 741 ASN B N 1
ATOM 6961 C CA . ASN D 2 384 ? -35.658 18.134 35.747 1.000 77.227 741 ASN B CA 1
ATOM 6962 C C . ASN D 2 384 ? -34.903 17.548 36.948 1.000 74.836 741 ASN B C 1
ATOM 6963 O O . ASN D 2 384 ? -35.272 17.780 38.092 1.000 81.140 741 ASN B O 1
ATOM 6968 N N . SER D 2 385 ? -33.767 16.896 36.739 1.000 73.793 742 SER B N 1
ATOM 6969 C CA . SER D 2 385 ? -33.088 16.292 37.873 1.000 73.330 742 SER B CA 1
ATOM 6970 C C . SER D 2 385 ? -31.950 17.170 38.408 1.000 73.081 742 SER B C 1
ATOM 6971 O O . SER D 2 385 ? -31.244 17.851 37.658 1.000 66.436 742 SER B O 1
ATOM 6974 N N . PRO D 2 386 ? -31.743 17.149 39.743 1.000 74.142 743 PRO B N 1
ATOM 6975 C CA . PRO D 2 386 ? -30.738 17.994 40.384 1.000 68.010 743 PRO B CA 1
ATOM 6976 C C . PRO D 2 386 ? -29.356 17.756 39.771 1.000 60.767 743 PRO B C 1
ATOM 6977 O O . PRO D 2 386 ? -28.981 16.617 39.498 1.000 54.213 743 PRO B O 1
ATOM 6981 N N . LEU D 2 387 ? -28.611 18.849 39.583 1.000 57.277 744 LEU B N 1
ATOM 6982 C CA . LEU D 2 387 ? -27.306 18.807 38.952 1.000 56.755 744 LEU B CA 1
ATOM 6983 C C . LEU D 2 387 ? -26.282 18.253 39.941 1.000 56.009 744 LEU B C 1
ATOM 6984 O O . LEU D 2 387 ? -26.299 18.600 41.114 1.000 54.006 744 LEU B O 1
ATOM 6989 N N . ASN D 2 388 ? -25.431 17.349 39.450 1.000 57.305 745 ASN B N 1
ATOM 6990 C CA . ASN D 2 388 ? -24.281 16.813 40.157 1.000 54.637 745 ASN B CA 1
ATOM 6991 C C . ASN D 2 388 ? -23.094 16.910 39.218 1.000 56.324 745 ASN B C 1
ATOM 6992 O O . ASN D 2 388 ? -23.043 16.221 38.213 1.000 64.930 745 ASN B O 1
ATOM 6997 N N . GLY D 2 389 ? -22.168 17.803 39.490 1.000 54.495 746 GLY B N 1
ATOM 6998 C CA . GLY D 2 389 ? -20.926 17.761 38.741 1.000 49.723 746 GLY B CA 1
ATOM 6999 C C . GLY D 2 389 ? -20.069 18.940 39.155 1.000 46.371 746 GLY B C 1
ATOM 7000 O O . GLY D 2 389 ? -20.525 19.759 39.936 1.000 49.559 746 GLY B O 1
ATOM 7001 N N . THR D 2 390 ? -18.851 18.989 38.627 1.000 48.132 747 THR B N 1
ATOM 7002 C CA . THR D 2 390 ? -17.898 20.076 38.850 1.000 51.980 747 THR B CA 1
ATOM 7003 C C . THR D 2 390 ? -17.705 20.802 37.525 1.000 50.921 747 THR B C 1
ATOM 7004 O O . THR D 2 390 ? -17.517 20.140 36.498 1.000 49.795 747 THR B O 1
ATOM 7008 N N . TYR D 2 391 ? -17.791 22.134 37.570 1.000 48.309 748 TYR B N 1
ATOM 7009 C CA . TYR D 2 391 ? -17.689 22.994 36.396 1.000 50.425 748 TYR B CA 1
ATOM 7010 C C . TYR D 2 391 ? -16.626 24.076 36.671 1.000 56.339 748 TYR B C 1
ATOM 7011 O O . TYR D 2 391 ? -16.323 24.451 37.825 1.000 52.528 748 TYR B O 1
ATOM 7020 N N . THR D 2 392 ? -16.033 24.577 35.604 1.000 51.757 749 THR B N 1
ATOM 7021 C CA . THR D 2 392 ? -15.046 25.641 35.716 1.000 59.352 749 THR B CA 1
ATOM 7022 C C . THR D 2 392 ? -15.805 26.936 35.973 1.000 59.900 749 THR B C 1
ATOM 7023 O O . THR D 2 392 ? -16.759 27.266 35.266 1.000 57.783 749 THR B O 1
ATOM 7027 N N . ALA D 2 393 ? -15.376 27.641 37.017 1.000 58.181 750 ALA B N 1
ATOM 7028 C CA . ALA D 2 393 ? -15.938 28.912 37.390 1.000 59.858 750 ALA B CA 1
ATOM 7029 C C . ALA D 2 393 ? -14.764 29.884 37.444 1.000 65.029 750 ALA B C 1
ATOM 7030 O O . ALA D 2 393 ? -13.644 29.480 37.764 1.000 70.237 750 ALA B O 1
ATOM 7032 N N . THR D 2 394 ? -15.019 31.131 37.040 1.000 64.138 751 THR B N 1
ATOM 7033 C CA . THR D 2 394 ? -13.984 32.139 36.933 1.000 73.295 751 THR B CA 1
ATOM 7034 C C . THR D 2 394 ? -14.442 33.353 37.716 1.000 71.876 751 THR B C 1
ATOM 7035 O O . THR D 2 394 ? -15.558 33.814 37.501 1.000 69.994 751 THR B O 1
ATOM 7039 N N . VAL D 2 395 ? -13.553 33.839 38.590 1.000 77.671 752 VAL B N 1
ATOM 7040 C CA . VAL D 2 395 ? -13.654 35.173 39.167 1.000 86.191 752 VAL B CA 1
ATOM 7041 C C . VAL D 2 395 ? -12.378 35.954 38.849 1.000 92.456 752 VAL B C 1
ATOM 7042 O O . VAL D 2 395 ? -11.314 35.582 39.317 1.000 90.854 752 VAL B O 1
ATOM 7046 N N . ASN D 2 396 ? -12.508 37.016 38.034 1.000 105.661 753 ASN B N 1
ATOM 7047 C CA . ASN D 2 396 ? -11.431 37.917 37.630 1.000 105.057 753 ASN B CA 1
ATOM 7048 C C . ASN D 2 396 ? -10.212 37.135 37.159 1.000 102.506 753 ASN B C 1
ATOM 7049 O O . ASN D 2 396 ? -9.092 37.425 37.550 1.000 105.467 753 ASN B O 1
ATOM 7054 N N . ASN D 2 397 ? -10.474 36.126 36.340 1.000 97.099 754 ASN B N 1
ATOM 7055 C CA . ASN D 2 397 ? -9.457 35.328 35.684 1.000 98.959 754 ASN B CA 1
ATOM 7056 C C . ASN D 2 397 ? -8.771 34.363 36.636 1.000 98.018 754 ASN B C 1
ATOM 7057 O O . ASN D 2 397 ? -7.774 33.782 36.248 1.000 97.688 754 ASN B O 1
ATOM 7062 N N . LYS D 2 398 ? -9.274 34.206 37.868 1.000 100.757 755 LYS B N 1
ATOM 7063 C CA . LYS D 2 398 ? -8.934 33.057 38.699 1.000 101.568 755 LYS B CA 1
ATOM 7064 C C . LYS D 2 398 ? -9.918 31.936 38.353 1.000 98.181 755 LYS B C 1
ATOM 7065 O O . LYS D 2 398 ? -11.118 32.106 38.557 1.000 88.885 755 LYS B O 1
ATOM 7071 N N . ARG D 2 399 ? -9.406 30.806 37.838 1.000 95.495 756 ARG B N 1
ATOM 7072 C CA . ARG D 2 399 ? -10.195 29.609 37.584 1.000 90.298 756 ARG B CA 1
ATOM 7073 C C . ARG D 2 399 ? -10.273 28.776 38.861 1.000 87.880 756 ARG B C 1
ATOM 7074 O O . ARG D 2 399 ? -9.247 28.334 39.369 1.000 87.447 756 ARG B O 1
ATOM 7082 N N . THR D 2 400 ? -11.497 28.570 39.369 1.000 86.050 757 THR B N 1
ATOM 7083 C CA . THR D 2 400 ? -11.761 27.633 40.452 1.000 81.683 757 THR B CA 1
ATOM 7084 C C . THR D 2 400 ? -12.820 26.627 39.982 1.000 71.097 757 THR B C 1
ATOM 7085 O O . THR D 2 400 ? -13.778 26.964 39.307 1.000 67.407 757 THR B O 1
ATOM 7089 N N . PRO D 2 401 ? -12.694 25.338 40.322 1.000 66.533 758 PRO B N 1
ATOM 7090 C CA . PRO D 2 401 ? -13.796 24.401 40.099 1.000 60.462 758 PRO B CA 1
ATOM 7091 C C . PRO D 2 401 ? -14.938 24.726 41.072 1.000 54.598 758 PRO B C 1
ATOM 7092 O O . PRO D 2 401 ? -14.713 25.113 42.194 1.000 57.349 758 PRO B O 1
ATOM 7096 N N . LEU D 2 402 ? -16.188 24.617 40.629 1.000 53.862 759 LEU B N 1
ATOM 7097 C CA . LEU D 2 402 ? -17.371 24.766 41.457 1.000 47.396 759 LEU B CA 1
ATOM 7098 C C . LEU D 2 402 ? -18.162 23.467 41.322 1.000 53.250 759 LEU B C 1
ATOM 7099 O O . LEU D 2 402 ? -18.554 23.058 40.203 1.000 50.434 759 LEU B O 1
ATOM 7104 N N . GLN D 2 403 ? -18.433 22.829 42.464 1.000 49.939 760 GLN B N 1
ATOM 7105 C CA . GLN D 2 403 ? -19.082 21.531 42.486 1.000 49.121 760 GLN B CA 1
ATOM 7106 C C . GLN D 2 403 ? -20.531 21.680 42.937 1.000 56.499 760 GLN B C 1
ATOM 7107 O O . GLN D 2 403 ? -20.802 22.365 43.930 1.000 57.877 760 GLN B O 1
ATOM 7113 N N . PHE D 2 404 ? -21.442 21.029 42.189 1.000 53.171 761 PHE B N 1
ATOM 7114 C CA . PHE D 2 404 ? -22.853 20.946 42.510 1.000 50.390 761 PHE B CA 1
ATOM 7115 C C . PHE D 2 404 ? -23.054 19.581 43.138 1.000 59.540 761 PHE B C 1
ATOM 7116 O O . PHE D 2 404 ? -22.574 18.572 42.591 1.000 47.992 761 PHE B O 1
ATOM 7124 N N . THR D 2 405 ? -23.708 19.577 44.321 1.000 55.485 762 THR B N 1
ATOM 7125 C CA . THR D 2 405 ? -24.170 18.310 44.880 1.000 57.855 762 THR B CA 1
ATOM 7126 C C . THR D 2 405 ? -25.686 18.360 44.990 1.000 56.549 762 THR B C 1
ATOM 7127 O O . THR D 2 405 ? -26.231 19.300 45.544 1.000 51.909 762 THR B O 1
ATOM 7131 N N . ASN D 2 406 ? -26.355 17.423 44.314 1.000 61.982 763 ASN B N 1
ATOM 7132 C CA . ASN D 2 406 ? -27.796 17.320 44.431 1.000 64.776 763 ASN B CA 1
ATOM 7133 C C . ASN D 2 406 ? -28.437 18.659 44.057 1.000 64.647 763 ASN B C 1
ATOM 7134 O O . ASN D 2 406 ? -29.433 19.078 44.647 1.000 62.363 763 ASN B O 1
ATOM 7139 N N . GLY D 2 407 ? -27.880 19.333 43.049 1.000 61.947 764 GLY B N 1
ATOM 7140 C CA . GLY D 2 407 ? -28.491 20.554 42.559 1.000 54.224 764 GLY B CA 1
ATOM 7141 C C . GLY D 2 407 ? -27.912 21.817 43.188 1.000 56.038 764 GLY B C 1
ATOM 7142 O O . GLY D 2 407 ? -28.194 22.910 42.711 1.000 59.257 764 GLY B O 1
ATOM 7143 N N . ARG D 2 408 ? -27.069 21.680 44.221 1.000 55.536 765 ARG B N 1
ATOM 7144 C CA . ARG D 2 408 ? -26.741 22.875 44.985 1.000 57.884 765 ARG B CA 1
ATOM 7145 C C . ARG D 2 408 ? -25.251 23.152 44.892 1.000 53.439 765 ARG B C 1
ATOM 7146 O O . ARG D 2 408 ? -24.437 22.265 45.101 1.000 53.280 765 ARG B O 1
ATOM 7154 N N . ALA D 2 409 ? -24.906 24.404 44.632 1.000 53.401 766 ALA B N 1
ATOM 7155 C CA . ALA D 2 409 ? -23.528 24.854 44.804 1.000 62.070 766 ALA B CA 1
ATOM 7156 C C . ALA D 2 409 ? -23.556 26.158 45.610 1.000 63.716 766 ALA B C 1
ATOM 7157 O O . ALA D 2 409 ? -24.577 26.876 45.583 1.000 58.165 766 ALA B O 1
ATOM 7159 N N . SER D 2 410 ? -22.428 26.472 46.279 1.000 60.650 767 SER B N 1
ATOM 7160 C CA . SER D 2 410 ? -22.329 27.795 46.863 1.000 63.218 767 SER B CA 1
ATOM 7161 C C . SER D 2 410 ? -21.044 28.483 46.440 1.000 62.764 767 SER B C 1
ATOM 7162 O O . SER D 2 410 ? -20.008 27.836 46.262 1.000 61.843 767 SER B O 1
ATOM 7165 N N . ILE D 2 411 ? -21.183 29.803 46.294 1.000 68.931 768 ILE B N 1
ATOM 7166 C CA . ILE D 2 411 ? -20.095 30.721 46.005 1.000 74.766 768 ILE B CA 1
ATOM 7167 C C . ILE D 2 411 ? -20.041 31.805 47.083 1.000 78.212 768 ILE B C 1
ATOM 7168 O O . ILE D 2 411 ? -21.048 32.089 47.730 1.000 77.133 768 ILE B O 1
ATOM 7173 N N . ASP D 2 412 ? -18.868 32.435 47.234 1.000 83.317 769 ASP B N 1
ATOM 7174 C CA . ASP D 2 412 ? -18.714 33.649 48.028 1.000 85.632 769 ASP B CA 1
ATOM 7175 C C . ASP D 2 412 ? -18.224 34.774 47.121 1.000 81.407 769 ASP B C 1
ATOM 7176 O O . ASP D 2 412 ? -17.237 34.605 46.437 1.000 78.259 769 ASP B O 1
ATOM 7181 N N . LEU D 2 413 ? -18.904 35.923 47.159 1.000 84.319 770 LEU B N 1
ATOM 7182 C CA . LEU D 2 413 ? -18.584 37.083 46.339 1.000 89.676 770 LEU B CA 1
ATOM 7183 C C . LEU D 2 413 ? -18.371 38.342 47.191 1.000 96.486 770 LEU B C 1
ATOM 7184 O O . LEU D 2 413 ? -19.172 38.655 48.078 1.000 101.496 770 LEU B O 1
ATOM 7189 N N . ASN D 2 414 ? -17.307 39.091 46.856 1.000 97.125 771 ASN B N 1
ATOM 7190 C CA . ASN D 2 414 ? -17.112 40.447 47.357 1.000 102.806 771 ASN B CA 1
ATOM 7191 C C . ASN D 2 414 ? -17.829 41.429 46.431 1.000 103.871 771 ASN B C 1
ATOM 7192 O O . ASN D 2 414 ? -18.282 41.075 45.340 1.000 111.013 771 ASN B O 1
ATOM 7197 N N . LYS D 2 415 ? -17.934 42.674 46.899 1.000 111.843 772 LYS B N 1
ATOM 7198 C CA . LYS D 2 415 ? -18.530 43.784 46.176 1.000 111.622 772 LYS B CA 1
ATOM 7199 C C . LYS D 2 415 ? -18.002 43.810 44.744 1.000 107.597 772 LYS B C 1
ATOM 7200 O O . LYS D 2 415 ? -16.795 43.763 44.535 1.000 105.536 772 LYS B O 1
ATOM 7206 N N . ASP D 2 416 ? -18.939 43.842 43.781 1.000 110.243 773 ASP B N 1
ATOM 7207 C CA . ASP D 2 416 ? -18.719 44.038 42.348 1.000 108.113 773 ASP B CA 1
ATOM 7208 C C . ASP D 2 416 ? -17.945 42.894 41.684 1.000 102.605 773 ASP B C 1
ATOM 7209 O O . ASP D 2 416 ? -17.420 43.048 40.585 1.000 94.872 773 ASP B O 1
ATOM 7214 N N . GLN D 2 417 ? -17.880 41.737 42.344 1.000 95.279 774 GLN B N 1
ATOM 7215 C CA . GLN D 2 417 ? -17.297 40.582 41.699 1.000 90.415 774 GLN B CA 1
ATOM 7216 C C . GLN D 2 417 ? -18.384 39.813 40.957 1.000 89.714 774 GLN B C 1
ATOM 7217 O O . GLN D 2 417 ? -19.536 39.736 41.398 1.000 86.774 774 GLN B O 1
ATOM 7223 N N . THR D 2 418 ? -17.963 39.202 39.842 1.000 87.496 775 THR B N 1
ATOM 7224 C CA . THR D 2 418 ? -18.769 38.303 39.027 1.000 80.647 775 THR B CA 1
ATOM 7225 C C . THR D 2 418 ? -18.107 36.933 39.033 1.000 78.858 775 THR B C 1
ATOM 7226 O O . THR D 2 418 ? -16.899 36.807 38.856 1.000 79.661 775 THR B O 1
ATOM 7230 N N . ILE D 2 419 ? -18.915 35.898 39.228 1.000 72.919 776 ILE B N 1
ATOM 7231 C CA . ILE D 2 419 ? -18.425 34.577 38.892 1.000 71.982 776 ILE B CA 1
ATOM 7232 C C . ILE D 2 419 ? -19.139 34.126 37.620 1.000 72.417 776 ILE B C 1
ATOM 7233 O O . ILE D 2 419 ? -20.356 34.282 37.489 1.000 72.253 776 ILE B O 1
ATOM 7238 N N . LYS D 2 420 ? -18.370 33.501 36.720 1.000 71.137 777 LYS B N 1
ATOM 7239 C CA . LYS D 2 420 ? -18.908 32.980 35.474 1.000 63.425 777 LYS B CA 1
ATOM 7240 C C . LYS D 2 420 ? -18.725 31.468 35.470 1.000 55.456 777 LYS B C 1
ATOM 7241 O O . LYS D 2 420 ? -17.585 31.008 35.562 1.000 53.899 777 LYS B O 1
ATOM 7247 N N . ILE D 2 421 ? -19.836 30.725 35.373 1.000 50.976 778 ILE B N 1
ATOM 7248 C CA . ILE D 2 421 ? -19.771 29.269 35.487 1.000 54.448 778 ILE B CA 1
ATOM 7249 C C . ILE D 2 421 ? -20.037 28.688 34.105 1.000 57.727 778 ILE B C 1
ATOM 7250 O O . ILE D 2 421 ? -21.142 28.880 33.593 1.000 60.926 778 ILE B O 1
ATOM 7255 N N . ASP D 2 422 ? -19.039 27.989 33.537 1.000 57.279 779 ASP B N 1
ATOM 7256 C CA . ASP D 2 422 ? -19.063 27.502 32.160 1.000 56.896 779 ASP B CA 1
ATOM 7257 C C . ASP D 2 422 ? -19.510 26.046 32.058 1.000 54.286 779 ASP B C 1
ATOM 7258 O O . ASP D 2 422 ? -19.255 25.252 32.968 1.000 55.068 779 ASP B O 1
ATOM 7263 N N . GLY D 2 423 ? -20.141 25.711 30.919 1.000 50.371 780 GLY B N 1
ATOM 7264 C CA . GLY D 2 423 ? -20.374 24.336 30.500 1.000 45.133 780 GLY B CA 1
ATOM 7265 C C . GLY D 2 423 ? -21.557 23.670 31.195 1.000 45.533 780 GLY B C 1
ATOM 7266 O O . GLY D 2 423 ? -21.561 22.456 31.349 1.000 46.826 780 GLY B O 1
ATOM 7267 N N . LEU D 2 424 ? -22.576 24.434 31.609 1.000 47.562 781 LEU B N 1
ATOM 7268 C CA . LEU D 2 424 ? -23.741 23.825 32.265 1.000 44.537 781 LEU B CA 1
ATOM 7269 C C . LEU D 2 424 ? -24.672 23.218 31.223 1.000 47.038 781 LEU B C 1
ATOM 7270 O O . LEU D 2 424 ? -24.598 23.579 30.049 1.000 51.899 781 LEU B O 1
ATOM 7275 N N . PRO D 2 425 ? -25.534 22.233 31.572 1.000 44.409 782 PRO B N 1
ATOM 7276 C CA . PRO D 2 425 ? -26.412 21.602 30.588 1.000 49.573 782 PRO B CA 1
ATOM 7277 C C . PRO D 2 425 ? -27.346 22.616 29.919 1.000 50.412 782 PRO B C 1
ATOM 7278 O O . PRO D 2 425 ? -27.844 23.554 30.539 1.000 50.389 782 PRO B O 1
ATOM 7282 N N . LEU D 2 426 ? -27.523 22.438 28.611 1.000 49.049 783 LEU B N 1
ATOM 7283 C CA . LEU D 2 426 ? -28.416 23.265 27.830 1.000 48.278 783 LEU B CA 1
ATOM 7284 C C . LEU D 2 426 ? -29.851 23.044 28.325 1.000 51.311 783 LEU B C 1
ATOM 7285 O O . LEU D 2 426 ? -30.238 21.912 28.598 1.000 57.282 783 LEU B O 1
ATOM 7290 N N . ASP D 2 427 ? -30.616 24.137 28.501 1.000 57.920 784 ASP B N 1
ATOM 7291 C CA . ASP D 2 427 ? -32.030 24.108 28.888 1.000 58.864 784 ASP B CA 1
ATOM 7292 C C . ASP D 2 427 ? -32.247 23.691 30.346 1.000 64.038 784 ASP B C 1
ATOM 7293 O O . ASP D 2 427 ? -33.344 23.293 30.710 1.000 61.344 784 ASP B O 1
ATOM 7298 N N . SER D 2 428 ? -31.212 23.798 31.187 1.000 60.655 785 SER B N 1
ATOM 7299 C CA . SER D 2 428 ? -31.395 23.557 32.610 1.000 55.867 785 SER B CA 1
ATOM 7300 C C . SER D 2 428 ? -32.014 24.805 33.266 1.000 58.943 785 SER B C 1
ATOM 7301 O O . SER D 2 428 ? -32.117 25.847 32.628 1.000 61.618 785 SER B O 1
ATOM 7304 N N . HIS D 2 429 ? -32.499 24.704 34.518 1.000 58.910 786 HIS B N 1
ATOM 7305 C CA . HIS D 2 429 ? -33.141 25.843 35.184 1.000 64.232 786 HIS B CA 1
ATOM 7306 C C . HIS D 2 429 ? -32.369 26.199 36.447 1.000 63.185 786 HIS B C 1
ATOM 7307 O O . HIS D 2 429 ? -31.988 25.291 37.191 1.000 63.067 786 HIS B O 1
ATOM 7314 N N . TYR D 2 430 ? -32.096 27.493 36.644 1.000 59.156 787 TYR B N 1
ATOM 7315 C CA . TYR D 2 430 ? -31.316 27.901 37.806 1.000 61.102 787 TYR B CA 1
ATOM 7316 C C . TYR D 2 430 ? -32.161 28.805 38.723 1.000 63.002 787 TYR B C 1
ATOM 7317 O O . TYR D 2 430 ? -33.046 29.535 38.256 1.000 63.017 787 TYR B O 1
ATOM 7326 N N . THR D 2 431 ? -31.885 28.760 40.033 1.000 64.434 788 THR B N 1
ATOM 7327 C CA . THR D 2 431 ? -32.289 29.847 40.919 1.000 70.722 788 THR B CA 1
ATOM 7328 C C . THR D 2 431 ? -31.086 30.237 41.767 1.000 69.002 788 THR B C 1
ATOM 7329 O O . THR D 2 431 ? -30.325 29.361 42.136 1.000 74.181 788 THR B O 1
ATOM 7333 N N . VAL D 2 432 ? -30.893 31.525 42.064 1.000 73.423 789 VAL B N 1
ATOM 7334 C CA . VAL D 2 432 ? -29.836 31.922 42.988 1.000 76.062 789 VAL B CA 1
ATOM 7335 C C . VAL D 2 432 ? -30.473 32.534 44.239 1.000 83.988 789 VAL B C 1
ATOM 7336 O O . VAL D 2 432 ? -31.533 33.142 44.130 1.000 81.508 789 VAL B O 1
ATOM 7340 N N . GLU D 2 433 ? -29.840 32.368 45.407 1.000 80.645 790 GLU B N 1
ATOM 7341 C CA . GLU D 2 433 ? -30.412 32.865 46.647 1.000 88.272 790 GLU B CA 1
ATOM 7342 C C . GLU D 2 433 ? -29.298 33.095 47.652 1.000 85.329 790 GLU B C 1
ATOM 7343 O O . GLU D 2 433 ? -28.509 32.189 47.905 1.000 80.883 790 GLU B O 1
ATOM 7349 N N . GLU D 2 434 ? -29.231 34.307 48.204 1.000 88.436 791 GLU B N 1
ATOM 7350 C CA . GLU D 2 434 ? -28.198 34.628 49.180 1.000 92.306 791 GLU B CA 1
ATOM 7351 C C . GLU D 2 434 ? -28.492 33.893 50.490 1.000 92.842 791 GLU B C 1
ATOM 7352 O O . GLU D 2 434 ? -29.639 33.764 50.891 1.000 90.560 791 GLU B O 1
ATOM 7358 N N . GLU D 2 435 ? -27.454 33.357 51.125 1.000 98.783 792 GLU B N 1
ATOM 7359 C CA . GLU D 2 435 ? -27.631 32.648 52.389 1.000 112.815 792 GLU B CA 1
ATOM 7360 C C . GLU D 2 435 ? -28.083 33.643 53.480 1.000 113.992 792 GLU B C 1
ATOM 7361 O O . GLU D 2 435 ? -27.659 34.803 53.477 1.000 112.211 792 GLU B O 1
ATOM 7367 N N . THR D 2 436 ? -28.976 33.196 54.388 1.000 111.929 793 THR B N 1
ATOM 7368 C CA . THR D 2 436 ? -29.632 33.994 55.431 1.000 116.070 793 THR B CA 1
ATOM 7369 C C . THR D 2 436 ? -28.646 34.815 56.278 1.000 114.131 793 THR B C 1
ATOM 7370 O O . THR D 2 436 ? -28.930 35.975 56.582 1.000 112.900 793 THR B O 1
ATOM 7374 N N . ASN D 2 437 ? -27.509 34.216 56.674 1.000 110.984 794 ASN B N 1
ATOM 7375 C CA . ASN D 2 437 ? -26.521 34.839 57.547 1.000 110.671 794 ASN B CA 1
ATOM 7376 C C . ASN D 2 437 ? -25.690 35.891 56.832 1.000 110.409 794 ASN B C 1
ATOM 7377 O O . ASN D 2 437 ? -25.263 36.864 57.452 1.000 113.244 794 ASN B O 1
ATOM 7382 N N . SER D 2 438 ? -25.441 35.669 55.540 1.000 104.075 795 SER B N 1
ATOM 7383 C CA . SER D 2 438 ? -24.773 36.658 54.708 1.000 103.411 795 SER B CA 1
ATOM 7384 C C . SER D 2 438 ? -25.642 37.908 54.525 1.000 106.387 795 SER B C 1
ATOM 7385 O O . SER D 2 438 ? -25.106 39.010 54.403 1.000 110.546 795 SER B O 1
ATOM 7388 N N . SER D 2 439 ? -26.972 37.724 54.508 1.000 105.416 796 SER B N 1
ATOM 7389 C CA . SER D 2 439 ? -27.918 38.774 54.157 1.000 114.020 796 SER B CA 1
ATOM 7390 C C . SER D 2 439 ? -28.392 39.592 55.367 1.000 123.890 796 SER B C 1
ATOM 7391 O O . SER D 2 439 ? -29.076 40.602 55.180 1.000 126.951 796 SER B O 1
ATOM 7394 N N . ARG D 2 440 ? -28.048 39.174 56.597 1.000 126.518 797 ARG B N 1
ATOM 7395 C CA . ARG D 2 440 ? -28.539 39.863 57.786 1.000 135.341 797 ARG B CA 1
ATOM 7396 C C . ARG D 2 440 ? -27.978 41.286 57.821 1.000 137.526 797 ARG B C 1
ATOM 7397 O O . ARG D 2 440 ? -26.785 41.488 57.574 1.000 138.908 797 ARG B O 1
ATOM 7405 N N . GLY D 2 441 ? -28.865 42.261 58.094 1.000 136.103 798 GLY B N 1
ATOM 7406 C CA . GLY D 2 441 ? -28.533 43.680 58.139 1.000 136.359 798 GLY B CA 1
ATOM 7407 C C . GLY D 2 441 ? -28.589 44.374 56.773 1.000 139.956 798 GLY B C 1
ATOM 7408 O O . GLY D 2 441 ? -28.427 45.592 56.691 1.000 146.831 798 GLY B O 1
ATOM 7409 N N . TYR D 2 442 ? -28.829 43.590 55.710 1.000 134.138 799 TYR B N 1
ATOM 7410 C CA . TYR D 2 442 ? -28.859 44.070 54.339 1.000 125.752 799 TYR B CA 1
ATOM 7411 C C . TYR D 2 442 ? -30.190 43.709 53.697 1.000 123.075 799 TYR B C 1
ATOM 7412 O O . TYR D 2 442 ? -30.717 42.618 53.895 1.000 120.597 799 TYR B O 1
ATOM 7421 N N . GLN D 2 443 ? -30.731 44.666 52.954 1.000 125.501 800 GLN B N 1
ATOM 7422 C CA . GLN D 2 443 ? -31.891 44.396 52.129 1.000 136.698 800 GLN B CA 1
ATOM 7423 C C . GLN D 2 443 ? -31.394 43.850 50.789 1.000 137.865 800 GLN B C 1
ATOM 7424 O O . GLN D 2 443 ? -30.592 44.500 50.114 1.000 141.506 800 GLN B O 1
ATOM 7430 N N . VAL D 2 444 ? -31.852 42.634 50.439 1.000 131.932 801 VAL B N 1
ATOM 7431 C CA . VAL D 2 444 ? -31.373 41.898 49.275 1.000 119.086 801 VAL B CA 1
ATOM 7432 C C . VAL D 2 444 ? -32.413 41.987 48.165 1.000 118.176 801 VAL B C 1
ATOM 7433 O O . VAL D 2 444 ? -33.555 41.581 48.359 1.000 112.072 801 VAL B O 1
ATOM 7437 N N . SER D 2 445 ? -31.981 42.477 46.996 1.000 116.719 802 SER B N 1
ATOM 7438 C CA . SER D 2 445 ? -32.777 42.380 45.782 1.000 121.929 802 SER B CA 1
ATOM 7439 C C . SER D 2 445 ? -32.011 41.609 44.697 1.000 117.814 802 SER B C 1
ATOM 7440 O O . SER D 2 445 ? -30.777 41.534 44.724 1.000 115.086 802 SER B O 1
ATOM 7443 N N . TYR D 2 446 ? -32.755 41.058 43.732 1.000 111.671 803 TYR B N 1
ATOM 7444 C CA . TYR D 2 446 ? -32.182 40.165 42.740 1.000 107.548 803 TYR B CA 1
ATOM 7445 C C . TYR D 2 446 ? -32.655 40.576 41.358 1.000 108.941 803 TYR B C 1
ATOM 7446 O O . TYR D 2 446 ? -33.812 40.936 41.216 1.000 121.735 803 TYR B O 1
ATOM 7455 N N . GLU D 2 447 ? -31.7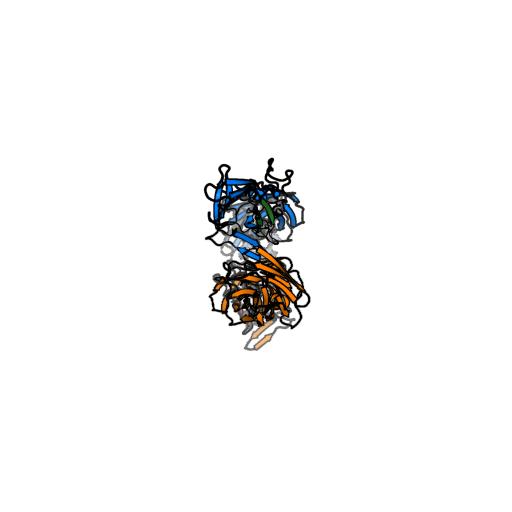75 40.479 40.356 1.000 107.106 804 GLU B N 1
ATOM 7456 C CA . GLU D 2 447 ? -32.151 40.574 38.949 1.000 102.473 804 GLU B CA 1
ATOM 7457 C C . GLU D 2 447 ? -31.925 39.220 38.281 1.000 95.542 804 GLU B C 1
ATOM 7458 O O . GLU D 2 447 ? -30.808 38.703 38.366 1.000 82.894 804 GLU B O 1
ATOM 7464 N N . ASN D 2 448 ? -32.999 38.655 37.688 1.000 93.040 805 ASN B N 1
ATOM 7465 C CA . ASN D 2 448 ? -32.978 37.355 37.033 1.000 89.354 805 ASN B CA 1
ATOM 7466 C C . ASN D 2 448 ? -32.572 36.291 38.039 1.000 87.518 805 ASN B C 1
ATOM 7467 O O . ASN D 2 448 ? -31.677 35.489 37.782 1.000 86.414 805 ASN B O 1
ATOM 7472 N N . GLN D 2 449 ? -33.269 36.294 39.174 1.000 87.860 806 GLN B N 1
ATOM 7473 C CA . GLN D 2 449 ? -33.038 35.334 40.239 1.000 86.419 806 GLN B CA 1
ATOM 7474 C C . GLN D 2 449 ? -33.243 33.906 39.729 1.000 82.488 806 GLN B C 1
ATOM 7475 O O . GLN D 2 449 ? -32.557 33.005 40.192 1.000 80.596 806 GLN B O 1
ATOM 7481 N N . GLU D 2 450 ? -34.221 33.701 38.848 1.000 81.066 807 GLU B N 1
ATOM 7482 C CA . GLU D 2 450 ? -34.453 32.413 38.218 1.000 87.616 807 GLU B CA 1
ATOM 7483 C C . GLU D 2 450 ? -34.346 32.570 36.704 1.000 86.734 807 GLU B C 1
ATOM 7484 O O . GLU D 2 450 ? -34.512 33.672 36.189 1.000 89.276 807 GLU B O 1
ATOM 7490 N N . GLY D 2 451 ? -34.132 31.451 36.003 1.000 86.808 808 GLY B N 1
ATOM 7491 C CA . GLY D 2 451 ? -34.021 31.480 34.555 1.000 79.110 808 GLY B CA 1
ATOM 7492 C C . GLY D 2 451 ? -33.759 30.091 33.994 1.000 76.049 808 GLY B C 1
ATOM 7493 O O . GLY D 2 451 ? -33.442 29.144 34.713 1.000 78.075 808 GLY B O 1
ATOM 7494 N N . LYS D 2 452 ? -33.943 29.995 32.684 1.000 77.824 809 LYS B N 1
ATOM 7495 C CA . LYS D 2 452 ? -33.604 28.827 31.908 1.000 74.090 809 LYS B CA 1
ATOM 7496 C C . LYS D 2 452 ? -32.275 29.063 31.189 1.000 67.685 809 LYS B C 1
ATOM 7497 O O . LYS D 2 452 ? -32.090 30.080 30.530 1.000 68.606 809 LYS B O 1
ATOM 7503 N N . LEU D 2 453 ? -31.372 28.089 31.293 1.000 62.972 810 LEU B N 1
ATOM 7504 C CA . LEU D 2 453 ? -30.075 28.166 30.638 1.000 69.176 810 LEU B CA 1
ATOM 7505 C C . LEU D 2 453 ? -30.154 27.694 29.185 1.000 68.100 810 LEU B C 1
ATOM 7506 O O . LEU D 2 453 ? -29.629 26.634 28.818 1.000 61.886 810 LEU B O 1
ATOM 7511 N N . ASP D 2 454 ? -30.804 28.508 28.347 1.000 68.597 811 ASP B N 1
ATOM 7512 C CA . ASP D 2 454 ? -30.910 28.236 26.921 1.000 71.205 811 ASP B CA 1
ATOM 7513 C C . ASP D 2 454 ? -29.888 29.042 26.112 1.000 65.911 811 ASP B C 1
ATOM 7514 O O . ASP D 2 454 ? -29.893 28.967 24.893 1.000 84.033 811 ASP B O 1
ATOM 7519 N N . GLY D 2 455 ? -28.995 29.744 26.812 1.000 62.461 812 GLY B N 1
ATOM 7520 C CA . GLY D 2 455 ? -27.953 30.636 26.341 1.000 57.267 812 GLY B CA 1
ATOM 7521 C C . GLY D 2 455 ? -27.330 31.242 27.595 1.000 58.891 812 GLY B C 1
ATOM 7522 O O . GLY D 2 455 ? -27.776 30.936 28.710 1.000 57.459 812 GLY B O 1
ATOM 7523 N N . ASP D 2 456 ? -26.329 32.106 27.447 1.000 57.203 813 ASP B N 1
ATOM 7524 C CA . ASP D 2 456 ? -25.669 32.681 28.610 1.000 62.499 813 ASP B CA 1
ATOM 7525 C C . ASP D 2 456 ? -26.632 33.581 29.392 1.000 69.981 813 ASP B C 1
ATOM 7526 O O . ASP D 2 456 ? -27.315 34.423 28.810 1.000 72.838 813 ASP B O 1
ATOM 7531 N N . LYS D 2 457 ? -26.669 33.386 30.716 1.000 65.550 814 LYS B N 1
ATOM 7532 C CA . LYS D 2 457 ? -27.525 34.159 31.601 1.000 66.001 814 LYS B CA 1
ATOM 7533 C C . LYS D 2 457 ? -26.699 34.813 32.702 1.000 71.192 814 LYS B C 1
ATOM 7534 O O . LYS D 2 457 ? -25.607 34.341 33.026 1.000 73.648 814 LYS B O 1
ATOM 7540 N N . SER D 2 458 ? -27.257 35.892 33.268 1.000 77.056 815 SER B N 1
ATOM 7541 C CA . SER D 2 458 ? -26.669 36.714 34.314 1.000 82.773 815 SER B CA 1
ATOM 7542 C C . SER D 2 458 ? -27.701 37.004 35.384 1.000 80.621 815 SER B C 1
ATOM 7543 O O . SER D 2 458 ? -28.785 37.491 35.078 1.000 88.010 815 SER B O 1
ATOM 7546 N N . ALA D 2 459 ? -27.306 36.732 36.619 1.000 82.229 816 ALA B N 1
ATOM 7547 C CA . ALA D 2 459 ? -28.109 37.012 37.792 1.000 82.671 816 ALA B CA 1
ATOM 7548 C C . ALA D 2 459 ? -27.357 38.056 38.614 1.000 83.813 816 ALA B C 1
ATOM 7549 O O . ALA D 2 459 ? -26.131 38.011 38.671 1.000 76.916 816 ALA B O 1
ATOM 7551 N N . THR D 2 460 ? -28.084 39.024 39.197 1.000 89.725 817 THR B N 1
ATOM 7552 C CA . THR D 2 460 ? -27.433 40.006 40.061 1.000 93.704 817 THR B CA 1
ATOM 7553 C C . THR D 2 460 ? -28.059 39.977 41.445 1.000 92.634 817 THR B C 1
ATOM 7554 O O . THR D 2 460 ? -29.280 40.017 41.555 1.000 94.853 817 THR B O 1
ATOM 7558 N N . VAL D 2 461 ? -27.201 39.895 42.464 1.000 93.208 818 VAL B N 1
ATOM 7559 C CA . VAL D 2 461 ? -27.630 40.031 43.845 1.000 96.036 818 VAL B CA 1
ATOM 7560 C C . VAL D 2 461 ? -27.207 41.408 44.345 1.000 102.623 818 VAL B C 1
ATOM 7561 O O . VAL D 2 461 ? -26.014 41.721 44.364 1.000 102.320 818 VAL B O 1
ATOM 7565 N N . THR D 2 462 ? -28.194 42.200 44.789 1.000 106.483 819 THR B N 1
ATOM 7566 C CA . THR D 2 462 ? -27.935 43.545 45.283 1.000 108.272 819 THR B CA 1
ATOM 7567 C C . THR D 2 462 ? -28.160 43.586 46.788 1.000 109.408 819 THR B C 1
ATOM 7568 O O . THR D 2 462 ? -29.249 43.266 47.257 1.000 103.280 819 THR B O 1
ATOM 7572 N N . ASN D 2 463 ? -27.094 43.972 47.506 1.000 117.305 820 ASN B N 1
ATOM 7573 C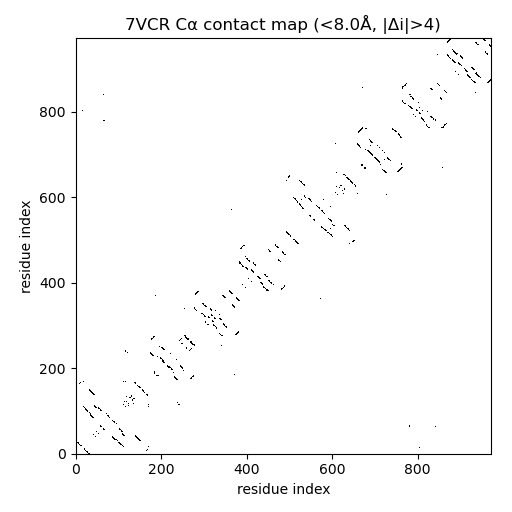 CA . ASN D 2 463 ? -27.069 44.083 48.956 1.000 125.064 820 ASN B CA 1
ATOM 7574 C C . ASN D 2 463 ? -27.035 45.554 49.369 1.000 131.990 820 ASN B C 1
ATOM 7575 O O . ASN D 2 463 ? -26.039 46.257 49.174 1.000 130.911 820 ASN B O 1
ATOM 7579 N N . ASN D 2 464 ? -28.140 46.000 49.975 1.000 134.010 821 ASN B N 1
ATOM 7580 C CA . ASN D 2 464 ? -28.262 47.380 50.421 1.000 136.316 821 ASN B CA 1
ATOM 7581 C C . ASN D 2 464 ? -28.183 47.428 51.954 1.000 122.225 821 ASN B C 1
ATOM 7582 O O . ASN D 2 464 ? -29.058 46.805 52.556 1.000 118.373 821 ASN B O 1
#

Radius of gyration: 51.01 Å; Cα contacts (8 Å, |Δi|>4): 2499; chains: 4; bounding box: 70×117×160 Å

Solvent-accessible surface area: 50106 Å² total; per-residue (Å²): 125,25,110,10,76,22,104,6,74,21,76,90,49,77,53,68,105,20,57,8,42,0,10,0,3,0,37,5,132,104,74,0,32,89,0,19,0,47,0,17,2,5,84,7,7,88,38,27,98,150,60,51,1,77,48,21,0,1,34,54,54,96,44,28,25,32,6,7,23,133,132,53,7,80,64,47,77,119,100,38,116,138,49,39,49,38,1,20,0,113,2,38,73,128,45,55,6,72,74,33,0,76,0,0,0,22,0,10,0,19,8,9,43,63,0,21,9,7,13,3,51,51,101,198,45,124,103,42,8,7,82,77,74,52,39,66,87,0,37,0,5,95,28,3,4,0,44,5,8,31,43,173,77,158,42,105,87,79,84,77,106,14,109,56,79,18,40,9,85,1,19,94,30,20,85,0,61,0,48,0,18,8,22,0,14,82,12,53,195,48,114,25,102,9,134,46,52,86,57,2,81,0,41,0,7,24,68,65,107,130,84,50,102,60,69,94,74,21,54,114,12,78,1,80,13,48,161,114,78,20,42,61,86,108,66,3,116,111,0,0,48,45,38,94,10,67,7,63,4,49,119,11,116,13,14,58,75,93,56,73,57,85,35,79,100,81,89,5,24,6,41,0,22,0,59,2,26,0,15,0,21,0,68,6,68,36,82,68,20,146,62,93,110,73,89,4,92,0,94,0,78,0,50,20,111,92,90,146,89,20,85,30,88,27,50,160,24,75,1,98,87,2,81,7,79,4,78,0,35,116,196,89,163,47,68,12,77,0,21,68,0,50,74,19,2,55,5,81,0,92,6,41,80,75,20,40,110,38,18,78,32,66,60,80,58,57,89,10,75,0,92,102,70,35,57,1,18,0,18,0,30,80,33,2,4,0,16,0,29,0,86,29,62,105,145,59,2,83,0,29,0,42,1,121,29,55,142,79,50,44,10,100,28,77,36,45,0,34,30,111,137,145,179,70,106,19,117,3,87,97,4,130,5,59,10,83,0,65,113,80,43,57,8,86,0,50,27,0,36,23,53,0,100,2,52,1,104,8,55,100,92,12,21,159,54,29,123,31,60,67,107,84,63,122,20,89,0,71,22,99,60,59,1,25,0,33,0,66,120,156,128,24,133,10,75,22,106,5,74,21,74,90,46,109,86,91,111,21,58,6,41,0,7,0,4,0,34,1,133,92,60,0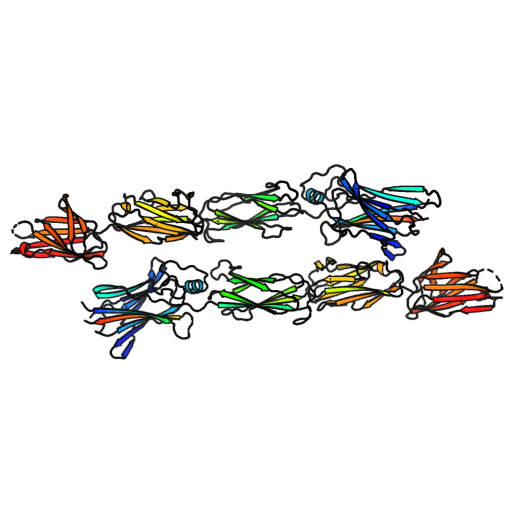,56,99,2,22,0,49,0,14,2,4,88,7,7,87,38,27,105,150,62,56,2,114,51,62,0,15,40,54,66,135,90,73,74,101,112,11,72,154,129,53,4,76,60,51,85,120,94,37,99,122,50,36,47,25,0,15,0,117,6,30,78,130,45,53,4,74,62,26,0,76,0,0,0,37,0,13,0,22,8,10,46,67,0,23,10,5,12,2,47,50,105,195,40,97,105,47,9,7,83,78,74,55,38,71,82,0,35,0,5,96,30,4,4,0,42,4,15,74,153,89,64,83,75,105,13,111,59,79,18,40,9,85,0,19,94,31,15,85,0,62,0,52,1,20,6,23,0,15,83,15,45,224,51,116,30,105,8,130,41,53,89,59,3,72,0,52,0,6,24,76,61,111,126,85,48,103,61,69,98,78,19,53,115,11,72,0,78,12,44,168,126,71,39,56,46,88,114,63,3,111,114,0,0,54,46,38,90,11,66,8,63,4,48,120,8,117,11,15,59,71,92,58,79,56,90,35,81,105,81,91,4,24,6,41,0,21,0,59,3,26,0,15,0,21,0,72,6,60,35,75,74,20,156,45,90,37,32,11,4,71,0,87,1,82,1,58,18,106,95,91,155,98,21,83,29,91,29,46,170,25,26,2,48,84,2,77,2,81,3,30,0,13,74,102,84,156,46,57,10,77,0,21,69,0,50,72,14,1,62,4,72,0,95,5,46,84,72,18,39,65,38,20,85,31,68,61,112,59,48,93,19,82,1,90,106,70,31,56,0,18,0,17,0,41,92,34,3,5,0,15,0,25,0,98,34,69,127,99,17,78,0,26,0,45,1,108,30,51,145,95,52,45,9,103,24,76,40,49,0,29,24,120,139,152,136,66,106,16,120,3,87,98,4,127,3,58,11,77,1,74,120,91,44,56,8,90,0,46,26,0,37,21,49,0,94,2,52,0,102,10,58,102,89,24,22,162,89,93,141,35,63,66,109,84,57,123,23,92,0,72,23,99,71,65,1,18,0,33,0,94

Foldseek 3Di:
DKDKDWDWDWAADPPDPPDIDIDIDMDTDD/DWFQKKKKFWFDLFKAADPDCLQVKWKWKADPRDIDTDDPQFWDWDWDADPVGIIMIMIGTNGGDDRPPPIDIDIGTDIATHLVLLCVLLVNDQDDPPQADVSDSQWGFGTPWIWMWIWDDPDPTDIDIGIDPDGGGHHHDFAAKAKEKEFEAELQGHLDAHDDDDDQWKKKAKWWCDPDPDHIRRRPDIDIWGDDHSPGMTMDITPSHGFDTFIFMDIDDIPQWDWDKDQPDDRRHTYIYIYTYGAAKEKEAEAEAQDPPQADKWKKKKFKAAPVGDQDFDQFPNWTGDRRITIDIAGVVNVRMDMRGRDHFFIKMAMGTDPVRQQQFDKDKDCRIDTGSHYYYIYIYTYGFAKEKEWEAEPPAKWKKKKFKAAQVRWADFDWWWKDKPNDTDIWTGDRRITMDIDDHGIMIMTGDDHAFMKMAMGTDPVRQPQWDWDKDCRMDTRNHYYYMYIYTYGD/DKDKDWDWDWAADPPDPPDIDIDIDMDTDD/DKFQKKKKFWFDLFKAADPDCQQVKWKWKADPRDIDTDDPQFWDWDWDADPVGIIMIMIGGNGGDDRDPPIDIDIGTDIAGDLVLLCVLLVNDQDDPPQADVSDSQFGFGTPWIWMWIGVPIDIGTDPDGGGHHHDAAAKAKEKEFEAELQGHQDAHDDDDDQKKKKAKWWCDPPPDHIRRRPDIDIWGDDGSPGMDMDITGSHGFDTFIDMDIDDTPQWDWDKDQPDDRRHTYIYIYTYGAAKEKEAEAEAQDPDQADKWKKKKFKADPVGDQDFDQFPNWGGDRRITIDIAGVVNVRMDMRGRDHFFIKMAMGTDPVRQQQFDWDKDCRIDTGSHHYYIYIYTYGFAKEKEWEAEDVQWKKKKFKAAQVGWADFDWFWKDKPNDTDIWTGDRRITMDTDDHGIMIMTGRGHAFMKMAMGTDPVRQPPWDWDKDCRIDTRNHYYYMYIYTD

Secondary structure (DSSP, 8-state):
--EEEEEEEEEPTTEEEPSTTTT--EEEEEETTEEEE--TTTEEEEEEE-TTS-EEEEEEE-TT--PPTT-EEEEEEEEEE-HHHHHHHTT-S---TTSBGGG-GGGEESEEEEEEEEEESSSS-EEEEEE-----EE-PPPPEEEEEEEEEEBTTBTTSPP-S---SEEEEEEEEPPSSSS--EEEEEEEEEE--TT--EEEEEEEEEPSSS-EEEE----TTEEEEEEE-S-SSS--EEEEEEEPP-EEEEEEEES-------EEEEEEEE-TT-PBP-EEEBTEEEBTTEEEEEE-GGGTTEEEE-SPPTTEEEEEEE-GGGGTTEEEEEES-EEEESS-EEEEEEEEEPP-EEEEEEEE--EEEEEEEEE-TTSPBP-EEEEEEETTEEEEEEEBTTEEEEEEETT-EEEE--PPTTEEEEEEE-HHHHTTEEEEEES-EEEESS-EEEEEEEEE-/--EEEEEEEEEPTTEEEPSTTTT--EEEEEETTEEEE--TTTEEEEEEE-TTS-EEEEEEE-TTPPPPTT-EEEEEEEEEE-HHHHHHHTT-S---TTSBGGG-GGGEESEEEEEEEEE--EEEEE-----EE-PPPPEEEEEEEEEEBTTBTTSPP-S---SEEEEEEEEPPSSSS--EEEEEEEEEE--TT--EEEEEEEEEPSSS-EEEE----TTEEEEEEE-S-SSS--EEEEEEEPP-EEEEEEEES---TTB-EEEEEEEE-TT-PPP-EEETTEEEBTTEEEEEE-GGGTTEEEE-SPPTTEEEEEEE-GGGGTTEEEEEES-EEEESS-EEEEEEEEEPP-EEEEEEE---EEEEEEEE-TTSPBP-EEEEEEETTEEEEEEEBTTEEEEEE-TT-EEEE--PPTTEEEEEEE-TTTSTTS-EEEES-EEEESS-EEEEEEE-/--EEE--EEEEE-TTSTTEEEEEEEEEEE-/--EEEEEEEEEEPTT-TTEEEEEEEEEEE-

B-factor: mean 57.33, std 22.45, range [25.15, 167.68]

Nearest PDB structures (foldseek):
  7vcr-assembly1_A  TM=1.002E+00  e=5.878E-96  Streptococcus oralis ATCC 35037
  7vcr-assembly2_B  TM=9.753E-01  e=3.238E-89  Streptococcus oralis ATCC 35037
  7vcn-assembly2_B  TM=9.685E-01  e=2.149E-86  Streptococcus oralis ATCC 35037
  7w6b-assembly1_A  TM=8.705E-01  e=1.501E-83  Streptococcus oralis ATCC 35037
  6bbt-assembly1_A  TM=4.830E-01  e=6.512E-10  Streptococcus pyogenes